Protein 4BNW (pdb70)

Organism: Pseudomonas aeruginosa (strain ATCC 15692 / DSM 22644 / CIP 104116 / JCM 14847 / LMG 12228 / 1C / PRS 101 / PAO1) (NCBI:txid208964)

Solvent-accessible surface area: 37189 Å² total; per-residue (Å²): 168,49,21,45,4,138,74,54,16,0,0,0,2,22,3,32,133,21,14,1,42,18,0,2,45,9,0,12,123,17,24,4,42,0,0,0,2,12,115,50,75,85,13,9,112,84,2,42,90,24,5,162,84,81,75,16,120,24,26,16,42,66,5,61,16,46,31,102,146,24,4,62,54,9,10,113,108,0,71,146,140,58,24,56,0,27,0,0,0,7,35,35,54,133,209,74,129,64,77,47,5,11,86,50,17,30,42,44,32,40,8,19,36,58,1,0,65,35,0,8,152,3,0,24,134,52,139,48,0,2,0,1,0,17,14,58,45,6,9,40,50,30,73,4,5,67,5,6,20,15,9,24,48,31,13,9,64,11,9,0,54,2,0,0,28,38,0,0,85,48,49,0,2,0,0,0,0,2,0,0,0,0,27,10,71,136,5,112,159,35,71,139,77,38,70,119,60,12,50,70,78,7,25,20,50,85,15,0,84,17,102,22,0,0,19,3,0,0,10,3,0,0,86,9,0,24,0,0,0,1,1,23,8,13,0,3,0,1,9,16,45,47,86,22,151,135,37,50,46,4,120,79,57,18,0,0,0,1,18,2,18,170,28,13,0,44,9,0,3,47,15,0,12,150,29,25,5,41,0,0,0,2,10,112,50,63,81,11,8,107,94,4,24,116,29,5,154,88,84,70,15,129,35,23,17,30,72,6,62,11,50,33,98,143,26,4,63,56,13,9,96,80,0,70,119,117,56,23,60,5,26,0,0,0,7,40,32,59,34,136,144,115,78,11,12,33,43,22,32,38,31,27,43,5,21,35,58,1,0,133,32,6,13,195,5,0,56,158,47,194,46,0,3,1,1,0,18,13,60,52,36,110,49,60,17,67,14,9,10,20,32,32,15,10,66,12,8,0,59,2,1,0,31,27,0,1,96,72,47,0,2,0,1,0,0,2,0,0,19,2,35,22,104,76,2,159,142,27,84,120,83,93,56,120,65,22,49,36,93,4,23,12,40,82,21,0,78,12,98,22,0,3,64,2,0,2,16,3,0,1,49,5,0,23,0,1,0,1,0,19,8,11,0,2,0,1,11,18,34,42,207,143,107,98,66,36,79,35,184,134,181,29,156,8,72,62,4,139,36,36,12,0,2,0,1,23,3,28,149,22,16,1,43,9,0,3,28,9,0,2,17,22,13,6,19,0,0,0,1,11,104,51,11,82,10,0,91,96,4,3,89,28,2,111,87,45,60,4,125,6,0,0,4,33,6,54,18,52,31,101,142,24,4,63,60,16,16,104,63,1,61,135,125,51,23,59,0,25,0,0,0,4,21,24,42,88,134,78,131,30,14,64,25,27,31,45,2,23,39,7,4,34,62,2,0,77,31,0,10,177,3,0,54,148,51,138,45,0,3,0,1,0,0,0,27,1,1,6,0,14,2,31,52,24,89,107,44,6,15,8,2,38,33,11,0,58,11,10,0,33,2,0,0,24,13,0,0,74,67,29,0,3,0,0,0,0,0,0,3,20,0,38,21,87,100,2,126,135,55,82,109,79,106,70,94,68,27,26,34,84,4,27,18,39,83,16,0,72,14,100,21,0,2,27,4,0,0,30,3,0,20,90,13,0,24,0,1,0,0,0,12,7,7,0,1,0,1,12,18,36,35,204,193,182,128,42,20,32,4,126,80,55,14,0,0,0,1,23,3,19,164,36,15,0,44,10,0,2,47,12,0,12,115,15,16,4,37,0,0,0,2,12,105,50,63,81,11,8,122,93,3,43,111,26,5,162,79,83,71,16,129,36,26,16,22,75,5,59,19,63,32,102,129,24,4,59,49,8,10,98,75,0,84,130,131,61,26,60,0,27,0,0,0,12,39,35,55,139,206,186,64,106,44,72,72,7,14,95,56,19,32,50,40,30,45,8,19,31,62,2,1,78,19,1,17,162,8,0,39,185,48,132,48,0,3,0,0,1,18,11,61,39,5,36,20,65,50,72,17,1,34,5,18,9,6,9,19,30,24,11,14,70,4,13,0,50,14,1,0,46,73,2,0,82,60,49,0,2,0,0,0,0,5,1,0,8,1,31,26,91,61,2,132,148,33,81,160,77,85,72,132,63,5,51,60,115,5,27,21,40,80,14,0,76,12,98,23,0,2,42,2,0,0,8,3,0,1,82,12,0,24,0,0,0,2,1,27,8,20,0,4,0,2,11,22,36,41

Nearest PDB structures (foldseek):
  4bnw-assembly1_B  TM=1.004E+00  e=2.068E-48  Pseudomonas aeruginosa PAO1
  4bnz-assembly1_B  TM=9.998E-01  e=1.367E-44  Pseudomonas aeruginosa PAO1
  4bo9-assembly1_A  TM=9.709E-01  e=3.426E-41  Pseudomonas aeruginosa PAO1
  4bo9-assembly1_B  TM=9.816E-01  e=1.021E-40  Pseudomonas aeruginosa PAO1
  4bo3-assembly1_A  TM=9.699E-01  e=6.696E-40  Pseudomonas aeruginosa PAO1

B-factor: mean 25.12, std 14.29, range [7.98, 104.87]

Secondary structure (DSSP, 8-state):
-TT--TT-EEEESS-SSHHHHHHHHHHHHTT-EEEEEESSHHHHHHHHHHHHTTT--EEEEE--TT-HHHHHHHHHHHHHHT----EEEE-------TT-HHHHHHHHHHHHHHHHHHHHHHHHHHT-EEEEEE-PPS--SHHHHHHHHHHHHHHHHHHHHHHHHHHGGGTEEEEEEEE-SB-STTTTTS-HHHHHHHHHT-TT-SPBPHHHHHHHHHHHHSGGGTT--S-EEEESTT----/---S--S-TT-EEEESS-SSHHHHHHHHHHHHTT-EEEEEESSHHHHHHHHHHHHHTT--EEEEE--TT-HHHHHHHHHHHHHHT---SEEEE--------HHHHHHHHHHHHHHHHHHHHHHHHHHT-EEEEEEPPP--HHHHHHHHHHHHHHHHHHHHHHHGGGTEEEEEEEE-SBSSTGGGG--HHHHHHHHHT-TT-SPBPHHHHHHHHHHHTSGGGTT--S-EEEESTT----/----EEE-----TT--STT-EEEESS-SSHHHHHHHHHHHHTT-EEEEEESSHHHHHHHHHHHHHTT--EEEEE--TT-HHHHHHHHHHHHHHT--EEEEEE------HHHHHHHHHHHHHHHHHHHHHHHHHHHT-EEEEEEGGGGT-SGGG-HHHHHHHHHHHHHHHHHHHHHHGGGTEEEEEEEE--B-SHHHHTS-HHHHHHHHTT-TT-SPBPHHHHHHHHHHHHSGGGTT--S-EEEESTT----/----TT--TT-EEEETT-SSHHHHHHHHHHHHTT-EEEEEESSHHHHHHHHHHHHHTT--EEEEE--TT-HHHHHHHHHHHHHHT----EEEE--------TT-HHHHHHHHHHHHHHHHHHHHHHHHHHT-EEEEEEPPPP-SSSHHHHHHHHHHHHHHHHHHHHHHHHHGGGTEEEEEEEE-SBSSHHHHT--HHHHHHHHTT-TTSSPBPHHHHHHHHHHHHSGGGTT--S-EEEESTT----

Structure (mmCIF, N/CA/C/O backbone):
data_4BNW
#
_entry.id   4BNW
#
_cell.length_a   53.950
_cell.length_b   107.980
_cell.length_c   146.130
_cell.angle_alpha   90.00
_cell.angle_beta   90.00
_cell.angle_gamma   90.00
#
_symmetry.space_group_name_H-M   'P 21 21 21'
#
loop_
_entity.id
_entity.type
_entity.pdbx_description
1 polymer '3-OXOACYL-[ACYL-CARRIER-PROTEIN] REDUCTASE FABG'
2 non-polymer DI(HYDROXYETHYL)ETHER
3 non-polymer 'TETRAETHYLENE GLYCOL'
4 non-polymer 'TRIETHYLENE GLYCOL'
5 water water
#
loop_
_atom_site.group_PDB
_atom_site.id
_atom_site.type_symbol
_atom_site.label_atom_id
_atom_site.label_alt_id
_atom_site.label_comp_id
_atom_site.label_asym_id
_atom_site.label_entity_id
_atom_site.label_seq_id
_atom_site.pdbx_PDB_ins_code
_atom_site.Cartn_x
_atom_site.Cartn_y
_atom_site.Cartn_z
_atom_site.occupancy
_atom_site.B_iso_or_equiv
_atom_site.auth_seq_id
_atom_site.auth_comp_id
_atom_site.auth_asym_id
_atom_site.auth_atom_id
_atom_site.pdbx_PDB_model_num
ATOM 1 N N . GLN A 1 21 ? -10.738 -11.137 69.695 1.00 71.44 -1 GLN A N 1
ATOM 2 C CA . GLN A 1 21 ? -11.381 -12.161 68.818 1.00 71.29 -1 GLN A CA 1
ATOM 3 C C . GLN A 1 21 ? -10.496 -12.484 67.588 1.00 67.06 -1 GLN A C 1
ATOM 4 O O . GLN A 1 21 ? -9.317 -12.087 67.515 1.00 66.58 -1 GLN A O 1
ATOM 10 N N . SER A 1 22 ? -11.041 -13.288 66.683 1.00 59.08 0 SER A N 1
ATOM 11 C CA . SER A 1 22 ? -10.432 -13.582 65.378 1.00 57.14 0 SER A CA 1
ATOM 12 C C . SER A 1 22 ? -10.553 -12.394 64.388 1.00 50.32 0 SER A C 1
ATOM 13 O O . SER A 1 22 ? -9.848 -12.335 63.397 1.00 58.89 0 SER A O 1
ATOM 16 N N . MET A 1 23 ? -11.425 -11.435 64.678 1.00 44.22 1 MET A N 1
ATOM 17 C CA . MET A 1 23 ? -11.545 -10.203 63.874 1.00 38.68 1 MET A CA 1
ATOM 18 C C . MET A 1 23 ? -10.543 -9.154 64.377 1.00 32.88 1 MET A C 1
ATOM 19 O O . MET A 1 23 ? -10.505 -8.049 63.873 1.00 28.24 1 MET A O 1
ATOM 24 N N . SER A 1 24 ? -9.691 -9.495 65.332 1.00 26.84 2 SER A N 1
ATOM 25 C CA . SER A 1 24 ? -8.877 -8.446 65.965 1.00 24.79 2 SER A CA 1
ATOM 26 C C . SER A 1 24 ? -7.781 -7.925 65.073 1.00 23.13 2 SER A C 1
ATOM 27 O O . SER A 1 24 ? -7.117 -8.671 64.394 1.00 25.68 2 SER A O 1
ATOM 30 N N . LEU A 1 25 ? -7.596 -6.609 65.084 1.00 22.28 3 LEU A N 1
ATOM 31 C CA . LEU A 1 25 ? -6.477 -5.985 64.465 1.00 23.42 3 LEU A CA 1
ATOM 32 C C . LEU A 1 25 ? -5.539 -5.363 65.495 1.00 23.85 3 LEU A C 1
ATOM 33 O O . LEU A 1 25 ? -4.713 -4.522 65.196 1.00 20.79 3 LEU A O 1
ATOM 38 N N . GLN A 1 26 ? -5.605 -5.869 66.732 1.00 26.33 4 GLN A N 1
ATOM 39 C CA . GLN A 1 26 ? -4.699 -5.391 67.772 1.00 28.71 4 GLN A CA 1
ATOM 40 C C . GLN A 1 26 ? -3.215 -5.575 67.394 1.00 23.37 4 GLN A C 1
ATOM 41 O O . GLN A 1 26 ? -2.819 -6.570 66.862 1.00 31.19 4 GLN A O 1
ATOM 47 N N . GLY A 1 27 ? -2.450 -4.506 67.543 1.00 24.11 5 GLY A N 1
ATOM 48 C CA . GLY A 1 27 ? -1.049 -4.462 67.208 1.00 25.81 5 GLY A CA 1
ATOM 49 C C . GLY A 1 27 ? -0.760 -4.009 65.807 1.00 27.29 5 GLY A C 1
ATOM 50 O O . GLY A 1 27 ? 0.410 -3.923 65.417 1.00 26.57 5 GLY A O 1
ATOM 51 N N . LYS A 1 28 ? -1.826 -3.791 65.012 1.00 23.37 6 LYS A N 1
ATOM 52 C CA A LYS A 1 28 ? -1.647 -3.369 63.628 0.50 21.61 6 LYS A CA 1
ATOM 53 C CA B LYS A 1 28 ? -1.631 -3.345 63.636 0.50 22.61 6 LYS A CA 1
ATOM 54 C C . LYS A 1 28 ? -1.876 -1.846 63.505 1.00 19.57 6 LYS A C 1
ATOM 55 O O . LYS A 1 28 ? -2.732 -1.300 64.197 1.00 21.88 6 LYS A O 1
ATOM 66 N N . VAL A 1 29 ? -1.129 -1.226 62.608 1.00 17.30 7 VAL A N 1
ATOM 67 C CA . VAL A 1 29 ? -1.310 0.165 62.251 1.00 15.88 7 VAL A CA 1
ATOM 68 C C . VAL A 1 29 ? -2.037 0.206 60.924 1.00 14.91 7 VAL A C 1
ATOM 69 O O . VAL A 1 29 ? -1.569 -0.456 59.948 1.00 17.14 7 VAL A O 1
ATOM 73 N N . ALA A 1 30 ? -3.033 1.028 60.832 1.00 13.35 8 ALA A N 1
ATOM 74 C CA . ALA A 1 30 ? -3.825 1.166 59.601 1.00 13.03 8 ALA A CA 1
ATOM 75 C C . ALA A 1 30 ? -3.770 2.587 59.126 1.00 15.05 8 ALA A C 1
ATOM 76 O O . ALA A 1 30 ? -3.834 3.492 59.930 1.00 18.20 8 ALA A O 1
ATOM 78 N N . LEU A 1 31 ? -3.635 2.803 57.834 1.00 12.72 9 LEU A N 1
ATOM 79 C CA . LEU A 1 31 ? -3.715 4.088 57.249 1.00 12.61 9 LEU A CA 1
ATOM 80 C C . LEU A 1 31 ? -4.956 4.155 56.371 1.00 12.87 9 LEU A C 1
ATOM 81 O O . LEU A 1 31 ? -5.135 3.285 55.470 1.00 12.40 9 LEU A O 1
ATOM 86 N N . VAL A 1 32 ? -5.821 5.117 56.619 1.00 10.96 10 VAL A N 1
ATOM 87 C CA . VAL A 1 32 ? -7.083 5.252 55.850 1.00 10.05 10 VAL A CA 1
ATOM 88 C C . VAL A 1 32 ? -7.081 6.638 55.242 1.00 11.80 10 VAL A C 1
ATOM 89 O O . VAL A 1 32 ? -7.110 7.657 55.943 1.00 13.27 10 VAL A O 1
ATOM 93 N N . THR A 1 33 ? -7.012 6.697 53.932 1.00 12.42 11 THR A N 1
ATOM 94 C CA . THR A 1 33 ? -7.036 8.010 53.271 1.00 13.21 11 THR A CA 1
ATOM 95 C C . THR A 1 33 ? -8.430 8.574 53.144 1.00 14.63 11 THR A C 1
ATOM 96 O O . THR A 1 33 ? -9.437 7.854 52.992 1.00 16.49 11 THR A O 1
ATOM 100 N N . GLY A 1 34 ? -8.526 9.916 53.227 1.00 14.30 12 GLY A N 1
ATOM 101 C CA . GLY A 1 34 ? -9.842 10.469 53.080 1.00 14.82 12 GLY A CA 1
ATOM 102 C C . GLY A 1 34 ? -10.742 10.179 54.208 1.00 14.14 12 GLY A C 1
ATOM 103 O O . GLY A 1 34 ? -11.931 9.843 53.985 1.00 16.58 12 GLY A O 1
ATOM 104 N N . ALA A 1 35 ? -10.262 10.252 55.458 1.00 12.34 13 ALA A N 1
ATOM 105 C CA . ALA A 1 35 ? -10.991 9.788 56.631 1.00 11.65 13 ALA A CA 1
ATOM 106 C C . ALA A 1 35 ? -11.814 10.835 57.397 1.00 12.63 13 ALA A C 1
ATOM 107 O O . ALA A 1 35 ? -12.266 10.553 58.526 1.00 12.73 13 ALA A O 1
ATOM 109 N N . SER A 1 36 ? -11.909 12.049 56.870 1.00 14.03 14 SER A N 1
ATOM 110 C CA . SER A 1 36 ? -12.562 13.106 57.720 1.00 16.51 14 SER A CA 1
ATOM 111 C C . SER A 1 36 ? -14.117 13.106 57.609 1.00 15.73 14 SER A C 1
ATOM 112 O O . SER A 1 36 ? -14.774 13.772 58.383 1.00 17.50 14 SER A O 1
ATOM 115 N N . ARG A 1 37 ? -14.649 12.280 56.734 1.00 17.45 15 ARG A N 1
ATOM 116 C CA . ARG A 1 37 ? -16.092 12.227 56.535 1.00 16.00 15 ARG A CA 1
ATOM 117 C C . ARG A 1 37 ? -16.493 10.920 55.864 1.00 15.73 15 ARG A C 1
ATOM 118 O O . ARG A 1 37 ? -15.678 10.202 55.270 1.00 14.51 15 ARG A O 1
ATOM 126 N N . GLY A 1 38 ? -17.799 10.652 55.882 1.00 16.32 16 GLY A N 1
ATOM 127 C CA . GLY A 1 38 ? -18.390 9.634 55.020 1.00 14.98 16 GLY A CA 1
ATOM 128 C C . GLY A 1 38 ? -17.766 8.259 55.207 1.00 13.90 16 GLY A C 1
ATOM 129 O O . GLY A 1 38 ? -17.600 7.777 56.342 1.00 13.83 16 GLY A O 1
ATOM 130 N N . ILE A 1 39 ? -17.581 7.562 54.110 1.00 13.26 17 ILE A N 1
ATOM 131 C CA . ILE A 1 39 ? -17.109 6.235 54.100 1.00 11.66 17 ILE A CA 1
ATOM 132 C C . ILE A 1 39 ? -15.728 6.115 54.739 1.00 12.48 17 ILE A C 1
ATOM 133 O O . ILE A 1 39 ? -15.475 5.195 55.541 1.00 11.21 17 ILE A O 1
ATOM 138 N N . GLY A 1 40 ? -14.833 7.046 54.414 1.00 11.33 18 GLY A N 1
ATOM 139 C CA . GLY A 1 40 ? -13.522 6.961 54.983 1.00 11.28 18 GLY A CA 1
ATOM 140 C C . GLY A 1 40 ? -13.540 7.086 56.509 1.00 10.70 18 GLY A C 1
ATOM 141 O O . GLY A 1 40 ? -12.816 6.353 57.205 1.00 10.28 18 GLY A O 1
ATOM 142 N N . GLN A 1 41 ? -14.386 8.012 57.029 1.00 10.60 19 GLN A N 1
ATOM 143 C CA . GLN A 1 41 ? -14.512 8.137 58.491 1.00 11.42 19 GLN A CA 1
ATOM 144 C C . GLN A 1 41 ? -15.007 6.804 59.082 1.00 11.74 19 GLN A C 1
ATOM 145 O O . GLN A 1 41 ? -14.547 6.364 60.085 1.00 11.43 19 GLN A O 1
ATOM 151 N N . ALA A 1 42 ? -16.051 6.253 58.482 1.00 11.70 20 ALA A N 1
ATOM 152 C CA . ALA A 1 42 ? -16.624 5.020 58.984 1.00 11.21 20 ALA A CA 1
ATOM 153 C C . ALA A 1 42 ? -15.612 3.890 58.970 1.00 10.78 20 ALA A C 1
ATOM 154 O O . ALA A 1 42 ? -15.588 3.081 59.904 1.00 10.63 20 ALA A O 1
ATOM 156 N N . ILE A 1 43 ? -14.750 3.812 57.930 1.00 10.36 21 ILE A N 1
ATOM 157 C CA . ILE A 1 43 ? -13.714 2.823 57.843 1.00 9.70 21 ILE A CA 1
ATOM 158 C C . ILE A 1 43 ? -12.737 2.975 58.993 1.00 9.93 21 ILE A C 1
ATOM 159 O O . ILE A 1 43 ? -12.348 2.075 59.669 1.00 10.40 21 ILE A O 1
ATOM 164 N N . ALA A 1 44 ? -12.309 4.244 59.190 1.00 10.38 22 ALA A N 1
ATOM 165 C CA . ALA A 1 44 ? -11.349 4.523 60.274 1.00 10.80 22 ALA A CA 1
ATOM 166 C C . ALA A 1 44 ? -11.937 4.065 61.613 1.00 11.67 22 ALA A C 1
ATOM 167 O O . ALA A 1 44 ? -11.216 3.412 62.392 1.00 12.56 22 ALA A O 1
ATOM 169 N N . LEU A 1 45 ? -13.185 4.367 61.852 1.00 11.19 23 LEU A N 1
ATOM 170 C CA . LEU A 1 45 ? -13.784 3.990 63.163 1.00 11.40 23 LEU A CA 1
ATOM 171 C C . LEU A 1 45 ? -13.939 2.482 63.281 1.00 13.11 23 LEU A C 1
ATOM 172 O O . LEU A 1 45 ? -13.701 1.887 64.327 1.00 14.17 23 LEU A O 1
ATOM 177 N N . GLU A 1 46 ? -14.273 1.796 62.198 1.00 11.99 24 GLU A N 1
ATOM 178 C CA . GLU A 1 46 ? -14.409 0.330 62.234 1.00 12.23 24 GLU A CA 1
ATOM 179 C C . GLU A 1 46 ? -13.052 -0.346 62.470 1.00 13.38 24 GLU A C 1
ATOM 180 O O . GLU A 1 46 ? -12.972 -1.268 63.270 1.00 14.04 24 GLU A O 1
ATOM 186 N N . LEU A 1 47 ? -11.979 0.072 61.792 1.00 11.81 25 LEU A N 1
ATOM 187 C CA . LEU A 1 47 ? -10.711 -0.496 62.029 1.00 11.71 25 LEU A CA 1
ATOM 188 C C . LEU A 1 47 ? -10.264 -0.260 63.517 1.00 12.92 25 LEU A C 1
ATOM 189 O O . LEU A 1 47 ? -9.634 -1.104 64.127 1.00 14.29 25 LEU A O 1
ATOM 194 N N . GLY A 1 48 ? -10.592 0.904 63.980 1.00 12.56 26 GLY A N 1
ATOM 195 C CA . GLY A 1 48 ? -10.347 1.232 65.399 1.00 13.94 26 GLY A CA 1
ATOM 196 C C . GLY A 1 48 ? -11.107 0.373 66.331 1.00 16.55 26 GLY A C 1
ATOM 197 O O . GLY A 1 48 ? -10.537 -0.080 67.371 1.00 16.66 26 GLY A O 1
ATOM 198 N N . ARG A 1 49 ? -12.339 0.067 66.011 1.00 14.73 27 ARG A N 1
ATOM 199 C CA . ARG A 1 49 ? -13.197 -0.805 66.841 1.00 17.37 27 ARG A CA 1
ATOM 200 C C . ARG A 1 49 ? -12.552 -2.144 66.963 1.00 18.92 27 ARG A C 1
ATOM 201 O O . ARG A 1 49 ? -12.685 -2.846 68.018 1.00 17.42 27 ARG A O 1
ATOM 209 N N . LEU A 1 50 ? -11.908 -2.600 65.878 1.00 16.00 28 LEU A N 1
ATOM 210 C CA . LEU A 1 50 ? -11.280 -3.925 65.812 1.00 18.30 28 LEU A CA 1
ATOM 211 C C . LEU A 1 50 ? -9.890 -3.935 66.488 1.00 15.88 28 LEU A C 1
ATOM 212 O O . LEU A 1 50 ? -9.250 -4.989 66.536 1.00 20.01 28 LEU A O 1
ATOM 217 N N . GLY A 1 51 ? -9.426 -2.765 66.951 1.00 17.62 29 GLY A N 1
ATOM 218 C CA . GLY A 1 51 ? -8.206 -2.653 67.718 1.00 18.44 29 GLY A CA 1
ATOM 219 C C . GLY A 1 51 ? -7.009 -2.113 67.007 1.00 18.33 29 GLY A C 1
ATOM 220 O O . GLY A 1 51 ? -5.900 -2.052 67.551 1.00 20.37 29 GLY A O 1
ATOM 221 N N . ALA A 1 52 ? -7.160 -1.690 65.740 1.00 16.64 30 ALA A N 1
ATOM 222 C CA . ALA A 1 52 ? -6.022 -1.090 65.091 1.00 15.56 30 ALA A CA 1
ATOM 223 C C . ALA A 1 52 ? -5.727 0.313 65.634 1.00 14.72 30 ALA A C 1
ATOM 224 O O . ALA A 1 52 ? -6.646 1.025 66.076 1.00 16.75 30 ALA A O 1
ATOM 226 N N . VAL A 1 53 ? -4.483 0.690 65.492 1.00 15.21 31 VAL A N 1
ATOM 227 C CA . VAL A 1 53 ? -4.086 2.083 65.606 1.00 13.89 31 VAL A CA 1
ATOM 228 C C . VAL A 1 53 ? -4.331 2.690 64.218 1.00 14.78 31 VAL A C 1
ATOM 229 O O . VAL A 1 53 ? -3.745 2.206 63.257 1.00 15.65 31 VAL A O 1
ATOM 233 N N . VAL A 1 54 ? -5.091 3.753 64.170 1.00 13.69 32 VAL A N 1
ATOM 234 C CA . VAL A 1 54 ? -5.518 4.287 62.881 1.00 12.96 32 VAL A CA 1
ATOM 235 C C . VAL A 1 54 ? -4.912 5.634 62.626 1.00 12.92 32 VAL A C 1
ATOM 236 O O . VAL A 1 54 ? -5.140 6.578 63.387 1.00 13.96 32 VAL A O 1
ATOM 240 N N . ILE A 1 55 ? -4.274 5.765 61.441 1.00 12.42 33 ILE A N 1
ATOM 241 C CA . ILE A 1 55 ? -3.870 7.052 60.923 1.00 12.88 33 ILE A CA 1
ATOM 242 C C . ILE A 1 55 ? -4.874 7.416 59.814 1.00 13.06 33 ILE A C 1
ATOM 243 O O . ILE A 1 55 ? -4.938 6.741 58.793 1.00 13.51 33 ILE A O 1
ATOM 248 N N . GLY A 1 56 ? -5.694 8.444 60.011 1.00 11.22 34 GLY A N 1
ATOM 249 C CA . GLY A 1 56 ? -6.590 8.926 58.979 1.00 11.33 34 GLY A CA 1
ATOM 250 C C . GLY A 1 56 ? -6.121 10.170 58.337 1.00 11.82 34 GLY A C 1
ATOM 251 O O . GLY A 1 56 ? -5.421 10.978 58.983 1.00 15.01 34 GLY A O 1
ATOM 252 N N . THR A 1 57 ? -6.316 10.321 57.025 1.00 11.36 35 THR A N 1
ATOM 253 C CA . THR A 1 57 ? -5.762 11.455 56.315 1.00 12.60 35 THR A CA 1
ATOM 254 C C . THR A 1 57 ? -6.857 12.382 55.720 1.00 12.99 35 THR A C 1
ATOM 255 O O . THR A 1 57 ? -7.994 11.989 55.424 1.00 12.61 35 THR A O 1
ATOM 259 N N . ALA A 1 58 ? -6.479 13.663 55.573 1.00 14.93 36 ALA A N 1
ATOM 260 C CA . ALA A 1 58 ? -7.268 14.687 54.916 1.00 15.93 36 ALA A CA 1
ATOM 261 C C . ALA A 1 58 ? -6.301 15.548 54.073 1.00 16.07 36 ALA A C 1
ATOM 262 O O . ALA A 1 58 ? -5.104 15.383 54.219 1.00 16.56 36 ALA A O 1
ATOM 264 N N . THR A 1 59 ? -6.868 16.372 53.185 1.00 20.66 37 THR A N 1
ATOM 265 C CA . THR A 1 59 ? -6.003 17.209 52.348 1.00 21.27 37 THR A CA 1
ATOM 266 C C . THR A 1 59 ? -5.659 18.521 53.036 1.00 22.76 37 THR A C 1
ATOM 267 O O . THR A 1 59 ? -4.779 19.236 52.519 1.00 24.15 37 THR A O 1
ATOM 271 N N . SER A 1 60 ? -6.255 18.807 54.195 1.00 20.42 38 SER A N 1
ATOM 272 C CA . SER A 1 60 ? -5.986 20.042 54.972 1.00 20.42 38 SER A CA 1
ATOM 273 C C . SER A 1 60 ? -5.699 19.782 56.437 1.00 17.97 38 SER A C 1
ATOM 274 O O . SER A 1 60 ? -6.077 18.736 57.008 1.00 18.37 38 SER A O 1
ATOM 277 N N . ALA A 1 61 ? -5.009 20.707 57.093 1.00 18.79 39 ALA A N 1
ATOM 278 C CA . ALA A 1 61 ? -4.650 20.579 58.479 1.00 19.42 39 ALA A CA 1
ATOM 279 C C . ALA A 1 61 ? -5.855 20.572 59.378 1.00 18.76 39 ALA A C 1
ATOM 280 O O . ALA A 1 61 ? -5.930 19.831 60.330 1.00 17.00 39 ALA A O 1
ATOM 282 N N . SER A 1 62 ? -6.872 21.373 59.003 1.00 22.05 40 SER A N 1
ATOM 283 C CA . SER A 1 62 ? -8.096 21.397 59.763 1.00 20.79 40 SER A CA 1
ATOM 284 C C . SER A 1 62 ? -8.806 20.025 59.691 1.00 18.20 40 SER A C 1
ATOM 285 O O . SER A 1 62 ? -9.307 19.504 60.660 1.00 17.61 40 SER A O 1
ATOM 288 N N . GLY A 1 63 ? -8.801 19.426 58.513 1.00 16.87 41 GLY A N 1
ATOM 289 C CA . GLY A 1 63 ? -9.322 18.019 58.327 1.00 16.13 41 GLY A CA 1
ATOM 290 C C . GLY A 1 63 ? -8.583 16.993 59.146 1.00 15.74 41 GLY A C 1
ATOM 291 O O . GLY A 1 63 ? -9.199 16.131 59.760 1.00 15.74 41 GLY A O 1
ATOM 292 N N . ALA A 1 64 ? -7.254 17.079 59.164 1.00 15.01 42 ALA A N 1
ATOM 293 C CA . ALA A 1 64 ? -6.437 16.198 59.974 1.00 14.65 42 ALA A CA 1
ATOM 294 C C . ALA A 1 64 ? -6.734 16.339 61.454 1.00 13.49 42 ALA A C 1
ATOM 295 O O . ALA A 1 64 ? -6.903 15.382 62.193 1.00 14.37 42 ALA A O 1
ATOM 297 N N . GLU A 1 65 ? -6.833 17.578 61.954 1.00 13.90 43 GLU A N 1
ATOM 298 C CA . GLU A 1 65 ? -7.203 17.786 63.306 1.00 14.82 43 GLU A CA 1
ATOM 299 C C . GLU A 1 65 ? -8.603 17.232 63.634 1.00 15.00 43 GLU A C 1
ATOM 300 O O . GLU A 1 65 ? -8.841 16.675 64.697 1.00 16.57 43 GLU A O 1
ATOM 306 N N . LYS A 1 66 ? -9.570 17.439 62.744 1.00 14.93 44 LYS A N 1
ATOM 307 C CA . LYS A 1 66 ? -10.885 16.891 62.912 1.00 14.93 44 LYS A CA 1
ATOM 308 C C . LYS A 1 66 ? -10.898 15.379 63.040 1.00 15.73 44 LYS A C 1
ATOM 309 O O . LYS A 1 66 ? -11.583 14.783 63.842 1.00 15.40 44 LYS A O 1
ATOM 315 N N . ILE A 1 67 ? -10.118 14.726 62.215 1.00 13.82 45 ILE A N 1
ATOM 316 C CA . ILE A 1 67 ? -9.929 13.269 62.321 1.00 12.33 45 ILE A CA 1
ATOM 317 C C . ILE A 1 67 ? -9.418 12.891 63.703 1.00 13.02 45 ILE A C 1
ATOM 318 O O . ILE A 1 67 ? -9.969 11.997 64.311 1.00 14.58 45 ILE A O 1
ATOM 323 N N . ALA A 1 68 ? -8.408 13.597 64.167 1.00 14.24 46 ALA A N 1
ATOM 324 C CA . ALA A 1 68 ? -7.880 13.264 65.503 1.00 14.06 46 ALA A CA 1
ATOM 325 C C . ALA A 1 68 ? -8.984 13.366 66.527 1.00 15.88 46 ALA A C 1
ATOM 326 O O . ALA A 1 68 ? -9.037 12.487 67.449 1.00 17.29 46 ALA A O 1
ATOM 328 N N . GLU A 1 69 ? -9.771 14.418 66.466 1.00 17.99 47 GLU A N 1
ATOM 329 C CA . GLU A 1 69 ? -10.879 14.628 67.416 1.00 20.69 47 GLU A CA 1
ATOM 330 C C . GLU A 1 69 ? -11.932 13.517 67.329 1.00 19.94 47 GLU A C 1
ATOM 331 O O . GLU A 1 69 ? -12.403 13.013 68.340 1.00 22.59 47 GLU A O 1
ATOM 337 N N . THR A 1 70 ? -12.196 13.061 66.093 1.00 19.20 48 THR A N 1
ATOM 338 C CA . THR A 1 70 ? -13.150 11.969 65.884 1.00 17.96 48 THR A CA 1
ATOM 339 C C . THR A 1 70 ? -12.640 10.648 66.466 1.00 15.69 48 THR A C 1
ATOM 340 O O . THR A 1 70 ? -13.397 9.896 67.069 1.00 17.60 48 THR A O 1
ATOM 344 N N . LEU A 1 71 ? -11.351 10.388 66.283 1.00 14.46 49 LEU A N 1
ATOM 345 C CA . LEU A 1 71 ? -10.798 9.188 66.777 1.00 15.07 49 LEU A CA 1
ATOM 346 C C . LEU A 1 71 ? -10.884 9.221 68.341 1.00 15.71 49 LEU A C 1
ATOM 347 O O . LEU A 1 71 ? -11.319 8.262 68.960 1.00 17.29 49 LEU A O 1
ATOM 352 N N . LYS A 1 72 ? -10.498 10.362 68.896 1.00 18.68 50 LYS A N 1
ATOM 353 C CA . LYS A 1 72 ? -10.603 10.517 70.395 1.00 20.73 50 LYS A CA 1
ATOM 354 C C . LYS A 1 72 ? -11.969 10.271 70.950 1.00 21.30 50 LYS A C 1
ATOM 355 O O . LYS A 1 72 ? -12.144 9.534 71.933 1.00 23.98 50 LYS A O 1
ATOM 361 N N . ALA A 1 73 ? -12.961 10.836 70.297 1.00 20.89 51 ALA A N 1
ATOM 362 C CA . ALA A 1 73 ? -14.362 10.700 70.671 1.00 25.45 51 ALA A CA 1
ATOM 363 C C . ALA A 1 73 ? -14.879 9.298 70.593 1.00 24.14 51 ALA A C 1
ATOM 364 O O . ALA A 1 73 ? -16.005 9.029 71.038 1.00 27.16 51 ALA A O 1
ATOM 366 N N . ASN A 1 74 ? -14.132 8.403 69.930 1.00 19.51 52 ASN A N 1
ATOM 367 C CA . ASN A 1 74 ? -14.523 7.029 69.758 1.00 18.84 52 ASN A CA 1
ATOM 368 C C . ASN A 1 74 ? -13.593 6.045 70.353 1.00 17.80 52 ASN A C 1
ATOM 369 O O . ASN A 1 74 ? -13.712 4.844 70.173 1.00 19.50 52 ASN A O 1
ATOM 374 N N . GLY A 1 75 ? -12.647 6.550 71.160 1.00 21.52 53 GLY A N 1
ATOM 375 C CA . GLY A 1 75 ? -11.685 5.710 71.832 1.00 22.35 53 GLY A CA 1
ATOM 376 C C . GLY A 1 75 ? -10.702 4.966 70.946 1.00 22.83 53 GLY A C 1
ATOM 377 O O . GLY A 1 75 ? -10.213 3.902 71.320 1.00 23.97 53 GLY A O 1
ATOM 378 N N . VAL A 1 76 ? -10.435 5.522 69.746 1.00 18.59 54 VAL A N 1
ATOM 379 C CA . VAL A 1 76 ? -9.495 4.923 68.850 1.00 16.79 54 VAL A CA 1
ATOM 380 C C . VAL A 1 76 ? -8.127 5.573 68.942 1.00 15.32 54 VAL A C 1
ATOM 381 O O . VAL A 1 76 ? -8.052 6.799 68.845 1.00 19.38 54 VAL A O 1
ATOM 385 N N . GLU A 1 77 ? -7.091 4.788 69.163 1.00 17.69 55 GLU A N 1
ATOM 386 C CA . GLU A 1 77 ? -5.744 5.296 69.183 1.00 18.95 55 GLU A CA 1
ATOM 387 C C . GLU A 1 77 ? -5.333 5.586 67.747 1.00 17.01 55 GLU A C 1
ATOM 388 O O . GLU A 1 77 ? -5.665 4.828 66.829 1.00 17.97 55 GLU A O 1
ATOM 394 N N . GLY A 1 78 ? -4.624 6.689 67.549 1.00 17.89 56 GLY A N 1
ATOM 395 C CA . GLY A 1 78 ? -4.053 7.045 66.245 1.00 17.72 56 GLY A CA 1
ATOM 396 C C . GLY A 1 78 ? -3.973 8.520 66.053 1.00 17.25 56 GLY A C 1
ATOM 397 O O . GLY A 1 78 ? -3.676 9.271 67.003 1.00 17.17 56 GLY A O 1
ATOM 398 N N . ALA A 1 79 ? -4.037 8.973 64.808 1.00 14.62 57 ALA A N 1
ATOM 399 C CA . ALA A 1 79 ? -3.747 10.364 64.488 1.00 12.92 57 ALA A CA 1
ATOM 400 C C . ALA A 1 79 ? -4.449 10.774 63.201 1.00 12.95 57 ALA A C 1
ATOM 401 O O . ALA A 1 79 ? -4.780 9.869 62.416 1.00 12.54 57 ALA A O 1
ATOM 403 N N . GLY A 1 80 ? -4.588 12.073 62.992 1.00 12.55 58 GLY A N 1
ATOM 404 C CA . GLY A 1 80 ? -4.921 12.643 61.695 1.00 13.78 58 GLY A CA 1
ATOM 405 C C . GLY A 1 80 ? -3.680 13.224 61.091 1.00 15.96 58 GLY A C 1
ATOM 406 O O . GLY A 1 80 ? -2.851 13.846 61.761 1.00 16.31 58 GLY A O 1
ATOM 407 N N . LEU A 1 81 ? -3.550 13.117 59.761 1.00 15.16 59 LEU A N 1
ATOM 408 C CA A LEU A 1 81 ? -2.401 13.659 59.010 0.50 19.00 59 LEU A CA 1
ATOM 409 C CA B LEU A 1 81 ? -2.483 13.889 59.100 0.50 16.75 59 LEU A CA 1
ATOM 410 C C . LEU A 1 81 ? -2.874 14.270 57.690 1.00 16.79 59 LEU A C 1
ATOM 411 O O . LEU A 1 81 ? -3.875 13.805 57.162 1.00 17.07 59 LEU A O 1
ATOM 420 N N . VAL A 1 82 ? -2.118 15.228 57.162 1.00 15.47 60 VAL A N 1
ATOM 421 C CA . VAL A 1 82 ? -2.345 15.754 55.869 1.00 16.30 60 VAL A CA 1
ATOM 422 C C . VAL A 1 82 ? -1.628 14.960 54.799 1.00 17.12 60 VAL A C 1
ATOM 423 O O . VAL A 1 82 ? -0.435 14.708 54.945 1.00 19.49 60 VAL A O 1
ATOM 427 N N . LEU A 1 83 ? -2.357 14.489 53.802 1.00 19.01 61 LEU A N 1
ATOM 428 C CA . LEU A 1 83 ? -1.766 13.691 52.728 1.00 19.50 61 LEU A CA 1
ATOM 429 C C . LEU A 1 83 ? -2.449 14.114 51.445 1.00 21.77 61 LEU A C 1
ATOM 430 O O . LEU A 1 83 ? -3.651 14.196 51.366 1.00 21.00 61 LEU A O 1
ATOM 435 N N . ASP A 1 84 ? -1.640 14.395 50.434 1.00 24.09 62 ASP A N 1
ATOM 436 C CA . ASP A 1 84 ? -2.119 14.578 49.061 1.00 27.74 62 ASP A CA 1
ATOM 437 C C . ASP A 1 84 ? -1.658 13.388 48.191 1.00 26.20 62 ASP A C 1
ATOM 438 O O . ASP A 1 84 ? -0.467 13.268 47.902 1.00 26.05 62 ASP A O 1
ATOM 443 N N . VAL A 1 85 ? -2.587 12.477 47.886 1.00 26.08 63 VAL A N 1
ATOM 444 C CA . VAL A 1 85 ? -2.198 11.205 47.293 1.00 26.75 63 VAL A CA 1
ATOM 445 C C . VAL A 1 85 ? -1.840 11.431 45.834 1.00 29.06 63 VAL A C 1
ATOM 446 O O . VAL A 1 85 ? -1.293 10.509 45.231 1.00 31.56 63 VAL A O 1
ATOM 450 N N . SER A 1 86 ? -2.056 12.656 45.337 1.00 30.95 64 SER A N 1
ATOM 451 C CA . SER A 1 86 ? -1.604 13.017 43.963 1.00 31.53 64 SER A CA 1
ATOM 452 C C . SER A 1 86 ? -0.128 13.370 43.909 1.00 34.34 64 SER A C 1
ATOM 453 O O . SER A 1 86 ? 0.425 13.529 42.816 1.00 38.58 64 SER A O 1
ATOM 456 N N . SER A 1 87 ? 0.525 13.474 45.056 1.00 32.10 65 SER A N 1
ATOM 457 C CA . SER A 1 87 ? 1.887 13.990 45.144 1.00 32.71 65 SER A CA 1
ATOM 458 C C . SER A 1 87 ? 2.872 12.960 45.616 1.00 32.13 65 SER A C 1
ATOM 459 O O . SER A 1 87 ? 2.826 12.505 46.784 1.00 31.71 65 SER A O 1
ATOM 462 N N . ASP A 1 88 ? 3.871 12.661 44.811 1.00 34.31 66 ASP A N 1
ATOM 463 C CA . ASP A 1 88 ? 4.945 11.814 45.287 1.00 33.59 66 ASP A CA 1
ATOM 464 C C . ASP A 1 88 ? 5.627 12.278 46.597 1.00 37.96 66 ASP A C 1
ATOM 465 O O . ASP A 1 88 ? 5.998 11.463 47.469 1.00 37.84 66 ASP A O 1
ATOM 470 N N . GLU A 1 89 ? 5.876 13.584 46.696 1.00 34.32 67 GLU A N 1
ATOM 471 C CA . GLU A 1 89 ? 6.536 14.165 47.844 1.00 37.58 67 GLU A CA 1
ATOM 472 C C . GLU A 1 89 ? 5.677 14.049 49.079 1.00 32.61 67 GLU A C 1
ATOM 473 O O . GLU A 1 89 ? 6.185 13.693 50.165 1.00 34.81 67 GLU A O 1
ATOM 479 N N . SER A 1 90 ? 4.379 14.302 48.910 1.00 33.47 68 SER A N 1
ATOM 480 C CA . SER A 1 90 ? 3.461 14.190 50.063 1.00 31.28 68 SER A CA 1
ATOM 481 C C . SER A 1 90 ? 3.444 12.755 50.578 1.00 27.88 68 SER A C 1
ATOM 482 O O . SER A 1 90 ? 3.485 12.496 51.778 1.00 31.63 68 SER A O 1
ATOM 485 N N . VAL A 1 91 ? 3.326 11.808 49.648 1.00 27.51 69 VAL A N 1
ATOM 486 C CA . VAL A 1 91 ? 3.287 10.422 50.043 1.00 27.42 69 VAL A CA 1
ATOM 487 C C . VAL A 1 91 ? 4.531 9.980 50.780 1.00 27.30 69 VAL A C 1
ATOM 488 O O . VAL A 1 91 ? 4.484 9.342 51.840 1.00 26.61 69 VAL A O 1
ATOM 492 N N . ALA A 1 92 ? 5.693 10.331 50.245 1.00 31.40 70 ALA A N 1
ATOM 493 C CA . ALA A 1 92 ? 6.956 9.880 50.864 1.00 33.78 70 ALA A CA 1
ATOM 494 C C . ALA A 1 92 ? 7.146 10.491 52.235 1.00 34.59 70 ALA A C 1
ATOM 495 O O . ALA A 1 92 ? 7.510 9.811 53.188 1.00 32.34 70 ALA A O 1
ATOM 497 N N . ALA A 1 93 ? 6.832 11.786 52.346 1.00 37.27 71 ALA A N 1
ATOM 498 C CA . ALA A 1 93 ? 6.987 12.498 53.617 1.00 39.06 71 ALA A CA 1
ATOM 499 C C . ALA A 1 93 ? 6.059 11.954 54.674 1.00 40.64 71 ALA A C 1
ATOM 500 O O . ALA A 1 93 ? 6.454 11.760 55.840 1.00 44.24 71 ALA A O 1
ATOM 502 N N . THR A 1 94 ? 4.820 11.690 54.273 1.00 35.96 72 THR A N 1
ATOM 503 C CA . THR A 1 94 ? 3.834 11.209 55.201 1.00 37.37 72 THR A CA 1
ATOM 504 C C . THR A 1 94 ? 4.210 9.840 55.707 1.00 33.84 72 THR A C 1
ATOM 505 O O . THR A 1 94 ? 4.077 9.532 56.893 1.00 31.43 72 THR A O 1
ATOM 509 N N . LEU A 1 95 ? 4.623 8.966 54.806 1.00 33.24 73 LEU A N 1
ATOM 510 C CA A LEU A 1 95 ? 4.959 7.614 55.234 0.50 32.91 73 LEU A CA 1
ATOM 511 C CA B LEU A 1 95 ? 4.961 7.619 55.220 0.50 33.98 73 LEU A CA 1
ATOM 512 C C . LEU A 1 95 ? 6.168 7.608 56.184 1.00 32.53 73 LEU A C 1
ATOM 513 O O . LEU A 1 95 ? 6.176 6.869 57.192 1.00 34.59 73 LEU A O 1
ATOM 522 N N . GLU A 1 96 ? 7.158 8.473 55.913 1.00 43.87 74 GLU A N 1
ATOM 523 C CA . GLU A 1 96 ? 8.337 8.607 56.845 1.00 45.15 74 GLU A CA 1
ATOM 524 C C . GLU A 1 96 ? 7.904 9.082 58.223 1.00 42.32 74 GLU A C 1
ATOM 525 O O . GLU A 1 96 ? 8.333 8.515 59.226 1.00 42.88 74 GLU A O 1
ATOM 531 N N . HIS A 1 97 ? 7.020 10.078 58.265 1.00 40.56 75 HIS A N 1
ATOM 532 C CA . HIS A 1 97 ? 6.425 10.549 59.517 1.00 44.38 75 HIS A CA 1
ATOM 533 C C . HIS A 1 97 ? 5.786 9.410 60.300 1.00 43.62 75 HIS A C 1
ATOM 534 O O . HIS A 1 97 ? 6.013 9.253 61.495 1.00 41.40 75 HIS A O 1
ATOM 541 N N . ILE A 1 98 ? 4.947 8.620 59.618 1.00 34.00 76 ILE A N 1
ATOM 542 C CA . ILE A 1 98 ? 4.233 7.567 60.279 1.00 35.81 76 ILE A CA 1
ATOM 543 C C . ILE A 1 98 ? 5.228 6.551 60.826 1.00 34.40 76 ILE A C 1
ATOM 544 O O . ILE A 1 98 ? 5.066 6.061 61.937 1.00 37.02 76 ILE A O 1
ATOM 549 N N . GLN A 1 99 ? 6.197 6.201 60.005 1.00 37.64 77 GLN A N 1
ATOM 550 C CA . GLN A 1 99 ? 7.152 5.160 60.378 1.00 44.47 77 GLN A CA 1
ATOM 551 C C . GLN A 1 99 ? 7.918 5.599 61.634 1.00 43.25 77 GLN A C 1
ATOM 552 O O . GLN A 1 99 ? 8.173 4.792 62.493 1.00 42.99 77 GLN A O 1
ATOM 558 N N . GLN A 1 100 ? 8.237 6.878 61.738 1.00 47.01 78 GLN A N 1
ATOM 559 C CA . GLN A 1 100 ? 9.030 7.378 62.883 1.00 46.11 78 GLN A CA 1
ATOM 560 C C . GLN A 1 100 ? 8.225 7.479 64.160 1.00 47.81 78 GLN A C 1
ATOM 561 O O . GLN A 1 100 ? 8.716 7.127 65.211 1.00 48.33 78 GLN A O 1
ATOM 567 N N . HIS A 1 101 ? 6.957 7.878 64.073 1.00 43.44 79 HIS A N 1
ATOM 568 C CA . HIS A 1 101 ? 6.176 8.136 65.272 1.00 48.37 79 HIS A CA 1
ATOM 569 C C . HIS A 1 101 ? 5.214 7.014 65.676 1.00 50.11 79 HIS A C 1
ATOM 570 O O . HIS A 1 101 ? 4.884 6.903 66.850 1.00 46.82 79 HIS A O 1
ATOM 577 N N . LEU A 1 102 ? 4.724 6.209 64.721 1.00 52.06 80 LEU A N 1
ATOM 578 C CA . LEU A 1 102 ? 3.634 5.257 65.011 1.00 51.61 80 LEU A CA 1
ATOM 579 C C . LEU A 1 102 ? 3.991 3.824 64.657 1.00 51.25 80 LEU A C 1
ATOM 580 O O . LEU A 1 102 ? 3.605 2.917 65.367 1.00 56.67 80 LEU A O 1
ATOM 585 N N . GLY A 1 103 ? 4.676 3.614 63.541 1.00 44.32 81 GLY A N 1
ATOM 586 C CA . GLY A 1 103 ? 5.037 2.272 63.102 1.00 39.11 81 GLY A CA 1
ATOM 587 C C . GLY A 1 103 ? 4.712 2.126 61.603 1.00 36.57 81 GLY A C 1
ATOM 588 O O . GLY A 1 103 ? 4.227 3.044 60.983 1.00 33.78 81 GLY A O 1
ATOM 589 N N . GLN A 1 104 ? 4.984 0.967 61.055 1.00 31.34 82 GLN A N 1
ATOM 590 C CA . GLN A 1 104 ? 4.756 0.693 59.644 1.00 31.83 82 GLN A CA 1
ATOM 591 C C . GLN A 1 104 ? 3.289 0.332 59.374 1.00 25.88 82 GLN A C 1
ATOM 592 O O . GLN A 1 104 ? 2.761 -0.529 60.023 1.00 24.09 82 GLN A O 1
ATOM 598 N N . PRO A 1 105 ? 2.598 1.053 58.456 1.00 19.46 83 PRO A N 1
ATOM 599 C CA . PRO A 1 105 ? 1.166 0.690 58.239 1.00 20.35 83 PRO A CA 1
ATOM 600 C C . PRO A 1 105 ? 1.067 -0.596 57.468 1.00 17.03 83 PRO A C 1
ATOM 601 O O . PRO A 1 105 ? 1.575 -0.668 56.369 1.00 19.08 83 PRO A O 1
ATOM 605 N N . LEU A 1 106 ? 0.399 -1.577 58.051 1.00 16.84 84 LEU A N 1
ATOM 606 C CA . LEU A 1 106 ? 0.315 -2.876 57.406 1.00 16.67 84 LEU A CA 1
ATOM 607 C C . LEU A 1 106 ? -1.092 -3.086 56.837 1.00 14.58 84 LEU A C 1
ATOM 608 O O . LEU A 1 106 ? -1.296 -4.016 56.091 1.00 14.66 84 LEU A O 1
ATOM 613 N N . ILE A 1 107 ? -1.992 -2.185 57.154 1.00 13.37 85 ILE A N 1
ATOM 614 C CA . ILE A 1 107 ? -3.350 -2.143 56.612 1.00 13.22 85 ILE A CA 1
ATOM 615 C C . ILE A 1 107 ? -3.521 -0.761 55.965 1.00 13.77 85 ILE A C 1
ATOM 616 O O . ILE A 1 107 ? -3.388 0.281 56.635 1.00 15.31 85 ILE A O 1
ATOM 621 N N . VAL A 1 108 ? -3.773 -0.682 54.638 1.00 12.48 86 VAL A N 1
ATOM 622 C CA . VAL A 1 108 ? -3.877 0.576 53.976 1.00 11.52 86 VAL A CA 1
ATOM 623 C C . VAL A 1 108 ? -5.149 0.610 53.135 1.00 11.73 86 VAL A C 1
ATOM 624 O O . VAL A 1 108 ? -5.365 -0.349 52.373 1.00 13.49 86 VAL A O 1
ATOM 628 N N . VAL A 1 109 ? -6.004 1.583 53.400 1.00 11.11 87 VAL A N 1
ATOM 629 C CA . VAL A 1 109 ? -7.281 1.700 52.735 1.00 11.28 87 VAL A CA 1
ATOM 630 C C . VAL A 1 109 ? -7.272 2.936 51.918 1.00 13.13 87 VAL A C 1
ATOM 631 O O . VAL A 1 109 ? -7.121 4.033 52.451 1.00 13.98 87 VAL A O 1
ATOM 635 N N . ASN A 1 110 ? -7.376 2.760 50.603 1.00 12.12 88 ASN A N 1
ATOM 636 C CA . ASN A 1 110 ? -7.252 3.865 49.617 1.00 13.98 88 ASN A CA 1
ATOM 637 C C . ASN A 1 110 ? -8.694 4.278 49.351 1.00 15.36 88 ASN A C 1
ATOM 638 O O . ASN A 1 110 ? -9.476 3.650 48.572 1.00 13.91 88 ASN A O 1
ATOM 643 N N . ASN A 1 111 ? -9.094 5.362 49.986 1.00 15.79 89 ASN A N 1
ATOM 644 C CA . ASN A 1 111 ? -10.441 5.915 49.885 1.00 16.37 89 ASN A CA 1
ATOM 645 C C . ASN A 1 111 ? -10.523 7.312 49.308 1.00 23.96 89 ASN A C 1
ATOM 646 O O . ASN A 1 111 ? -11.477 7.582 48.589 1.00 29.51 89 ASN A O 1
ATOM 651 N N . ALA A 1 112 ? -9.503 8.119 49.526 1.00 19.80 90 ALA A N 1
ATOM 652 C CA . ALA A 1 112 ? -9.385 9.487 48.970 1.00 26.10 90 ALA A CA 1
ATOM 653 C C . ALA A 1 112 ? -9.408 9.405 47.406 1.00 31.36 90 ALA A C 1
ATOM 654 O O . ALA A 1 112 ? -8.728 8.594 46.824 1.00 33.43 90 ALA A O 1
ATOM 656 N N . GLY A 1 113 ? -10.213 10.226 46.768 1.00 38.82 91 GLY A N 1
ATOM 657 C CA . GLY A 1 113 ? -10.181 10.366 45.296 1.00 45.19 91 GLY A CA 1
ATOM 658 C C . GLY A 1 113 ? -9.747 11.799 45.062 1.00 53.07 91 GLY A C 1
ATOM 659 O O . GLY A 1 113 ? -9.821 12.617 45.983 1.00 49.38 91 GLY A O 1
ATOM 660 N N . ILE A 1 114 ? -9.297 12.130 43.851 1.00 61.75 92 ILE A N 1
ATOM 661 C CA . ILE A 1 114 ? -8.791 13.507 43.577 1.00 72.34 92 ILE A CA 1
ATOM 662 C C . ILE A 1 114 ? -9.889 14.570 43.429 1.00 67.10 92 ILE A C 1
ATOM 663 O O . ILE A 1 114 ? -10.971 14.289 42.927 1.00 72.33 92 ILE A O 1
ATOM 668 N N . ARG A 1 122 ? -22.087 19.348 37.177 1.00 56.86 100 ARG A N 1
ATOM 669 C CA . ARG A 1 122 ? -22.263 17.958 36.732 1.00 62.03 100 ARG A CA 1
ATOM 670 C C . ARG A 1 122 ? -20.980 17.323 36.226 1.00 61.27 100 ARG A C 1
ATOM 671 O O . ARG A 1 122 ? -20.090 18.007 35.691 1.00 63.58 100 ARG A O 1
ATOM 679 N N . MET A 1 123 ? -20.932 15.996 36.334 1.00 58.90 101 MET A N 1
ATOM 680 C CA . MET A 1 123 ? -19.949 15.199 35.608 1.00 61.12 101 MET A CA 1
ATOM 681 C C . MET A 1 123 ? -20.102 15.481 34.117 1.00 55.35 101 MET A C 1
ATOM 682 O O . MET A 1 123 ? -21.220 15.646 33.608 1.00 57.01 101 MET A O 1
ATOM 687 N N . LYS A 1 124 ? -18.977 15.605 33.431 1.00 55.87 102 LYS A N 1
ATOM 688 C CA . LYS A 1 124 ? -19.003 15.783 31.982 1.00 57.91 102 LYS A CA 1
ATOM 689 C C . LYS A 1 124 ? -18.814 14.441 31.263 1.00 56.27 102 LYS A C 1
ATOM 690 O O . LYS A 1 124 ? -18.124 13.512 31.765 1.00 57.34 102 LYS A O 1
ATOM 696 N N . ASP A 1 125 ? -19.413 14.343 30.069 1.00 53.19 103 ASP A N 1
ATOM 697 C CA . ASP A 1 125 ? -19.354 13.082 29.299 1.00 52.01 103 ASP A CA 1
ATOM 698 C C . ASP A 1 125 ? -17.948 12.691 28.794 1.00 46.13 103 ASP A C 1
ATOM 699 O O . ASP A 1 125 ? -17.757 11.556 28.315 1.00 40.37 103 ASP A O 1
ATOM 704 N N . ASP A 1 126 ? -17.016 13.647 28.896 1.00 46.83 104 ASP A N 1
ATOM 705 C CA . ASP A 1 126 ? -15.618 13.517 28.443 1.00 56.02 104 ASP A CA 1
ATOM 706 C C . ASP A 1 126 ? -14.515 13.623 29.512 1.00 56.79 104 ASP A C 1
ATOM 707 O O . ASP A 1 126 ? -13.343 13.727 29.173 1.00 66.07 104 ASP A O 1
ATOM 712 N N . GLU A 1 127 ? -14.878 13.621 30.791 1.00 52.54 105 GLU A N 1
ATOM 713 C CA . GLU A 1 127 ? -13.872 13.694 31.865 1.00 50.95 105 GLU A CA 1
ATOM 714 C C . GLU A 1 127 ? -13.684 12.402 32.647 1.00 41.42 105 GLU A C 1
ATOM 715 O O . GLU A 1 127 ? -12.854 12.371 33.557 1.00 42.25 105 GLU A O 1
ATOM 721 N N . TRP A 1 128 ? -14.417 11.340 32.297 1.00 31.90 106 TRP A N 1
ATOM 722 C CA . TRP A 1 128 ? -14.229 10.064 32.953 1.00 31.13 106 TRP A CA 1
ATOM 723 C C . TRP A 1 128 ? -12.769 9.633 32.840 1.00 25.84 106 TRP A C 1
ATOM 724 O O . TRP A 1 128 ? -12.247 9.005 33.781 1.00 28.34 106 TRP A O 1
ATOM 735 N N . PHE A 1 129 ? -12.136 9.890 31.700 1.00 23.89 107 PHE A N 1
ATOM 736 C CA . PHE A 1 129 ? -10.801 9.315 31.530 1.00 21.53 107 PHE A CA 1
ATOM 737 C C . PHE A 1 129 ? -9.844 9.915 32.548 1.00 24.31 107 PHE A C 1
ATOM 738 O O . PHE A 1 129 ? -9.176 9.220 33.293 1.00 23.19 107 PHE A O 1
ATOM 746 N N . ASP A 1 130 ? -9.780 11.227 32.591 1.00 27.27 108 ASP A N 1
ATOM 747 C CA . ASP A 1 130 ? -8.840 11.887 33.537 1.00 30.52 108 ASP A CA 1
ATOM 748 C C . ASP A 1 130 ? -9.142 11.593 35.009 1.00 24.53 108 ASP A C 1
ATOM 749 O O . ASP A 1 130 ? -8.225 11.339 35.754 1.00 25.42 108 ASP A O 1
ATOM 754 N N . VAL A 1 131 ? -10.403 11.447 35.376 1.00 26.06 109 VAL A N 1
ATOM 755 C CA . VAL A 1 131 ? -10.768 11.054 36.732 1.00 28.65 109 VAL A CA 1
ATOM 756 C C . VAL A 1 131 ? -10.280 9.650 37.087 1.00 27.28 109 VAL A C 1
ATOM 757 O O . VAL A 1 131 ? -9.590 9.460 38.092 1.00 24.22 109 VAL A O 1
ATOM 761 N N . VAL A 1 132 ? -10.578 8.644 36.236 1.00 26.13 110 VAL A N 1
ATOM 762 C CA . VAL A 1 132 ? -10.182 7.307 36.510 1.00 23.10 110 VAL A CA 1
ATOM 763 C C . VAL A 1 132 ? -8.665 7.215 36.421 1.00 19.25 110 VAL A C 1
ATOM 764 O O . VAL A 1 132 ? -8.006 6.574 37.262 1.00 19.65 110 VAL A O 1
ATOM 768 N N . ASN A 1 133 ? -8.107 7.789 35.365 1.00 18.30 111 ASN A N 1
ATOM 769 C CA . ASN A 1 133 ? -6.675 7.759 35.232 1.00 21.47 111 ASN A CA 1
ATOM 770 C C . ASN A 1 133 ? -5.944 8.319 36.453 1.00 18.62 111 ASN A C 1
ATOM 771 O O . ASN A 1 133 ? -4.954 7.724 36.939 1.00 21.55 111 ASN A O 1
ATOM 776 N N . THR A 1 134 ? -6.376 9.495 36.886 1.00 21.71 112 THR A N 1
ATOM 777 C CA . THR A 1 134 ? -5.747 10.125 38.031 1.00 23.02 112 THR A CA 1
ATOM 778 C C . THR A 1 134 ? -5.890 9.294 39.280 1.00 22.14 112 THR A C 1
ATOM 779 O O . THR A 1 134 ? -4.916 9.091 40.021 1.00 23.23 112 THR A O 1
ATOM 783 N N . ASN A 1 135 ? -7.069 8.773 39.504 1.00 22.76 113 ASN A N 1
ATOM 784 C CA A ASN A 1 135 ? -7.331 8.019 40.707 0.50 20.83 113 ASN A CA 1
ATOM 785 C CA B ASN A 1 135 ? -7.299 7.997 40.691 0.50 23.30 113 ASN A CA 1
ATOM 786 C C . ASN A 1 135 ? -6.488 6.746 40.727 1.00 23.07 113 ASN A C 1
ATOM 787 O O . ASN A 1 135 ? -5.946 6.382 41.731 1.00 19.03 113 ASN A O 1
ATOM 796 N N . LEU A 1 136 ? -6.340 6.073 39.565 1.00 20.56 114 LEU A N 1
ATOM 797 C CA . LEU A 1 136 ? -5.531 4.860 39.582 1.00 17.43 114 LEU A CA 1
ATOM 798 C C . LEU A 1 136 ? -4.076 5.128 39.732 1.00 18.24 114 LEU A C 1
ATOM 799 O O . LEU A 1 136 ? -3.354 4.376 40.392 1.00 19.13 114 LEU A O 1
ATOM 804 N N . ASN A 1 137 ? -3.602 6.244 39.202 1.00 19.81 115 ASN A N 1
ATOM 805 C CA A ASN A 1 137 ? -2.238 6.647 39.395 0.50 20.01 115 ASN A CA 1
ATOM 806 C CA B ASN A 1 137 ? -2.235 6.662 39.396 0.50 21.27 115 ASN A CA 1
ATOM 807 C C . ASN A 1 137 ? -1.975 6.896 40.883 1.00 20.68 115 ASN A C 1
ATOM 808 O O . ASN A 1 137 ? -0.950 6.483 41.381 1.00 21.26 115 ASN A O 1
ATOM 817 N N . SER A 1 138 ? -2.969 7.435 41.567 1.00 24.03 116 SER A N 1
ATOM 818 C CA . SER A 1 138 ? -2.870 7.639 43.053 1.00 23.10 116 SER A CA 1
ATOM 819 C C . SER A 1 138 ? -2.926 6.382 43.847 1.00 24.54 116 SER A C 1
ATOM 820 O O . SER A 1 138 ? -2.192 6.250 44.827 1.00 25.33 116 SER A O 1
ATOM 823 N N . LEU A 1 139 ? -3.744 5.425 43.451 1.00 21.39 117 LEU A N 1
ATOM 824 C CA . LEU A 1 139 ? -3.730 4.132 44.085 1.00 21.87 117 LEU A CA 1
ATOM 825 C C . LEU A 1 139 ? -2.362 3.474 43.929 1.00 21.20 117 LEU A C 1
ATOM 826 O O . LEU A 1 139 ? -1.822 2.898 44.855 1.00 21.89 117 LEU A O 1
ATOM 831 N N . TYR A 1 140 ? -1.779 3.594 42.740 1.00 20.34 118 TYR A N 1
ATOM 832 C CA . TYR A 1 140 ? -0.509 2.944 42.497 1.00 20.01 118 TYR A CA 1
ATOM 833 C C . TYR A 1 140 ? 0.603 3.598 43.377 1.00 17.86 118 TYR A C 1
ATOM 834 O O . TYR A 1 140 ? 1.383 2.915 43.971 1.00 18.17 118 TYR A O 1
ATOM 843 N N . ARG A 1 141 ? 0.564 4.922 43.402 1.00 19.84 119 ARG A N 1
ATOM 844 C CA . ARG A 1 141 ? 1.563 5.725 44.093 1.00 20.89 119 ARG A CA 1
ATOM 845 C C . ARG A 1 141 ? 1.547 5.335 45.552 1.00 17.26 119 ARG A C 1
ATOM 846 O O . ARG A 1 141 ? 2.608 5.004 46.119 1.00 19.09 119 ARG A O 1
ATOM 854 N N . LEU A 1 142 ? 0.365 5.326 46.171 1.00 17.87 120 LEU A N 1
ATOM 855 C CA . LEU A 1 142 ? 0.348 5.056 47.582 1.00 17.95 120 LEU A CA 1
ATOM 856 C C . LEU A 1 142 ? 0.668 3.581 47.892 1.00 18.09 120 LEU A C 1
ATOM 857 O O . LEU A 1 142 ? 1.393 3.256 48.800 1.00 17.62 120 LEU A O 1
ATOM 862 N N . SER A 1 143 ? 0.135 2.674 47.064 1.00 18.51 121 SER A N 1
ATOM 863 C CA . SER A 1 143 ? 0.362 1.271 47.237 1.00 19.04 121 SER A CA 1
ATOM 864 C C . SER A 1 143 ? 1.844 0.944 47.119 1.00 21.15 121 SER A C 1
ATOM 865 O O . SER A 1 143 ? 2.349 0.190 47.929 1.00 20.29 121 SER A O 1
ATOM 868 N N . LYS A 1 144 ? 2.498 1.438 46.095 1.00 22.24 122 LYS A N 1
ATOM 869 C CA . LYS A 1 144 ? 3.932 1.158 45.958 1.00 24.48 122 LYS A CA 1
ATOM 870 C C . LYS A 1 144 ? 4.693 1.676 47.196 1.00 24.03 122 LYS A C 1
ATOM 871 O O . LYS A 1 144 ? 5.594 0.996 47.688 1.00 24.61 122 LYS A O 1
ATOM 877 N N . ALA A 1 145 ? 4.309 2.852 47.725 1.00 20.46 123 ALA A N 1
ATOM 878 C CA . ALA A 1 145 ? 4.997 3.396 48.904 1.00 20.57 123 ALA A CA 1
ATOM 879 C C . ALA A 1 145 ? 4.845 2.545 50.136 1.00 22.27 123 ALA A C 1
ATOM 880 O O . ALA A 1 145 ? 5.806 2.317 50.853 1.00 24.99 123 ALA A O 1
ATOM 882 N N . VAL A 1 146 ? 3.658 1.945 50.349 1.00 18.28 124 VAL A N 1
ATOM 883 C CA . VAL A 1 146 ? 3.479 1.183 51.561 1.00 17.35 124 VAL A CA 1
ATOM 884 C C . VAL A 1 146 ? 3.874 -0.296 51.439 1.00 18.46 124 VAL A C 1
ATOM 885 O O . VAL A 1 146 ? 3.980 -1.007 52.440 1.00 19.95 124 VAL A O 1
ATOM 889 N N . LEU A 1 147 ? 4.078 -0.792 50.214 1.00 19.27 125 LEU A N 1
ATOM 890 C CA . LEU A 1 147 ? 4.423 -2.173 50.002 1.00 20.40 125 LEU A CA 1
ATOM 891 C C . LEU A 1 147 ? 5.788 -2.539 50.534 1.00 21.77 125 LEU A C 1
ATOM 892 O O . LEU A 1 147 ? 5.986 -3.657 50.958 1.00 22.35 125 LEU A O 1
ATOM 897 N N . ARG A 1 148 ? 6.696 -1.591 50.643 1.00 25.50 126 ARG A N 1
ATOM 898 C CA . ARG A 1 148 ? 7.991 -1.939 51.220 1.00 29.94 126 ARG A CA 1
ATOM 899 C C . ARG A 1 148 ? 7.869 -2.456 52.636 1.00 26.17 126 ARG A C 1
ATOM 900 O O . ARG A 1 148 ? 8.394 -3.516 52.988 1.00 25.00 126 ARG A O 1
ATOM 908 N N . GLY A 1 149 ? 7.125 -1.731 53.471 1.00 24.90 127 GLY A N 1
ATOM 909 C CA . GLY A 1 149 ? 6.892 -2.179 54.847 1.00 23.55 127 GLY A CA 1
ATOM 910 C C . GLY A 1 149 ? 6.137 -3.471 54.969 1.00 22.45 127 GLY A C 1
ATOM 911 O O . GLY A 1 149 ? 6.419 -4.305 55.822 1.00 21.17 127 GLY A O 1
ATOM 912 N N . MET A 1 150 ? 5.139 -3.676 54.088 1.00 19.56 128 MET A N 1
ATOM 913 C CA . MET A 1 150 ? 4.421 -4.940 54.161 1.00 17.10 128 MET A CA 1
ATOM 914 C C . MET A 1 150 ? 5.331 -6.076 53.709 1.00 19.26 128 MET A C 1
ATOM 915 O O . MET A 1 150 ? 5.181 -7.184 54.183 1.00 21.94 128 MET A O 1
ATOM 920 N N . THR A 1 151 ? 6.131 -5.817 52.700 1.00 21.94 129 THR A N 1
ATOM 921 C CA . THR A 1 151 ? 7.067 -6.843 52.193 1.00 25.73 129 THR A CA 1
ATOM 922 C C . THR A 1 151 ? 8.059 -7.265 53.306 1.00 27.21 129 THR A C 1
ATOM 923 O O . THR A 1 151 ? 8.299 -8.482 53.523 1.00 28.57 129 THR A O 1
ATOM 927 N N . LYS A 1 152 ? 8.529 -6.306 54.096 1.00 30.25 130 LYS A N 1
ATOM 928 C CA . LYS A 1 152 ? 9.403 -6.634 55.237 1.00 31.09 130 LYS A CA 1
ATOM 929 C C . LYS A 1 152 ? 8.701 -7.464 56.275 1.00 28.93 130 LYS A C 1
ATOM 930 O O . LYS A 1 152 ? 9.261 -8.381 56.825 1.00 29.54 130 LYS A O 1
ATOM 936 N N . ALA A 1 153 ? 7.443 -7.151 56.544 1.00 26.15 131 ALA A N 1
ATOM 937 C CA . ALA A 1 153 ? 6.644 -7.856 57.526 1.00 21.30 131 ALA A CA 1
ATOM 938 C C . ALA A 1 153 ? 6.133 -9.220 56.964 1.00 21.06 131 ALA A C 1
ATOM 939 O O . ALA A 1 153 ? 5.671 -10.025 57.723 1.00 24.54 131 ALA A O 1
ATOM 941 N N . ARG A 1 154 ? 6.148 -9.378 55.663 1.00 23.95 132 ARG A N 1
ATOM 942 C CA . ARG A 1 154 ? 5.522 -10.525 54.946 1.00 25.14 132 ARG A CA 1
ATOM 943 C C . ARG A 1 154 ? 4.053 -10.660 55.382 1.00 22.93 132 ARG A C 1
ATOM 944 O O . ARG A 1 154 ? 3.528 -11.736 55.716 1.00 22.22 132 ARG A O 1
ATOM 952 N N . TRP A 1 155 ? 3.364 -9.497 55.446 1.00 19.80 133 TRP A N 1
ATOM 953 C CA . TRP A 1 155 ? 1.926 -9.472 55.756 1.00 18.32 133 TRP A CA 1
ATOM 954 C C . TRP A 1 155 ? 1.425 -8.115 55.309 1.00 18.30 133 TRP A C 1
ATOM 955 O O . TRP A 1 155 ? 2.088 -7.117 55.567 1.00 17.05 133 TRP A O 1
ATOM 966 N N . GLY A 1 156 ? 0.194 -8.043 54.802 1.00 14.28 134 GLY A N 1
ATOM 967 C CA . GLY A 1 156 ? -0.365 -6.771 54.552 1.00 13.13 134 GLY A CA 1
ATOM 968 C C . GLY A 1 156 ? -1.806 -6.922 54.053 1.00 13.04 134 GLY A C 1
ATOM 969 O O . GLY A 1 156 ? -2.232 -8.009 53.625 1.00 13.41 134 GLY A O 1
ATOM 970 N N . ARG A 1 157 ? -2.481 -5.806 54.128 1.00 13.03 135 ARG A N 1
ATOM 971 C CA . ARG A 1 157 ? -3.848 -5.643 53.531 1.00 11.60 135 ARG A CA 1
ATOM 972 C C . ARG A 1 157 ? -3.887 -4.326 52.836 1.00 12.06 135 ARG A C 1
ATOM 973 O O . ARG A 1 157 ? -3.663 -3.282 53.436 1.00 12.98 135 ARG A O 1
ATOM 981 N N . ILE A 1 158 ? -4.213 -4.337 51.540 1.00 12.12 136 ILE A N 1
ATOM 982 C CA . ILE A 1 158 ? -4.461 -3.102 50.768 1.00 10.84 136 ILE A CA 1
ATOM 983 C C . ILE A 1 158 ? -5.941 -3.251 50.289 1.00 11.17 136 ILE A C 1
ATOM 984 O O . ILE A 1 158 ? -6.327 -4.295 49.748 1.00 11.67 136 ILE A O 1
ATOM 989 N N . ILE A 1 159 ? -6.746 -2.247 50.624 1.00 11.28 137 ILE A N 1
ATOM 990 C CA . ILE A 1 159 ? -8.207 -2.277 50.290 1.00 9.35 137 ILE A CA 1
ATOM 991 C C . ILE A 1 159 ? -8.515 -0.995 49.617 1.00 10.49 137 ILE A C 1
ATOM 992 O O . ILE A 1 159 ? -8.309 0.089 50.134 1.00 11.48 137 ILE A O 1
ATOM 997 N N . ASN A 1 160 ? -8.986 -1.104 48.358 1.00 9.64 138 ASN A N 1
ATOM 998 C CA . ASN A 1 160 ? -9.305 0.044 47.580 1.00 9.52 138 ASN A CA 1
ATOM 999 C C . ASN A 1 160 ? -10.817 0.278 47.565 1.00 9.10 138 ASN A C 1
ATOM 1000 O O . ASN A 1 160 ? -11.556 -0.635 47.311 1.00 11.35 138 ASN A O 1
ATOM 1005 N N . ILE A 1 161 ? -11.270 1.512 47.777 1.00 9.87 139 ILE A N 1
ATOM 1006 C CA . ILE A 1 161 ? -12.669 1.830 47.840 1.00 9.92 139 ILE A CA 1
ATOM 1007 C C . ILE A 1 161 ? -13.098 2.522 46.559 1.00 12.19 139 ILE A C 1
ATOM 1008 O O . ILE A 1 161 ? -12.496 3.555 46.139 1.00 13.18 139 ILE A O 1
ATOM 1013 N N . GLY A 1 162 ? -14.082 1.960 45.906 1.00 11.68 140 GLY A N 1
ATOM 1014 C CA . GLY A 1 162 ? -14.620 2.582 44.717 1.00 12.44 140 GLY A CA 1
ATOM 1015 C C . GLY A 1 162 ? -15.491 3.823 44.982 1.00 12.69 140 GLY A C 1
ATOM 1016 O O . GLY A 1 162 ? -15.844 4.144 46.107 1.00 13.23 140 GLY A O 1
ATOM 1017 N N . SER A 1 163 ? -15.915 4.452 43.876 1.00 14.52 141 SER A N 1
ATOM 1018 C CA A SER A 1 163 ? -16.780 5.608 44.024 0.50 16.39 141 SER A CA 1
ATOM 1019 C CA B SER A 1 163 ? -16.852 5.608 43.891 0.50 16.51 141 SER A CA 1
ATOM 1020 C C . SER A 1 163 ? -18.248 5.197 44.296 1.00 16.49 141 SER A C 1
ATOM 1021 O O . SER A 1 163 ? -18.638 4.067 44.060 1.00 17.11 141 SER A O 1
ATOM 1026 N N . VAL A 1 164 ? -18.969 6.106 44.921 1.00 17.25 142 VAL A N 1
ATOM 1027 C CA . VAL A 1 164 ? -20.374 5.951 45.289 1.00 16.31 142 VAL A CA 1
ATOM 1028 C C . VAL A 1 164 ? -21.264 6.296 44.121 1.00 18.84 142 VAL A C 1
ATOM 1029 O O . VAL A 1 164 ? -20.971 7.246 43.356 1.00 18.48 142 VAL A O 1
ATOM 1033 N N . VAL A 1 165 ? -22.378 5.594 43.983 1.00 16.70 143 VAL A N 1
ATOM 1034 C CA . VAL A 1 165 ? -23.328 5.906 42.910 1.00 17.18 143 VAL A CA 1
ATOM 1035 C C . VAL A 1 165 ? -24.032 7.202 43.274 1.00 20.41 143 VAL A C 1
ATOM 1036 O O . VAL A 1 165 ? -24.281 7.470 44.453 1.00 20.82 143 VAL A O 1
ATOM 1040 N N . GLY A 1 166 ? -24.347 7.962 42.257 1.00 24.92 144 GLY A N 1
ATOM 1041 C CA . GLY A 1 166 ? -25.345 9.020 42.428 1.00 27.83 144 GLY A CA 1
ATOM 1042 C C . GLY A 1 166 ? -25.287 10.145 41.431 1.00 34.91 144 GLY A C 1
ATOM 1043 O O . GLY A 1 166 ? -26.306 10.800 41.162 1.00 35.82 144 GLY A O 1
ATOM 1044 N N . ALA A 1 167 ? -24.099 10.385 40.878 1.00 33.33 145 ALA A N 1
ATOM 1045 C CA . ALA A 1 167 ? -23.931 11.563 40.021 1.00 36.01 145 ALA A CA 1
ATOM 1046 C C . ALA A 1 167 ? -24.919 11.605 38.848 1.00 38.69 145 ALA A C 1
ATOM 1047 O O . ALA A 1 167 ? -25.303 10.551 38.276 1.00 35.13 145 ALA A O 1
ATOM 1049 N N . MET A 1 168 ? -25.362 12.825 38.520 1.00 37.74 146 MET A N 1
ATOM 1050 C CA . MET A 1 168 ? -26.498 13.012 37.637 1.00 39.77 146 MET A CA 1
ATOM 1051 C C . MET A 1 168 ? -26.024 12.777 36.199 1.00 40.34 146 MET A C 1
ATOM 1052 O O . MET A 1 168 ? -24.828 12.957 35.875 1.00 39.50 146 MET A O 1
ATOM 1057 N N . GLY A 1 169 ? -26.955 12.371 35.344 1.00 35.24 147 GLY A N 1
ATOM 1058 C CA . GLY A 1 169 ? -26.680 12.304 33.917 1.00 34.01 147 GLY A CA 1
ATOM 1059 C C . GLY A 1 169 ? -26.142 10.959 33.482 1.00 30.85 147 GLY A C 1
ATOM 1060 O O . GLY A 1 169 ? -25.670 10.148 34.295 1.00 35.05 147 GLY A O 1
ATOM 1061 N N . ASN A 1 170 ? -26.237 10.717 32.175 1.00 29.49 148 ASN A N 1
ATOM 1062 C CA . ASN A 1 170 ? -25.432 9.671 31.514 1.00 33.56 148 ASN A CA 1
ATOM 1063 C C . ASN A 1 170 ? -23.929 9.802 31.856 1.00 33.82 148 ASN A C 1
ATOM 1064 O O . ASN A 1 170 ? -23.238 8.775 32.004 1.00 28.08 148 ASN A O 1
ATOM 1069 N N . ALA A 1 171 ? -23.408 11.027 31.987 1.00 32.18 149 ALA A N 1
ATOM 1070 C CA . ALA A 1 171 ? -22.001 11.205 32.401 1.00 30.32 149 ALA A CA 1
ATOM 1071 C C . ALA A 1 171 ? -21.734 10.544 33.741 1.00 30.17 149 ALA A C 1
ATOM 1072 O O . ALA A 1 171 ? -20.699 9.962 33.958 1.00 31.18 149 ALA A O 1
ATOM 1074 N N . GLY A 1 172 ? -22.667 10.626 34.674 1.00 30.29 150 GLY A N 1
ATOM 1075 C CA . GLY A 1 172 ? -22.458 9.994 36.000 1.00 27.17 150 GLY A CA 1
ATOM 1076 C C . GLY A 1 172 ? -22.367 8.487 35.893 1.00 26.54 150 GLY A C 1
ATOM 1077 O O . GLY A 1 172 ? -21.584 7.856 36.606 1.00 24.27 150 GLY A O 1
ATOM 1078 N N . GLN A 1 173 ? -23.234 7.891 35.071 1.00 26.20 151 GLN A N 1
ATOM 1079 C CA . GLN A 1 173 ? -23.301 6.441 34.868 1.00 27.38 151 GLN A CA 1
ATOM 1080 C C . GLN A 1 173 ? -21.987 6.048 34.206 1.00 27.87 151 GLN A C 1
ATOM 1081 O O . GLN A 1 173 ? -21.373 4.992 34.543 1.00 25.21 151 GLN A O 1
ATOM 1087 N N . THR A 1 174 ? -21.630 6.812 33.173 1.00 23.41 152 THR A N 1
ATOM 1088 C CA . THR A 1 174 ? -20.359 6.519 32.451 1.00 24.49 152 THR A CA 1
ATOM 1089 C C . THR A 1 174 ? -19.191 6.458 33.406 1.00 22.93 152 THR A C 1
ATOM 1090 O O . THR A 1 174 ? -18.345 5.518 33.338 1.00 20.92 152 THR A O 1
ATOM 1094 N N . ASN A 1 175 ? -19.107 7.463 34.272 1.00 22.50 153 ASN A N 1
ATOM 1095 C CA . ASN A 1 175 ? -17.964 7.566 35.152 1.00 24.30 153 ASN A CA 1
ATOM 1096 C C . ASN A 1 175 ? -18.006 6.465 36.185 1.00 21.25 153 ASN A C 1
ATOM 1097 O O . ASN A 1 175 ? -16.970 5.905 36.484 1.00 21.23 153 ASN A O 1
ATOM 1102 N N . TYR A 1 176 ? -19.195 6.134 36.727 1.00 20.17 154 TYR A N 1
ATOM 1103 C CA . TYR A 1 176 ? -19.288 5.083 37.699 1.00 20.63 154 TYR A CA 1
ATOM 1104 C C . TYR A 1 176 ? -18.764 3.752 37.172 1.00 21.03 154 TYR A C 1
ATOM 1105 O O . TYR A 1 176 ? -17.926 3.106 37.805 1.00 20.11 154 TYR A O 1
ATOM 1114 N N . ALA A 1 177 ? -19.161 3.432 35.941 1.00 19.26 155 ALA A N 1
ATOM 1115 C CA . ALA A 1 177 ? -18.860 2.110 35.430 1.00 19.80 155 ALA A CA 1
ATOM 1116 C C . ALA A 1 177 ? -17.372 2.092 35.073 1.00 19.97 155 ALA A C 1
ATOM 1117 O O . ALA A 1 177 ? -16.692 1.070 35.216 1.00 18.61 155 ALA A O 1
ATOM 1119 N N . ALA A 1 178 ? -16.899 3.221 34.544 1.00 16.62 156 ALA A N 1
ATOM 1120 C CA . ALA A 1 178 ? -15.479 3.294 34.107 1.00 17.37 156 ALA A CA 1
ATOM 1121 C C . ALA A 1 178 ? -14.573 3.166 35.331 1.00 15.68 156 ALA A C 1
ATOM 1122 O O . ALA A 1 178 ? -13.552 2.437 35.331 1.00 17.09 156 ALA A O 1
ATOM 1124 N N . ALA A 1 179 ? -14.951 3.876 36.371 1.00 16.78 157 ALA A N 1
ATOM 1125 C CA . ALA A 1 179 ? -14.137 3.826 37.611 1.00 18.70 157 ALA A CA 1
ATOM 1126 C C . ALA A 1 179 ? -14.140 2.432 38.188 1.00 21.39 157 ALA A C 1
ATOM 1127 O O . ALA A 1 179 ? -13.096 1.966 38.630 1.00 21.39 157 ALA A O 1
ATOM 1129 N N . LYS A 1 180 ? -15.298 1.762 38.213 1.00 18.72 158 LYS A N 1
ATOM 1130 C CA . LYS A 1 180 ? -15.372 0.430 38.756 1.00 18.77 158 LYS A CA 1
ATOM 1131 C C . LYS A 1 180 ? -14.539 -0.601 37.956 1.00 18.18 158 LYS A C 1
ATOM 1132 O O . LYS A 1 180 ? -13.840 -1.462 38.519 1.00 18.49 158 LYS A O 1
ATOM 1138 N N . ALA A 1 181 ? -14.517 -0.426 36.608 1.00 17.30 159 ALA A N 1
ATOM 1139 C CA . ALA A 1 181 ? -13.762 -1.301 35.776 1.00 17.69 159 ALA A CA 1
ATOM 1140 C C . ALA A 1 181 ? -12.248 -1.102 35.964 1.00 17.58 159 ALA A C 1
ATOM 1141 O O . ALA A 1 181 ? -11.512 -2.116 36.057 1.00 18.05 159 ALA A O 1
ATOM 1143 N N . GLY A 1 182 ? -11.808 0.150 36.118 1.00 18.66 160 GLY A N 1
ATOM 1144 C CA . GLY A 1 182 ? -10.424 0.446 36.449 1.00 17.78 160 GLY A CA 1
ATOM 1145 C C . GLY A 1 182 ? -10.014 -0.152 37.785 1.00 18.80 160 GLY A C 1
ATOM 1146 O O . GLY A 1 182 ? -9.002 -0.806 37.875 1.00 18.25 160 GLY A O 1
ATOM 1147 N N . LEU A 1 183 ? -10.904 -0.012 38.725 1.00 15.73 161 LEU A N 1
ATOM 1148 C CA . LEU A 1 183 ? -10.684 -0.450 40.104 1.00 16.76 161 LEU A CA 1
ATOM 1149 C C . LEU A 1 183 ? -10.506 -1.964 40.109 1.00 15.55 161 LEU A C 1
ATOM 1150 O O . LEU A 1 183 ? -9.563 -2.488 40.765 1.00 14.84 161 LEU A O 1
ATOM 1155 N N . GLU A 1 184 ? -11.388 -2.713 39.459 1.00 12.42 162 GLU A N 1
ATOM 1156 C CA . GLU A 1 184 ? -11.350 -4.140 39.503 1.00 13.68 162 GLU A CA 1
ATOM 1157 C C . GLU A 1 184 ? -10.035 -4.672 38.878 1.00 14.29 162 GLU A C 1
ATOM 1158 O O . GLU A 1 184 ? -9.410 -5.623 39.380 1.00 14.99 162 GLU A O 1
ATOM 1164 N N . GLY A 1 185 ? -9.730 -4.140 37.671 1.00 15.71 163 GLY A N 1
ATOM 1165 C CA . GLY A 1 185 ? -8.530 -4.585 36.991 1.00 14.70 163 GLY A CA 1
ATOM 1166 C C . GLY A 1 185 ? -7.256 -4.311 37.776 1.00 12.48 163 GLY A C 1
ATOM 1167 O O . GLY A 1 185 ? -6.356 -5.136 37.841 1.00 14.08 163 GLY A O 1
ATOM 1168 N N . PHE A 1 186 ? -7.162 -3.096 38.283 1.00 13.07 164 PHE A N 1
ATOM 1169 C CA . PHE A 1 186 ? -5.977 -2.652 39.037 1.00 12.68 164 PHE A CA 1
ATOM 1170 C C . PHE A 1 186 ? -5.818 -3.572 40.251 1.00 13.52 164 PHE A C 1
ATOM 1171 O O . PHE A 1 186 ? -4.728 -4.020 40.556 1.00 11.86 164 PHE A O 1
ATOM 1179 N N . THR A 1 187 ? -6.909 -3.799 40.991 1.00 12.33 165 THR A N 1
ATOM 1180 C CA . THR A 1 187 ? -6.849 -4.572 42.214 1.00 11.67 165 THR A CA 1
ATOM 1181 C C . THR A 1 187 ? -6.427 -6.004 41.927 1.00 12.40 165 THR A C 1
ATOM 1182 O O . THR A 1 187 ? -5.549 -6.574 42.608 1.00 13.36 165 THR A O 1
ATOM 1186 N N . ARG A 1 188 ? -6.887 -6.586 40.832 1.00 12.75 166 ARG A N 1
ATOM 1187 C CA . ARG A 1 188 ? -6.525 -7.968 40.492 1.00 13.47 166 ARG A CA 1
ATOM 1188 C C . ARG A 1 188 ? -5.054 -8.073 40.117 1.00 13.98 166 ARG A C 1
ATOM 1189 O O . ARG A 1 188 ? -4.357 -8.994 40.535 1.00 14.37 166 ARG A O 1
ATOM 1197 N N . ALA A 1 189 ? -4.636 -7.083 39.359 1.00 13.25 167 ALA A N 1
ATOM 1198 C CA . ALA A 1 189 ? -3.217 -7.065 38.927 1.00 13.67 167 ALA A CA 1
ATOM 1199 C C . ALA A 1 189 ? -2.257 -6.931 40.115 1.00 14.11 167 ALA A C 1
ATOM 1200 O O . ALA A 1 189 ? -1.236 -7.662 40.205 1.00 15.30 167 ALA A O 1
ATOM 1202 N N . LEU A 1 190 ? -2.545 -5.978 40.995 1.00 12.32 168 LEU A N 1
ATOM 1203 C CA . LEU A 1 190 ? -1.669 -5.771 42.156 1.00 12.89 168 LEU A CA 1
ATOM 1204 C C . LEU A 1 190 ? -1.688 -7.004 43.067 1.00 12.22 168 LEU A C 1
ATOM 1205 O O . LEU A 1 190 ? -0.664 -7.389 43.557 1.00 12.63 168 LEU A O 1
ATOM 1210 N N . ALA A 1 191 ? -2.848 -7.621 43.288 1.00 13.14 169 ALA A N 1
ATOM 1211 C CA . ALA A 1 191 ? -2.941 -8.795 44.068 1.00 12.90 169 ALA A CA 1
ATOM 1212 C C . ALA A 1 191 ? -2.015 -9.882 43.531 1.00 14.74 169 ALA A C 1
ATOM 1213 O O . ALA A 1 191 ? -1.341 -10.569 44.293 1.00 15.01 169 ALA A O 1
ATOM 1215 N N . ARG A 1 192 ? -1.998 -10.052 42.215 1.00 14.49 170 ARG A N 1
ATOM 1216 C CA . ARG A 1 192 ? -1.124 -11.082 41.654 1.00 17.96 170 ARG A CA 1
ATOM 1217 C C . ARG A 1 192 ? 0.311 -10.747 41.887 1.00 18.23 170 ARG A C 1
ATOM 1218 O O . ARG A 1 192 ? 1.099 -11.689 42.116 1.00 20.12 170 ARG A O 1
ATOM 1226 N N . GLU A 1 193 ? 0.673 -9.486 41.792 1.00 17.49 171 GLU A N 1
ATOM 1227 C CA A GLU A 1 193 ? 2.062 -9.040 41.928 0.50 18.99 171 GLU A CA 1
ATOM 1228 C CA B GLU A 1 193 ? 2.058 -9.053 41.916 0.50 19.81 171 GLU A CA 1
ATOM 1229 C C . GLU A 1 193 ? 2.595 -9.291 43.340 1.00 19.47 171 GLU A C 1
ATOM 1230 O O . GLU A 1 193 ? 3.750 -9.674 43.506 1.00 21.42 171 GLU A O 1
ATOM 1241 N N . VAL A 1 194 ? 1.764 -9.076 44.374 1.00 17.65 172 VAL A N 1
ATOM 1242 C CA . VAL A 1 194 ? 2.258 -9.088 45.770 1.00 17.18 172 VAL A CA 1
ATOM 1243 C C . VAL A 1 194 ? 1.830 -10.304 46.618 1.00 19.57 172 VAL A C 1
ATOM 1244 O O . VAL A 1 194 ? 2.191 -10.409 47.791 1.00 17.68 172 VAL A O 1
ATOM 1248 N N . GLY A 1 195 ? 1.071 -11.225 46.057 1.00 18.03 173 GLY A N 1
ATOM 1249 C CA . GLY A 1 195 ? 0.519 -12.323 46.814 1.00 18.97 173 GLY A CA 1
ATOM 1250 C C . GLY A 1 195 ? 1.555 -13.266 47.411 1.00 19.44 173 GLY A C 1
ATOM 1251 O O . GLY A 1 195 ? 1.342 -13.763 48.564 1.00 19.30 173 GLY A O 1
ATOM 1252 N N . SER A 1 196 ? 2.715 -13.383 46.782 1.00 20.88 174 SER A N 1
ATOM 1253 C CA . SER A 1 196 ? 3.701 -14.315 47.351 1.00 22.51 174 SER A CA 1
ATOM 1254 C C . SER A 1 196 ? 4.244 -13.806 48.676 1.00 23.69 174 SER A C 1
ATOM 1255 O O . SER A 1 196 ? 4.858 -14.576 49.446 1.00 27.22 174 SER A O 1
ATOM 1258 N N . ARG A 1 197 ? 4.033 -12.519 48.961 1.00 22.05 175 ARG A N 1
ATOM 1259 C CA . ARG A 1 197 ? 4.374 -11.919 50.246 1.00 21.53 175 ARG A CA 1
ATOM 1260 C C . ARG A 1 197 ? 3.316 -11.971 51.369 1.00 22.15 175 ARG A C 1
ATOM 1261 O O . ARG A 1 197 ? 3.508 -11.330 52.381 1.00 22.99 175 ARG A O 1
ATOM 1269 N N . ALA A 1 198 ? 2.207 -12.673 51.170 1.00 20.11 176 ALA A N 1
ATOM 1270 C CA . ALA A 1 198 ? 1.082 -12.787 52.137 1.00 18.33 176 ALA A CA 1
ATOM 1271 C C . ALA A 1 198 ? 0.454 -11.391 52.338 1.00 15.39 176 ALA A C 1
ATOM 1272 O O . ALA A 1 198 ? 0.005 -11.045 53.394 1.00 16.46 176 ALA A O 1
ATOM 1274 N N . ILE A 1 199 ? 0.435 -10.641 51.246 1.00 15.15 177 ILE A N 1
ATOM 1275 C CA . ILE A 1 199 ? -0.198 -9.335 51.230 1.00 15.26 177 ILE A CA 1
ATOM 1276 C C . ILE A 1 199 ? -1.440 -9.551 50.382 1.00 14.31 177 ILE A C 1
ATOM 1277 O O . ILE A 1 199 ? -1.276 -9.968 49.217 1.00 15.62 177 ILE A O 1
ATOM 1282 N N . THR A 1 200 ? -2.625 -9.231 50.878 1.00 11.87 178 THR A N 1
ATOM 1283 C CA . THR A 1 200 ? -3.830 -9.259 50.036 1.00 11.51 178 THR A CA 1
ATOM 1284 C C . THR A 1 200 ? -4.178 -7.878 49.525 1.00 10.79 178 THR A C 1
ATOM 1285 O O . THR A 1 200 ? -3.934 -6.876 50.181 1.00 11.39 178 THR A O 1
ATOM 1289 N N . VAL A 1 201 ? -4.831 -7.861 48.323 1.00 9.90 179 VAL A N 1
ATOM 1290 C CA . VAL A 1 201 ? -5.223 -6.647 47.708 1.00 10.05 179 VAL A CA 1
ATOM 1291 C C . VAL A 1 201 ? -6.626 -6.843 47.174 1.00 10.72 179 VAL A C 1
ATOM 1292 O O . VAL A 1 201 ? -6.860 -7.703 46.341 1.00 11.64 179 VAL A O 1
ATOM 1296 N N . ASN A 1 202 ? -7.600 -6.078 47.756 1.00 9.86 180 ASN A N 1
ATOM 1297 C CA . ASN A 1 202 ? -9.011 -6.242 47.463 1.00 9.72 180 ASN A CA 1
ATOM 1298 C C . ASN A 1 202 ? -9.659 -4.883 47.286 1.00 10.28 180 ASN A C 1
ATOM 1299 O O . ASN A 1 202 ? -9.052 -3.847 47.623 1.00 10.35 180 ASN A O 1
ATOM 1304 N N . ALA A 1 203 ? -10.870 -4.829 46.739 1.00 9.69 181 ALA A N 1
ATOM 1305 C CA . ALA A 1 203 ? -11.580 -3.604 46.549 1.00 10.36 181 ALA A CA 1
ATOM 1306 C C . ALA A 1 203 ? -12.979 -3.784 47.055 1.00 10.27 181 ALA A C 1
ATOM 1307 O O . ALA A 1 203 ? -13.491 -4.900 47.082 1.00 11.03 181 ALA A O 1
ATOM 1309 N N . VAL A 1 204 ? -13.640 -2.667 47.410 1.00 9.78 182 VAL A N 1
ATOM 1310 C CA . VAL A 1 204 ? -15.051 -2.626 47.746 1.00 10.33 182 VAL A CA 1
ATOM 1311 C C . VAL A 1 204 ? -15.684 -1.614 46.834 1.00 11.47 182 VAL A C 1
ATOM 1312 O O . VAL A 1 204 ? -15.199 -0.477 46.738 1.00 12.73 182 VAL A O 1
ATOM 1316 N N . ALA A 1 205 ? -16.742 -2.002 46.138 1.00 10.67 183 ALA A N 1
ATOM 1317 C CA . ALA A 1 205 ? -17.470 -1.166 45.182 1.00 11.17 183 ALA A CA 1
ATOM 1318 C C . ALA A 1 205 ? -18.799 -0.782 45.766 1.00 11.34 183 ALA A C 1
ATOM 1319 O O . ALA A 1 205 ? -19.757 -1.519 45.691 1.00 11.95 183 ALA A O 1
ATOM 1321 N N . PRO A 1 206 ? -18.878 0.423 46.348 1.00 11.28 184 PRO A N 1
ATOM 1322 C CA . PRO A 1 206 ? -20.157 0.833 46.919 1.00 11.67 184 PRO A CA 1
ATOM 1323 C C . PRO A 1 206 ? -21.199 1.133 45.877 1.00 10.79 184 PRO A C 1
ATOM 1324 O O . PRO A 1 206 ? -20.891 1.552 44.745 1.00 12.98 184 PRO A O 1
ATOM 1328 N N . GLY A 1 207 ? -22.446 0.938 46.272 1.00 11.48 185 GLY A N 1
ATOM 1329 C CA . GLY A 1 207 ? -23.595 1.386 45.537 1.00 11.54 185 GLY A CA 1
ATOM 1330 C C . GLY A 1 207 ? -24.041 2.777 45.918 1.00 11.93 185 GLY A C 1
ATOM 1331 O O . GLY A 1 207 ? -23.208 3.686 46.089 1.00 12.47 185 GLY A O 1
ATOM 1332 N N . PHE A 1 208 ? -25.326 2.971 46.150 1.00 11.73 186 PHE A N 1
ATOM 1333 C CA . PHE A 1 208 ? -25.875 4.268 46.576 1.00 11.45 186 PHE A CA 1
ATOM 1334 C C . PHE A 1 208 ? -25.910 4.344 48.077 1.00 12.33 186 PHE A C 1
ATOM 1335 O O . PHE A 1 208 ? -26.713 3.672 48.762 1.00 12.92 186 PHE A O 1
ATOM 1343 N N . ILE A 1 209 ? -24.915 5.037 48.593 1.00 12.49 187 ILE A N 1
ATOM 1344 C CA . ILE A 1 209 ? -24.697 5.121 50.032 1.00 13.27 187 ILE A CA 1
ATOM 1345 C C . ILE A 1 209 ? -25.031 6.546 50.529 1.00 14.10 187 ILE A C 1
ATOM 1346 O O . ILE A 1 209 ? -24.788 7.493 49.881 1.00 15.01 187 ILE A O 1
ATOM 1351 N N . ASP A 1 210 ? -25.637 6.587 51.687 1.00 14.37 188 ASP A N 1
ATOM 1352 C CA . ASP A 1 210 ? -26.028 7.884 52.388 1.00 16.50 188 ASP A CA 1
ATOM 1353 C C . ASP A 1 210 ? -24.749 8.537 52.876 1.00 18.00 188 ASP A C 1
ATOM 1354 O O . ASP A 1 210 ? -24.091 8.036 53.783 1.00 20.56 188 ASP A O 1
ATOM 1359 N N . THR A 1 211 ? -24.370 9.602 52.201 1.00 19.99 189 THR A N 1
ATOM 1360 C CA . THR A 1 211 ? -23.178 10.358 52.542 1.00 22.12 189 THR A CA 1
ATOM 1361 C C . THR A 1 211 ? -23.580 11.810 52.422 1.00 23.16 189 THR A C 1
ATOM 1362 O O . THR A 1 211 ? -24.688 12.139 51.955 1.00 24.12 189 THR A O 1
ATOM 1366 N N . ASP A 1 212 ? -22.630 12.638 52.823 1.00 25.99 190 ASP A N 1
ATOM 1367 C CA . ASP A 1 212 ? -22.747 14.046 52.618 1.00 24.08 190 ASP A CA 1
ATOM 1368 C C . ASP A 1 212 ? -22.970 14.390 51.186 1.00 24.06 190 ASP A C 1
ATOM 1369 O O . ASP A 1 212 ? -23.584 15.408 50.921 1.00 28.85 190 ASP A O 1
ATOM 1374 N N . MET A 1 213 ? -22.451 13.623 50.227 1.00 24.25 191 MET A N 1
ATOM 1375 C CA . MET A 1 213 ? -22.603 13.893 48.811 1.00 23.48 191 MET A CA 1
ATOM 1376 C C . MET A 1 213 ? -23.930 13.410 48.182 1.00 27.08 191 MET A C 1
ATOM 1377 O O . MET A 1 213 ? -24.336 13.873 47.138 1.00 26.77 191 MET A O 1
ATOM 1382 N N . THR A 1 214 ? -24.616 12.453 48.814 1.00 24.99 192 THR A N 1
ATOM 1383 C CA . THR A 1 214 ? -25.844 11.937 48.216 1.00 22.70 192 THR A CA 1
ATOM 1384 C C . THR A 1 214 ? -27.048 12.416 48.954 1.00 21.48 192 THR A C 1
ATOM 1385 O O . THR A 1 214 ? -28.151 12.391 48.333 1.00 21.99 192 THR A O 1
ATOM 1389 N N . ARG A 1 215 ? -26.909 12.776 50.225 1.00 24.86 193 ARG A N 1
ATOM 1390 C CA . ARG A 1 215 ? -28.082 13.115 51.131 1.00 26.63 193 ARG A CA 1
ATOM 1391 C C . ARG A 1 215 ? -29.018 14.164 50.549 1.00 27.45 193 ARG A C 1
ATOM 1392 O O . ARG A 1 215 ? -30.265 14.108 50.743 1.00 29.68 193 ARG A O 1
ATOM 1400 N N . GLU A 1 216 ? -28.430 15.094 49.851 1.00 25.59 194 GLU A N 1
ATOM 1401 C CA . GLU A 1 216 ? -29.209 16.219 49.365 1.00 22.79 194 GLU A CA 1
ATOM 1402 C C . GLU A 1 216 ? -29.326 16.190 47.840 1.00 24.06 194 GLU A C 1
ATOM 1403 O O . GLU A 1 216 ? -29.610 17.189 47.224 1.00 26.46 194 GLU A O 1
ATOM 1409 N N . LEU A 1 217 ? -29.102 15.046 47.172 1.00 20.21 195 LEU A N 1
ATOM 1410 C CA . LEU A 1 217 ? -29.350 14.972 45.685 1.00 22.42 195 LEU A CA 1
ATOM 1411 C C . LEU A 1 217 ? -30.804 15.326 45.450 1.00 17.66 195 LEU A C 1
ATOM 1412 O O . LEU A 1 217 ? -31.598 15.155 46.355 1.00 20.65 195 LEU A O 1
ATOM 1417 N N . PRO A 1 218 ? -31.150 15.821 44.248 1.00 19.75 196 PRO A N 1
ATOM 1418 C CA . PRO A 1 218 ? -32.580 16.038 43.971 1.00 20.15 196 PRO A CA 1
ATOM 1419 C C . PRO A 1 218 ? -33.383 14.803 44.208 1.00 19.93 196 PRO A C 1
ATOM 1420 O O . PRO A 1 218 ? -32.962 13.674 43.881 1.00 18.84 196 PRO A O 1
ATOM 1424 N N . GLU A 1 219 ? -34.532 15.009 44.822 1.00 20.40 197 GLU A N 1
ATOM 1425 C CA A GLU A 1 219 ? -35.435 13.941 45.140 0.50 21.70 197 GLU A CA 1
ATOM 1426 C CA B GLU A 1 219 ? -35.386 13.899 45.205 0.50 22.16 197 GLU A CA 1
ATOM 1427 C C . GLU A 1 219 ? -35.744 12.979 44.034 1.00 19.99 197 GLU A C 1
ATOM 1428 O O . GLU A 1 219 ? -35.787 11.762 44.263 1.00 21.30 197 GLU A O 1
ATOM 1439 N N . ALA A 1 220 ? -35.977 13.505 42.837 1.00 21.25 198 ALA A N 1
ATOM 1440 C CA . ALA A 1 220 ? -36.300 12.676 41.655 1.00 22.11 198 ALA A CA 1
ATOM 1441 C C . ALA A 1 220 ? -35.198 11.675 41.350 1.00 21.03 198 ALA A C 1
ATOM 1442 O O . ALA A 1 220 ? -35.469 10.523 41.006 1.00 20.34 198 ALA A O 1
ATOM 1444 N N . GLN A 1 221 ? -33.953 12.129 41.471 1.00 19.62 199 GLN A N 1
ATOM 1445 C CA . GLN A 1 221 ? -32.812 11.276 41.258 1.00 21.98 199 GLN A CA 1
ATOM 1446 C C . GLN A 1 221 ? -32.673 10.245 42.346 1.00 18.34 199 GLN A C 1
ATOM 1447 O O . GLN A 1 221 ? -32.405 9.049 42.038 1.00 18.39 199 GLN A O 1
ATOM 1453 N N . ARG A 1 222 ? -32.825 10.651 43.603 1.00 17.18 200 ARG A N 1
ATOM 1454 C CA . ARG A 1 222 ? -32.764 9.723 44.723 1.00 17.84 200 ARG A CA 1
ATOM 1455 C C . ARG A 1 222 ? -33.856 8.647 44.544 1.00 18.68 200 ARG A C 1
ATOM 1456 O O . ARG A 1 222 ? -33.637 7.438 44.760 1.00 18.20 200 ARG A O 1
ATOM 1464 N N . GLU A 1 223 ? -35.072 9.099 44.174 1.00 18.60 201 GLU A N 1
ATOM 1465 C CA . GLU A 1 223 ? -36.202 8.171 44.000 1.00 21.14 201 GLU A CA 1
ATOM 1466 C C . GLU A 1 223 ? -35.936 7.199 42.873 1.00 18.33 201 GLU A C 1
ATOM 1467 O O . GLU A 1 223 ? -36.242 5.999 42.971 1.00 21.42 201 GLU A O 1
ATOM 1473 N N . ALA A 1 224 ? -35.405 7.674 41.767 1.00 20.53 202 ALA A N 1
ATOM 1474 C CA . ALA A 1 224 ? -35.081 6.822 40.640 1.00 21.10 202 ALA A CA 1
ATOM 1475 C C . ALA A 1 224 ? -34.046 5.775 41.039 1.00 20.26 202 ALA A C 1
ATOM 1476 O O . ALA A 1 224 ? -34.167 4.594 40.593 1.00 21.49 202 ALA A O 1
ATOM 1478 N N . LEU A 1 225 ? -33.057 6.214 41.792 1.00 19.98 203 LEU A N 1
ATOM 1479 C CA . LEU A 1 225 ? -32.011 5.254 42.244 1.00 20.39 203 LEU A CA 1
ATOM 1480 C C . LEU A 1 225 ? -32.614 4.246 43.144 1.00 18.32 203 LEU A C 1
ATOM 1481 O O . LEU A 1 225 ? -32.419 3.009 42.967 1.00 17.02 203 LEU A O 1
ATOM 1486 N N . LEU A 1 226 ? -33.389 4.664 44.130 1.00 17.66 204 LEU A N 1
ATOM 1487 C CA . LEU A 1 226 ? -34.023 3.690 45.013 1.00 17.07 204 LEU A CA 1
ATOM 1488 C C . LEU A 1 226 ? -34.874 2.671 44.331 1.00 18.98 204 LEU A C 1
ATOM 1489 O O . LEU A 1 226 ? -34.955 1.515 44.768 1.00 18.22 204 LEU A O 1
ATOM 1494 N N . GLY A 1 227 ? -35.540 3.078 43.246 1.00 17.26 205 GLY A N 1
ATOM 1495 C CA . GLY A 1 227 ? -36.324 2.149 42.457 1.00 20.94 205 GLY A CA 1
ATOM 1496 C C . GLY A 1 227 ? -35.560 1.041 41.782 1.00 21.64 205 GLY A C 1
ATOM 1497 O O . GLY A 1 227 ? -36.139 0.029 41.448 1.00 22.82 205 GLY A O 1
ATOM 1498 N N . GLN A 1 228 ? -34.236 1.191 41.665 1.00 18.53 206 GLN A N 1
ATOM 1499 C CA . GLN A 1 228 ? -33.368 0.218 41.073 1.00 20.94 206 GLN A CA 1
ATOM 1500 C C . GLN A 1 228 ? -32.631 -0.633 42.092 1.00 17.02 206 GLN A C 1
ATOM 1501 O O . GLN A 1 228 ? -31.734 -1.406 41.726 1.00 18.64 206 GLN A O 1
ATOM 1507 N N . ILE A 1 229 ? -32.900 -0.404 43.376 1.00 14.45 207 ILE A N 1
ATOM 1508 C CA . ILE A 1 229 ? -32.221 -1.107 44.441 1.00 13.40 207 ILE A CA 1
ATOM 1509 C C . ILE A 1 229 ? -33.129 -2.150 45.078 1.00 12.94 207 ILE A C 1
ATOM 1510 O O . ILE A 1 229 ? -34.089 -1.810 45.737 1.00 13.43 207 ILE A O 1
ATOM 1515 N N . PRO A 1 230 ? -32.811 -3.439 44.919 1.00 13.29 208 PRO A N 1
ATOM 1516 C CA . PRO A 1 230 ? -33.674 -4.474 45.532 1.00 12.96 208 PRO A CA 1
ATOM 1517 C C . PRO A 1 230 ? -33.971 -4.357 47.014 1.00 14.69 208 PRO A C 1
ATOM 1518 O O . PRO A 1 230 ? -35.136 -4.476 47.424 1.00 15.76 208 PRO A O 1
ATOM 1522 N N . LEU A 1 231 ? -32.962 -3.957 47.768 1.00 15.72 209 LEU A N 1
ATOM 1523 C CA . LEU A 1 231 ? -33.176 -3.735 49.203 1.00 14.94 209 LEU A CA 1
ATOM 1524 C C . LEU A 1 231 ? -34.079 -2.508 49.464 1.00 14.85 209 LEU A C 1
ATOM 1525 O O . LEU A 1 231 ? -34.570 -2.380 50.581 1.00 17.58 209 LEU A O 1
ATOM 1530 N N . GLY A 1 232 ? -34.249 -1.608 48.514 1.00 16.76 210 GLY A N 1
ATOM 1531 C CA . GLY A 1 232 ? -35.220 -0.475 48.687 1.00 16.71 210 GLY A CA 1
ATOM 1532 C C . GLY A 1 232 ? -34.759 0.629 49.608 1.00 17.65 210 GLY A C 1
ATOM 1533 O O . GLY A 1 232 ? -35.581 1.396 50.110 1.00 18.77 210 GLY A O 1
ATOM 1534 N N . ARG A 1 233 ? -33.436 0.719 49.840 1.00 14.51 211 ARG A N 1
ATOM 1535 C CA . ARG A 1 233 ? -32.894 1.697 50.724 1.00 13.47 211 ARG A CA 1
ATOM 1536 C C . ARG A 1 233 ? -31.473 2.061 50.350 1.00 15.16 211 ARG A C 1
ATOM 1537 O O . ARG A 1 233 ? -30.836 1.263 49.652 1.00 15.89 211 ARG A O 1
ATOM 1545 N N . LEU A 1 234 ? -31.016 3.241 50.745 1.00 15.59 212 LEU A N 1
ATOM 1546 C CA . LEU A 1 234 ? -29.591 3.556 50.650 1.00 15.72 212 LEU A CA 1
ATOM 1547 C C . LEU A 1 234 ? -28.829 2.693 51.606 1.00 13.63 212 LEU A C 1
ATOM 1548 O O . LEU A 1 234 ? -29.300 2.330 52.677 1.00 13.81 212 LEU A O 1
ATOM 1553 N N . GLY A 1 235 ? -27.572 2.459 51.301 1.00 12.31 213 GLY A N 1
ATOM 1554 C CA . GLY A 1 235 ? -26.655 1.867 52.247 1.00 13.03 213 GLY A CA 1
ATOM 1555 C C . GLY A 1 235 ? -26.075 2.880 53.216 1.00 11.91 213 GLY A C 1
ATOM 1556 O O . GLY A 1 235 ? -26.083 4.074 52.906 1.00 14.30 213 GLY A O 1
ATOM 1557 N N . GLN A 1 236 ? -25.712 2.408 54.388 1.00 13.97 214 GLN A N 1
ATOM 1558 C CA . GLN A 1 236 ? -25.053 3.248 55.368 1.00 15.15 214 GLN A CA 1
ATOM 1559 C C . GLN A 1 236 ? -23.544 3.148 55.199 1.00 13.78 214 GLN A C 1
ATOM 1560 O O . GLN A 1 236 ? -22.993 2.127 54.811 1.00 12.46 214 GLN A O 1
ATOM 1566 N N . ALA A 1 237 ? -22.824 4.236 55.526 1.00 13.79 215 ALA A N 1
ATOM 1567 C CA . ALA A 1 237 ? -21.365 4.203 55.458 1.00 13.10 215 ALA A CA 1
ATOM 1568 C C . ALA A 1 237 ? -20.756 3.059 56.246 1.00 13.55 215 ALA A C 1
ATOM 1569 O O . ALA A 1 237 ? -19.744 2.475 55.874 1.00 12.38 215 ALA A O 1
ATOM 1571 N N . GLU A 1 238 ? -21.386 2.750 57.391 1.00 13.18 216 GLU A N 1
ATOM 1572 C CA A GLU A 1 238 ? -20.923 1.714 58.269 0.40 14.38 216 GLU A CA 1
ATOM 1573 C CA B GLU A 1 238 ? -20.930 1.722 58.258 0.60 14.55 216 GLU A CA 1
ATOM 1574 C C . GLU A 1 238 ? -21.014 0.350 57.585 1.00 14.67 216 GLU A C 1
ATOM 1575 O O . GLU A 1 238 ? -20.258 -0.530 57.890 1.00 14.33 216 GLU A O 1
ATOM 1586 N N . GLU A 1 239 ? -21.951 0.220 56.661 1.00 12.57 217 GLU A N 1
ATOM 1587 C CA . GLU A 1 239 ? -22.115 -1.067 55.942 1.00 12.10 217 GLU A CA 1
ATOM 1588 C C . GLU A 1 239 ? -20.999 -1.264 54.945 1.00 11.97 217 GLU A C 1
ATOM 1589 O O . GLU A 1 239 ? -20.646 -2.440 54.658 1.00 14.92 217 GLU A O 1
ATOM 1595 N N . ILE A 1 240 ? -20.376 -0.234 54.449 1.00 11.75 218 ILE A N 1
ATOM 1596 C CA . ILE A 1 240 ? -19.173 -0.352 53.675 1.00 11.17 218 ILE A CA 1
ATOM 1597 C C . ILE A 1 240 ? -17.997 -0.686 54.589 1.00 10.30 218 ILE A C 1
ATOM 1598 O O . ILE A 1 240 ? -17.213 -1.560 54.342 1.00 9.52 218 ILE A O 1
ATOM 1603 N N . ALA A 1 241 ? -17.926 0.020 55.736 1.00 10.32 219 ALA A N 1
ATOM 1604 C CA . ALA A 1 241 ? -16.836 -0.181 56.659 1.00 11.48 219 ALA A CA 1
ATOM 1605 C C . ALA A 1 241 ? -16.765 -1.552 57.290 1.00 9.92 219 ALA A C 1
ATOM 1606 O O . ALA A 1 241 ? -15.678 -2.061 57.398 1.00 9.81 219 ALA A O 1
ATOM 1608 N N . LYS A 1 242 ? -17.954 -2.207 57.501 1.00 11.40 220 LYS A N 1
ATOM 1609 C CA . LYS A 1 242 ? -17.917 -3.568 58.014 1.00 12.13 220 LYS A CA 1
ATOM 1610 C C . LYS A 1 242 ? -17.270 -4.549 57.045 1.00 11.37 220 LYS A C 1
ATOM 1611 O O . LYS A 1 242 ? -16.504 -5.472 57.463 1.00 11.79 220 LYS A O 1
ATOM 1617 N N . VAL A 1 243 ? -17.494 -4.324 55.747 1.00 10.94 221 VAL A N 1
ATOM 1618 C CA . VAL A 1 243 ? -16.877 -5.175 54.757 1.00 9.96 221 VAL A CA 1
ATOM 1619 C C . VAL A 1 243 ? -15.372 -4.980 54.780 1.00 9.31 221 VAL A C 1
ATOM 1620 O O . VAL A 1 243 ? -14.559 -5.910 54.652 1.00 10.44 221 VAL A O 1
ATOM 1624 N N . VAL A 1 244 ? -14.956 -3.708 54.809 1.00 10.00 222 VAL A N 1
ATOM 1625 C CA . VAL A 1 244 ? -13.530 -3.394 54.818 1.00 10.10 222 VAL A CA 1
ATOM 1626 C C . VAL A 1 244 ? -12.834 -4.030 56.033 1.00 9.80 222 VAL A C 1
ATOM 1627 O O . VAL A 1 244 ? -11.762 -4.598 55.973 1.00 10.62 222 VAL A O 1
ATOM 1631 N N . GLY A 1 245 ? -13.491 -3.896 57.180 1.00 10.33 223 GLY A N 1
ATOM 1632 C CA . GLY A 1 245 ? -12.989 -4.534 58.447 1.00 10.40 223 GLY A CA 1
ATOM 1633 C C . GLY A 1 245 ? -12.824 -6.028 58.327 1.00 11.20 223 GLY A C 1
ATOM 1634 O O . GLY A 1 245 ? -11.823 -6.591 58.784 1.00 12.69 223 GLY A O 1
ATOM 1635 N N . PHE A 1 246 ? -13.764 -6.689 57.673 1.00 10.22 224 PHE A N 1
ATOM 1636 C CA . PHE A 1 246 ? -13.579 -8.131 57.416 1.00 10.58 224 PHE A CA 1
ATOM 1637 C C . PHE A 1 246 ? -12.400 -8.417 56.549 1.00 10.78 224 PHE A C 1
ATOM 1638 O O . PHE A 1 246 ? -11.617 -9.313 56.826 1.00 11.54 224 PHE A O 1
ATOM 1646 N N . LEU A 1 247 ? -12.301 -7.694 55.421 1.00 10.22 225 LEU A N 1
ATOM 1647 C CA . LEU A 1 247 ? -11.185 -7.903 54.517 1.00 10.74 225 LEU A CA 1
ATOM 1648 C C . LEU A 1 247 ? -9.847 -7.681 55.179 1.00 11.35 225 LEU A C 1
ATOM 1649 O O . LEU A 1 247 ? -8.862 -8.346 54.845 1.00 12.08 225 LEU A O 1
ATOM 1654 N N . ALA A 1 248 ? -9.773 -6.737 56.165 1.00 11.13 226 ALA A N 1
ATOM 1655 C CA . ALA A 1 248 ? -8.551 -6.452 56.843 1.00 12.02 226 ALA A CA 1
ATOM 1656 C C . ALA A 1 248 ? -8.144 -7.585 57.848 1.00 13.16 226 ALA A C 1
ATOM 1657 O O . ALA A 1 248 ? -6.985 -7.599 58.270 1.00 14.38 226 ALA A O 1
ATOM 1659 N N . SER A 1 249 ? -9.084 -8.469 58.174 1.00 12.62 227 SER A N 1
ATOM 1660 C CA . SER A 1 249 ? -8.949 -9.484 59.277 1.00 14.25 227 SER A CA 1
ATOM 1661 C C . SER A 1 249 ? -8.143 -10.671 58.763 1.00 15.96 227 SER A C 1
ATOM 1662 O O . SER A 1 249 ? -7.961 -10.904 57.562 1.00 14.72 227 SER A O 1
ATOM 1665 N N . ASP A 1 250 ? -7.634 -11.448 59.700 1.00 17.87 228 ASP A N 1
ATOM 1666 C CA A ASP A 1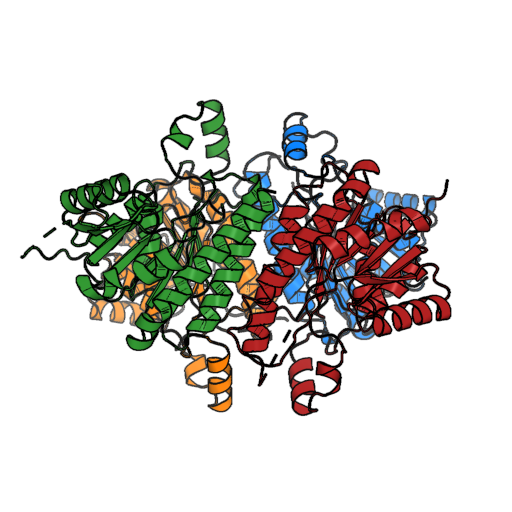 250 ? -6.993 -12.710 59.377 0.50 18.27 228 ASP A CA 1
ATOM 1667 C CA B ASP A 1 250 ? -6.976 -12.699 59.385 0.50 17.74 228 ASP A CA 1
ATOM 1668 C C . ASP A 1 250 ? -7.899 -13.717 58.711 1.00 18.41 228 ASP A C 1
ATOM 1669 O O . ASP A 1 250 ? -7.427 -14.508 57.912 1.00 19.46 228 ASP A O 1
ATOM 1678 N N . GLY A 1 251 ? -9.191 -13.657 58.999 1.00 17.74 229 GLY A N 1
ATOM 1679 C CA . GLY A 1 251 ? -10.172 -14.549 58.433 1.00 18.48 229 GLY A CA 1
ATOM 1680 C C . GLY A 1 251 ? -10.255 -14.425 56.941 1.00 19.25 229 GLY A C 1
ATOM 1681 O O . GLY A 1 251 ? -10.749 -15.336 56.256 1.00 19.71 229 GLY A O 1
ATOM 1682 N N . ALA A 1 252 ? -9.912 -13.247 56.435 1.00 15.67 230 ALA A N 1
ATOM 1683 C CA . ALA A 1 252 ? -9.975 -12.962 54.966 1.00 14.09 230 ALA A CA 1
ATOM 1684 C C . ALA A 1 252 ? -8.669 -13.220 54.236 1.00 13.01 230 ALA A C 1
ATOM 1685 O O . ALA A 1 252 ? -8.410 -12.709 53.128 1.00 13.28 230 ALA A O 1
ATOM 1687 N N . ALA A 1 253 ? -7.743 -13.988 54.853 1.00 13.82 231 ALA A N 1
ATOM 1688 C CA . ALA A 1 253 ? -6.419 -14.141 54.306 1.00 13.57 231 ALA A CA 1
ATOM 1689 C C . ALA A 1 253 ? -6.351 -14.836 52.951 1.00 12.08 231 ALA A C 1
ATOM 1690 O O . ALA A 1 253 ? -5.412 -14.628 52.230 1.00 14.49 231 ALA A O 1
ATOM 1692 N N . TYR A 1 254 ? -7.369 -15.616 52.609 1.00 12.72 232 TYR A N 1
ATOM 1693 C CA . TYR A 1 254 ? -7.390 -16.231 51.296 1.00 13.06 232 TYR A CA 1
ATOM 1694 C C . TYR A 1 254 ? -8.229 -15.480 50.246 1.00 14.31 232 TYR A C 1
ATOM 1695 O O . TYR A 1 254 ? -8.316 -15.948 49.119 1.00 13.58 232 TYR A O 1
ATOM 1704 N N . VAL A 1 255 ? -8.743 -14.323 50.599 1.00 11.52 233 VAL A N 1
ATOM 1705 C CA . VAL A 1 255 ? -9.445 -13.476 49.688 1.00 11.18 233 VAL A CA 1
ATOM 1706 C C . VAL A 1 255 ? -8.392 -12.474 49.163 1.00 11.09 233 VAL A C 1
ATOM 1707 O O . VAL A 1 255 ? -7.892 -11.629 49.914 1.00 13.32 233 VAL A O 1
ATOM 1711 N N . THR A 1 256 ? -8.114 -12.515 47.862 1.00 10.95 234 THR A N 1
ATOM 1712 C CA . THR A 1 256 ? -7.263 -11.517 47.251 1.00 10.26 234 THR A CA 1
ATOM 1713 C C . THR A 1 256 ? -7.593 -11.372 45.795 1.00 10.39 234 THR A C 1
ATOM 1714 O O . THR A 1 256 ? -8.041 -12.309 45.111 1.00 11.98 234 THR A O 1
ATOM 1718 N N . GLY A 1 257 ? -7.444 -10.154 45.306 1.00 11.66 235 GLY A N 1
ATOM 1719 C CA . GLY A 1 257 ? -7.846 -9.772 43.938 1.00 10.43 235 GLY A CA 1
ATOM 1720 C C . GLY A 1 257 ? -9.284 -9.534 43.715 1.00 11.08 235 GLY A C 1
ATOM 1721 O O . GLY A 1 257 ? -9.688 -9.422 42.545 1.00 13.23 235 GLY A O 1
ATOM 1722 N N . ALA A 1 258 ? -10.059 -9.555 44.753 1.00 10.91 236 ALA A N 1
ATOM 1723 C CA . ALA A 1 258 ? -11.498 -9.478 44.661 1.00 11.12 236 ALA A CA 1
ATOM 1724 C C . ALA A 1 258 ? -11.976 -8.048 44.703 1.00 12.35 236 ALA A C 1
ATOM 1725 O O . ALA A 1 258 ? -11.427 -7.264 45.476 1.00 13.46 236 ALA A O 1
ATOM 1727 N N . THR A 1 259 ? -13.100 -7.804 44.036 1.00 13.16 237 THR A N 1
ATOM 1728 C CA . THR A 1 259 ? -13.896 -6.554 44.203 1.00 12.89 237 THR A CA 1
ATOM 1729 C C . THR A 1 259 ? -15.297 -6.965 44.758 1.00 13.99 237 THR A C 1
ATOM 1730 O O . THR A 1 259 ? -16.026 -7.727 44.070 1.00 16.18 237 THR A O 1
ATOM 1734 N N . VAL A 1 260 ? -15.559 -6.557 45.987 1.00 11.69 238 VAL A N 1
ATOM 1735 C CA . VAL A 1 260 ? -16.783 -6.903 46.680 1.00 10.99 238 VAL A CA 1
ATOM 1736 C C . VAL A 1 260 ? -17.760 -5.817 46.442 1.00 9.94 238 VAL A C 1
ATOM 1737 O O . VAL A 1 260 ? -17.539 -4.675 46.904 1.00 10.75 238 VAL A O 1
ATOM 1741 N N . PRO A 1 261 ? -18.888 -6.076 45.736 1.00 10.58 239 PRO A N 1
ATOM 1742 C CA . PRO A 1 261 ? -19.863 -5.034 45.512 1.00 10.92 239 PRO A CA 1
ATOM 1743 C C . PRO A 1 261 ? -20.738 -4.946 46.781 1.00 10.63 239 PRO A C 1
ATOM 1744 O O . PRO A 1 261 ? -21.175 -5.961 47.284 1.00 11.24 239 PRO A O 1
ATOM 1748 N N . VAL A 1 262 ? -21.004 -3.731 47.218 1.00 10.21 240 VAL A N 1
ATOM 1749 C CA . VAL A 1 262 ? -21.803 -3.478 48.420 1.00 10.14 240 VAL A CA 1
ATOM 1750 C C . VAL A 1 262 ? -22.879 -2.480 48.041 1.00 9.24 240 VAL A C 1
ATOM 1751 O O . VAL A 1 262 ? -22.710 -1.256 48.188 1.00 10.38 240 VAL A O 1
ATOM 1755 N N . ASN A 1 263 ? -23.970 -2.961 47.416 1.00 9.64 241 ASN A N 1
ATOM 1756 C CA . ASN A 1 263 ? -24.845 -2.120 46.613 1.00 9.43 241 ASN A CA 1
ATOM 1757 C C . ASN A 1 263 ? -26.299 -2.485 46.730 1.00 9.25 241 ASN A C 1
ATOM 1758 O O . ASN A 1 263 ? -27.136 -1.966 45.964 1.00 10.61 241 ASN A O 1
ATOM 1763 N N . GLY A 1 264 ? -26.648 -3.338 47.691 1.00 9.77 242 GLY A N 1
ATOM 1764 C CA . GLY A 1 264 ? -28.100 -3.636 47.875 1.00 10.19 242 GLY A CA 1
ATOM 1765 C C . GLY A 1 264 ? -28.759 -4.315 46.736 1.00 11.24 242 GLY A C 1
ATOM 1766 O O . GLY A 1 264 ? -29.979 -4.406 46.676 1.00 11.48 242 GLY A O 1
ATOM 1767 N N . GLY A 1 265 ? -27.954 -4.886 45.864 1.00 11.01 243 GLY A N 1
ATOM 1768 C CA . GLY A 1 265 ? -28.418 -5.601 44.685 1.00 12.69 243 GLY A CA 1
ATOM 1769 C C . GLY A 1 265 ? -28.598 -4.802 43.430 1.00 12.92 243 GLY A C 1
ATOM 1770 O O . GLY A 1 265 ? -29.102 -5.296 42.439 1.00 13.92 243 GLY A O 1
ATOM 1771 N N . MET A 1 266 ? -28.185 -3.544 43.465 1.00 13.36 244 MET A N 1
ATOM 1772 C CA . MET A 1 266 ? -28.214 -2.676 42.321 1.00 17.32 244 MET A CA 1
ATOM 1773 C C . MET A 1 266 ? -26.867 -2.814 41.649 1.00 21.55 244 MET A C 1
ATOM 1774 O O . MET A 1 266 ? -25.873 -2.256 42.198 1.00 18.76 244 MET A O 1
ATOM 1779 N N . TYR A 1 267 ? -26.787 -3.394 40.470 1.00 18.83 245 TYR A N 1
ATOM 1780 C CA . TYR A 1 267 ? -25.444 -3.494 39.747 1.00 20.13 245 TYR A CA 1
ATOM 1781 C C . TYR A 1 267 ? -25.325 -2.591 38.482 1.00 25.36 245 TYR A C 1
ATOM 1782 O O . TYR A 1 267 ? -25.755 -2.988 37.401 1.00 27.61 245 TYR A O 1
ATOM 1791 N N . MET A 1 268 ? -24.775 -1.387 38.657 1.00 24.84 246 MET A N 1
ATOM 1792 C CA . MET A 1 268 ? -24.721 -0.452 37.526 1.00 28.98 246 MET A CA 1
ATOM 1793 C C . MET A 1 268 ? -23.447 -0.745 36.745 1.00 32.53 246 MET A C 1
ATOM 1794 O O . MET A 1 268 ? -22.396 -0.877 37.357 1.00 29.89 246 MET A O 1
ATOM 1799 N N . SER A 1 269 ? -23.539 -0.846 35.409 1.00 30.11 247 SER A N 1
ATOM 1800 C CA . SER A 1 269 ? -22.443 -1.223 34.546 1.00 34.30 247 SER A CA 1
ATOM 1801 C C . SER A 1 269 ? -22.602 -0.510 33.168 1.00 30.17 247 SER A C 1
ATOM 1802 O O . SER A 1 269 ? -23.660 0.117 32.959 1.00 31.73 247 SER A O 1
ATOM 1806 N N . LEU B 1 18 ? -32.452 -7.797 -0.511 1.00 45.04 -4 LEU B N 1
ATOM 1807 C CA . LEU B 1 18 ? -31.672 -8.575 0.496 1.00 43.51 -4 LEU B CA 1
ATOM 1808 C C . LEU B 1 18 ? -30.180 -8.677 0.136 1.00 44.42 -4 LEU B C 1
ATOM 1809 O O . LEU B 1 18 ? -29.291 -8.542 0.981 1.00 42.43 -4 LEU B O 1
ATOM 1814 N N . TYR B 1 19 ? -29.886 -8.937 -1.129 1.00 47.77 -3 TYR B N 1
ATOM 1815 C CA . TYR B 1 19 ? -28.509 -9.342 -1.481 1.00 50.21 -3 TYR B CA 1
ATOM 1816 C C . TYR B 1 19 ? -27.489 -8.190 -1.652 1.00 52.88 -3 TYR B C 1
ATOM 1817 O O . TYR B 1 19 ? -26.276 -8.458 -1.765 1.00 53.02 -3 TYR B O 1
ATOM 1826 N N . PHE B 1 20 ? -28.005 -6.945 -1.681 1.00 55.93 -2 PHE B N 1
ATOM 1827 C CA . PHE B 1 20 ? -27.237 -5.685 -1.862 1.00 63.79 -2 PHE B CA 1
ATOM 1828 C C . PHE B 1 20 ? -27.293 -4.617 -0.783 1.00 70.29 -2 PHE B C 1
ATOM 1829 O O . PHE B 1 20 ? -28.359 -4.202 -0.332 1.00 72.30 -2 PHE B O 1
ATOM 1837 N N . GLN B 1 21 ? -26.099 -4.138 -0.444 1.00 76.94 -1 GLN B N 1
ATOM 1838 C CA . GLN B 1 21 ? -25.886 -3.140 0.609 1.00 79.64 -1 GLN B CA 1
ATOM 1839 C C . GLN B 1 21 ? -24.377 -2.853 0.651 1.00 72.23 -1 GLN B C 1
ATOM 1840 O O . GLN B 1 21 ? -23.621 -3.252 -0.260 1.00 71.91 -1 GLN B O 1
ATOM 1846 N N . SER B 1 22 ? -23.984 -2.092 1.666 1.00 69.39 0 SER B N 1
ATOM 1847 C CA . SER B 1 22 ? -22.626 -2.000 2.148 1.00 64.39 0 SER B CA 1
ATOM 1848 C C . SER B 1 22 ? -22.361 -2.869 3.370 1.00 57.24 0 SER B C 1
ATOM 1849 O O . SER B 1 22 ? -22.841 -2.599 4.491 1.00 60.76 0 SER B O 1
ATOM 1852 N N . MET B 1 23 ? -21.627 -3.946 3.121 1.00 47.92 1 MET B N 1
ATOM 1853 C CA . MET B 1 23 ? -20.711 -4.489 4.093 1.00 38.49 1 MET B CA 1
ATOM 1854 C C . MET B 1 23 ? -19.234 -4.150 3.776 1.00 37.04 1 MET B C 1
ATOM 1855 O O . MET B 1 23 ? -18.325 -4.586 4.469 1.00 34.16 1 MET B O 1
ATOM 1860 N N . SER B 1 24 ? -19.017 -3.320 2.770 1.00 26.06 2 SER B N 1
ATOM 1861 C CA . SER B 1 24 ? -17.656 -2.962 2.322 1.00 25.98 2 SER B CA 1
ATOM 1862 C C . SER B 1 24 ? -17.344 -1.518 2.699 1.00 20.91 2 SER B C 1
ATOM 1863 O O . SER B 1 24 ? -18.156 -0.812 3.299 1.00 25.95 2 SER B O 1
ATOM 1866 N N . LEU B 1 25 ? -16.107 -1.135 2.441 1.00 19.98 3 LEU B N 1
ATOM 1867 C CA . LEU B 1 25 ? -15.568 0.098 2.951 1.00 18.54 3 LEU B CA 1
ATOM 1868 C C . LEU B 1 25 ? -15.072 1.033 1.821 1.00 19.80 3 LEU B C 1
ATOM 1869 O O . LEU B 1 25 ? -14.317 1.970 2.077 1.00 19.21 3 LEU B O 1
ATOM 1874 N N . GLN B 1 26 ? -15.615 0.902 0.571 1.00 18.29 4 GLN B N 1
ATOM 1875 C CA A GLN B 1 26 ? -15.202 1.846 -0.479 0.60 20.80 4 GLN B CA 1
ATOM 1876 C CA B GLN B 1 26 ? -15.193 1.787 -0.492 0.40 19.36 4 GLN B CA 1
ATOM 1877 C C . GLN B 1 26 ? -15.502 3.255 -0.134 1.00 19.70 4 GLN B C 1
ATOM 1878 O O . GLN B 1 26 ? -16.577 3.559 0.389 1.00 23.37 4 GLN B O 1
ATOM 1889 N N . GLY B 1 27 ? -14.582 4.114 -0.415 1.00 22.88 5 GLY B N 1
ATOM 1890 C CA . GLY B 1 27 ? -14.704 5.522 -0.162 1.00 25.68 5 GLY B CA 1
ATOM 1891 C C . GLY B 1 27 ? -14.316 5.948 1.231 1.00 24.62 5 GLY B C 1
ATOM 1892 O O . GLY B 1 27 ? -14.344 7.155 1.560 1.00 28.37 5 GLY B O 1
ATOM 1893 N N . LYS B 1 28 ? -13.962 4.973 2.076 1.00 21.47 6 LYS B N 1
ATOM 1894 C CA A LYS B 1 28 ? -13.525 5.279 3.462 0.50 18.83 6 LYS B CA 1
ATOM 1895 C CA B LYS B 1 28 ? -13.491 5.319 3.435 0.50 19.81 6 LYS B CA 1
ATOM 1896 C C . LYS B 1 28 ? -11.988 5.279 3.565 1.00 17.75 6 LYS B C 1
ATOM 1897 O O . LYS B 1 28 ? -11.302 4.506 2.894 1.00 19.43 6 LYS B O 1
ATOM 1908 N N . VAL B 1 29 ? -11.470 6.086 4.478 1.00 15.03 7 VAL B N 1
ATOM 1909 C CA . VAL B 1 29 ? -10.062 6.105 4.778 1.00 13.78 7 VAL B CA 1
ATOM 1910 C C . VAL B 1 29 ? -9.868 5.444 6.153 1.00 13.88 7 VAL B C 1
ATOM 1911 O O . VAL B 1 29 ? -10.565 5.824 7.077 1.00 14.80 7 VAL B O 1
ATOM 1915 N N . ALA B 1 30 ? -8.946 4.499 6.281 1.00 13.06 8 ALA B N 1
ATOM 1916 C CA . ALA B 1 30 ? -8.672 3.803 7.540 1.00 12.68 8 ALA B CA 1
ATOM 1917 C C . ALA B 1 30 ? -7.264 4.090 7.984 1.00 13.96 8 ALA B C 1
ATOM 1918 O O . ALA B 1 30 ? -6.342 4.100 7.154 1.00 17.20 8 ALA B O 1
ATOM 1920 N N . LEU B 1 31 ? -7.034 4.309 9.267 1.00 11.81 9 LEU B N 1
ATOM 1921 C CA . LEU B 1 31 ? -5.710 4.416 9.860 1.00 11.69 9 LEU B CA 1
ATOM 1922 C C . LEU B 1 31 ? -5.514 3.193 10.712 1.00 11.55 9 LEU B C 1
ATOM 1923 O O . LEU B 1 31 ? -6.312 2.916 11.621 1.00 11.85 9 LEU B O 1
ATOM 1928 N N . VAL B 1 32 ? -4.433 2.451 10.460 1.00 11.68 10 VAL B N 1
ATOM 1929 C CA . VAL B 1 32 ? -4.138 1.275 11.257 1.00 11.09 10 VAL B CA 1
ATOM 1930 C C . VAL B 1 32 ? -2.773 1.523 11.835 1.00 12.97 10 VAL B C 1
ATOM 1931 O O . VAL B 1 32 ? -1.747 1.562 11.114 1.00 13.14 10 VAL B O 1
ATOM 1935 N N . THR B 1 33 ? -2.711 1.725 13.140 1.00 13.32 11 THR B N 1
ATOM 1936 C CA . THR B 1 33 ? -1.397 1.943 13.796 1.00 14.80 11 THR B CA 1
ATOM 1937 C C . THR B 1 33 ? -0.706 0.602 14.083 1.00 18.06 11 THR B C 1
ATOM 1938 O O . THR B 1 33 ? -1.338 -0.415 14.361 1.00 16.72 11 THR B O 1
ATOM 1942 N N . GLY B 1 34 ? 0.600 0.545 13.935 1.00 16.48 12 GLY B N 1
ATOM 1943 C CA . GLY B 1 34 ? 1.288 -0.712 14.125 1.00 17.85 12 GLY B CA 1
ATOM 1944 C C . GLY B 1 34 ? 1.055 -1.747 13.068 1.00 17.55 12 GLY B C 1
ATOM 1945 O O . GLY B 1 34 ? 0.780 -2.902 13.384 1.00 19.83 12 GLY B O 1
ATOM 1946 N N . ALA B 1 35 ? 1.144 -1.352 11.787 1.00 16.16 13 ALA B N 1
ATOM 1947 C CA . ALA B 1 35 ? 0.792 -2.141 10.632 1.00 17.00 13 ALA B CA 1
ATOM 1948 C C . ALA B 1 35 ? 1.898 -2.917 9.907 1.00 17.29 13 ALA B C 1
ATOM 1949 O O . ALA B 1 35 ? 1.691 -3.446 8.813 1.00 17.95 13 ALA B O 1
ATOM 1951 N N . SER B 1 36 ? 3.086 -2.862 10.446 1.00 20.67 14 SER B N 1
ATOM 1952 C CA . SER B 1 36 ? 4.201 -3.414 9.653 1.00 22.10 14 SER B CA 1
ATOM 1953 C C . SER B 1 36 ? 4.372 -4.923 9.650 1.00 24.72 14 SER B C 1
ATOM 1954 O O . SER B 1 36 ? 5.112 -5.497 8.818 1.00 25.85 14 SER B O 1
ATOM 1957 N N . ARG B 1 37 ? 3.736 -5.581 10.583 1.00 21.63 15 ARG B N 1
ATOM 1958 C CA . ARG B 1 37 ? 3.862 -7.027 10.695 1.00 25.08 15 ARG B CA 1
ATOM 1959 C C . ARG B 1 37 ? 2.646 -7.599 11.392 1.00 22.49 15 ARG B C 1
ATOM 1960 O O . ARG B 1 37 ? 1.868 -6.845 11.933 1.00 20.02 15 ARG B O 1
ATOM 1968 N N . GLY B 1 38 ? 2.526 -8.931 11.388 1.00 21.49 16 GLY B N 1
ATOM 1969 C CA . GLY B 1 38 ? 1.581 -9.657 12.250 1.00 20.42 16 GLY B CA 1
ATOM 1970 C C . GLY B 1 38 ? 0.142 -9.183 12.080 1.00 17.36 16 GLY B C 1
ATOM 1971 O O . GLY B 1 38 ? -0.361 -9.041 10.963 1.00 15.57 16 GLY B O 1
ATOM 1972 N N . ILE B 1 39 ? -0.464 -9.004 13.240 1.00 16.73 17 ILE B N 1
ATOM 1973 C CA . ILE B 1 39 ? -1.875 -8.643 13.306 1.00 15.14 17 ILE B CA 1
ATOM 1974 C C . ILE B 1 39 ? -2.160 -7.321 12.594 1.00 14.39 17 ILE B C 1
ATOM 1975 O O . ILE B 1 39 ? -3.122 -7.189 11.843 1.00 14.94 17 ILE B O 1
ATOM 1980 N N . GLY B 1 40 ? -1.293 -6.340 12.826 1.00 14.62 18 GLY B N 1
ATOM 1981 C CA . GLY B 1 40 ? -1.540 -5.008 12.252 1.00 13.32 18 GLY B CA 1
ATOM 1982 C C . GLY B 1 40 ? -1.493 -5.062 10.729 1.00 11.76 18 GLY B C 1
ATOM 1983 O O . GLY B 1 40 ? -2.308 -4.436 10.043 1.00 13.61 18 GLY B O 1
ATOM 1984 N N . GLN B 1 41 ? -0.473 -5.793 10.211 1.00 14.39 19 GLN B N 1
ATOM 1985 C CA . GLN B 1 41 ? -0.382 -5.944 8.736 1.00 14.82 19 GLN B CA 1
ATOM 1986 C C . GLN B 1 41 ? -1.591 -6.608 8.172 1.00 14.23 19 GLN B C 1
ATOM 1987 O O . GLN B 1 41 ? -2.144 -6.177 7.174 1.00 13.63 19 GLN B O 1
ATOM 1993 N N . ALA B 1 42 ? -2.047 -7.707 8.823 1.00 13.19 20 ALA B N 1
ATOM 1994 C CA . ALA B 1 42 ? -3.240 -8.428 8.388 1.00 13.49 20 ALA B CA 1
ATOM 1995 C C . ALA B 1 42 ? -4.480 -7.531 8.415 1.00 11.64 20 ALA B C 1
ATOM 1996 O O . ALA B 1 42 ? -5.304 -7.607 7.548 1.00 11.62 20 ALA B O 1
ATOM 1998 N N . ILE B 1 43 ? -4.576 -6.726 9.461 1.00 11.14 21 ILE B N 1
ATOM 1999 C CA . ILE B 1 43 ? -5.693 -5.730 9.552 1.00 11.55 21 ILE B CA 1
ATOM 2000 C C . ILE B 1 43 ? -5.687 -4.761 8.401 1.00 12.18 21 ILE B C 1
ATOM 2001 O O . ILE B 1 43 ? -6.696 -4.523 7.714 1.00 12.38 21 ILE B O 1
ATOM 2006 N N . ALA B 1 44 ? -4.519 -4.214 8.132 1.00 11.93 22 ALA B N 1
ATOM 2007 C CA . ALA B 1 44 ? -4.400 -3.290 7.003 1.00 12.42 22 ALA B CA 1
ATOM 2008 C C . ALA B 1 44 ? -4.810 -3.910 5.695 1.00 13.52 22 ALA B C 1
ATOM 2009 O O . ALA B 1 44 ? -5.551 -3.292 4.902 1.00 12.40 22 ALA B O 1
ATOM 2011 N N . LEU B 1 45 ? -4.340 -5.142 5.458 1.00 12.75 23 LEU B N 1
ATOM 2012 C CA . LEU B 1 45 ? -4.709 -5.818 4.201 1.00 15.30 23 LEU B CA 1
ATOM 2013 C C . LEU B 1 45 ? -6.180 -6.123 4.118 1.00 14.66 23 LEU B C 1
ATOM 2014 O O . LEU B 1 45 ? -6.800 -5.989 3.047 1.00 16.42 23 LEU B O 1
ATOM 2019 N N . GLU B 1 46 ? -6.801 -6.543 5.225 1.00 12.71 24 GLU B N 1
ATOM 2020 C CA . GLU B 1 46 ? -8.226 -6.829 5.256 1.00 13.48 24 GLU B CA 1
ATOM 2021 C C . GLU B 1 46 ? -9.036 -5.593 4.983 1.00 11.79 24 GLU B C 1
ATOM 2022 O O . GLU B 1 46 ? -10.007 -5.641 4.199 1.00 13.39 24 GLU B O 1
ATOM 2028 N N . LEU B 1 47 ? -8.764 -4.490 5.656 1.00 11.36 25 LEU B N 1
ATOM 2029 C CA . LEU B 1 47 ? -9.479 -3.267 5.367 1.00 11.96 25 LEU B CA 1
ATOM 2030 C C . LEU B 1 47 ? -9.316 -2.797 3.888 1.00 13.11 25 LEU B C 1
ATOM 2031 O O . LEU B 1 47 ? -10.253 -2.318 3.278 1.00 15.03 25 LEU B O 1
ATOM 2036 N N . GLY B 1 48 ? -8.123 -2.993 3.395 1.00 13.44 26 GLY B N 1
ATOM 2037 C CA . GLY B 1 48 ? -7.813 -2.728 1.945 1.00 17.31 26 GLY B CA 1
ATOM 2038 C C . GLY B 1 48 ? -8.615 -3.615 1.067 1.00 17.38 26 GLY B C 1
ATOM 2039 O O . GLY B 1 48 ? -9.179 -3.116 0.073 1.00 19.00 26 GLY B O 1
ATOM 2040 N N . ARG B 1 49 ? -8.738 -4.882 1.377 1.00 19.67 27 ARG B N 1
ATOM 2041 C CA . ARG B 1 49 ? -9.557 -5.839 0.577 1.00 21.51 27 ARG B CA 1
ATOM 2042 C C . ARG B 1 49 ? -11.015 -5.424 0.537 1.00 22.76 27 ARG B C 1
ATOM 2043 O O . ARG B 1 49 ? -11.715 -5.627 -0.466 1.00 25.57 27 ARG B O 1
ATOM 2051 N N . LEU B 1 50 ? -11.496 -4.841 1.646 1.00 19.05 28 LEU B N 1
ATOM 2052 C CA . LEU B 1 50 ? -12.868 -4.425 1.763 1.00 19.52 28 LEU B CA 1
ATOM 2053 C C . LEU B 1 50 ? -13.086 -3.073 1.062 1.00 16.39 28 LEU B C 1
ATOM 2054 O O . LEU B 1 50 ? -14.236 -2.604 0.993 1.00 18.33 28 LEU B O 1
ATOM 2059 N N . GLY B 1 51 ? -12.027 -2.461 0.555 1.00 17.74 29 GLY B N 1
ATOM 2060 C CA . GLY B 1 51 ? -12.088 -1.268 -0.245 1.00 17.99 29 GLY B CA 1
ATOM 2061 C C . GLY B 1 51 ? -11.688 0.031 0.398 1.00 17.62 29 GLY B C 1
ATOM 2062 O O . GLY B 1 51 ? -11.719 1.117 -0.229 1.00 19.64 29 GLY B O 1
ATOM 2063 N N . ALA B 1 52 ? -11.205 -0.005 1.664 1.00 15.58 30 ALA B N 1
ATOM 2064 C CA . ALA B 1 52 ? -10.715 1.211 2.227 1.00 15.15 30 ALA B CA 1
ATOM 2065 C C . ALA B 1 52 ? -9.380 1.695 1.664 1.00 16.39 30 ALA B C 1
ATOM 2066 O O . ALA B 1 52 ? -8.551 0.865 1.201 1.00 16.33 30 ALA B O 1
ATOM 2068 N N . VAL B 1 53 ? -9.155 2.999 1.679 1.00 17.11 31 VAL B N 1
ATOM 2069 C CA . VAL B 1 53 ? -7.836 3.563 1.541 1.00 18.23 31 VAL B CA 1
ATOM 2070 C C . VAL B 1 53 ? -7.154 3.454 2.864 1.00 18.11 31 VAL B C 1
ATOM 2071 O O . VAL B 1 53 ? -7.700 3.924 3.862 1.00 17.41 31 VAL B O 1
ATOM 2075 N N . VAL B 1 54 ? -5.995 2.799 2.904 1.00 15.08 32 VAL B N 1
ATOM 2076 C CA . VAL B 1 54 ? -5.376 2.422 4.209 1.00 14.92 32 VAL B CA 1
ATOM 2077 C C . VAL B 1 54 ? -4.103 3.117 4.480 1.00 17.41 32 VAL B C 1
ATOM 2078 O O . VAL B 1 54 ? -3.164 3.045 3.687 1.00 17.25 32 VAL B O 1
ATOM 2082 N N . ILE B 1 55 ? -4.078 3.895 5.543 1.00 16.82 33 ILE B N 1
ATOM 2083 C CA . ILE B 1 55 ? -2.860 4.427 6.088 1.00 14.97 33 ILE B CA 1
ATOM 2084 C C . ILE B 1 55 ? -2.359 3.510 7.173 1.00 16.65 33 ILE B C 1
ATOM 2085 O O . ILE B 1 55 ? -2.968 3.421 8.255 1.00 15.75 33 ILE B O 1
ATOM 2090 N N . GLY B 1 56 ? -1.236 2.822 7.001 1.00 12.99 34 GLY B N 1
ATOM 2091 C CA . GLY B 1 56 ? -0.595 2.048 8.044 1.00 13.35 34 GLY B CA 1
ATOM 2092 C C . GLY B 1 56 ? 0.606 2.734 8.645 1.00 15.16 34 GLY B C 1
ATOM 2093 O O . GLY B 1 56 ? 1.327 3.462 7.930 1.00 17.48 34 GLY B O 1
ATOM 2094 N N . THR B 1 57 ? 0.806 2.622 9.947 1.00 14.89 35 THR B N 1
ATOM 2095 C CA . THR B 1 57 ? 1.912 3.303 10.614 1.00 16.72 35 THR B CA 1
ATOM 2096 C C . THR B 1 57 ? 2.865 2.358 11.297 1.00 20.31 35 THR B C 1
ATOM 2097 O O . THR B 1 57 ? 2.542 1.189 11.692 1.00 18.62 35 THR B O 1
ATOM 2101 N N . ALA B 1 58 ? 4.129 2.810 11.372 1.00 20.41 36 ALA B N 1
ATOM 2102 C CA . ALA B 1 58 ? 5.204 2.124 12.103 1.00 23.53 36 ALA B CA 1
ATOM 2103 C C . ALA B 1 58 ? 6.006 3.162 12.808 1.00 22.18 36 ALA B C 1
ATOM 2104 O O . ALA B 1 58 ? 5.833 4.350 12.591 1.00 22.38 36 ALA B O 1
ATOM 2106 N N . THR B 1 59 ? 6.900 2.690 13.665 1.00 30.41 37 THR B N 1
ATOM 2107 C CA . THR B 1 59 ? 7.737 3.600 14.453 1.00 33.84 37 THR B CA 1
ATOM 2108 C C . THR B 1 59 ? 9.014 4.027 13.744 1.00 32.36 37 THR B C 1
ATOM 2109 O O . THR B 1 59 ? 9.671 4.942 14.236 1.00 34.89 37 THR B O 1
ATOM 2113 N N . SER B 1 60 ? 9.326 3.399 12.618 1.00 31.71 38 SER B N 1
ATOM 2114 C CA . SER B 1 60 ? 10.558 3.654 11.851 1.00 34.62 38 SER B CA 1
ATOM 2115 C C . SER B 1 60 ? 10.290 3.833 10.388 1.00 34.39 38 SER B C 1
ATOM 2116 O O . SER B 1 60 ? 9.265 3.368 9.846 1.00 32.24 38 SER B O 1
ATOM 2119 N N . ALA B 1 61 ? 11.210 4.507 9.703 1.00 35.48 39 ALA B N 1
ATOM 2120 C CA . ALA B 1 61 ? 11.077 4.741 8.271 1.00 35.57 39 ALA B CA 1
ATOM 2121 C C . ALA B 1 61 ? 11.072 3.426 7.520 1.00 33.39 39 ALA B C 1
ATOM 2122 O O . ALA B 1 61 ? 10.326 3.263 6.576 1.00 32.88 39 ALA B O 1
ATOM 2124 N N . SER B 1 62 ? 11.897 2.473 7.958 1.00 36.93 40 SER B N 1
ATOM 2125 C CA . SER B 1 62 ? 11.946 1.169 7.302 1.00 34.85 40 SER B CA 1
ATOM 2126 C C . SER B 1 62 ? 10.614 0.422 7.439 1.00 37.17 40 SER B C 1
ATOM 2127 O O . SER B 1 62 ? 10.150 -0.188 6.503 1.00 29.93 40 SER B O 1
ATOM 2130 N N . GLY B 1 63 ? 10.003 0.520 8.609 1.00 33.84 41 GLY B N 1
ATOM 2131 C CA . GLY B 1 63 ? 8.660 -0.030 8.827 1.00 32.26 41 GLY B CA 1
ATOM 2132 C C . GLY B 1 63 ? 7.624 0.622 7.941 1.00 30.46 41 GLY B C 1
ATOM 2133 O O . GLY B 1 63 ? 6.805 -0.043 7.350 1.00 24.95 41 GLY B O 1
ATOM 2134 N N . ALA B 1 64 ? 7.679 1.937 7.819 1.00 30.82 42 ALA B N 1
ATOM 2135 C CA . ALA B 1 64 ? 6.736 2.645 6.974 1.00 27.52 42 ALA B CA 1
ATOM 2136 C C . ALA B 1 64 ? 6.919 2.224 5.537 1.00 28.74 42 ALA B C 1
ATOM 2137 O O . ALA B 1 64 ? 5.966 2.083 4.772 1.00 23.84 42 ALA B O 1
ATOM 2139 N N . GLU B 1 65 ? 8.187 2.086 5.105 1.00 31.56 43 GLU B N 1
ATOM 2140 C CA . GLU B 1 65 ? 8.482 1.635 3.742 1.00 33.07 43 GLU B CA 1
ATOM 2141 C C . GLU B 1 65 ? 7.969 0.234 3.471 1.00 25.96 43 GLU B C 1
ATOM 2142 O O . GLU B 1 65 ? 7.344 -0.004 2.454 1.00 30.75 43 GLU B O 1
ATOM 2148 N N . LYS B 1 66 ? 8.146 -0.668 4.434 1.00 32.07 44 LYS B N 1
ATOM 2149 C CA . LYS B 1 66 ? 7.587 -2.018 4.372 1.00 30.10 44 LYS B CA 1
ATOM 2150 C C . LYS B 1 66 ? 6.086 -2.018 4.235 1.00 26.35 44 LYS B C 1
ATOM 2151 O O . LYS B 1 66 ? 5.550 -2.709 3.388 1.00 27.33 44 LYS B O 1
ATOM 2157 N N . ILE B 1 67 ? 5.411 -1.176 5.039 1.00 26.16 45 ILE B N 1
ATOM 2158 C CA . ILE B 1 67 ? 3.981 -1.018 4.876 1.00 23.69 45 ILE B CA 1
ATOM 2159 C C . ILE B 1 67 ? 3.645 -0.601 3.453 1.00 21.74 45 ILE B C 1
ATOM 2160 O O . ILE B 1 67 ? 2.760 -1.169 2.832 1.00 22.89 45 ILE B O 1
ATOM 2165 N N . ALA B 1 68 ? 4.274 0.485 2.987 1.00 25.48 46 ALA B N 1
ATOM 2166 C CA . ALA B 1 68 ? 3.921 1.044 1.691 1.00 27.70 46 ALA B CA 1
ATOM 2167 C C . ALA B 1 68 ? 4.095 0.011 0.577 1.00 26.01 46 ALA B C 1
ATOM 2168 O O . ALA B 1 68 ? 3.216 -0.168 -0.280 1.00 24.73 46 ALA B O 1
ATOM 2170 N N . GLU B 1 69 ? 5.183 -0.762 0.671 1.00 32.22 47 GLU B N 1
ATOM 2171 C CA . GLU B 1 69 ? 5.468 -1.820 -0.301 1.00 35.36 47 GLU B CA 1
ATOM 2172 C C . GLU B 1 69 ? 4.444 -2.967 -0.228 1.00 30.95 47 GLU B C 1
ATOM 2173 O O . GLU B 1 69 ? 3.997 -3.488 -1.238 1.00 27.51 47 GLU B O 1
ATOM 2179 N N . THR B 1 70 ? 4.039 -3.331 0.998 1.00 29.43 48 THR B N 1
ATOM 2180 C CA . THR B 1 70 ? 3.063 -4.383 1.193 1.00 26.56 48 THR B CA 1
ATOM 2181 C C . THR B 1 70 ? 1.714 -4.001 0.671 1.00 23.12 48 THR B C 1
ATOM 2182 O O . THR B 1 70 ? 1.028 -4.793 0.045 1.00 24.97 48 THR B O 1
ATOM 2186 N N . LEU B 1 71 ? 1.317 -2.755 0.909 1.00 23.33 49 LEU B N 1
ATOM 2187 C CA . LEU B 1 71 ? 0.043 -2.304 0.400 1.00 22.25 49 LEU B CA 1
ATOM 2188 C C . LEU B 1 71 ? 0.029 -2.334 -1.141 1.00 24.07 49 LEU B C 1
ATOM 2189 O O . LEU B 1 71 ? -0.903 -2.803 -1.787 1.00 25.53 49 LEU B O 1
ATOM 2194 N N . LYS B 1 72 ? 1.093 -1.759 -1.697 1.00 28.15 50 LYS B N 1
ATOM 2195 C CA . LYS B 1 72 ? 1.236 -1.706 -3.162 1.00 31.98 50 LYS B CA 1
ATOM 2196 C C . LYS B 1 72 ? 1.190 -3.109 -3.777 1.00 29.58 50 LYS B C 1
ATOM 2197 O O . LYS B 1 72 ? 0.496 -3.341 -4.755 1.00 33.86 50 LYS B O 1
ATOM 2203 N N . ALA B 1 73 ? 1.912 -4.044 -3.181 1.00 31.53 51 ALA B N 1
ATOM 2204 C CA . ALA B 1 73 ? 1.930 -5.435 -3.683 1.00 30.05 51 ALA B CA 1
ATOM 2205 C C . ALA B 1 73 ? 0.552 -6.036 -3.688 1.00 32.06 51 ALA B C 1
ATOM 2206 O O . ALA B 1 73 ? 0.257 -6.900 -4.486 1.00 34.57 51 ALA B O 1
ATOM 2208 N N . ASN B 1 74 ? -0.335 -5.585 -2.801 1.00 25.72 52 ASN B N 1
ATOM 2209 C CA . ASN B 1 74 ? -1.648 -6.157 -2.663 1.00 23.62 52 ASN B CA 1
ATOM 2210 C C . ASN B 1 74 ? -2.765 -5.314 -3.282 1.00 27.43 52 ASN B C 1
ATOM 2211 O O . ASN B 1 74 ? -3.957 -5.600 -3.097 1.00 34.17 52 ASN B O 1
ATOM 2216 N N . GLY B 1 75 ? -2.395 -4.278 -4.028 1.00 26.77 53 GLY B N 1
ATOM 2217 C CA . GLY B 1 75 ? -3.327 -3.461 -4.730 1.00 27.30 53 GLY B CA 1
ATOM 2218 C C . GLY B 1 75 ? -4.175 -2.568 -3.842 1.00 25.08 53 GLY B C 1
ATOM 2219 O O . GLY B 1 75 ? -5.280 -2.236 -4.188 1.00 26.82 53 GLY B O 1
ATOM 2220 N N . VAL B 1 76 ? -3.660 -2.248 -2.678 1.00 24.78 54 VAL B N 1
ATOM 2221 C CA . VAL B 1 76 ? -4.372 -1.369 -1.749 1.00 22.36 54 VAL B CA 1
ATOM 2222 C C . VAL B 1 76 ? -3.838 0.048 -1.867 1.00 20.64 54 VAL B C 1
ATOM 2223 O O . VAL B 1 76 ? -2.623 0.218 -1.752 1.00 25.23 54 VAL B O 1
ATOM 2227 N N . GLU B 1 77 ? -4.719 1.035 -1.999 1.00 20.80 55 GLU B N 1
ATOM 2228 C CA . GLU B 1 77 ? -4.319 2.422 -1.997 1.00 23.05 55 GLU B CA 1
ATOM 2229 C C . GLU B 1 77 ? -4.161 2.885 -0.575 1.00 25.07 55 GLU B C 1
ATOM 2230 O O . GLU B 1 77 ? -4.875 2.400 0.295 1.00 20.58 55 GLU B O 1
ATOM 2236 N N . GLY B 1 78 ? -3.251 3.848 -0.390 1.00 22.54 56 GLY B N 1
ATOM 2237 C CA . GLY B 1 78 ? -2.987 4.393 0.911 1.00 23.08 56 GLY B CA 1
ATOM 2238 C C . GLY B 1 78 ? -1.561 4.837 1.070 1.00 24.70 56 GLY B C 1
ATOM 2239 O O . GLY B 1 78 ? -0.967 5.385 0.104 1.00 27.27 56 GLY B O 1
ATOM 2240 N N . ALA B 1 79 ? -0.989 4.608 2.245 1.00 19.59 57 ALA B N 1
ATOM 2241 C CA . ALA B 1 79 ? 0.363 5.039 2.539 1.00 21.01 57 ALA B CA 1
ATOM 2242 C C . ALA B 1 79 ? 0.906 4.382 3.769 1.00 18.55 57 ALA B C 1
ATOM 2243 O O . ALA B 1 79 ? 0.135 3.795 4.549 1.00 19.36 57 ALA B O 1
ATOM 2245 N N . GLY B 1 80 ? 2.228 4.359 3.918 1.00 20.19 58 GLY B N 1
ATOM 2246 C CA . GLY B 1 80 ? 2.933 3.956 5.120 1.00 20.60 58 GLY B CA 1
ATOM 2247 C C . GLY B 1 80 ? 3.594 5.176 5.703 1.00 23.23 58 GLY B C 1
ATOM 2248 O O . GLY B 1 80 ? 4.372 5.865 5.023 1.00 22.50 58 GLY B O 1
ATOM 2249 N N . LEU B 1 81 ? 3.313 5.453 6.968 1.00 19.27 59 LEU B N 1
ATOM 2250 C CA . LEU B 1 81 ? 3.802 6.634 7.690 1.00 20.10 59 LEU B CA 1
ATOM 2251 C C . LEU B 1 81 ? 4.430 6.285 9.028 1.00 21.80 59 LEU B C 1
ATOM 2252 O O . LEU B 1 81 ? 4.127 5.253 9.610 1.00 19.46 59 LEU B O 1
ATOM 2257 N N . VAL B 1 82 ? 5.323 7.148 9.520 1.00 20.20 60 VAL B N 1
ATOM 2258 C CA . VAL B 1 82 ? 5.939 6.987 10.824 1.00 21.68 60 VAL B CA 1
ATOM 2259 C C . VAL B 1 82 ? 5.065 7.677 11.842 1.00 23.39 60 VAL B C 1
ATOM 2260 O O . VAL B 1 82 ? 4.647 8.823 11.649 1.00 24.50 60 VAL B O 1
ATOM 2264 N N . LEU B 1 83 ? 4.690 6.961 12.920 1.00 20.75 61 LEU B N 1
ATOM 2265 C CA . LEU B 1 83 ? 3.895 7.499 13.980 1.00 19.47 61 LEU B CA 1
ATOM 2266 C C . LEU B 1 83 ? 4.322 6.955 15.286 1.00 20.15 61 LEU B C 1
ATOM 2267 O O . LEU B 1 83 ? 4.502 5.717 15.405 1.00 22.22 61 LEU B O 1
ATOM 2272 N N . ASP B 1 84 ? 4.483 7.816 16.263 1.00 21.84 62 ASP B N 1
ATOM 2273 C CA . ASP B 1 84 ? 4.795 7.423 17.617 1.00 22.22 62 ASP B CA 1
ATOM 2274 C C . ASP B 1 84 ? 3.612 7.773 18.505 1.00 23.66 62 ASP B C 1
ATOM 2275 O O . ASP B 1 84 ? 3.367 8.940 18.810 1.00 22.16 62 ASP B O 1
ATOM 2280 N N . VAL B 1 85 ? 2.775 6.773 18.876 1.00 23.27 63 VAL B N 1
ATOM 2281 C CA . VAL B 1 85 ? 1.493 7.137 19.513 1.00 22.45 63 VAL B CA 1
ATOM 2282 C C . VAL B 1 85 ? 1.679 7.592 20.942 1.00 24.15 63 VAL B C 1
ATOM 2283 O O . VAL B 1 85 ? 0.714 8.074 21.569 1.00 27.65 63 VAL B O 1
ATOM 2287 N N . SER B 1 86 ? 2.923 7.463 21.444 1.00 24.47 64 SER B N 1
ATOM 2288 C CA . SER B 1 86 ? 3.234 7.944 22.798 1.00 25.30 64 SER B CA 1
ATOM 2289 C C . SER B 1 86 ? 3.514 9.423 22.795 1.00 25.25 64 SER B C 1
ATOM 2290 O O . SER B 1 86 ? 3.598 10.049 23.879 1.00 28.47 64 SER B O 1
ATOM 2293 N N . SER B 1 87 ? 3.563 10.034 21.625 1.00 24.06 65 SER B N 1
ATOM 2294 C CA . SER B 1 87 ? 3.936 11.450 21.458 1.00 25.10 65 SER B CA 1
ATOM 2295 C C . SER B 1 87 ? 2.787 12.302 20.939 1.00 27.67 65 SER B C 1
ATOM 2296 O O . SER B 1 87 ? 2.302 12.149 19.821 1.00 25.19 65 SER B O 1
ATOM 2299 N N . ASP B 1 88 ? 2.399 13.312 21.727 1.00 27.91 66 ASP B N 1
ATOM 2300 C CA . ASP B 1 88 ? 1.432 14.307 21.284 1.00 29.89 66 ASP B CA 1
ATOM 2301 C C . ASP B 1 88 ? 1.800 14.991 19.990 1.00 26.88 66 ASP B C 1
ATOM 2302 O O . ASP B 1 88 ? 0.948 15.220 19.122 1.00 27.31 66 ASP B O 1
ATOM 2307 N N . GLU B 1 89 ? 3.078 15.314 19.844 1.00 27.85 67 GLU B N 1
ATOM 2308 C CA . GLU B 1 89 ? 3.583 15.996 18.672 1.00 28.46 67 GLU B CA 1
ATOM 2309 C C . GLU B 1 89 ? 3.526 15.105 17.429 1.00 24.51 67 GLU B C 1
ATOM 2310 O O . GLU B 1 89 ? 3.079 15.535 16.372 1.00 24.45 67 GLU B O 1
ATOM 2316 N N . SER B 1 90 ? 3.898 13.837 17.598 1.00 23.74 68 SER B N 1
ATOM 2317 C CA . SER B 1 90 ? 3.878 12.907 16.499 1.00 20.77 68 SER B CA 1
ATOM 2318 C C . SER B 1 90 ? 2.414 12.685 16.038 1.00 19.61 68 SER B C 1
ATOM 2319 O O . SER B 1 90 ? 2.117 12.669 14.833 1.00 19.78 68 SER B O 1
ATOM 2322 N N . VAL B 1 91 ? 1.542 12.421 16.982 1.00 20.44 69 VAL B N 1
ATOM 2323 C CA . VAL B 1 91 ? 0.095 12.233 16.633 1.00 21.18 69 VAL B CA 1
ATOM 2324 C C . VAL B 1 91 ? -0.521 13.451 15.900 1.00 21.72 69 VAL B C 1
ATOM 2325 O O . VAL B 1 91 ? -1.127 13.323 14.835 1.00 20.06 69 VAL B O 1
ATOM 2329 N N . ALA B 1 92 ? -0.282 14.648 16.413 1.00 23.81 70 ALA B N 1
ATOM 2330 C CA . ALA B 1 92 ? -0.859 15.828 15.769 1.00 27.65 70 ALA B CA 1
ATOM 2331 C C . ALA B 1 92 ? -0.284 16.060 14.378 1.00 24.41 70 ALA B C 1
ATOM 2332 O O . ALA B 1 92 ? -1.028 16.304 13.435 1.00 24.87 70 ALA B O 1
ATOM 2334 N N . ALA B 1 93 ? 1.044 15.931 14.258 1.00 24.20 71 ALA B N 1
ATOM 2335 C CA . ALA B 1 93 ? 1.713 16.134 12.961 1.00 25.30 71 ALA B CA 1
ATOM 2336 C C . ALA B 1 93 ? 1.276 15.116 11.930 1.00 25.42 71 ALA B C 1
ATOM 2337 O O . ALA B 1 93 ? 0.962 15.442 10.782 1.00 25.88 71 ALA B O 1
ATOM 2339 N N . THR B 1 94 ? 1.202 13.846 12.360 1.00 21.03 72 THR B N 1
ATOM 2340 C CA . THR B 1 94 ? 0.778 12.799 11.447 1.00 21.58 72 THR B CA 1
ATOM 2341 C C . THR B 1 94 ? -0.677 12.947 10.987 1.00 22.11 72 THR B C 1
ATOM 2342 O O . THR B 1 94 ? -1.006 12.795 9.800 1.00 24.59 72 THR B O 1
ATOM 2346 N N . LEU B 1 95 ? -1.570 13.265 11.899 1.00 20.72 73 LEU B N 1
ATOM 2347 C CA A LEU B 1 95 ? -2.981 13.423 11.516 0.50 21.93 73 LEU B CA 1
ATOM 2348 C CA B LEU B 1 95 ? -2.974 13.412 11.531 0.50 21.17 73 LEU B CA 1
ATOM 2349 C C . LEU B 1 95 ? -3.166 14.600 10.584 1.00 22.70 73 LEU B C 1
ATOM 2350 O O . LEU B 1 95 ? -3.950 14.516 9.613 1.00 22.63 73 LEU B O 1
ATOM 2359 N N . GLU B 1 96 ? -2.410 15.683 10.840 1.00 24.26 74 GLU B N 1
ATOM 2360 C CA . GLU B 1 96 ? -2.481 16.852 9.934 1.00 27.31 74 GLU B CA 1
ATOM 2361 C C . GLU B 1 96 ? -2.013 16.537 8.528 1.00 25.26 74 GLU B C 1
ATOM 2362 O O . GLU B 1 96 ? -2.686 16.857 7.579 1.00 27.57 74 GLU B O 1
ATOM 2368 N N . HIS B 1 97 ? -0.905 15.810 8.441 1.00 24.38 75 HIS B N 1
ATOM 2369 C CA . HIS B 1 97 ? -0.406 15.320 7.223 1.00 27.05 75 HIS B CA 1
ATOM 2370 C C . HIS B 1 97 ? -1.427 14.460 6.492 1.00 25.25 75 HIS B C 1
ATOM 2371 O O . HIS B 1 97 ? -1.688 14.656 5.301 1.00 27.54 75 HIS B O 1
ATOM 2378 N N . ILE B 1 98 ? -2.071 13.501 7.186 1.00 22.73 76 ILE B N 1
ATOM 2379 C CA . ILE B 1 98 ? -3.086 12.669 6.560 1.00 21.78 76 ILE B CA 1
ATOM 2380 C C . ILE B 1 98 ? -4.264 13.484 6.018 1.00 21.48 76 ILE B C 1
ATOM 2381 O O . ILE B 1 98 ? -4.753 13.251 4.927 1.00 25.55 76 ILE B O 1
ATOM 2386 N N . GLN B 1 99 ? -4.724 14.416 6.838 1.00 23.62 77 GLN B N 1
ATOM 2387 C CA . GLN B 1 99 ? -5.892 15.207 6.489 1.00 24.26 77 GLN B CA 1
ATOM 2388 C C . GLN B 1 99 ? -5.591 16.028 5.232 1.00 27.49 77 GLN B C 1
ATOM 2389 O O . GLN B 1 99 ? -6.451 16.129 4.364 1.00 27.99 77 GLN B O 1
ATOM 2395 N N . GLN B 1 100 ? -4.368 16.521 5.122 1.00 30.94 78 GLN B N 1
ATOM 2396 C CA . GLN B 1 100 ? -4.023 17.380 3.968 1.00 35.17 78 GLN B CA 1
ATOM 2397 C C . GLN B 1 100 ? -3.820 16.552 2.701 1.00 39.53 78 GLN B C 1
ATOM 2398 O O . GLN B 1 100 ? -4.224 16.978 1.634 1.00 45.27 78 GLN B O 1
ATOM 2404 N N . HIS B 1 101 ? -3.243 15.360 2.796 1.00 36.61 79 HIS B N 1
ATOM 2405 C CA . HIS B 1 101 ? -2.857 14.576 1.614 1.00 38.70 79 HIS B CA 1
ATOM 2406 C C . HIS B 1 101 ? -3.772 13.432 1.210 1.00 39.74 79 HIS B C 1
ATOM 2407 O O . HIS B 1 101 ? -3.788 13.046 0.031 1.00 37.68 79 HIS B O 1
ATOM 2414 N N . LEU B 1 102 ? -4.544 12.864 2.151 1.00 34.34 80 LEU B N 1
ATOM 2415 C CA . LEU B 1 102 ? -5.340 11.646 1.875 1.00 36.64 80 LEU B CA 1
ATOM 2416 C C . LEU B 1 102 ? -6.772 11.763 2.223 1.00 35.74 80 LEU B C 1
ATOM 2417 O O . LEU B 1 102 ? -7.623 11.238 1.526 1.00 39.52 80 LEU B O 1
ATOM 2422 N N . GLY B 1 103 ? -7.076 12.409 3.340 1.00 29.21 81 GLY B N 1
ATOM 2423 C CA . GLY B 1 103 ? -8.474 12.569 3.718 1.00 28.73 81 GLY B CA 1
ATOM 2424 C C . GLY B 1 103 ? -8.591 12.260 5.218 1.00 26.33 81 GLY B C 1
ATOM 2425 O O . GLY B 1 103 ? -7.628 11.999 5.862 1.00 26.14 81 GLY B O 1
ATOM 2426 N N . GLN B 1 104 ? -9.797 12.370 5.758 1.00 29.94 82 GLN B N 1
ATOM 2427 C CA . GLN B 1 104 ? -10.058 12.223 7.195 1.00 28.34 82 GLN B CA 1
ATOM 2428 C C . GLN B 1 104 ? -10.209 10.716 7.490 1.00 20.64 82 GLN B C 1
ATOM 2429 O O . GLN B 1 104 ? -11.087 10.112 6.946 1.00 19.55 82 GLN B O 1
ATOM 2435 N N . PRO B 1 105 ? -9.404 10.146 8.381 1.00 18.51 83 PRO B N 1
ATOM 2436 C CA . PRO B 1 105 ? -9.640 8.695 8.709 1.00 16.23 83 PRO B CA 1
ATOM 2437 C C . PRO B 1 105 ? -10.907 8.477 9.534 1.00 15.73 83 PRO B C 1
ATOM 2438 O O . PRO B 1 105 ? -11.041 9.061 10.602 1.00 17.17 83 PRO B O 1
ATOM 2442 N N . LEU B 1 106 ? -11.824 7.684 8.999 1.00 13.83 84 LEU B N 1
ATOM 2443 C CA . LEU B 1 106 ? -13.095 7.431 9.634 1.00 13.38 84 LEU B CA 1
ATOM 2444 C C . LEU B 1 106 ? -13.144 6.055 10.271 1.00 13.85 84 LEU B C 1
ATOM 2445 O O . LEU B 1 106 ? -13.992 5.798 11.105 1.00 12.61 84 LEU B O 1
ATOM 2450 N N . ILE B 1 107 ? -12.163 5.239 9.999 1.00 11.48 85 ILE B N 1
ATOM 2451 C CA . ILE B 1 107 ? -11.931 3.877 10.666 1.00 12.76 85 ILE B CA 1
ATOM 2452 C C . ILE B 1 107 ? -10.545 3.973 11.232 1.00 12.09 85 ILE B C 1
ATOM 2453 O O . ILE B 1 107 ? -9.543 4.266 10.516 1.00 13.46 85 ILE B O 1
ATOM 2458 N N . VAL B 1 108 ? -10.385 3.821 12.565 1.00 10.47 86 VAL B N 1
ATOM 2459 C CA . VAL B 1 108 ? -9.076 3.865 13.163 1.00 11.18 86 VAL B CA 1
ATOM 2460 C C . VAL B 1 108 ? -8.938 2.627 14.003 1.00 11.34 86 VAL B C 1
ATOM 2461 O O . VAL B 1 108 ? -9.763 2.400 14.887 1.00 11.47 86 VAL B O 1
ATOM 2465 N N . VAL B 1 109 ? -7.895 1.866 13.742 1.00 10.27 87 VAL B N 1
ATOM 2466 C CA . VAL B 1 109 ? -7.554 0.667 14.411 1.00 11.18 87 VAL B CA 1
ATOM 2467 C C . VAL B 1 109 ? -6.308 0.885 15.178 1.00 11.74 87 VAL B C 1
ATOM 2468 O O . VAL B 1 109 ? -5.244 1.193 14.621 1.00 12.63 87 VAL B O 1
ATOM 2472 N N . ASN B 1 110 ? -6.381 0.792 16.493 1.00 11.32 88 ASN B N 1
ATOM 2473 C CA . ASN B 1 110 ? -5.218 1.031 17.331 1.00 13.36 88 ASN B CA 1
ATOM 2474 C C . ASN B 1 110 ? -4.569 -0.313 17.641 1.00 13.52 88 ASN B C 1
ATOM 2475 O O . ASN B 1 110 ? -5.091 -1.077 18.467 1.00 13.05 88 ASN B O 1
ATOM 2480 N N . ASN B 1 111 ? -3.414 -0.557 17.060 1.00 13.94 89 ASN B N 1
ATOM 2481 C CA . ASN B 1 111 ? -2.660 -1.750 17.296 1.00 14.57 89 ASN B CA 1
ATOM 2482 C C . ASN B 1 111 ? -1.195 -1.445 17.712 1.00 19.39 89 ASN B C 1
ATOM 2483 O O . ASN B 1 111 ? -0.389 -2.326 17.921 1.00 23.45 89 ASN B O 1
ATOM 2488 N N . ALA B 1 112 ? -0.853 -0.196 17.755 1.00 22.56 90 ALA B N 1
ATOM 2489 C CA . ALA B 1 112 ? 0.471 0.230 18.205 1.00 25.05 90 ALA B CA 1
ATOM 2490 C C . ALA B 1 112 ? 0.591 0.104 19.684 1.00 27.37 90 ALA B C 1
ATOM 2491 O O . ALA B 1 112 ? -0.294 0.498 20.420 1.00 27.40 90 ALA B O 1
ATOM 2493 N N . GLY B 1 113 ? 1.682 -0.504 20.129 1.00 32.93 91 GLY B N 1
ATOM 2494 C CA . GLY B 1 113 ? 1.838 -0.789 21.539 1.00 35.28 91 GLY B CA 1
ATOM 2495 C C . GLY B 1 113 ? 3.019 0.083 21.950 1.00 34.43 91 GLY B C 1
ATOM 2496 O O . GLY B 1 113 ? 3.727 0.618 21.093 1.00 35.91 91 GLY B O 1
ATOM 2497 N N . ILE B 1 114 ? 3.142 0.282 23.246 1.00 28.86 92 ILE B N 1
ATOM 2498 C CA . ILE B 1 114 ? 4.247 1.036 23.797 1.00 30.02 92 ILE B CA 1
ATOM 2499 C C . ILE B 1 114 ? 4.900 0.079 24.710 1.00 29.14 92 ILE B C 1
ATOM 2500 O O . ILE B 1 114 ? 4.246 -0.519 25.577 1.00 33.80 92 ILE B O 1
ATOM 2505 N N . THR B 1 115 ? 6.232 -0.012 24.593 1.00 27.56 93 THR B N 1
ATOM 2506 C CA . THR B 1 115 ? 7.037 -0.802 25.508 1.00 35.55 93 THR B CA 1
ATOM 2507 C C . THR B 1 115 ? 7.306 -0.067 26.851 1.00 41.27 93 THR B C 1
ATOM 2508 O O . THR B 1 115 ? 7.643 1.127 26.861 1.00 42.60 93 THR B O 1
ATOM 2512 N N . ARG B 1 116 ? 7.208 -0.785 27.971 1.00 46.19 94 ARG B N 1
ATOM 2513 C CA . ARG B 1 116 ? 7.468 -0.146 29.260 1.00 54.59 94 ARG B CA 1
ATOM 2514 C C . ARG B 1 116 ? 7.781 -1.182 30.318 1.00 54.21 94 ARG B C 1
ATOM 2515 O O . ARG B 1 116 ? 8.643 -2.021 30.076 1.00 55.13 94 ARG B O 1
ATOM 2523 N N . ASP B 1 126 ? 6.160 -6.226 37.941 1.00 55.67 104 ASP B N 1
ATOM 2524 C CA . ASP B 1 126 ? 5.827 -4.864 38.349 1.00 59.03 104 ASP B CA 1
ATOM 2525 C C . ASP B 1 126 ? 5.689 -3.873 37.185 1.00 57.18 104 ASP B C 1
ATOM 2526 O O . ASP B 1 126 ? 5.595 -2.669 37.400 1.00 57.52 104 ASP B O 1
ATOM 2531 N N . GLU B 1 127 ? 5.695 -4.377 35.955 1.00 52.11 105 GLU B N 1
ATOM 2532 C CA . GLU B 1 127 ? 5.564 -3.510 34.789 1.00 43.52 105 GLU B CA 1
ATOM 2533 C C . GLU B 1 127 ? 4.140 -3.400 34.249 1.00 30.89 105 GLU B C 1
ATOM 2534 O O . GLU B 1 127 ? 3.910 -2.559 33.417 1.00 28.83 105 GLU B O 1
ATOM 2540 N N . TRP B 1 128 ? 3.220 -4.237 34.686 1.00 27.09 106 TRP B N 1
ATOM 2541 C CA . TRP B 1 128 ? 1.888 -4.215 34.187 1.00 32.32 106 TRP B CA 1
ATOM 2542 C C . TRP B 1 128 ? 1.241 -2.841 34.350 1.00 28.09 106 TRP B C 1
ATOM 2543 O O . TRP B 1 128 ? 0.530 -2.407 33.419 1.00 31.88 106 TRP B O 1
ATOM 2554 N N . PHE B 1 129 ? 1.550 -2.102 35.445 1.00 22.93 107 PHE B N 1
ATOM 2555 C CA . PHE B 1 129 ? 0.826 -0.858 35.634 1.00 19.42 107 PHE B CA 1
ATOM 2556 C C . PHE B 1 129 ? 1.216 0.127 34.575 1.00 21.60 107 PHE B C 1
ATOM 2557 O O . PHE B 1 129 ? 0.382 0.681 33.897 1.00 21.37 107 PHE B O 1
ATOM 2565 N N . ASP B 1 130 ? 2.516 0.314 34.381 1.00 20.96 108 ASP B N 1
ATOM 2566 C CA . ASP B 1 130 ? 2.989 1.291 33.427 1.00 26.87 108 ASP B CA 1
ATOM 2567 C C . ASP B 1 130 ? 2.601 0.899 32.017 1.00 29.33 108 ASP B C 1
ATOM 2568 O O . ASP B 1 130 ? 2.289 1.779 31.249 1.00 30.33 108 ASP B O 1
ATOM 2573 N N . VAL B 1 131 ? 2.575 -0.392 31.707 1.00 24.27 109 VAL B N 1
ATOM 2574 C CA . VAL B 1 131 ? 2.172 -0.834 30.357 1.00 27.18 109 VAL B CA 1
ATOM 2575 C C . VAL B 1 131 ? 0.740 -0.487 30.080 1.00 24.25 109 VAL B C 1
ATOM 2576 O O . VAL B 1 131 ? 0.512 0.235 29.107 1.00 28.78 109 VAL B O 1
ATOM 2580 N N . VAL B 1 132 ? -0.180 -0.837 31.007 1.00 20.92 110 VAL B N 1
ATOM 2581 C CA . VAL B 1 132 ? -1.573 -0.551 30.843 1.00 20.68 110 VAL B CA 1
ATOM 2582 C C . VAL B 1 132 ? -1.790 0.962 30.883 1.00 24.28 110 VAL B C 1
ATOM 2583 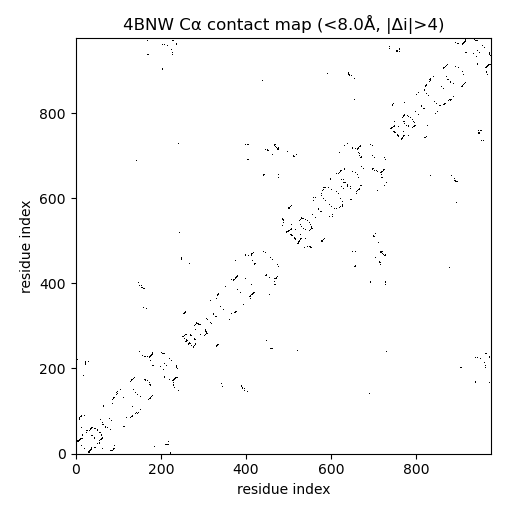O O . VAL B 1 132 ? -2.508 1.517 30.045 1.00 20.81 110 VAL B O 1
ATOM 2587 N N . ASN B 1 133 ? -1.179 1.668 31.842 1.00 22.19 111 ASN B N 1
ATOM 2588 C CA . ASN B 1 133 ? -1.344 3.140 31.931 1.00 24.21 111 ASN B CA 1
ATOM 2589 C C . ASN B 1 133 ? -0.852 3.887 30.740 1.00 26.15 111 ASN B C 1
ATOM 2590 O O . ASN B 1 133 ? -1.599 4.703 30.161 1.00 28.47 111 ASN B O 1
ATOM 2595 N N . THR B 1 134 ? 0.315 3.497 30.225 1.00 25.72 112 THR B N 1
ATOM 2596 C CA . THR B 1 134 ? 0.856 4.157 29.047 1.00 25.23 112 THR B CA 1
ATOM 2597 C C . THR B 1 134 ? -0.041 3.894 27.804 1.00 24.46 112 THR B C 1
ATOM 2598 O O . THR B 1 134 ? -0.359 4.819 27.064 1.00 28.15 112 THR B O 1
ATOM 2602 N N . ASN B 1 135 ? -0.421 2.654 27.649 1.00 21.58 113 ASN B N 1
ATOM 2603 C CA . ASN B 1 135 ? -1.155 2.221 26.542 1.00 20.59 113 ASN B CA 1
ATOM 2604 C C . ASN B 1 135 ? -2.528 2.947 26.549 1.00 23.90 113 ASN B C 1
ATOM 2605 O O . ASN B 1 135 ? -2.951 3.450 25.505 1.00 24.03 113 ASN B O 1
ATOM 2610 N N . LEU B 1 136 ? -3.220 3.062 27.708 1.00 19.44 114 LEU B N 1
ATOM 2611 C CA . LEU B 1 136 ? -4.576 3.752 27.696 1.00 16.99 114 LEU B CA 1
ATOM 2612 C C . LEU B 1 136 ? -4.450 5.219 27.495 1.00 18.34 114 LEU B C 1
ATOM 2613 O O . LEU B 1 136 ? -5.276 5.788 26.821 1.00 20.06 114 LEU B O 1
ATOM 2618 N N . ASN B 1 137 ? -3.365 5.835 28.001 1.00 19.76 115 ASN B N 1
ATOM 2619 C CA . ASN B 1 137 ? -3.045 7.205 27.698 1.00 24.34 115 ASN B CA 1
ATOM 2620 C C . ASN B 1 137 ? -2.815 7.450 26.239 1.00 23.84 115 ASN B C 1
ATOM 2621 O O . ASN B 1 137 ? -3.412 8.435 25.706 1.00 24.33 115 ASN B O 1
ATOM 2626 N N . SER B 1 138 ? -2.189 6.483 25.568 1.00 26.40 116 SER B N 1
ATOM 2627 C CA . SER B 1 138 ? -2.017 6.522 24.094 1.00 30.66 116 SER B CA 1
ATOM 2628 C C . SER B 1 138 ? -3.300 6.370 23.350 1.00 28.47 116 SER B C 1
ATOM 2629 O O . SER B 1 138 ? -3.499 7.032 22.299 1.00 29.38 116 SER B O 1
ATOM 2632 N N . LEU B 1 139 ? -4.116 5.435 23.766 1.00 25.23 117 LEU B N 1
ATOM 2633 C CA . LEU B 1 139 ? -5.373 5.248 23.116 1.00 22.04 117 LEU B CA 1
ATOM 2634 C C . LEU B 1 139 ? -6.164 6.541 23.220 1.00 20.55 117 LEU B C 1
ATOM 2635 O O . LEU B 1 139 ? -6.839 6.903 22.288 1.00 19.94 117 LEU B O 1
ATOM 2640 N N . TYR B 1 140 ? -6.178 7.148 24.389 1.00 17.29 118 TYR B N 1
ATOM 2641 C CA . TYR B 1 140 ? -7.012 8.335 24.622 1.00 18.69 118 TYR B CA 1
ATOM 2642 C C . TYR B 1 140 ? -6.521 9.472 23.727 1.00 19.54 118 TYR B C 1
ATOM 2643 O O . TYR B 1 140 ? -7.330 10.124 23.026 1.00 19.84 118 TYR B O 1
ATOM 2652 N N . ARG B 1 141 ? -5.204 9.669 23.716 1.00 22.54 119 ARG B N 1
ATOM 2653 C CA . ARG B 1 141 ? -4.534 10.659 22.848 1.00 28.61 119 ARG B CA 1
ATOM 2654 C C . ARG B 1 141 ? -4.990 10.523 21.419 1.00 22.75 119 ARG B C 1
ATOM 2655 O O . ARG B 1 141 ? -5.375 11.516 20.783 1.00 23.78 119 ARG B O 1
ATOM 2663 N N . LEU B 1 142 ? -4.815 9.348 20.845 1.00 21.56 120 LEU B N 1
ATOM 2664 C CA . LEU B 1 142 ? -5.052 9.123 19.418 1.00 20.92 120 LEU B CA 1
ATOM 2665 C C . LEU B 1 142 ? -6.538 9.276 19.187 1.00 18.06 120 LEU B C 1
ATOM 2666 O O . LEU B 1 142 ? -6.946 9.819 18.145 1.00 18.24 120 LEU B O 1
ATOM 2671 N N . SER B 1 143 ? -7.368 8.710 20.076 1.00 16.59 121 SER B N 1
ATOM 2672 C CA . SER B 1 143 ? -8.798 8.701 19.839 1.00 15.78 121 SER B CA 1
ATOM 2673 C C . SER B 1 143 ? -9.311 10.136 19.845 1.00 15.31 121 SER B C 1
ATOM 2674 O O . SER B 1 143 ? -10.096 10.482 18.985 1.00 15.52 121 SER B O 1
ATOM 2677 N N . LYS B 1 144 ? -8.890 10.962 20.807 1.00 16.67 122 LYS B N 1
ATOM 2678 C CA . LYS B 1 144 ? -9.349 12.363 20.823 1.00 20.29 122 LYS B CA 1
ATOM 2679 C C . LYS B 1 144 ? -8.957 13.043 19.515 1.00 20.07 122 LYS B C 1
ATOM 2680 O O . LYS B 1 144 ? -9.730 13.812 18.993 1.00 20.48 122 LYS B O 1
ATOM 2686 N N . ALA B 1 145 ? -7.748 12.770 19.026 1.00 17.54 123 ALA B N 1
ATOM 2687 C CA . ALA B 1 145 ? -7.272 13.408 17.814 1.00 20.28 123 ALA B CA 1
ATOM 2688 C C . ALA B 1 145 ? -8.152 13.047 16.620 1.00 20.45 123 ALA B C 1
ATOM 2689 O O . ALA B 1 145 ? -8.470 13.900 15.839 1.00 22.83 123 ALA B O 1
ATOM 2691 N N . VAL B 1 146 ? -8.541 11.793 16.471 1.00 14.83 124 VAL B N 1
ATOM 2692 C CA . VAL B 1 146 ? -9.283 11.402 15.300 1.00 14.36 124 VAL B CA 1
ATOM 2693 C C . VAL B 1 146 ? -10.758 11.638 15.351 1.00 13.81 124 VAL B C 1
ATOM 2694 O O . VAL B 1 146 ? -11.493 11.602 14.378 1.00 14.00 124 VAL B O 1
ATOM 2698 N N . LEU B 1 147 ? -11.232 11.864 16.570 1.00 13.97 125 LEU B N 1
ATOM 2699 C CA . LEU B 1 147 ? -12.630 12.031 16.725 1.00 12.27 125 LEU B CA 1
ATOM 2700 C C . LEU B 1 147 ? -13.238 13.314 16.096 1.00 13.88 125 LEU B C 1
ATOM 2701 O O . LEU B 1 147 ? -14.433 13.352 15.759 1.00 15.93 125 LEU B O 1
ATOM 2706 N N . ARG B 1 148 ? -12.431 14.338 15.938 1.00 16.39 126 ARG B N 1
ATOM 2707 C CA . ARG B 1 148 ? -12.960 15.519 15.222 1.00 16.30 126 ARG B CA 1
ATOM 2708 C C . ARG B 1 148 ? -13.488 15.246 13.871 1.00 16.96 126 ARG B C 1
ATOM 2709 O O . ARG B 1 148 ? -14.585 15.603 13.498 1.00 15.90 126 ARG B O 1
ATOM 2717 N N . GLY B 1 149 ? -12.685 14.522 13.077 1.00 14.64 127 GLY B N 1
ATOM 2718 C CA . GLY B 1 149 ? -13.110 14.148 11.759 1.00 16.00 127 GLY B CA 1
ATOM 2719 C C . GLY B 1 149 ? -14.318 13.264 11.698 1.00 14.51 127 GLY B C 1
ATOM 2720 O O . GLY B 1 149 ? -15.162 13.361 10.827 1.00 16.28 127 GLY B O 1
ATOM 2721 N N . MET B 1 150 ? -14.385 12.282 12.640 1.00 14.56 128 MET B N 1
ATOM 2722 C CA . MET B 1 150 ? -15.540 11.428 12.650 1.00 13.57 128 MET B CA 1
ATOM 2723 C C . MET B 1 150 ? -16.802 12.186 13.049 1.00 13.65 128 MET B C 1
ATOM 2724 O O . MET B 1 150 ? -17.885 11.898 12.578 1.00 14.92 128 MET B O 1
ATOM 2729 N N . THR B 1 151 ? -16.628 13.143 13.958 1.00 13.20 129 THR B N 1
ATOM 2730 C CA . THR B 1 151 ? -17.783 13.981 14.391 1.00 16.28 129 THR B CA 1
ATOM 2731 C C . THR B 1 151 ? -18.305 14.789 13.178 1.00 16.62 129 THR B C 1
ATOM 2732 O O . THR B 1 151 ? -19.499 14.876 12.938 1.00 16.24 129 THR B O 1
ATOM 2736 N N . LYS B 1 152 ? -17.407 15.296 12.339 1.00 16.69 130 LYS B N 1
ATOM 2737 C CA . LYS B 1 152 ? -17.842 16.021 11.076 1.00 19.87 130 LYS B CA 1
ATOM 2738 C C . LYS B 1 152 ? -18.561 15.149 10.141 1.00 20.03 130 LYS B C 1
ATOM 2739 O O . LYS B 1 152 ? -19.505 15.559 9.492 1.00 18.22 130 LYS B O 1
ATOM 2745 N N . ALA B 1 153 ? -18.141 13.889 10.007 1.00 17.19 131 ALA B N 1
ATOM 2746 C CA . ALA B 1 153 ? -18.753 12.987 9.113 1.00 17.13 131 ALA B CA 1
ATOM 2747 C C . ALA B 1 153 ? -20.050 12.392 9.681 1.00 15.69 131 ALA B C 1
ATOM 2748 O O . ALA B 1 153 ? -20.802 11.783 8.980 1.00 18.65 131 ALA B O 1
ATOM 2750 N N . ARG B 1 154 ? -20.242 12.542 10.979 1.00 17.06 132 ARG B N 1
ATOM 2751 C CA . ARG B 1 154 ? -21.301 11.873 11.738 1.00 17.63 132 ARG B CA 1
ATOM 2752 C C . ARG B 1 154 ? -21.244 10.351 11.563 1.00 15.32 132 ARG B C 1
ATOM 2753 O O . ARG B 1 154 ? -22.263 9.706 11.394 1.00 16.20 132 ARG B O 1
ATOM 2761 N N . TRP B 1 155 ? -20.041 9.814 11.568 1.00 14.37 133 TRP B N 1
ATOM 2762 C CA . TRP B 1 155 ? -19.826 8.387 11.419 1.00 13.19 133 TRP B CA 1
ATOM 2763 C C . TRP B 1 155 ? -18.419 8.052 11.753 1.00 13.16 133 TRP B C 1
ATOM 2764 O O . TRP B 1 155 ? -17.500 8.788 11.498 1.00 14.08 133 TRP B O 1
ATOM 2775 N N . GLY B 1 156 ? -18.188 6.912 12.428 1.00 10.89 134 GLY B N 1
ATOM 2776 C CA . GLY B 1 156 ? -16.845 6.509 12.699 1.00 9.40 134 GLY B CA 1
ATOM 2777 C C . GLY B 1 156 ? -16.788 5.137 13.249 1.00 8.99 134 GLY B C 1
ATOM 2778 O O . GLY B 1 156 ? -17.775 4.601 13.745 1.00 10.25 134 GLY B O 1
ATOM 2779 N N . ARG B 1 157 ? -15.567 4.576 13.241 1.00 9.24 135 ARG B N 1
ATOM 2780 C CA . ARG B 1 157 ? -15.270 3.300 13.835 1.00 9.12 135 ARG B CA 1
ATOM 2781 C C . ARG B 1 157 ? -13.926 3.417 14.505 1.00 9.62 135 ARG B C 1
ATOM 2782 O O . ARG B 1 157 ? -12.919 3.722 13.865 1.00 12.66 135 ARG B O 1
ATOM 2790 N N . ILE B 1 158 ? -13.856 3.163 15.804 1.00 9.63 136 ILE B N 1
ATOM 2791 C CA . ILE B 1 158 ? -12.626 3.025 16.531 1.00 9.47 136 ILE B CA 1
ATOM 2792 C C . ILE B 1 158 ? -12.592 1.593 17.033 1.00 9.56 136 ILE B C 1
ATOM 2793 O O . ILE B 1 158 ? -13.497 1.145 17.691 1.00 9.48 136 ILE B O 1
ATOM 2798 N N . ILE B 1 159 ? -11.455 0.911 16.752 1.00 8.60 137 ILE B N 1
ATOM 2799 C CA . ILE B 1 159 ? -11.295 -0.497 17.122 1.00 8.95 137 ILE B CA 1
ATOM 2800 C C . ILE B 1 159 ? -9.954 -0.598 17.776 1.00 10.53 137 ILE B C 1
ATOM 2801 O O . ILE B 1 159 ? -8.893 -0.345 17.206 1.00 11.59 137 ILE B O 1
ATOM 2806 N N . ASN B 1 160 ? -9.963 -1.023 19.017 1.00 10.17 138 ASN B N 1
ATOM 2807 C CA . ASN B 1 160 ? -8.747 -1.149 19.813 1.00 9.83 138 ASN B CA 1
ATOM 2808 C C . ASN B 1 160 ? -8.336 -2.594 19.910 1.00 10.41 138 ASN B C 1
ATOM 2809 O O . ASN B 1 160 ? -9.128 -3.466 20.235 1.00 12.78 138 ASN B O 1
ATOM 2814 N N . ILE B 1 161 ? -7.101 -2.889 19.547 1.00 10.66 139 ILE B N 1
ATOM 2815 C CA . ILE B 1 161 ? -6.610 -4.261 19.599 1.00 9.81 139 ILE B CA 1
ATOM 2816 C C . ILE B 1 161 ? -5.880 -4.473 20.938 1.00 12.66 139 ILE B C 1
ATOM 2817 O O . ILE B 1 161 ? -4.950 -3.724 21.275 1.00 14.49 139 ILE B O 1
ATOM 2822 N N . GLY B 1 162 ? -6.188 -5.552 21.622 1.00 12.44 140 GLY B N 1
ATOM 2823 C CA . GLY B 1 162 ? -5.584 -5.868 22.866 1.00 16.90 140 GLY B CA 1
ATOM 2824 C C . GLY B 1 162 ? -4.240 -6.518 22.520 1.00 20.74 140 GLY B C 1
ATOM 2825 O O . GLY B 1 162 ? -3.945 -6.927 21.374 1.00 24.70 140 GLY B O 1
ATOM 2826 N N . SER B 1 163 ? -3.468 -6.736 23.534 1.00 31.86 141 SER B N 1
ATOM 2827 C CA . SER B 1 163 ? -2.212 -7.465 23.372 1.00 35.67 141 SER B CA 1
ATOM 2828 C C . SER B 1 163 ? -2.391 -8.967 23.427 1.00 40.14 141 SER B C 1
ATOM 2829 O O . SER B 1 163 ? -3.174 -9.471 24.232 1.00 42.21 141 SER B O 1
ATOM 2832 N N . VAL B 1 164 ? -1.602 -9.672 22.619 1.00 37.36 142 VAL B N 1
ATOM 2833 C CA . VAL B 1 164 ? -1.778 -11.103 22.513 1.00 45.38 142 VAL B CA 1
ATOM 2834 C C . VAL B 1 164 ? -1.181 -11.739 23.753 1.00 46.96 142 VAL B C 1
ATOM 2835 O O . VAL B 1 164 ? -0.360 -11.137 24.458 1.00 42.30 142 VAL B O 1
ATOM 2839 N N . VAL B 1 165 ? -1.541 -12.997 23.943 1.00 49.99 143 VAL B N 1
ATOM 2840 C CA . VAL B 1 165 ? -0.793 -13.772 24.878 1.00 51.54 143 VAL B CA 1
ATOM 2841 C C . VAL B 1 165 ? 0.535 -14.191 24.193 1.00 46.35 143 VAL B C 1
ATOM 2842 O O . VAL B 1 165 ? 1.543 -13.503 24.312 1.00 52.17 143 VAL B O 1
ATOM 2846 N N . ALA B 1 171 ? 3.115 -14.367 35.525 1.00 54.35 149 ALA B N 1
ATOM 2847 C CA . ALA B 1 171 ? 3.362 -12.982 35.072 1.00 61.41 149 ALA B CA 1
ATOM 2848 C C . ALA B 1 171 ? 2.690 -12.683 33.739 1.00 58.62 149 ALA B C 1
ATOM 2849 O O . ALA B 1 171 ? 2.206 -11.576 33.507 1.00 52.76 149 ALA B O 1
ATOM 2851 N N . GLY B 1 172 ? 2.747 -13.639 32.822 1.00 54.88 150 GLY B N 1
ATOM 2852 C CA . GLY B 1 172 ? 2.113 -13.475 31.520 1.00 48.34 150 GLY B CA 1
ATOM 2853 C C . GLY B 1 172 ? 0.612 -13.294 31.666 1.00 47.36 150 GLY B C 1
ATOM 2854 O O . GLY B 1 172 ? 0.022 -12.463 30.966 1.00 48.84 150 GLY B O 1
ATOM 2855 N N . GLN B 1 173 ? 0.003 -14.095 32.548 1.00 43.19 151 GLN B N 1
ATOM 2856 C CA . GLN B 1 173 ? -1.412 -14.023 32.818 1.00 43.42 151 GLN B CA 1
ATOM 2857 C C . GLN B 1 173 ? -1.730 -12.675 33.431 1.00 45.13 151 GLN B C 1
ATOM 2858 O O . GLN B 1 173 ? -2.699 -12.038 33.038 1.00 47.00 151 GLN B O 1
ATOM 2864 N N . THR B 1 174 ? -0.930 -12.281 34.426 1.00 38.41 152 THR B N 1
ATOM 2865 C CA . THR B 1 174 ? -1.163 -11.008 35.110 1.00 36.35 152 THR B CA 1
ATOM 2866 C C . THR B 1 174 ? -1.222 -9.863 34.120 1.00 32.25 152 THR B C 1
ATOM 2867 O O . THR B 1 174 ? -2.113 -9.050 34.186 1.00 30.04 152 THR B O 1
ATOM 2871 N N . ASN B 1 175 ? -0.230 -9.807 33.234 1.00 31.71 153 ASN B N 1
ATOM 2872 C CA . ASN B 1 175 ? -0.072 -8.664 32.372 1.00 32.92 153 ASN B CA 1
ATOM 2873 C C . ASN B 1 175 ? -1.160 -8.696 31.342 1.00 30.68 153 ASN B C 1
ATOM 2874 O O . ASN B 1 175 ? -1.760 -7.651 31.042 1.00 27.24 153 ASN B O 1
ATOM 2879 N N . TYR B 1 176 ? -1.419 -9.888 30.800 1.00 28.17 154 TYR B N 1
ATOM 2880 C CA . TYR B 1 176 ? -2.480 -10.031 29.807 1.00 28.84 154 TYR B CA 1
ATOM 2881 C C . TYR B 1 176 ? -3.820 -9.612 30.325 1.00 28.36 154 TYR B C 1
ATOM 2882 O O . TYR B 1 176 ? -4.559 -8.834 29.679 1.00 27.77 154 TYR B O 1
ATOM 2891 N N . ALA B 1 177 ? -4.164 -10.113 31.497 1.00 26.85 155 ALA B N 1
ATOM 2892 C CA . ALA B 1 177 ? -5.461 -9.833 32.011 1.00 24.78 155 ALA B CA 1
ATOM 2893 C C . ALA B 1 177 ? -5.562 -8.319 32.384 1.00 27.12 155 ALA B C 1
ATOM 2894 O O . ALA B 1 177 ? -6.622 -7.709 32.315 1.00 27.12 155 ALA B O 1
ATOM 2896 N N . ALA B 1 178 ? -4.481 -7.744 32.913 1.00 26.53 156 ALA B N 1
ATOM 2897 C CA . ALA B 1 178 ? -4.590 -6.346 33.294 1.00 26.28 156 ALA B CA 1
ATOM 2898 C C . ALA B 1 178 ? -4.850 -5.505 32.024 1.00 24.18 156 ALA B C 1
ATOM 2899 O O . ALA B 1 178 ? -5.557 -4.497 32.063 1.00 22.70 156 ALA B O 1
ATOM 2901 N N . ALA B 1 179 ? -4.105 -5.840 30.968 1.00 24.22 157 ALA B N 1
ATOM 2902 C CA . ALA B 1 179 ? -4.183 -5.036 29.765 1.00 27.69 157 ALA B CA 1
ATOM 2903 C C . ALA B 1 179 ? -5.592 -5.200 29.201 1.00 27.40 157 ALA B C 1
ATOM 2904 O O . ALA B 1 179 ? -6.212 -4.210 28.818 1.00 26.74 157 ALA B O 1
ATOM 2906 N N . LYS B 1 180 ? -6.163 -6.409 29.279 1.00 27.36 158 LYS B N 1
ATOM 2907 C CA . LYS B 1 180 ? -7.553 -6.654 28.838 1.00 25.76 158 LYS B CA 1
ATOM 2908 C C . LYS B 1 180 ? -8.609 -5.898 29.693 1.00 29.05 158 LYS B C 1
ATOM 2909 O O . LYS B 1 180 ? -9.620 -5.336 29.186 1.00 25.91 158 LYS B O 1
ATOM 2915 N N . ALA B 1 181 ? -8.371 -5.847 31.000 1.00 28.76 159 ALA B N 1
ATOM 2916 C CA . ALA B 1 181 ? -9.332 -5.194 31.898 1.00 29.57 159 ALA B CA 1
ATOM 2917 C C . ALA B 1 181 ? -9.374 -3.697 31.672 1.00 24.67 159 ALA B C 1
ATOM 2918 O O . ALA B 1 181 ? -10.488 -3.104 31.620 1.00 33.33 159 ALA B O 1
ATOM 2920 N N . GLY B 1 182 ? -8.202 -3.108 31.484 1.00 30.15 160 GLY B N 1
ATOM 2921 C CA . GLY B 1 182 ? -8.107 -1.694 31.164 1.00 26.51 160 GLY B CA 1
ATOM 2922 C C . GLY B 1 182 ? -8.826 -1.409 29.901 1.00 28.18 160 GLY B C 1
ATOM 2923 O O . GLY B 1 182 ? -9.651 -0.452 29.826 1.00 26.13 160 GLY B O 1
ATOM 2924 N N . LEU B 1 183 ? -8.570 -2.284 28.940 1.00 24.23 161 LEU B N 1
ATOM 2925 C CA . LEU B 1 183 ? -9.022 -2.127 27.569 1.00 20.42 161 LEU B CA 1
ATOM 2926 C C . LEU B 1 183 ? -10.564 -2.160 27.581 1.00 18.21 161 LEU B C 1
ATOM 2927 O O . LEU B 1 183 ? -11.198 -1.310 26.925 1.00 16.93 161 LEU B O 1
ATOM 2932 N N . GLU B 1 184 ? -11.158 -3.124 28.239 1.00 16.74 162 GLU B N 1
ATOM 2933 C CA . GLU B 1 184 ? -12.630 -3.260 28.231 1.00 18.25 162 GLU B CA 1
ATOM 2934 C C . GLU B 1 184 ? -13.330 -2.044 28.797 1.00 19.00 162 GLU B C 1
ATOM 2935 O O . GLU B 1 184 ? -14.355 -1.544 28.244 1.00 18.10 162 GLU B O 1
ATOM 2941 N N . GLY B 1 185 ? -12.877 -1.621 29.983 1.00 20.18 163 GLY B N 1
ATOM 2942 C CA . GLY B 1 185 ? -13.488 -0.448 30.599 1.00 19.47 163 GLY B CA 1
ATOM 2943 C C . GLY B 1 185 ? -13.296 0.811 29.829 1.00 16.33 163 GLY B C 1
ATOM 2944 O O . GLY B 1 185 ? -14.299 1.599 29.660 1.00 17.85 163 GLY B O 1
ATOM 2945 N N . PHE B 1 186 ? -12.118 1.010 29.289 1.00 15.74 164 PHE B N 1
ATOM 2946 C CA . PHE B 1 186 ? -11.792 2.186 28.469 1.00 15.36 164 PHE B CA 1
ATOM 2947 C C . PHE B 1 186 ? -12.696 2.213 27.238 1.00 13.49 164 PHE B C 1
ATOM 2948 O O . PHE B 1 186 ? -13.296 3.256 26.900 1.00 13.78 164 PHE B O 1
ATOM 2956 N N . THR B 1 187 ? -12.843 1.083 26.594 1.00 12.06 165 THR B N 1
ATOM 2957 C CA . THR B 1 187 ? -13.570 0.980 25.328 1.00 11.02 165 THR B CA 1
ATOM 2958 C C . THR B 1 187 ? -15.037 1.292 25.600 1.00 11.14 165 THR B C 1
ATOM 2959 O O . THR B 1 187 ? -15.706 2.007 24.830 1.00 12.21 165 THR B O 1
ATOM 2963 N N . ARG B 1 188 ? -15.598 0.745 26.695 1.00 12.24 166 ARG B N 1
ATOM 2964 C CA . ARG B 1 188 ? -17.000 0.903 26.993 1.00 13.29 166 ARG B CA 1
ATOM 2965 C C . ARG B 1 188 ? -17.303 2.382 27.308 1.00 12.09 166 ARG B C 1
ATOM 2966 O O . ARG B 1 188 ? -18.291 2.962 26.846 1.00 11.48 166 ARG B O 1
ATOM 2974 N N . ALA B 1 189 ? -16.395 3.014 28.047 1.00 11.45 167 ALA B N 1
ATOM 2975 C CA . ALA B 1 189 ? -16.557 4.407 28.421 1.00 12.71 167 ALA B CA 1
ATOM 2976 C C . ALA B 1 189 ? -16.489 5.336 27.207 1.00 12.75 167 ALA B C 1
ATOM 2977 O O . ALA B 1 189 ? -17.332 6.244 27.048 1.00 13.58 167 ALA B O 1
ATOM 2979 N N . LEU B 1 190 ? -15.448 5.156 26.387 1.00 12.59 168 LEU B N 1
ATOM 2980 C CA . LEU B 1 190 ? -15.356 5.991 25.158 1.00 11.39 168 LEU B CA 1
ATOM 2981 C C . LEU B 1 190 ? -16.541 5.742 24.236 1.00 11.38 168 LEU B C 1
ATOM 2982 O O . LEU B 1 190 ? -17.093 6.691 23.704 1.00 11.88 168 LEU B O 1
ATOM 2987 N N . ALA B 1 191 ? -17.049 4.509 24.149 1.00 9.87 169 ALA B N 1
ATOM 2988 C CA . ALA B 1 191 ? -18.217 4.228 23.381 1.00 9.44 169 ALA B CA 1
ATOM 2989 C C . ALA B 1 191 ? -19.428 5.076 23.861 1.00 10.32 169 ALA B C 1
ATOM 2990 O O . ALA B 1 191 ? -20.187 5.594 23.054 1.00 11.05 169 ALA B O 1
ATOM 2992 N N . ARG B 1 192 ? -19.581 5.156 25.154 1.00 11.04 170 ARG B N 1
ATOM 2993 C CA . ARG B 1 192 ? -20.682 5.908 25.695 1.00 12.03 170 ARG B CA 1
ATOM 2994 C C . ARG B 1 192 ? -20.537 7.406 25.394 1.00 11.94 170 ARG B C 1
ATOM 2995 O O . ARG B 1 192 ? -21.554 8.081 25.167 1.00 13.75 170 ARG B O 1
ATOM 3003 N N . GLU B 1 193 ? -19.309 7.895 25.429 1.00 11.89 171 GLU B N 1
ATOM 3004 C CA . GLU B 1 193 ? -19.015 9.353 25.159 1.00 14.54 171 GLU B CA 1
ATOM 3005 C C . GLU B 1 193 ? -19.335 9.743 23.729 1.00 14.64 171 GLU B C 1
ATOM 3006 O O . GLU B 1 193 ? -19.861 10.837 23.543 1.00 16.75 171 GLU B O 1
ATOM 3012 N N . VAL B 1 194 ? -19.091 8.866 22.784 1.00 12.77 172 VAL B N 1
ATOM 3013 C CA . VAL B 1 194 ? -19.165 9.205 21.375 1.00 13.07 172 VAL B CA 1
ATOM 3014 C C . VAL B 1 194 ? -20.340 8.621 20.623 1.00 12.11 172 VAL B C 1
ATOM 3015 O O . VAL B 1 194 ? -20.569 8.919 19.459 1.00 12.89 172 VAL B O 1
ATOM 3019 N N . GLY B 1 195 ? -21.193 7.805 21.278 1.00 12.11 173 GLY B N 1
ATOM 3020 C CA . GLY B 1 195 ? -22.238 7.078 20.614 1.00 12.47 173 GLY B CA 1
ATOM 3021 C C . GLY B 1 195 ? -23.321 7.933 19.955 1.00 12.34 173 GLY B C 1
ATOM 3022 O O . GLY B 1 195 ? -23.808 7.583 18.873 1.00 13.47 173 GLY B O 1
ATOM 3023 N N . SER B 1 196 ? -23.555 9.118 20.512 1.00 12.78 174 SER B N 1
ATOM 3024 C CA . SER B 1 196 ? -24.616 9.914 19.886 1.00 13.46 174 SER B CA 1
ATOM 3025 C C . SER B 1 196 ? -24.215 10.413 18.535 1.00 12.93 174 SER B C 1
ATOM 3026 O O . SER B 1 196 ? -25.068 10.887 17.747 1.00 13.26 174 SER B O 1
ATOM 3029 N N . ARG B 1 197 ? -22.929 10.366 18.253 1.00 12.44 175 ARG B N 1
ATOM 3030 C CA . ARG B 1 197 ? -22.393 10.832 16.955 1.00 12.82 175 ARG B CA 1
ATOM 3031 C C . ARG B 1 197 ? -22.333 9.764 15.896 1.00 12.84 175 ARG B C 1
ATOM 3032 O O . ARG B 1 197 ? -21.766 9.981 14.820 1.00 12.14 175 ARG B O 1
ATOM 3040 N N . ALA B 1 198 ? -22.876 8.595 16.190 1.00 12.12 176 ALA B N 1
ATOM 3041 C CA . ALA B 1 198 ? -22.885 7.466 15.274 1.00 10.90 176 ALA B CA 1
ATOM 3042 C C . ALA B 1 198 ? -21.454 6.982 15.081 1.00 9.61 176 ALA B C 1
ATOM 3043 O O . ALA B 1 198 ? -21.100 6.465 13.964 1.00 12.51 176 ALA B O 1
ATOM 3045 N N . ILE B 1 199 ? -20.641 7.026 16.113 1.00 9.82 177 ILE B N 1
ATOM 3046 C CA . ILE B 1 199 ? -19.278 6.512 16.101 1.00 9.74 177 ILE B CA 1
ATOM 3047 C C . ILE B 1 199 ? -19.349 5.281 17.042 1.00 10.56 177 ILE B C 1
ATOM 3048 O O . ILE B 1 199 ? -19.768 5.467 18.177 1.00 11.46 177 ILE B O 1
ATOM 3053 N N . THR B 1 200 ? -18.899 4.129 16.595 1.00 9.16 178 THR B N 1
ATOM 3054 C CA . THR B 1 200 ? -18.742 2.999 17.475 1.00 9.53 178 THR B CA 1
ATOM 3055 C C . THR B 1 200 ? -17.301 2.826 17.946 1.00 9.05 178 THR B C 1
ATOM 3056 O O . THR B 1 200 ? -16.366 3.195 17.246 1.00 9.24 178 THR B O 1
ATOM 3060 N N . VAL B 1 201 ? -17.147 2.272 19.164 1.00 9.45 179 VAL B N 1
ATOM 3061 C CA . VAL B 1 201 ? -15.870 2.042 19.766 1.00 9.91 179 VAL B CA 1
ATOM 3062 C C . VAL B 1 201 ? -15.889 0.645 20.323 1.00 10.42 179 VAL B C 1
ATOM 3063 O O . VAL B 1 201 ? -16.688 0.348 21.241 1.00 9.40 179 VAL B O 1
ATOM 3067 N N . ASN B 1 202 ? -15.011 -0.221 19.815 1.00 9.55 180 ASN B N 1
ATOM 3068 C CA . ASN B 1 202 ? -15.034 -1.634 20.179 1.00 8.92 180 ASN B CA 1
ATOM 3069 C C . ASN B 1 202 ? -13.560 -2.081 20.359 1.00 10.50 180 ASN B C 1
ATOM 3070 O O . ASN B 1 202 ? -12.636 -1.394 19.913 1.00 10.39 180 ASN B O 1
ATOM 3075 N N . ALA B 1 203 ? -13.374 -3.243 20.982 1.00 10.54 181 ALA B N 1
ATOM 3076 C CA . ALA B 1 203 ? -12.060 -3.829 21.148 1.00 10.41 181 ALA B CA 1
ATOM 3077 C C . ALA B 1 203 ? -12.091 -5.277 20.691 1.00 10.61 181 ALA B C 1
ATOM 3078 O O . ALA B 1 203 ? -13.112 -5.904 20.665 1.00 10.55 181 ALA B O 1
ATOM 3080 N N . VAL B 1 204 ? -10.909 -5.764 20.315 1.00 10.08 182 VAL B N 1
ATOM 3081 C CA . VAL B 1 204 ? -10.688 -7.168 19.982 1.00 10.74 182 VAL B CA 1
ATOM 3082 C C . VAL B 1 204 ? -9.590 -7.627 20.881 1.00 11.93 182 VAL B C 1
ATOM 3083 O O . VAL B 1 204 ? -8.475 -7.061 20.834 1.00 13.07 182 VAL B O 1
ATOM 3087 N N . ALA B 1 205 ? -9.835 -8.710 21.604 1.00 10.43 183 ALA B N 1
ATOM 3088 C CA . ALA B 1 205 ? -8.919 -9.294 22.564 1.00 10.94 183 ALA B CA 1
ATOM 3089 C C . ALA B 1 205 ? -8.386 -10.607 22.034 1.00 11.02 183 ALA B C 1
ATOM 3090 O O . ALA B 1 205 ? -9.006 -11.622 22.137 1.00 12.19 183 ALA B O 1
ATOM 3092 N N . PRO B 1 206 ? -7.194 -10.580 21.382 1.00 11.15 184 PRO B N 1
ATOM 3093 C CA . PRO B 1 206 ? -6.705 -11.845 20.847 1.00 10.77 184 PRO B CA 1
ATOM 3094 C C . PRO B 1 206 ? -6.218 -12.776 21.903 1.00 14.67 184 PRO B C 1
ATOM 3095 O O . PRO B 1 206 ? -5.773 -12.354 22.965 1.00 16.37 184 PRO B O 1
ATOM 3099 N N . GLY B 1 207 ? -6.302 -14.069 21.593 1.00 12.63 185 GLY B N 1
ATOM 3100 C CA . GLY B 1 207 ? -5.673 -15.107 22.436 1.00 14.21 185 GLY B CA 1
ATOM 3101 C C . GLY B 1 207 ? -4.274 -15.349 21.940 1.00 14.87 185 GLY B C 1
ATOM 3102 O O . GLY B 1 207 ? -3.524 -14.406 21.700 1.00 18.06 185 GLY B O 1
ATOM 3103 N N . PHE B 1 208 ? -3.914 -16.616 21.800 1.00 14.18 186 PHE B N 1
ATOM 3104 C CA . PHE B 1 208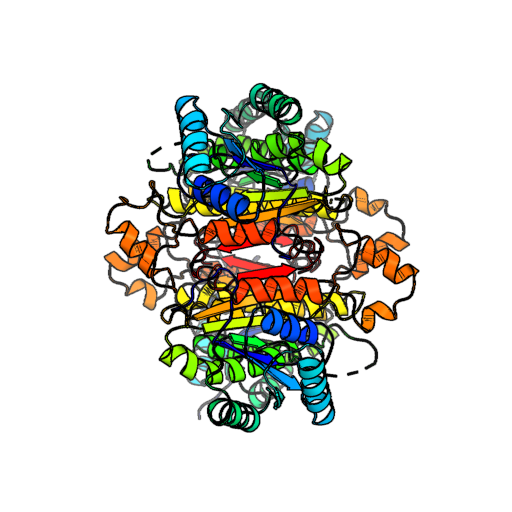 ? -2.602 -16.984 21.324 1.00 16.38 186 PHE B CA 1
ATOM 3105 C C . PHE B 1 208 ? -2.621 -17.036 19.815 1.00 15.10 186 PHE B C 1
ATOM 3106 O O . PHE B 1 208 ? -3.326 -17.876 19.206 1.00 16.82 186 PHE B O 1
ATOM 3114 N N . ILE B 1 209 ? -1.868 -16.156 19.197 1.00 16.13 187 ILE B N 1
ATOM 3115 C CA . ILE B 1 209 ? -1.868 -16.043 17.765 1.00 16.14 187 ILE B CA 1
ATOM 3116 C C . ILE B 1 209 ? -0.466 -16.430 17.220 1.00 18.92 187 ILE B C 1
ATOM 3117 O O . ILE B 1 209 ? 0.512 -16.184 17.898 1.00 20.43 187 ILE B O 1
ATOM 3122 N N . ASP B 1 210 ? -0.456 -17.001 16.044 1.00 18.12 188 ASP B N 1
ATOM 3123 C CA . ASP B 1 210 ? 0.796 -17.451 15.352 1.00 22.41 188 ASP B CA 1
ATOM 3124 C C . ASP B 1 210 ? 1.439 -16.116 14.908 1.00 26.43 188 ASP B C 1
ATOM 3125 O O . ASP B 1 210 ? 0.933 -15.483 13.998 1.00 32.05 188 ASP B O 1
ATOM 3130 N N . THR B 1 211 ? 2.400 -15.644 15.659 1.00 29.56 189 THR B N 1
ATOM 3131 C CA . THR B 1 211 ? 3.176 -14.449 15.271 1.00 36.35 189 THR B CA 1
ATOM 3132 C C . THR B 1 211 ? 4.648 -14.724 15.747 1.00 38.29 189 THR B C 1
ATOM 3133 O O . THR B 1 211 ? 4.997 -15.878 15.996 1.00 43.35 189 THR B O 1
ATOM 3137 N N . ASP B 1 212 ? 5.392 -13.658 16.024 1.00 44.74 190 ASP B N 1
ATOM 3138 C CA . ASP B 1 212 ? 6.599 -13.581 16.867 1.00 45.58 190 ASP B CA 1
ATOM 3139 C C . ASP B 1 212 ? 6.919 -14.723 17.806 1.00 46.40 190 ASP B C 1
ATOM 3140 O O . ASP B 1 212 ? 7.620 -15.625 17.474 1.00 57.39 190 ASP B O 1
ATOM 3145 N N . MET B 1 213 ? 6.394 -14.597 19.004 1.00 49.29 191 MET B N 1
ATOM 3146 C CA . MET B 1 213 ? 6.769 -15.325 20.205 1.00 51.02 191 MET B CA 1
ATOM 3147 C C . MET B 1 213 ? 6.483 -16.815 20.062 1.00 49.42 191 MET B C 1
ATOM 3148 O O . MET B 1 213 ? 7.279 -17.677 20.489 1.00 43.66 191 MET B O 1
ATOM 3153 N N . THR B 1 214 ? 5.361 -17.147 19.423 1.00 36.12 192 THR B N 1
ATOM 3154 C CA . THR B 1 214 ? 4.884 -18.489 19.597 1.00 32.87 192 THR B CA 1
ATOM 3155 C C . THR B 1 214 ? 5.687 -19.339 18.650 1.00 26.43 192 THR B C 1
ATOM 3156 O O . THR B 1 214 ? 5.803 -20.562 18.822 1.00 31.40 192 THR B O 1
ATOM 3160 N N . ARG B 1 215 ? 6.254 -18.684 17.683 1.00 26.89 193 ARG B N 1
ATOM 3161 C CA . ARG B 1 215 ? 7.119 -19.304 16.634 1.00 31.06 193 ARG B CA 1
ATOM 3162 C C . ARG B 1 215 ? 8.416 -19.800 17.233 1.00 33.91 193 ARG B C 1
ATOM 3163 O O . ARG B 1 215 ? 9.137 -20.556 16.554 1.00 32.73 193 ARG B O 1
ATOM 3171 N N . GLU B 1 216 ? 8.691 -19.453 18.505 1.00 32.97 194 GLU B N 1
ATOM 3172 C CA . GLU B 1 216 ? 9.893 -19.946 19.224 1.00 33.13 194 GLU B CA 1
ATOM 3173 C C . GLU B 1 216 ? 9.683 -20.803 20.496 1.00 33.06 194 GLU B C 1
ATOM 3174 O O . GLU B 1 216 ? 10.645 -21.199 21.139 1.00 27.53 194 GLU B O 1
ATOM 3180 N N . LEU B 1 217 ? 8.451 -21.173 20.807 1.00 27.81 195 LEU B N 1
ATOM 3181 C CA . LEU B 1 217 ? 8.189 -21.930 22.001 1.00 27.03 195 LEU B CA 1
ATOM 3182 C C . LEU B 1 217 ? 8.678 -23.373 21.977 1.00 26.73 195 LEU B C 1
ATOM 3183 O O . LEU B 1 217 ? 8.452 -24.056 20.994 1.00 28.15 195 LEU B O 1
ATOM 3188 N N . PRO B 1 218 ? 9.209 -23.882 23.092 1.00 23.38 196 PRO B N 1
ATOM 3189 C CA . PRO B 1 218 ? 9.516 -25.298 23.145 1.00 26.53 196 PRO B CA 1
ATOM 3190 C C . PRO B 1 218 ? 8.292 -26.158 22.948 1.00 29.51 196 PRO B C 1
ATOM 3191 O O . PRO B 1 218 ? 7.193 -25.790 23.373 1.00 27.36 196 PRO B O 1
ATOM 3195 N N . GLU B 1 219 ? 8.489 -27.313 22.344 1.00 31.33 197 GLU B N 1
ATOM 3196 C CA . GLU B 1 219 ? 7.414 -28.232 22.052 1.00 36.59 197 GLU B CA 1
ATOM 3197 C C . GLU B 1 219 ? 6.546 -28.578 23.251 1.00 38.14 197 GLU B C 1
ATOM 3198 O O . GLU B 1 219 ? 5.305 -28.570 23.123 1.00 36.66 197 GLU B O 1
ATOM 3204 N N . ALA B 1 220 ? 7.156 -28.847 24.399 1.00 36.45 198 ALA B N 1
ATOM 3205 C CA . ALA B 1 220 ? 6.397 -29.176 25.626 1.00 40.05 198 ALA B CA 1
ATOM 3206 C C . ALA B 1 220 ? 5.472 -28.019 26.023 1.00 39.40 198 ALA B C 1
ATOM 3207 O O . ALA B 1 220 ? 4.331 -28.249 26.476 1.00 35.02 198 ALA B O 1
ATOM 3209 N N . GLN B 1 221 ? 5.957 -26.796 25.831 1.00 30.22 199 GLN B N 1
ATOM 3210 C CA . GLN B 1 221 ? 5.176 -25.607 26.191 1.00 32.15 199 GLN B CA 1
ATOM 3211 C C . GLN B 1 221 ? 4.042 -25.389 25.165 1.00 32.14 199 GLN B C 1
ATOM 3212 O O . GLN B 1 221 ? 2.930 -25.096 25.540 1.00 30.19 199 GLN B O 1
ATOM 3218 N N . ARG B 1 222 ? 4.355 -25.529 23.875 1.00 27.17 200 ARG B N 1
ATOM 3219 C CA . ARG B 1 222 ? 3.385 -25.466 22.856 1.00 29.27 200 ARG B CA 1
ATOM 3220 C C . ARG B 1 222 ? 2.297 -26.468 23.107 1.00 29.58 200 ARG B C 1
ATOM 3221 O O . ARG B 1 222 ? 1.123 -26.158 22.869 1.00 30.10 200 ARG B O 1
ATOM 3229 N N . GLU B 1 223 ? 2.678 -27.694 23.458 1.00 30.14 201 GLU B N 1
ATOM 3230 C CA . GLU B 1 223 ? 1.687 -28.751 23.622 1.00 37.30 201 GLU B CA 1
ATOM 3231 C C . GLU B 1 223 ? 0.782 -28.427 24.801 1.00 37.38 201 GLU B C 1
ATOM 3232 O O . GLU B 1 223 ? -0.447 -28.604 24.723 1.00 32.87 201 GLU B O 1
ATOM 3238 N N . ALA B 1 224 ? 1.375 -27.922 25.874 1.00 34.46 202 ALA B N 1
ATOM 3239 C CA . ALA B 1 224 ? 0.601 -27.529 27.063 1.00 36.00 202 ALA B CA 1
ATOM 3240 C C . ALA B 1 224 ? -0.326 -26.363 26.713 1.00 36.75 202 ALA B C 1
ATOM 3241 O O . ALA B 1 224 ? -1.469 -26.310 27.161 1.00 33.96 202 ALA B O 1
ATOM 3243 N N . LEU B 1 225 ? 0.183 -25.439 25.913 1.00 32.44 203 LEU B N 1
ATOM 3244 C CA . LEU B 1 225 ? -0.564 -24.270 25.519 1.00 33.25 203 LEU B CA 1
ATOM 3245 C C . LEU B 1 225 ? -1.748 -24.640 24.653 1.00 29.48 203 LEU B C 1
ATOM 3246 O O . LEU B 1 225 ? -2.919 -24.205 24.909 1.00 27.70 203 LEU B O 1
ATOM 3251 N N . LEU B 1 226 ? -1.517 -25.473 23.672 1.00 27.13 204 LEU B N 1
ATOM 3252 C CA . LEU B 1 226 ? -2.578 -25.939 22.820 1.00 27.03 204 LEU B CA 1
ATOM 3253 C C . LEU B 1 226 ? -3.606 -26.712 23.608 1.00 28.61 204 LEU B C 1
ATOM 3254 O O . LEU B 1 226 ? -4.756 -26.689 23.267 1.00 25.48 204 LEU B O 1
ATOM 3259 N N . GLY B 1 227 ? -3.206 -27.436 24.655 1.00 29.14 205 GLY B N 1
ATOM 3260 C CA . GLY B 1 227 ? -4.205 -28.101 25.496 1.00 28.81 205 GLY B CA 1
ATOM 3261 C C . GLY B 1 227 ? -5.124 -27.189 26.278 1.00 27.82 205 GLY B C 1
ATOM 3262 O O . GLY B 1 227 ? -6.171 -27.655 26.762 1.00 39.09 205 GLY B O 1
ATOM 3263 N N . GLN B 1 228 ? -4.757 -25.913 26.450 1.00 25.07 206 GLN B N 1
ATOM 3264 C CA . GLN B 1 228 ? -5.575 -24.957 27.121 1.00 24.12 206 GLN B CA 1
ATOM 3265 C C . GLN B 1 228 ? -6.520 -24.271 26.110 1.00 20.27 206 GLN B C 1
ATOM 3266 O O . GLN B 1 228 ? -7.302 -23.367 26.501 1.00 25.45 206 GLN B O 1
ATOM 3272 N N . ILE B 1 229 ? -6.386 -24.602 24.823 1.00 17.22 207 ILE B N 1
ATOM 3273 C CA . ILE B 1 229 ? -7.158 -23.968 23.784 1.00 14.99 207 ILE B CA 1
ATOM 3274 C C . ILE B 1 229 ? -8.159 -25.012 23.226 1.00 14.73 207 ILE B C 1
ATOM 3275 O O . ILE B 1 229 ? -7.788 -25.963 22.533 1.00 15.32 207 ILE B O 1
ATOM 3280 N N . PRO B 1 230 ? -9.472 -24.811 23.420 1.00 15.19 208 PRO B N 1
ATOM 3281 C CA . PRO B 1 230 ? -10.404 -25.789 22.876 1.00 15.79 208 PRO B CA 1
ATOM 3282 C C . PRO B 1 230 ? -10.289 -26.087 21.379 1.00 14.40 208 PRO B C 1
ATOM 3283 O O . PRO B 1 230 ? -10.399 -27.264 21.007 1.00 15.58 208 PRO B O 1
ATOM 3287 N N . LEU B 1 231 ? -10.049 -25.095 20.533 1.00 14.29 209 LEU B N 1
ATOM 3288 C CA . LEU B 1 231 ? -9.896 -25.346 19.097 1.00 13.73 209 LEU B CA 1
ATOM 3289 C C . LEU B 1 231 ? -8.603 -26.128 18.792 1.00 16.28 209 LEU B C 1
ATOM 3290 O O . LEU B 1 231 ? -8.461 -26.620 17.721 1.00 17.22 209 LEU B O 1
ATOM 3295 N N . GLY B 1 232 ? -7.693 -26.152 19.733 1.00 15.67 210 GLY B N 1
ATOM 3296 C CA . GLY B 1 232 ? -6.472 -26.985 19.577 1.00 16.45 210 GLY B CA 1
ATOM 3297 C C . GLY B 1 232 ? -5.457 -26.437 18.624 1.00 17.24 210 GLY B C 1
ATOM 3298 O O . GLY B 1 232 ? -4.554 -27.201 18.143 1.00 18.79 210 GLY B O 1
ATOM 3299 N N . ARG B 1 233 ? -5.482 -25.120 18.400 1.00 15.40 211 ARG B N 1
ATOM 3300 C CA . ARG B 1 233 ? -4.558 -24.476 17.450 1.00 14.18 211 ARG B CA 1
ATOM 3301 C C . ARG B 1 233 ? -4.370 -23.033 17.792 1.00 14.15 211 ARG B C 1
ATOM 3302 O O . ARG B 1 233 ? -5.242 -22.467 18.482 1.00 15.32 211 ARG B O 1
ATOM 3310 N N . LEU B 1 234 ? -3.252 -22.452 17.422 1.00 15.77 212 LEU B N 1
ATOM 3311 C CA . LEU B 1 234 ? -3.105 -21.022 17.503 1.00 14.23 212 LEU B CA 1
ATOM 3312 C C . LEU B 1 234 ? -4.003 -20.370 16.470 1.00 13.89 212 LEU B C 1
ATOM 3313 O O . LEU B 1 234 ? -4.307 -20.914 15.411 1.00 17.10 212 LEU B O 1
ATOM 3318 N N . GLY B 1 235 ? -4.379 -19.133 16.780 1.00 14.28 213 GLY B N 1
ATOM 3319 C CA . GLY B 1 235 ? -5.067 -18.342 15.774 1.00 13.80 213 GLY B CA 1
ATOM 3320 C C . GLY B 1 235 ? -4.188 -17.759 14.687 1.00 15.21 213 GLY B C 1
ATOM 3321 O O . GLY B 1 235 ? -2.997 -17.558 14.949 1.00 15.50 213 GLY B O 1
ATOM 3322 N N . GLN B 1 236 ? -4.745 -17.480 13.522 1.00 14.90 214 GLN B N 1
ATOM 3323 C CA . GLN B 1 236 ? -4.015 -16.759 12.480 1.00 15.43 214 GLN B CA 1
ATOM 3324 C C . GLN B 1 236 ? -4.258 -15.278 12.631 1.00 14.98 214 GLN B C 1
ATOM 3325 O O . GLN B 1 236 ? -5.317 -14.818 13.026 1.00 14.20 214 GLN B O 1
ATOM 3331 N N . ALA B 1 237 ? -3.253 -14.494 12.269 1.00 13.39 215 ALA B N 1
ATOM 3332 C CA . ALA B 1 237 ? -3.454 -13.020 12.202 1.00 13.14 215 ALA B CA 1
ATOM 3333 C C . ALA B 1 237 ? -4.662 -12.634 11.415 1.00 13.60 215 ALA B C 1
ATOM 3334 O O . ALA B 1 237 ? -5.341 -11.662 11.757 1.00 12.69 215 ALA B O 1
ATOM 3336 N N . GLU B 1 238 ? -4.906 -13.325 10.340 1.00 14.41 216 GLU B N 1
ATOM 3337 C CA . GLU B 1 238 ? -6.035 -13.029 9.458 1.00 16.50 216 GLU B CA 1
ATOM 3338 C C . GLU B 1 238 ? -7.359 -13.243 10.179 1.00 14.37 216 GLU B C 1
ATOM 3339 O O . GLU B 1 238 ? -8.348 -12.561 9.854 1.00 13.62 216 GLU B O 1
ATOM 3345 N N . GLU B 1 239 ? -7.371 -14.144 11.181 1.00 12.53 217 GLU B N 1
ATOM 3346 C CA . GLU B 1 239 ? -8.603 -14.408 11.959 1.00 12.84 217 GLU B CA 1
ATOM 3347 C C . GLU B 1 239 ? -8.870 -13.245 12.905 1.00 14.31 217 GLU B C 1
ATOM 3348 O O . GLU B 1 239 ? -10.072 -12.971 13.179 1.00 17.30 217 GLU B O 1
ATOM 3354 N N . ILE B 1 240 ? -7.875 -12.509 13.349 1.00 11.77 218 ILE B N 1
ATOM 3355 C CA . ILE B 1 240 ? -8.139 -11.248 14.070 1.00 11.21 218 ILE B CA 1
ATOM 3356 C C . ILE B 1 240 ? -8.627 -10.214 13.063 1.00 11.84 218 ILE B C 1
ATOM 3357 O O . ILE B 1 240 ? -9.593 -9.481 13.277 1.00 11.21 218 ILE B O 1
ATOM 3362 N N . ALA B 1 241 ? -7.930 -10.114 11.915 1.00 10.93 219 ALA B N 1
ATOM 3363 C CA . ALA B 1 241 ? -8.290 -9.123 10.914 1.00 11.68 219 ALA B CA 1
ATOM 3364 C C . ALA B 1 241 ? -9.740 -9.225 10.385 1.00 10.10 219 ALA B C 1
ATOM 3365 O O . ALA B 1 241 ? -10.372 -8.204 10.200 1.00 11.84 219 ALA B O 1
ATOM 3367 N N . LYS B 1 242 ? -10.258 -10.457 10.215 1.00 11.44 220 LYS B N 1
ATOM 3368 C CA . LYS B 1 242 ? -11.625 -10.583 9.769 1.00 11.53 220 LYS B CA 1
ATOM 3369 C C . LYS B 1 242 ? -12.646 -10.038 10.798 1.00 10.18 220 LYS B C 1
ATOM 3370 O O . LYS B 1 242 ? -13.637 -9.429 10.382 1.00 10.72 220 LYS B O 1
ATOM 3376 N N . VAL B 1 243 ? -12.359 -10.177 12.096 1.00 9.93 221 VAL B N 1
ATOM 3377 C CA . VAL B 1 243 ? -13.248 -9.646 13.139 1.00 8.99 221 VAL B CA 1
ATOM 3378 C C . VAL B 1 243 ? -13.224 -8.127 13.037 1.00 8.54 221 VAL B C 1
ATOM 3379 O O . VAL B 1 243 ? -14.222 -7.432 13.117 1.00 9.78 221 VAL B O 1
ATOM 3383 N N . VAL B 1 244 ? -12.011 -7.564 12.891 1.00 9.10 222 VAL B N 1
ATOM 3384 C CA . VAL B 1 244 ? -11.883 -6.083 12.758 1.00 9.37 222 VAL B CA 1
ATOM 3385 C C . VAL B 1 244 ? -12.642 -5.585 11.529 1.00 9.20 222 VAL B C 1
ATOM 3386 O O . VAL B 1 244 ? -13.335 -4.557 11.593 1.00 10.80 222 VAL B O 1
ATOM 3390 N N . GLY B 1 245 ? -12.487 -6.249 10.401 1.00 9.91 223 GLY B N 1
ATOM 3391 C CA . GLY B 1 245 ? -13.199 -5.919 9.185 1.00 10.28 223 GLY B CA 1
ATOM 3392 C C . GLY B 1 245 ? -14.694 -5.892 9.391 1.00 10.55 223 GLY B C 1
ATOM 3393 O O . GLY B 1 245 ? -15.349 -5.030 8.893 1.00 11.81 223 GLY B O 1
ATOM 3394 N N . PHE B 1 246 ? -15.216 -6.875 10.123 1.00 10.81 224 PHE B N 1
ATOM 3395 C CA . PHE B 1 246 ? -16.646 -6.869 10.402 1.00 9.77 224 PHE B CA 1
ATOM 3396 C C . PHE B 1 246 ? -17.084 -5.677 11.269 1.00 10.42 224 PHE B C 1
ATOM 3397 O O . PHE B 1 246 ? -18.070 -4.988 10.974 1.00 9.86 224 PHE B O 1
ATOM 3405 N N . LEU B 1 247 ? -16.330 -5.434 12.348 1.00 8.60 225 LEU B N 1
ATOM 3406 C CA . LEU B 1 247 ? -16.608 -4.315 13.227 1.00 9.00 225 LEU B CA 1
ATOM 3407 C C . LEU B 1 247 ? -16.557 -2.992 12.504 1.00 10.21 225 LEU B C 1
ATOM 3408 O O . LEU B 1 247 ? -17.309 -2.091 12.820 1.00 10.58 225 LEU B O 1
ATOM 3413 N N . ALA B 1 248 ? -15.692 -2.882 11.470 1.00 9.39 226 ALA B N 1
ATOM 3414 C CA . ALA B 1 248 ? -15.585 -1.657 10.746 1.00 9.74 226 ALA B CA 1
ATOM 3415 C C . ALA B 1 248 ? -16.756 -1.403 9.791 1.00 10.41 226 ALA B C 1
ATOM 3416 O O . ALA B 1 248 ? -16.940 -0.273 9.279 1.00 11.88 226 ALA B O 1
ATOM 3418 N N . SER B 1 249 ? -17.580 -2.434 9.525 1.00 11.68 227 SER B N 1
ATOM 3419 C CA . SER B 1 249 ? -18.618 -2.398 8.514 1.00 13.29 227 SER B CA 1
ATOM 3420 C C . SER B 1 249 ? -19.880 -1.681 9.021 1.00 12.88 227 SER B C 1
ATOM 3421 O O . SER B 1 249 ? -20.129 -1.580 10.207 1.00 12.82 227 SER B O 1
ATOM 3424 N N . ASP B 1 250 ? -20.762 -1.379 8.088 1.00 15.34 228 ASP B N 1
ATOM 3425 C CA A ASP B 1 250 ? -22.099 -0.901 8.447 0.50 15.73 228 ASP B CA 1
ATOM 3426 C CA B ASP B 1 250 ? -22.076 -0.868 8.434 0.50 16.49 228 ASP B CA 1
ATOM 3427 C C . ASP B 1 250 ? -22.938 -1.884 9.177 1.00 15.36 228 ASP B C 1
ATOM 3428 O O . ASP B 1 250 ? -23.812 -1.483 9.966 1.00 17.19 228 ASP B O 1
ATOM 3437 N N . GLY B 1 251 ? -22.705 -3.156 8.921 1.00 15.03 229 GLY B N 1
ATOM 3438 C CA . GLY B 1 251 ? -23.490 -4.209 9.551 1.00 15.38 229 GLY B CA 1
ATOM 3439 C C . GLY B 1 251 ? -23.268 -4.259 11.083 1.00 15.37 229 GLY B C 1
ATOM 3440 O O . GLY B 1 251 ? -24.109 -4.800 11.826 1.00 18.80 229 GLY B O 1
ATOM 3441 N N . ALA B 1 252 ? -22.152 -3.695 11.536 1.00 12.14 230 ALA B N 1
ATOM 3442 C CA . ALA B 1 252 ? -21.814 -3.692 12.949 1.00 10.71 230 ALA B CA 1
ATOM 3443 C C . ALA B 1 252 ? -22.189 -2.361 13.635 1.00 11.09 230 ALA B C 1
ATOM 3444 O O . ALA B 1 252 ? -21.686 -2.066 14.726 1.00 10.49 230 ALA B O 1
ATOM 3446 N N . ALA B 1 253 ? -23.125 -1.633 13.044 1.00 10.71 231 ALA B N 1
ATOM 3447 C CA . ALA B 1 253 ? -23.419 -0.305 13.533 1.00 11.07 231 ALA B CA 1
ATOM 3448 C C . ALA B 1 253 ? -24.039 -0.268 14.939 1.00 10.33 231 ALA B C 1
ATOM 3449 O O . ALA B 1 253 ? -23.947 0.752 15.593 1.00 11.44 231 ALA B O 1
ATOM 3451 N N . TYR B 1 254 ? -24.621 -1.371 15.388 1.00 10.90 232 TYR B N 1
ATOM 3452 C CA . TYR B 1 254 ? -25.246 -1.379 16.738 1.00 9.78 232 TYR B CA 1
ATOM 3453 C C . TYR B 1 254 ? -24.321 -2.004 17.760 1.00 10.11 232 TYR B C 1
ATOM 3454 O O . TYR B 1 254 ? -24.707 -2.124 18.907 1.00 10.30 232 TYR B O 1
ATOM 3463 N N . VAL B 1 255 ? -23.146 -2.473 17.337 1.00 9.32 233 VAL B N 1
ATOM 3464 C CA . VAL B 1 255 ? -22.148 -2.992 18.255 1.00 8.97 233 VAL B CA 1
ATOM 3465 C C . VAL B 1 255 ? -21.273 -1.864 18.692 1.00 8.89 233 VAL B C 1
ATOM 3466 O O . VAL B 1 255 ? -20.536 -1.293 17.880 1.00 9.98 233 VAL B O 1
ATOM 3470 N N . THR B 1 256 ? -21.354 -1.510 19.959 1.00 9.09 234 THR B N 1
ATOM 3471 C CA . THR B 1 256 ? -20.452 -0.499 20.493 1.00 8.77 234 THR B CA 1
ATOM 3472 C C . THR B 1 256 ? -20.193 -0.796 22.003 1.00 9.09 234 THR B C 1
ATOM 3473 O O . THR B 1 256 ? -21.106 -1.258 22.702 1.00 10.15 234 THR B O 1
ATOM 3477 N N . GLY B 1 257 ? -18.969 -0.473 22.417 1.00 8.90 235 GLY B N 1
ATOM 3478 C CA . GLY B 1 257 ? -18.533 -0.752 23.730 1.00 10.32 235 GLY B CA 1
ATOM 3479 C C . GLY B 1 257 ? -18.178 -2.182 24.023 1.00 10.88 235 GLY B C 1
ATOM 3480 O O . GLY B 1 257 ? -18.031 -2.533 25.212 1.00 14.92 235 GLY B O 1
ATOM 3481 N N . ALA B 1 258 ? -18.102 -3.010 23.008 1.00 10.31 236 ALA B N 1
ATOM 3482 C CA . ALA B 1 258 ? -17.924 -4.432 23.115 1.00 11.46 236 ALA B CA 1
ATOM 3483 C C . ALA B 1 258 ? -16.388 -4.737 23.041 1.00 11.31 236 ALA B C 1
ATOM 3484 O O . ALA B 1 258 ? -15.672 -4.113 22.260 1.00 12.63 236 ALA B O 1
ATOM 3486 N N . THR B 1 259 ? -15.983 -5.765 23.805 1.00 13.12 237 THR B N 1
ATOM 3487 C CA . THR B 1 259 ? -14.626 -6.372 23.648 1.00 12.50 237 THR B CA 1
ATOM 3488 C C . THR B 1 259 ? -14.883 -7.813 23.165 1.00 14.13 237 THR B C 1
ATOM 3489 O O . THR B 1 259 ? -15.503 -8.608 23.881 1.00 17.68 237 THR B O 1
ATOM 3493 N N . VAL B 1 260 ? -14.523 -8.068 21.898 1.00 11.74 238 VAL B N 1
ATOM 3494 C CA . VAL B 1 260 ? -14.771 -9.366 21.241 1.00 12.18 238 VAL B CA 1
ATOM 3495 C C . VAL B 1 260 ? -13.505 -10.185 21.522 1.00 12.66 238 VAL B C 1
ATOM 3496 O O . VAL B 1 260 ? -12.435 -9.839 20.984 1.00 11.45 238 VAL B O 1
ATOM 3500 N N . PRO B 1 261 ? -13.595 -11.316 22.259 1.00 12.33 239 PRO B N 1
ATOM 3501 C CA . PRO B 1 261 ? -12.441 -12.185 22.489 1.00 11.72 239 PRO B CA 1
ATOM 3502 C C . PRO B 1 261 ? -12.291 -13.071 21.260 1.00 12.96 239 PRO B C 1
ATOM 3503 O O . PRO B 1 261 ? -13.294 -13.635 20.716 1.00 12.35 239 PRO B O 1
ATOM 3507 N N . VAL B 1 262 ? -11.066 -13.216 20.798 1.00 10.68 240 VAL B N 1
ATOM 3508 C CA . VAL B 1 262 ? -10.791 -14.012 19.602 1.00 11.09 240 VAL B CA 1
ATOM 3509 C C . VAL B 1 262 ? -9.605 -14.908 19.985 1.00 11.57 240 VAL B C 1
ATOM 3510 O O . VAL B 1 262 ? -8.446 -14.617 19.723 1.00 12.89 240 VAL B O 1
ATOM 3514 N N . ASN B 1 263 ? -9.944 -16.018 20.613 1.00 11.57 241 ASN B N 1
ATOM 3515 C CA . ASN B 1 263 ? -9.023 -16.782 21.402 1.00 11.07 241 ASN B CA 1
ATOM 3516 C C . ASN B 1 263 ? -9.224 -18.266 21.357 1.00 10.78 241 ASN B C 1
ATOM 3517 O O . ASN B 1 263 ? -8.599 -19.019 22.118 1.00 11.42 241 ASN B O 1
ATOM 3522 N N . GLY B 1 264 ? -10.039 -18.757 20.438 1.00 10.74 242 GLY B N 1
ATOM 3523 C CA . GLY B 1 264 ? -10.236 -20.174 20.288 1.00 11.55 242 GLY B CA 1
ATOM 3524 C C . GLY B 1 264 ? -10.787 -20.890 21.466 1.00 11.72 242 GLY B C 1
ATOM 3525 O O . GLY B 1 264 ? -10.695 -22.144 21.582 1.00 13.09 242 GLY B O 1
ATOM 3526 N N . GLY B 1 265 ? -11.392 -20.170 22.393 1.00 11.73 243 GLY B N 1
ATOM 3527 C CA . GLY B 1 265 ? -11.987 -20.676 23.566 1.00 12.31 243 GLY B CA 1
ATOM 3528 C C . GLY B 1 265 ? -11.128 -20.703 24.816 1.00 14.77 243 GLY B C 1
ATOM 3529 O O . GLY B 1 265 ? -11.557 -21.194 25.835 1.00 16.83 243 GLY B O 1
ATOM 3530 N N . MET B 1 266 ? -9.937 -20.105 24.705 1.00 15.93 244 MET B N 1
ATOM 3531 C CA A MET B 1 266 ? -8.989 -19.964 25.836 0.50 18.92 244 MET B CA 1
ATOM 3532 C CA B MET B 1 266 ? -8.989 -19.960 25.834 0.50 19.93 244 MET B CA 1
ATOM 3533 C C . MET B 1 266 ? -9.241 -18.602 26.489 1.00 20.78 244 MET B C 1
ATOM 3534 O O . MET B 1 266 ? -8.856 -17.576 25.923 1.00 22.36 244 MET B O 1
ATOM 3543 N N . TYR B 1 267 ? -9.905 -18.625 27.650 1.00 18.65 245 TYR B N 1
ATOM 3544 C CA . TYR B 1 267 ? -10.221 -17.378 28.367 1.00 20.13 245 TYR B CA 1
ATOM 3545 C C . TYR B 1 267 ? -9.386 -17.218 29.620 1.00 25.80 245 TYR B C 1
ATOM 3546 O O . TYR B 1 267 ? -9.421 -18.104 30.467 1.00 24.39 245 TYR B O 1
ATOM 3555 N N . MET B 1 268 ? -8.709 -16.092 29.730 1.00 28.73 246 MET B N 1
ATOM 3556 C CA . MET B 1 268 ? -7.924 -15.741 30.934 1.00 36.04 246 MET B CA 1
ATOM 3557 C C . MET B 1 268 ? -8.451 -14.439 31.563 1.00 39.86 246 MET B C 1
ATOM 3558 O O . MET B 1 268 ? -8.572 -13.429 30.864 1.00 39.56 246 MET B O 1
ATOM 3563 N N . SER B 1 269 ? -8.682 -14.458 32.889 1.00 40.16 247 SER B N 1
ATOM 3564 C CA . SER B 1 269 ? -9.251 -13.350 33.668 1.00 45.13 247 SER B CA 1
ATOM 3565 C C . SER B 1 269 ? -8.251 -13.019 34.779 1.00 45.54 247 SER B C 1
ATOM 3566 O O . SER B 1 269 ? -8.087 -11.907 35.312 1.00 42.01 247 SER B O 1
ATOM 3570 N N . HIS C 1 2 ? -55.576 -30.308 5.656 1.00 52.42 -20 HIS C N 1
ATOM 3571 C CA . HIS C 1 2 ? -54.514 -30.736 6.635 1.00 54.76 -20 HIS C CA 1
ATOM 3572 C C . HIS C 1 2 ? -53.682 -29.573 7.109 1.00 49.93 -20 HIS C C 1
ATOM 3573 O O . HIS C 1 2 ? -53.470 -28.644 6.350 1.00 46.60 -20 HIS C O 1
ATOM 3580 N N . HIS C 1 3 ? -53.215 -29.630 8.355 1.00 47.94 -19 HIS C N 1
ATOM 3581 C CA . HIS C 1 3 ? -52.054 -28.839 8.741 1.00 48.55 -19 HIS C CA 1
ATOM 3582 C C . HIS C 1 3 ? -50.866 -29.571 8.157 1.00 35.69 -19 HIS C C 1
ATOM 3583 O O . HIS C 1 3 ? -50.672 -30.753 8.458 1.00 39.43 -19 HIS C O 1
ATOM 3590 N N . HIS C 1 4 ? -50.070 -28.913 7.320 1.00 29.11 -18 HIS C N 1
ATOM 3591 C CA . HIS C 1 4 ? -48.822 -29.475 6.872 1.00 29.45 -18 HIS C CA 1
ATOM 3592 C C . HIS C 1 4 ? -47.709 -28.733 7.583 1.00 27.08 -18 HIS C C 1
ATOM 3593 O O . HIS C 1 4 ? -47.777 -27.504 7.798 1.00 26.25 -18 HIS C O 1
ATOM 3600 N N . HIS C 1 5 ? -46.730 -29.497 7.991 1.00 25.23 -17 HIS C N 1
ATOM 3601 C CA . HIS C 1 5 ? -45.701 -28.984 8.869 1.00 25.10 -17 HIS C CA 1
ATOM 3602 C C . HIS C 1 5 ? -44.386 -28.632 8.186 1.00 25.96 -17 HIS C C 1
ATOM 3603 O O . HIS C 1 5 ? -43.527 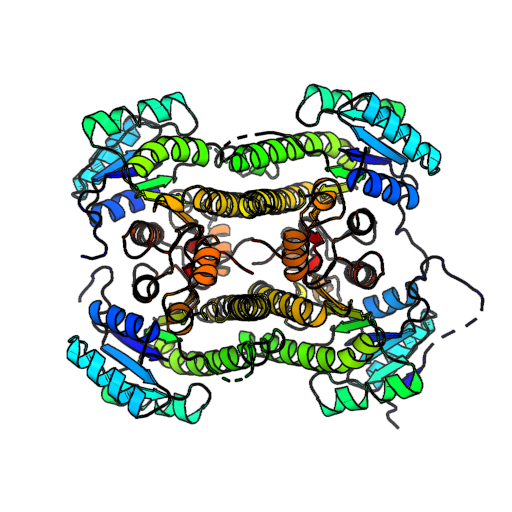-28.057 8.854 1.00 24.40 -17 HIS C O 1
ATOM 3610 N N . HIS C 1 6 ? -44.139 -29.062 6.940 1.00 22.00 -16 HIS C N 1
ATOM 3611 C CA . HIS C 1 6 ? -42.976 -28.665 6.187 1.00 24.92 -16 HIS C CA 1
ATOM 3612 C C . HIS C 1 6 ? -43.404 -27.923 4.938 1.00 26.01 -16 HIS C C 1
ATOM 3613 O O . HIS C 1 6 ? -44.218 -28.419 4.120 1.00 26.40 -16 HIS C O 1
ATOM 3620 N N . HIS C 1 7 ? -42.914 -26.717 4.807 1.00 22.13 -15 HIS C N 1
ATOM 3621 C CA . HIS C 1 7 ? -43.238 -25.834 3.678 1.00 24.05 -15 HIS C CA 1
ATOM 3622 C C . HIS C 1 7 ? -41.941 -25.413 3.025 1.00 27.03 -15 HIS C C 1
ATOM 3623 O O . HIS C 1 7 ? -41.096 -24.715 3.606 1.00 24.00 -15 HIS C O 1
ATOM 3630 N N . SER C 1 8 ? -41.800 -25.821 1.772 1.00 27.37 -14 SER C N 1
ATOM 3631 C CA . SER C 1 8 ? -40.622 -25.433 1.004 1.00 30.94 -14 SER C CA 1
ATOM 3632 C C . SER C 1 8 ? -40.730 -24.021 0.513 1.00 34.36 -14 SER C C 1
ATOM 3633 O O . SER C 1 8 ? -41.794 -23.521 0.232 1.00 33.00 -14 SER C O 1
ATOM 3636 N N . SER C 1 9 ? -39.586 -23.391 0.381 1.00 31.05 -13 SER C N 1
ATOM 3637 C CA . SER C 1 9 ? -39.424 -22.133 -0.236 1.00 33.59 -13 SER C CA 1
ATOM 3638 C C . SER C 1 9 ? -39.934 -22.088 -1.740 1.00 32.20 -13 SER C C 1
ATOM 3639 O O . SER C 1 9 ? -40.467 -21.013 -2.127 1.00 36.75 -13 SER C O 1
ATOM 3642 N N . ASN C 1 17 ? -29.223 -18.532 -12.380 1.00 42.53 -5 ASN C N 1
ATOM 3643 C CA . ASN C 1 17 ? -27.751 -18.448 -12.413 1.00 49.86 -5 ASN C CA 1
ATOM 3644 C C . ASN C 1 17 ? -27.243 -17.033 -12.077 1.00 43.71 -5 ASN C C 1
ATOM 3645 O O . ASN C 1 17 ? -26.392 -16.464 -12.783 1.00 45.61 -5 ASN C O 1
ATOM 3650 N N . LEU C 1 18 ? -27.821 -16.496 -11.004 1.00 41.10 -4 LEU C N 1
ATOM 3651 C CA . LEU C 1 18 ? -27.465 -15.236 -10.368 1.00 37.10 -4 LEU C CA 1
ATOM 3652 C C . LEU C 1 18 ? -26.677 -15.465 -9.088 1.00 33.52 -4 LEU C C 1
ATOM 3653 O O . LEU C 1 18 ? -27.233 -15.789 -8.038 1.00 36.00 -4 LEU C O 1
ATOM 3658 N N . TYR C 1 19 ? -25.386 -15.224 -9.165 1.00 22.51 -3 TYR C N 1
ATOM 3659 C CA . TYR C 1 19 ? -24.472 -15.520 -8.112 1.00 20.89 -3 TYR C CA 1
ATOM 3660 C C . TYR C 1 19 ? -24.147 -14.259 -7.367 1.00 21.03 -3 TYR C C 1
ATOM 3661 O O . TYR C 1 19 ? -23.363 -13.429 -7.824 1.00 17.36 -3 TYR C O 1
ATOM 3670 N N . PHE C 1 20 ? -24.769 -14.019 -6.201 1.00 21.80 -2 PHE C N 1
ATOM 3671 C CA . PHE C 1 20 ? -24.443 -12.851 -5.392 1.00 20.32 -2 PHE C CA 1
ATOM 3672 C C . PHE C 1 20 ? -23.144 -12.983 -4.693 1.00 18.92 -2 PHE C C 1
ATOM 3673 O O . PHE C 1 20 ? -22.836 -14.038 -4.184 1.00 18.84 -2 PHE C O 1
ATOM 3681 N N . GLN C 1 21 ? -22.379 -11.871 -4.614 1.00 18.95 -1 GLN C N 1
ATOM 3682 C CA . GLN C 1 21 ? -21.034 -11.860 -4.062 1.00 17.20 -1 GLN C CA 1
ATOM 3683 C C . GLN C 1 21 ? -21.123 -12.237 -2.585 1.00 18.58 -1 GLN C C 1
ATOM 3684 O O . GLN C 1 21 ? -20.196 -12.797 -2.030 1.00 17.64 -1 GLN C O 1
ATOM 3690 N N . SER C 1 22 ? -22.257 -11.888 -2.015 1.00 17.29 0 SER C N 1
ATOM 3691 C CA . SER C 1 22 ? -22.441 -12.107 -0.562 1.00 18.54 0 SER C CA 1
ATOM 3692 C C . SER C 1 22 ? -22.384 -13.599 -0.195 1.00 21.71 0 SER C C 1
ATOM 3693 O O . SER C 1 22 ? -22.165 -13.930 0.960 1.00 21.84 0 SER C O 1
ATOM 3696 N N . MET C 1 23 ? -22.668 -14.483 -1.135 1.00 24.27 1 MET C N 1
ATOM 3697 C CA . MET C 1 23 ? -22.765 -15.897 -0.779 1.00 27.27 1 MET C CA 1
ATOM 3698 C C . MET C 1 23 ? -21.386 -16.521 -0.488 1.00 30.55 1 MET C C 1
ATOM 3699 O O . MET C 1 23 ? -20.453 -16.452 -1.311 1.00 34.68 1 MET C O 1
ATOM 3704 N N . SER C 1 24 ? -21.182 -16.969 0.741 1.00 25.65 2 SER C N 1
ATOM 3705 C CA . SER C 1 24 ? -19.966 -17.650 1.116 1.00 26.75 2 SER C CA 1
ATOM 3706 C C . SER C 1 24 ? -20.190 -18.933 1.884 1.00 30.87 2 SER C C 1
ATOM 3707 O O . SER C 1 24 ? -19.241 -19.652 2.273 1.00 36.14 2 SER C O 1
ATOM 3710 N N . LEU C 1 25 ? -21.443 -19.170 2.224 1.00 24.35 3 LEU C N 1
ATOM 3711 C CA . LEU C 1 25 ? -21.761 -20.357 2.961 1.00 24.95 3 LEU C CA 1
ATOM 3712 C C . LEU C 1 25 ? -22.136 -21.492 2.015 1.00 26.74 3 LEU C C 1
ATOM 3713 O O . LEU C 1 25 ? -22.526 -22.520 2.511 1.00 34.39 3 LEU C O 1
ATOM 3718 N N . GLN C 1 26 ? -22.050 -21.343 0.692 1.00 27.86 4 GLN C N 1
ATOM 3719 C CA . GLN C 1 26 ? -22.102 -22.443 -0.253 1.00 36.38 4 GLN C CA 1
ATOM 3720 C C . GLN C 1 26 ? -23.114 -23.527 0.070 1.00 33.79 4 GLN C C 1
ATOM 3721 O O . GLN C 1 26 ? -22.821 -24.708 0.121 1.00 31.61 4 GLN C O 1
ATOM 3727 N N . GLY C 1 27 ? -24.340 -23.117 0.340 1.00 30.72 5 GLY C N 1
ATOM 3728 C CA . GLY C 1 27 ? -25.432 -24.057 0.376 1.00 28.95 5 GLY C CA 1
ATOM 3729 C C . GLY C 1 27 ? -25.422 -24.930 1.642 1.00 29.13 5 GLY C C 1
ATOM 3730 O O . GLY C 1 27 ? -26.262 -25.846 1.663 1.00 27.06 5 GLY C O 1
ATOM 3731 N N . LYS C 1 28 ? -24.452 -24.690 2.599 1.00 24.26 6 LYS C N 1
ATOM 3732 C CA . LYS C 1 28 ? -24.411 -25.263 3.986 1.00 19.98 6 LYS C CA 1
ATOM 3733 C C . LYS C 1 28 ? -25.828 -25.162 4.429 1.00 18.64 6 LYS C C 1
ATOM 3734 O O . LYS C 1 28 ? -26.511 -24.179 4.135 1.00 20.05 6 LYS C O 1
ATOM 3740 N N . VAL C 1 29 ? -26.265 -26.108 5.242 1.00 16.51 7 VAL C N 1
ATOM 3741 C CA . VAL C 1 29 ? -27.645 -26.008 5.730 1.00 16.57 7 VAL C CA 1
ATOM 3742 C C . VAL C 1 29 ? -27.603 -25.298 7.084 1.00 13.74 7 VAL C C 1
ATOM 3743 O O . VAL C 1 29 ? -26.786 -25.663 7.969 1.00 13.29 7 VAL C O 1
ATOM 3747 N N . ALA C 1 30 ? -28.468 -24.304 7.269 1.00 13.31 8 ALA C N 1
ATOM 3748 C CA . ALA C 1 30 ? -28.583 -23.570 8.544 1.00 13.07 8 ALA C CA 1
ATOM 3749 C C . ALA C 1 30 ? -29.971 -23.792 9.092 1.00 13.71 8 ALA C C 1
ATOM 3750 O O . ALA C 1 30 ? -30.915 -23.750 8.363 1.00 17.36 8 ALA C O 1
ATOM 3752 N N . LEU C 1 31 ? -30.033 -24.077 10.404 1.00 12.25 9 LEU C N 1
ATOM 3753 C CA . LEU C 1 31 ? -31.318 -24.209 11.101 1.00 10.89 9 LEU C CA 1
ATOM 3754 C C . LEU C 1 31 ? -31.425 -22.993 11.994 1.00 12.19 9 LEU C C 1
ATOM 3755 O O . LEU C 1 31 ? -30.540 -22.760 12.845 1.00 12.92 9 LEU C O 1
ATOM 3760 N N . VAL C 1 32 ? -32.465 -22.190 11.820 1.00 11.74 10 VAL C N 1
ATOM 3761 C CA . VAL C 1 32 ? -32.742 -21.029 12.661 1.00 10.69 10 VAL C CA 1
ATOM 3762 C C . VAL C 1 32 ? -34.074 -21.263 13.368 1.00 11.82 10 VAL C C 1
ATOM 3763 O O . VAL C 1 32 ? -35.108 -21.293 12.744 1.00 12.09 10 VAL C O 1
ATOM 3767 N N . THR C 1 33 ? -33.991 -21.460 14.677 1.00 11.04 11 THR C N 1
ATOM 3768 C CA . THR C 1 33 ? -35.227 -21.664 15.431 1.00 12.28 11 THR C CA 1
ATOM 3769 C C . THR C 1 33 ? -35.892 -20.339 15.711 1.00 13.21 11 THR C C 1
ATOM 3770 O O . THR C 1 33 ? -35.309 -19.314 15.901 1.00 14.47 11 THR C O 1
ATOM 3774 N N . GLY C 1 34 ? -37.239 -20.342 15.782 1.00 12.67 12 GLY C N 1
ATOM 3775 C CA . GLY C 1 34 ? -37.984 -19.123 16.029 1.00 13.31 12 GLY C CA 1
ATOM 3776 C C . GLY C 1 34 ? -37.809 -18.071 14.940 1.00 14.29 12 GLY C C 1
ATOM 3777 O O . GLY C 1 34 ? -37.572 -16.914 15.245 1.00 14.80 12 GLY C O 1
ATOM 3778 N N . ALA C 1 35 ? -38.020 -18.480 13.712 1.00 13.32 13 ALA C N 1
ATOM 3779 C CA . ALA C 1 35 ? -37.755 -17.650 12.568 1.00 14.46 13 ALA C CA 1
ATOM 3780 C C . ALA C 1 35 ? -38.999 -16.911 11.986 1.00 16.03 13 ALA C C 1
ATOM 3781 O O . ALA C 1 35 ? -38.861 -16.309 10.894 1.00 17.15 13 ALA C O 1
ATOM 3783 N N . SER C 1 36 ? -40.147 -16.966 12.661 1.00 19.02 14 SER C N 1
ATOM 3784 C CA A SER C 1 36 ? -41.401 -16.354 12.107 0.50 19.60 14 SER C CA 1
ATOM 3785 C CA B SER C 1 36 ? -41.345 -16.427 11.970 0.50 19.25 14 SER C CA 1
ATOM 3786 C C . SER C 1 36 ? -41.428 -14.874 12.062 1.00 22.79 14 SER C C 1
ATOM 3787 O O . SER C 1 36 ? -42.213 -14.288 11.328 1.00 25.51 14 SER C O 1
ATOM 3792 N N . ARG C 1 37 ? -40.641 -14.233 12.889 1.00 19.94 15 ARG C N 1
ATOM 3793 C CA . ARG C 1 37 ? -40.721 -12.777 13.034 1.00 21.79 15 ARG C CA 1
ATOM 3794 C C . ARG C 1 37 ? -39.457 -12.189 13.668 1.00 21.24 15 ARG C C 1
ATOM 3795 O O . ARG C 1 37 ? -38.592 -12.964 14.139 1.00 19.56 15 ARG C O 1
ATOM 3803 N N . GLY C 1 38 ? -39.332 -10.873 13.665 1.00 19.13 16 GLY C N 1
ATOM 3804 C CA . GLY C 1 38 ? -38.303 -10.190 14.407 1.00 20.43 16 GLY C CA 1
ATOM 3805 C C . GLY C 1 38 ? -36.864 -10.660 14.084 1.00 16.71 16 GLY C C 1
ATOM 3806 O O . GLY C 1 38 ? -36.483 -10.781 12.931 1.00 17.12 16 GLY C O 1
ATOM 3807 N N . ILE C 1 39 ? -36.110 -10.820 15.186 1.00 16.44 17 ILE C N 1
ATOM 3808 C CA . ILE C 1 39 ? -34.702 -11.191 15.063 1.00 14.63 17 ILE C CA 1
ATOM 3809 C C . ILE C 1 39 ? -34.544 -12.536 14.343 1.00 14.51 17 ILE C C 1
ATOM 3810 O O . ILE C 1 39 ? -33.664 -12.669 13.473 1.00 12.84 17 ILE C O 1
ATOM 3815 N N . GLY C 1 40 ? -35.362 -13.537 14.670 1.00 13.57 18 GLY C N 1
ATOM 3816 C CA . GLY C 1 40 ? -35.183 -14.832 14.015 1.00 13.13 18 GLY C CA 1
ATOM 3817 C C . GLY C 1 40 ? -35.404 -14.785 12.525 1.00 12.60 18 GLY C C 1
ATOM 3818 O O . GLY C 1 40 ? -34.684 -15.377 11.739 1.00 12.16 18 GLY C O 1
ATOM 3819 N N . GLN C 1 41 ? -36.443 -14.013 12.112 1.00 13.62 19 GLN C N 1
ATOM 3820 C CA . GLN C 1 41 ? -36.688 -13.822 10.698 1.00 13.89 19 GLN C CA 1
ATOM 3821 C C . GLN C 1 41 ? -35.504 -13.141 9.986 1.00 14.05 19 GLN C C 1
ATOM 3822 O O . GLN C 1 41 ? -35.109 -13.523 8.939 1.00 14.80 19 GLN C O 1
ATOM 3828 N N . ALA C 1 42 ? -35.001 -12.121 10.634 1.00 14.15 20 ALA C N 1
ATOM 3829 C CA . ALA C 1 42 ? -33.879 -11.372 10.096 1.00 14.47 20 ALA C CA 1
ATOM 3830 C C . ALA C 1 42 ? -32.644 -12.247 9.965 1.00 14.30 20 ALA C C 1
ATOM 3831 O O . ALA C 1 42 ? -31.939 -12.179 9.006 1.00 13.40 20 ALA C O 1
ATOM 3833 N N . ILE C 1 43 ? -32.432 -13.073 10.963 1.00 13.50 21 ILE C N 1
ATOM 3834 C CA . ILE C 1 43 ? -31.296 -14.050 10.909 1.00 12.06 21 ILE C CA 1
ATOM 3835 C C . ILE C 1 43 ? -31.483 -15.012 9.771 1.00 13.13 21 ILE C C 1
ATOM 3836 O O . ILE C 1 43 ? -30.552 -15.291 8.993 1.00 11.71 21 ILE C O 1
ATOM 3841 N N . ALA C 1 44 ? -32.676 -15.557 9.587 1.00 12.41 22 ALA C N 1
ATOM 3842 C CA . ALA C 1 44 ? -32.926 -16.454 8.499 1.00 13.34 22 ALA C CA 1
ATOM 3843 C C . ALA C 1 44 ? -32.629 -15.791 7.126 1.00 15.06 22 ALA C C 1
ATOM 3844 O O . ALA C 1 44 ? -31.979 -16.409 6.282 1.00 14.49 22 ALA C O 1
ATOM 3846 N N . LEU C 1 45 ? -33.077 -14.554 6.962 1.00 15.66 23 LEU C N 1
ATOM 3847 C CA . LEU C 1 45 ? -32.847 -13.859 5.705 1.00 16.88 23 LEU C CA 1
ATOM 3848 C C . LEU C 1 45 ? -31.326 -13.562 5.541 1.00 15.79 23 LEU C C 1
ATOM 3849 O O . LEU C 1 45 ? -30.779 -13.692 4.394 1.00 15.16 23 LEU C O 1
ATOM 3854 N N . GLU C 1 46 ? -30.669 -13.177 6.597 1.00 15.84 24 GLU C N 1
ATOM 3855 C CA . GLU C 1 46 ? -29.219 -12.909 6.540 1.00 14.69 24 GLU C CA 1
ATOM 3856 C C . GLU C 1 46 ? -28.445 -14.136 6.140 1.00 15.35 24 GLU C C 1
ATOM 3857 O O . GLU C 1 46 ? -27.516 -14.117 5.289 1.00 15.83 24 GLU C O 1
ATOM 3863 N N . LEU C 1 47 ? -28.714 -15.275 6.750 1.00 12.79 25 LEU C N 1
ATOM 3864 C CA . LEU C 1 47 ? -28.080 -16.470 6.334 1.00 13.56 25 LEU C CA 1
ATOM 3865 C C . LEU C 1 47 ? -28.360 -16.884 4.890 1.00 14.27 25 LEU C C 1
ATOM 3866 O O . LEU C 1 47 ? -27.471 -17.427 4.216 1.00 15.10 25 LEU C O 1
ATOM 3871 N N . GLY C 1 48 ? -29.574 -16.620 4.450 1.00 14.35 26 GLY C N 1
ATOM 3872 C CA . GLY C 1 48 ? -29.914 -16.786 3.046 1.00 15.97 26 GLY C CA 1
ATOM 3873 C C . GLY C 1 48 ? -29.055 -15.852 2.177 1.00 16.22 26 GLY C C 1
ATOM 3874 O O . GLY C 1 48 ? -28.539 -16.345 1.125 1.00 18.80 26 GLY C O 1
ATOM 3875 N N . ARG C 1 49 ? -28.888 -14.613 2.586 1.00 16.82 27 ARG C N 1
ATOM 3876 C CA . ARG C 1 49 ? -28.056 -13.630 1.829 1.00 18.94 27 ARG C CA 1
ATOM 3877 C C . ARG C 1 49 ? -26.646 -14.155 1.722 1.00 19.23 27 ARG C C 1
ATOM 3878 O O . ARG C 1 49 ? -25.920 -13.947 0.707 1.00 19.70 27 ARG C O 1
ATOM 3886 N N . LEU C 1 50 ? -26.208 -14.896 2.735 1.00 15.92 28 LEU C N 1
ATOM 3887 C CA . LEU C 1 50 ? -24.856 -15.408 2.766 1.00 16.39 28 LEU C CA 1
ATOM 3888 C C . LEU C 1 50 ? -24.698 -16.766 2.104 1.00 14.77 28 LEU C C 1
ATOM 3889 O O . LEU C 1 50 ? -23.567 -17.327 2.099 1.00 18.25 28 LEU C O 1
ATOM 3894 N N . GLY C 1 51 ? -25.748 -17.293 1.519 1.00 17.50 29 GLY C N 1
ATOM 3895 C CA . GLY C 1 51 ? -25.735 -18.486 0.687 1.00 16.51 29 GLY C CA 1
ATOM 3896 C C . GLY C 1 51 ? -26.041 -19.822 1.321 1.00 17.36 29 GLY C C 1
ATOM 3897 O O . GLY C 1 51 ? -25.839 -20.867 0.731 1.00 17.33 29 GLY C O 1
ATOM 3898 N N . ALA C 1 52 ? -26.580 -19.764 2.546 1.00 15.85 30 ALA C N 1
ATOM 3899 C CA . ALA C 1 52 ? -27.010 -21.026 3.164 1.00 15.52 30 ALA C CA 1
ATOM 3900 C C . ALA C 1 52 ? -28.369 -21.455 2.609 1.00 14.67 30 ALA C C 1
ATOM 3901 O O . ALA C 1 52 ? -29.166 -20.637 2.158 1.00 16.33 30 ALA C O 1
ATOM 3903 N N . VAL C 1 53 ? -28.611 -22.761 2.717 1.00 13.96 31 VAL C N 1
ATOM 3904 C CA . VAL C 1 53 ? -29.981 -23.341 2.599 1.00 15.13 31 VAL C CA 1
ATOM 3905 C C . VAL C 1 53 ? -30.572 -23.179 3.990 1.00 13.95 31 VAL C C 1
ATOM 3906 O O . VAL C 1 53 ? -29.982 -23.677 4.973 1.00 15.01 31 VAL C O 1
ATOM 3910 N N . VAL C 1 54 ? -31.624 -22.423 4.092 1.00 14.11 32 VAL C N 1
ATOM 3911 C CA . VAL C 1 54 ? -32.114 -21.966 5.427 1.00 14.53 32 VAL C CA 1
ATOM 3912 C C . VAL C 1 54 ? -33.396 -22.712 5.832 1.00 15.03 32 VAL C C 1
ATOM 3913 O O . VAL C 1 54 ? -34.398 -22.672 5.130 1.00 16.21 32 VAL C O 1
ATOM 3917 N N . ILE C 1 55 ? -33.321 -23.388 6.972 1.00 15.23 33 ILE C N 1
ATOM 3918 C CA . ILE C 1 55 ? -34.531 -23.987 7.600 1.00 15.02 33 ILE C CA 1
ATOM 3919 C C . ILE C 1 55 ? -34.893 -23.101 8.721 1.00 15.79 33 ILE C C 1
ATOM 3920 O O . ILE C 1 55 ? -34.170 -23.084 9.730 1.00 15.37 33 ILE C O 1
ATOM 3925 N N . GLY C 1 56 ? -36.024 -22.380 8.669 1.00 13.91 34 GLY C N 1
ATOM 3926 C CA . GLY C 1 56 ? -36.520 -21.611 9.766 1.00 12.90 34 GLY C CA 1
ATOM 3927 C C . GLY C 1 56 ? -37.620 -22.413 10.449 1.00 14.43 34 GLY C C 1
ATOM 3928 O O . GLY C 1 56 ? -38.397 -23.107 9.779 1.00 15.72 34 GLY C O 1
ATOM 3929 N N . THR C 1 57 ? -37.743 -22.302 11.749 1.00 12.26 35 THR C N 1
ATOM 3930 C CA . THR C 1 57 ? -38.766 -23.020 12.461 1.00 12.40 35 THR C CA 1
ATOM 3931 C C . THR C 1 57 ? -39.697 -22.162 13.248 1.00 12.29 35 THR C C 1
ATOM 3932 O O . THR C 1 57 ? -39.413 -21.039 13.677 1.00 13.25 35 THR C O 1
ATOM 3936 N N . ALA C 1 58 ? -40.929 -22.723 13.458 1.00 12.36 36 ALA C N 1
ATOM 3937 C CA . ALA C 1 58 ? -41.939 -22.209 14.319 1.00 13.71 36 ALA C CA 1
ATOM 3938 C C . ALA C 1 58 ? -42.551 -23.384 15.049 1.00 13.04 36 ALA C C 1
ATOM 3939 O O . ALA C 1 58 ? -42.238 -24.513 14.724 1.00 12.70 36 ALA C O 1
ATOM 3941 N N . THR C 1 59 ? -43.422 -23.142 16.019 1.00 16.08 37 THR C N 1
ATOM 3942 C CA . THR C 1 59 ? -44.121 -24.244 16.688 1.00 17.43 37 THR C CA 1
ATOM 3943 C C . THR C 1 59 ? -45.488 -24.611 16.138 1.00 18.33 37 THR C C 1
ATOM 3944 O O . THR C 1 59 ? -46.061 -25.584 16.607 1.00 19.49 37 THR C O 1
ATOM 3948 N N . SER C 1 60 ? -45.917 -23.873 15.119 1.00 19.38 38 SER C N 1
ATOM 3949 C CA . SER C 1 60 ? -47.170 -24.158 14.450 1.00 20.26 38 SER C CA 1
ATOM 3950 C C . SER C 1 60 ? -46.992 -24.264 12.962 1.00 17.09 38 SER C C 1
ATOM 3951 O O . SER C 1 60 ? -46.062 -23.669 12.388 1.00 16.79 38 SER C O 1
ATOM 3954 N N . ALA C 1 61 ? -47.917 -25.003 12.330 1.00 18.97 39 ALA C N 1
ATOM 3955 C CA . ALA C 1 61 ? -47.929 -25.113 10.920 1.00 17.45 39 ALA C CA 1
ATOM 3956 C C . ALA C 1 61 ? -48.072 -23.740 10.213 1.00 17.17 39 ALA C C 1
ATOM 3957 O O . ALA C 1 61 ? -47.442 -23.467 9.209 1.00 17.40 39 ALA C O 1
ATOM 3959 N N . SER C 1 62 ? -48.895 -22.851 10.807 1.00 19.71 40 SER C N 1
ATOM 3960 C CA . SER C 1 62 ? -49.084 -21.539 10.199 1.00 20.67 40 SER C CA 1
ATOM 3961 C C . SER C 1 62 ? -47.790 -20.733 10.213 1.00 18.22 40 SER C C 1
ATOM 3962 O O . SER C 1 62 ? -47.453 -20.024 9.287 1.00 18.64 40 SER C O 1
ATOM 3965 N N . GLY C 1 63 ? -47.042 -20.853 11.314 1.00 16.93 41 GLY C N 1
ATOM 3966 C CA . GLY C 1 63 ? -45.729 -20.210 11.380 1.00 18.01 41 GLY C CA 1
ATOM 3967 C C . GLY C 1 63 ? -44.779 -20.754 10.360 1.00 15.20 41 GLY C C 1
ATOM 3968 O O . GLY C 1 63 ? -44.025 -20.038 9.750 1.00 16.24 41 GLY C O 1
ATOM 3969 N N . ALA C 1 64 ? -44.791 -22.101 10.205 1.00 14.23 42 ALA C N 1
ATOM 3970 C CA . ALA C 1 64 ? -43.898 -22.732 9.214 1.00 13.84 42 ALA C CA 1
ATOM 3971 C C . ALA C 1 64 ? -44.205 -22.231 7.817 1.00 15.14 42 ALA C C 1
ATOM 3972 O O . ALA C 1 64 ? -43.321 -21.976 7.006 1.00 16.96 42 ALA C O 1
ATOM 3974 N N . GLU C 1 65 ? -45.503 -22.087 7.527 1.00 15.39 43 GLU C N 1
ATOM 3975 C CA . GLU C 1 65 ? -45.899 -21.620 6.217 1.00 17.84 43 GLU C CA 1
ATOM 3976 C C . GLU C 1 65 ? -45.507 -20.176 6.007 1.00 18.04 43 GLU C C 1
ATOM 3977 O O . GLU C 1 65 ? -45.007 -19.835 4.967 1.00 20.27 43 GLU C O 1
ATOM 3983 N N . LYS C 1 66 ? -45.670 -19.349 6.997 1.00 17.87 44 LYS C N 1
ATOM 3984 C CA . LYS C 1 66 ? -45.191 -17.943 6.962 1.00 19.29 44 LYS C CA 1
ATOM 3985 C C . LYS C 1 66 ? -43.714 -17.852 6.690 1.00 19.91 44 LYS C C 1
ATOM 3986 O O . LYS C 1 66 ? -43.291 -17.058 5.883 1.00 19.89 44 LYS C O 1
ATOM 3992 N N . ILE C 1 67 ? -42.893 -18.653 7.400 1.00 17.42 45 ILE C N 1
ATOM 3993 C CA . ILE C 1 67 ? -41.483 -18.667 7.119 1.00 16.61 45 ILE C CA 1
ATOM 3994 C C . ILE C 1 67 ? -41.226 -19.022 5.674 1.00 18.20 45 ILE C C 1
ATOM 3995 O O . ILE C 1 67 ? -40.401 -18.398 4.977 1.00 21.05 45 ILE C O 1
ATOM 4000 N N . ALA C 1 68 ? -41.865 -20.083 5.179 1.00 17.92 46 ALA C N 1
ATOM 4001 C CA . ALA C 1 68 ? -41.627 -20.533 3.761 1.00 19.53 46 ALA C CA 1
ATOM 4002 C C . ALA C 1 68 ? -41.947 -19.415 2.787 1.00 23.36 46 ALA C C 1
ATOM 4003 O O . ALA C 1 68 ? -41.202 -19.207 1.844 1.00 21.06 46 ALA C O 1
ATOM 4005 N N . GLU C 1 69 ? -43.010 -18.685 3.074 1.00 23.45 47 GLU C N 1
ATOM 4006 C CA . GLU C 1 69 ? -43.471 -17.556 2.238 1.00 29.97 47 GLU C CA 1
ATOM 4007 C C . GLU C 1 69 ? -42.478 -16.401 2.267 1.00 28.64 47 GLU C C 1
ATOM 4008 O O . GLU C 1 69 ? -42.114 -15.852 1.223 1.00 28.47 47 GLU C O 1
ATOM 4014 N N . THR C 1 70 ? -41.913 -16.150 3.445 1.00 25.03 48 THR C N 1
ATOM 4015 C CA . THR C 1 70 ? -40.883 -15.130 3.592 1.00 23.85 48 THR C CA 1
ATOM 4016 C C . THR C 1 70 ? -39.602 -15.511 2.857 1.00 23.55 48 THR C C 1
ATOM 4017 O O . THR C 1 70 ? -39.002 -14.657 2.188 1.00 24.27 48 THR C O 1
ATOM 4021 N N . LEU C 1 71 ? -39.181 -16.771 2.926 1.00 20.65 49 LEU C N 1
ATOM 4022 C CA . LEU C 1 71 ? -37.984 -17.205 2.272 1.00 21.32 49 LEU C CA 1
ATOM 4023 C C . LEU C 1 71 ? -38.223 -17.066 0.728 1.00 26.80 49 LEU C C 1
ATOM 4024 O O . LEU C 1 71 ? -37.347 -16.549 0.021 1.00 25.64 49 LEU C O 1
ATOM 4029 N N . LYS C 1 72 ? -39.374 -17.543 0.294 1.00 24.86 50 LYS C N 1
ATOM 4030 C CA . LYS C 1 72 ? -39.738 -17.443 -1.153 1.00 31.07 50 LYS C CA 1
ATOM 4031 C C . LYS C 1 72 ? -39.667 -16.038 -1.656 1.00 29.86 50 LYS C C 1
ATOM 4032 O O . LYS C 1 72 ? -39.071 -15.772 -2.705 1.00 33.50 50 LYS C O 1
ATOM 4038 N N . ALA C 1 73 ? -40.281 -15.120 -0.930 1.00 27.82 51 ALA C N 1
ATOM 4039 C CA . ALA C 1 73 ? -40.299 -13.745 -1.334 1.00 29.38 51 ALA C CA 1
ATOM 4040 C C . ALA C 1 73 ? -38.903 -13.165 -1.480 1.00 35.22 51 ALA C C 1
ATOM 4041 O O . ALA C 1 73 ? -38.688 -12.261 -2.279 1.00 33.12 51 ALA C O 1
ATOM 4043 N N . ASN C 1 74 ? -37.927 -13.717 -0.772 1.00 31.57 52 ASN C N 1
ATOM 4044 C CA . ASN C 1 74 ? -36.596 -13.157 -0.746 1.00 30.44 52 ASN C CA 1
ATOM 4045 C C . ASN C 1 74 ? -35.610 -13.981 -1.539 1.00 29.17 52 ASN C C 1
ATOM 4046 O O . ASN C 1 74 ? -34.390 -13.767 -1.464 1.00 35.64 52 ASN C O 1
ATOM 4051 N N . GLY C 1 75 ? -36.108 -14.972 -2.257 1.00 29.86 53 GLY C N 1
ATOM 4052 C CA . GLY C 1 75 ? -35.247 -15.813 -3.092 1.00 31.29 53 GLY C CA 1
ATOM 4053 C C . GLY C 1 75 ? -34.278 -16.710 -2.359 1.00 32.36 53 GLY C C 1
ATOM 4054 O O . GLY C 1 75 ? -33.233 -17.072 -2.874 1.00 31.64 53 GLY C O 1
ATOM 4055 N N . VAL C 1 76 ? -34.633 -17.126 -1.143 1.00 30.72 54 VAL C N 1
ATOM 4056 C CA . VAL C 1 76 ? -33.786 -18.024 -0.331 1.00 27.47 54 VAL C CA 1
ATOM 4057 C C . VAL C 1 76 ? -34.256 -19.468 -0.406 1.00 23.89 54 VAL C C 1
ATOM 4058 O O . VAL C 1 76 ? -35.468 -19.694 -0.182 1.00 27.25 54 VAL C O 1
ATOM 4062 N N . GLU C 1 77 ? -33.365 -20.422 -0.727 1.00 21.73 55 GLU C N 1
ATOM 4063 C CA . GLU C 1 77 ? -33.672 -21.820 -0.744 1.00 23.72 55 GLU C CA 1
ATOM 4064 C C . GLU C 1 77 ? -33.783 -22.281 0.742 1.00 24.31 55 GLU C C 1
ATOM 4065 O O . GLU C 1 77 ? -32.960 -21.864 1.564 1.00 24.57 55 GLU C O 1
ATOM 4071 N N . GLY C 1 78 ? -34.720 -23.170 1.013 1.00 24.77 56 GLY C N 1
ATOM 4072 C CA . GLY C 1 78 ? -34.868 -23.812 2.317 1.00 24.44 56 GLY C CA 1
ATOM 4073 C C . GLY C 1 78 ? -36.323 -24.117 2.584 1.00 24.86 56 GLY C C 1
ATOM 4074 O O . GLY C 1 78 ? -37.093 -24.471 1.670 1.00 28.05 56 GLY C O 1
ATOM 4075 N N . ALA C 1 79 ? -36.722 -23.995 3.855 1.00 22.06 57 ALA C N 1
ATOM 4076 C CA . ALA C 1 79 ? -38.038 -24.471 4.243 1.00 20.21 57 ALA C CA 1
ATOM 4077 C C . ALA C 1 79 ? -38.419 -23.833 5.577 1.00 20.55 57 ALA C C 1
ATOM 4078 O O . ALA C 1 79 ? -37.569 -23.400 6.293 1.00 17.07 57 ALA C O 1
ATOM 4080 N N . GLY C 1 80 ? -39.717 -23.765 5.806 1.00 16.13 58 GLY C N 1
ATOM 4081 C CA . GLY C 1 80 ? -40.275 -23.519 7.131 1.00 16.51 58 GLY C CA 1
ATOM 4082 C C . GLY C 1 80 ? -40.776 -24.829 7.670 1.00 15.00 58 GLY C C 1
ATOM 4083 O O . GLY C 1 80 ? -41.459 -25.623 7.007 1.00 14.26 58 GLY C O 1
ATOM 4084 N N . LEU C 1 81 ? -40.388 -25.153 8.904 1.00 16.08 59 LEU C N 1
ATOM 4085 C CA . LEU C 1 81 ? -40.728 -26.450 9.531 1.00 14.99 59 LEU C CA 1
ATOM 4086 C C . LEU C 1 81 ? -41.204 -26.192 10.942 1.00 14.53 59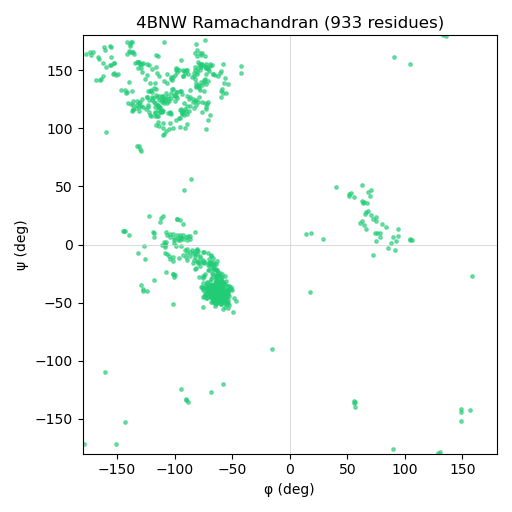 LEU C C 1
ATOM 4087 O O . LEU C 1 81 ? -40.895 -25.166 11.550 1.00 13.57 59 LEU C O 1
ATOM 4092 N N . VAL C 1 82 ? -41.979 -27.121 11.469 1.00 14.85 60 VAL C N 1
ATOM 4093 C CA . VAL C 1 82 ? -42.394 -27.110 12.839 1.00 13.46 60 VAL C CA 1
ATOM 4094 C C . VAL C 1 82 ? -41.345 -27.800 13.714 1.00 16.22 60 VAL C C 1
ATOM 4095 O O . VAL C 1 82 ? -41.030 -28.980 13.494 1.00 17.65 60 VAL C O 1
ATOM 4099 N N . LEU C 1 83 ? -40.883 -27.135 14.767 1.00 14.11 61 LEU C N 1
ATOM 4100 C CA . LEU C 1 83 ? -39.914 -27.687 15.739 1.00 13.74 61 LEU C CA 1
ATOM 4101 C C . LEU C 1 83 ? -40.255 -27.106 17.085 1.00 15.60 61 LEU C C 1
ATOM 4102 O O . LEU C 1 83 ? -40.480 -25.870 17.233 1.00 16.04 61 LEU C O 1
ATOM 4107 N N . ASP C 1 84 ? -40.320 -27.942 18.100 1.00 13.63 62 ASP C N 1
ATOM 4108 C CA . ASP C 1 84 ? -40.481 -27.533 19.476 1.00 15.32 62 ASP C CA 1
ATOM 4109 C C . ASP C 1 84 ? -39.262 -27.918 20.306 1.00 15.04 62 ASP C C 1
ATOM 4110 O O . ASP C 1 84 ? -39.092 -29.087 20.568 1.00 13.71 62 ASP C O 1
ATOM 4115 N N . VAL C 1 85 ? -38.423 -26.941 20.580 1.00 15.35 63 VAL C N 1
ATOM 4116 C CA . VAL C 1 85 ? -37.130 -27.225 21.168 1.00 14.00 63 VAL C CA 1
ATOM 4117 C C . VAL C 1 85 ? -37.256 -27.661 22.590 1.00 14.46 63 VAL C C 1
ATOM 4118 O O . VAL C 1 85 ? -36.269 -28.094 23.160 1.00 15.21 63 VAL C O 1
ATOM 4122 N N . SER C 1 86 ? -38.483 -27.583 23.162 1.00 14.52 64 SER C N 1
ATOM 4123 C CA . SER C 1 86 ? -38.698 -28.077 24.515 1.00 15.27 64 SER C CA 1
ATOM 4124 C C . SER C 1 86 ? -38.958 -29.565 24.579 1.00 16.77 64 SER C C 1
ATOM 4125 O O . SER C 1 86 ? -38.975 -30.156 25.691 1.00 20.48 64 SER C O 1
ATOM 4128 N N . SER C 1 87 ? -39.115 -30.206 23.425 1.00 15.06 65 SER C N 1
ATOM 4129 C CA . SER C 1 87 ? -39.490 -31.592 23.297 1.00 15.64 65 SER C CA 1
ATOM 4130 C C . SER C 1 87 ? -38.442 -32.487 22.712 1.00 15.90 65 SER C C 1
ATOM 4131 O O . SER C 1 87 ? -37.994 -32.305 21.595 1.00 16.10 65 SER C O 1
ATOM 4134 N N . ASP C 1 88 ? -37.987 -33.488 23.495 1.00 17.06 66 ASP C N 1
ATOM 4135 C CA . ASP C 1 88 ? -37.012 -34.416 22.924 1.00 20.32 66 ASP C CA 1
ATOM 4136 C C . ASP C 1 88 ? -37.490 -35.060 21.638 1.00 15.28 66 ASP C C 1
ATOM 4137 O O . ASP C 1 88 ? -36.701 -35.323 20.727 1.00 16.83 66 ASP C O 1
ATOM 4142 N N . GLU C 1 89 ? -38.768 -35.488 21.624 1.00 16.15 67 GLU C N 1
ATOM 4143 C CA . GLU C 1 89 ? -39.383 -36.101 20.481 1.00 18.55 67 GLU C CA 1
ATOM 4144 C C . GLU C 1 89 ? -39.381 -35.228 19.309 1.00 16.58 67 GLU C C 1
ATOM 4145 O O . GLU C 1 89 ? -38.988 -35.648 18.184 1.00 17.55 67 GLU C O 1
ATOM 4151 N N . SER C 1 90 ? -39.761 -33.975 19.504 1.00 14.58 68 SER C N 1
ATOM 4152 C CA . SER C 1 90 ? -39.795 -33.036 18.375 1.00 13.60 68 SER C CA 1
ATOM 4153 C C . SER C 1 90 ? -38.384 -32.780 17.799 1.00 12.71 68 SER C C 1
ATOM 4154 O O . SER C 1 90 ? -38.181 -32.770 16.590 1.00 12.84 68 SER C O 1
ATOM 4157 N N . VAL C 1 91 ? -37.412 -32.590 18.671 1.00 13.13 69 VAL C N 1
ATOM 4158 C CA . VAL C 1 91 ? -36.053 -32.327 18.207 1.00 12.41 69 VAL C CA 1
ATOM 4159 C C . VAL C 1 91 ? -35.484 -33.514 17.436 1.00 12.71 69 VAL C C 1
ATOM 4160 O O . VAL C 1 91 ? -35.006 -33.344 16.332 1.00 14.42 69 VAL C O 1
ATOM 4164 N N . ALA C 1 92 ? -35.653 -34.705 17.973 1.00 14.14 70 ALA C N 1
ATOM 4165 C CA . ALA C 1 92 ? -35.116 -35.900 17.262 1.00 16.35 70 ALA C CA 1
ATOM 4166 C C . ALA C 1 92 ? -35.752 -36.158 15.943 1.00 16.19 70 ALA C C 1
ATOM 4167 O O . ALA C 1 92 ? -35.119 -36.329 14.883 1.00 18.40 70 ALA C O 1
ATOM 4169 N N . ALA C 1 93 ? -37.094 -36.121 15.956 1.00 16.81 71 ALA C N 1
ATOM 4170 C CA . ALA C 1 93 ? -37.846 -36.368 14.726 1.00 19.40 71 ALA C CA 1
ATOM 4171 C C . ALA C 1 93 ? -37.610 -35.337 13.644 1.00 15.73 71 ALA C C 1
ATOM 4172 O O . ALA C 1 93 ? -37.466 -35.624 12.440 1.00 17.80 71 ALA C O 1
ATOM 4174 N N . THR C 1 94 ? -37.586 -34.045 14.018 1.00 15.50 72 THR C N 1
ATOM 4175 C CA . THR C 1 94 ? -37.373 -32.988 13.103 1.00 13.99 72 THR C CA 1
ATOM 4176 C C . THR C 1 94 ? -35.949 -32.993 12.468 1.00 14.59 72 THR C C 1
ATOM 4177 O O . THR C 1 94 ? -35.767 -32.736 11.323 1.00 16.58 72 THR C O 1
ATOM 4181 N N . LEU C 1 95 ? -34.959 -33.252 13.320 1.00 14.33 73 LEU C N 1
ATOM 4182 C CA A LEU C 1 95 ? -33.589 -33.318 12.845 0.50 14.63 73 LEU C CA 1
ATOM 4183 C CA B LEU C 1 95 ? -33.587 -33.315 12.824 0.50 14.99 73 LEU C CA 1
ATOM 4184 C C . LEU C 1 95 ? -33.441 -34.457 11.824 1.00 15.62 73 LEU C C 1
ATOM 4185 O O . LEU C 1 95 ? -32.799 -34.313 10.768 1.00 16.27 73 LEU C O 1
ATOM 4194 N N . GLU C 1 96 ? -34.121 -35.557 12.096 1.00 17.00 74 GLU C N 1
ATOM 4195 C CA . GLU C 1 96 ? -34.077 -36.697 11.153 1.00 18.40 74 GLU C CA 1
ATOM 4196 C C . GLU C 1 96 ? -34.697 -36.353 9.896 1.00 18.90 74 GLU C C 1
ATOM 4197 O O . GLU C 1 96 ? -34.206 -36.647 8.805 1.00 21.44 74 GLU C O 1
ATOM 4203 N N . HIS C 1 97 ? -35.843 -35.675 9.972 1.00 19.39 75 HIS C N 1
ATOM 4204 C CA . HIS C 1 97 ? -36.468 -35.226 8.786 1.00 20.01 75 HIS C CA 1
ATOM 4205 C C . HIS C 1 97 ? -35.606 -34.280 7.949 1.00 20.89 75 HIS C C 1
ATOM 4206 O O . HIS C 1 97 ? -35.507 -34.402 6.731 1.00 19.55 75 HIS C O 1
ATOM 4213 N N . ILE C 1 98 ? -34.931 -33.299 8.570 1.00 17.44 76 ILE C N 1
ATOM 4214 C CA . ILE C 1 98 ? -34.049 -32.401 7.894 1.00 17.68 76 ILE C CA 1
ATOM 4215 C C . ILE C 1 98 ? -32.903 -33.169 7.203 1.00 17.46 76 ILE C C 1
ATOM 4216 O O . ILE C 1 98 ? -32.562 -32.874 6.097 1.00 17.38 76 ILE C O 1
ATOM 4221 N N . GLN C 1 99 ? -32.318 -34.105 7.937 1.00 18.96 77 GLN C N 1
ATOM 4222 C CA . GLN C 1 99 ? -31.176 -34.862 7.439 1.00 21.09 77 GLN C CA 1
ATOM 4223 C C . GLN C 1 99 ? -31.613 -35.622 6.183 1.00 23.97 77 GLN C C 1
ATOM 4224 O O . GLN C 1 99 ? -30.854 -35.714 5.242 1.00 23.78 77 GLN C O 1
ATOM 4230 N N . GLN C 1 100 ? -32.826 -36.119 6.166 1.00 23.88 78 GLN C N 1
ATOM 4231 C CA . GLN C 1 100 ? -33.284 -36.928 5.022 1.00 27.65 78 GLN C CA 1
ATOM 4232 C C . GLN C 1 100 ? -33.624 -36.071 3.832 1.00 28.47 78 GLN C C 1
ATOM 4233 O O . GLN C 1 100 ? -33.334 -36.487 2.710 1.00 31.53 78 GLN C O 1
ATOM 4239 N N . HIS C 1 101 ? -34.202 -34.886 4.019 1.00 24.50 79 HIS C N 1
ATOM 4240 C CA . HIS C 1 101 ? -34.708 -34.088 2.921 1.00 29.63 79 HIS C CA 1
ATOM 4241 C C . HIS C 1 101 ? -33.850 -32.945 2.483 1.00 32.92 79 HIS C C 1
ATOM 4242 O O . HIS C 1 101 ? -33.899 -32.559 1.324 1.00 32.58 79 HIS C O 1
ATOM 4249 N N . LEU C 1 102 ? -33.005 -32.411 3.386 1.00 27.75 80 LEU C N 1
ATOM 4250 C CA . LEU C 1 102 ? -32.234 -31.210 3.075 1.00 30.79 80 LEU C CA 1
ATOM 4251 C C . LEU C 1 102 ? -30.752 -31.369 3.311 1.00 27.71 80 LEU C C 1
ATOM 4252 O O . LEU C 1 102 ? -29.968 -30.882 2.504 1.00 31.98 80 LEU C O 1
ATOM 4257 N N . GLY C 1 103 ? -30.349 -32.080 4.366 1.00 23.46 81 GLY C N 1
ATOM 4258 C CA . GLY C 1 103 ? -28.983 -32.331 4.667 1.00 23.69 81 GLY C CA 1
ATOM 4259 C C . GLY C 1 103 ? -28.703 -31.994 6.132 1.00 23.17 81 GLY C C 1
ATOM 4260 O O . GLY C 1 103 ? -29.622 -31.675 6.858 1.00 23.62 81 GLY C O 1
ATOM 4261 N N . GLN C 1 104 ? -27.475 -32.140 6.553 1.00 24.45 82 GLN C N 1
ATOM 4262 C CA . GLN C 1 104 ? -27.099 -32.004 7.965 1.00 24.15 82 GLN C CA 1
ATOM 4263 C C . GLN C 1 104 ? -26.926 -30.559 8.321 1.00 17.87 82 GLN C C 1
ATOM 4264 O O . GLN C 1 104 ? -26.186 -29.858 7.624 1.00 19.48 82 GLN C O 1
ATOM 4270 N N . PRO C 1 105 ? -27.645 -30.018 9.328 1.00 16.85 83 PRO C N 1
ATOM 4271 C CA . PRO C 1 105 ? -27.424 -28.605 9.642 1.00 15.71 83 PRO C CA 1
ATOM 4272 C C . PRO C 1 105 ? -26.084 -28.385 10.286 1.00 16.07 83 PRO C C 1
ATOM 4273 O O . PRO C 1 105 ? -25.798 -28.984 11.295 1.00 16.46 83 PRO C O 1
ATOM 4277 N N . LEU C 1 106 ? -25.258 -27.543 9.696 1.00 14.20 84 LEU C N 1
ATOM 4278 C CA . LEU C 1 106 ? -23.930 -27.282 10.234 1.00 14.39 84 LEU C CA 1
ATOM 4279 C C . LEU C 1 106 ? -23.876 -25.891 10.822 1.00 12.29 84 LEU C C 1
ATOM 4280 O O . LEU C 1 106 ? -22.869 -25.596 11.505 1.00 13.88 84 LEU C O 1
ATOM 4285 N N . ILE C 1 107 ? -24.913 -25.094 10.646 1.00 12.00 85 ILE C N 1
ATOM 4286 C CA . ILE C 1 107 ? -25.079 -23.768 11.311 1.00 12.12 85 ILE C CA 1
ATOM 4287 C C . ILE C 1 107 ? -26.395 -23.895 12.056 1.00 11.39 85 ILE C C 1
ATOM 4288 O O . ILE C 1 107 ? -27.433 -24.143 11.420 1.00 14.05 85 ILE C O 1
ATOM 4293 N N . VAL C 1 108 ? -26.375 -23.658 13.381 1.00 10.31 86 VAL C N 1
ATOM 4294 C CA . VAL C 1 108 ? -27.643 -23.749 14.161 1.00 10.70 86 VAL C CA 1
ATOM 4295 C C . VAL C 1 108 ? -27.706 -22.513 15.015 1.00 10.22 86 VAL C C 1
ATOM 4296 O O . VAL C 1 108 ? -26.767 -22.245 15.768 1.00 11.20 86 VAL C O 1
ATOM 4300 N N . VAL C 1 109 ? -28.780 -21.761 14.860 1.00 10.64 87 VAL C N 1
ATOM 4301 C CA . VAL C 1 109 ? -29.029 -20.544 15.581 1.00 10.92 87 VAL C CA 1
ATOM 4302 C C . VAL C 1 109 ? -30.217 -20.780 16.501 1.00 12.14 87 VAL C C 1
ATOM 4303 O O . VAL C 1 109 ? -31.308 -21.020 15.980 1.00 13.43 87 VAL C O 1
ATOM 4307 N N . ASN C 1 110 ? -29.960 -20.739 17.802 1.00 11.40 88 ASN C N 1
ATOM 4308 C CA . ASN C 1 110 ? -30.978 -20.930 18.818 1.00 12.74 88 ASN C CA 1
ATOM 4309 C C . ASN C 1 110 ? -31.576 -19.580 19.130 1.00 12.59 88 ASN C C 1
ATOM 4310 O O . ASN C 1 110 ? -31.026 -18.815 19.914 1.00 14.88 88 ASN C O 1
ATOM 4315 N N . ASN C 1 111 ? -32.778 -19.341 18.603 1.00 13.92 89 ASN C N 1
ATOM 4316 C CA . ASN C 1 111 ? -33.527 -18.112 18.798 1.00 14.88 89 ASN C CA 1
ATOM 4317 C C . ASN C 1 111 ? -34.934 -18.343 19.342 1.00 18.23 89 ASN C C 1
ATOM 4318 O O . ASN C 1 111 ? -35.471 -17.438 19.991 1.00 23.51 89 ASN C O 1
ATOM 4323 N N . ALA C 1 112 ? -35.385 -19.569 19.322 1.00 16.17 90 ALA C N 1
ATOM 4324 C CA . ALA C 1 112 ? -36.702 -19.939 19.933 1.00 19.17 90 ALA C CA 1
ATOM 4325 C C . ALA C 1 112 ? -36.508 -20.018 21.438 1.00 23.92 90 ALA C C 1
ATOM 4326 O O . ALA C 1 112 ? -35.522 -20.565 21.945 1.00 25.86 90 ALA C O 1
ATOM 4328 N N . GLY C 1 113 ? -37.419 -19.402 22.155 1.00 26.43 91 GLY C N 1
ATOM 4329 C CA . GLY C 1 113 ? -37.403 -19.535 23.575 1.00 29.47 91 GLY C CA 1
ATOM 4330 C C . GLY C 1 113 ? -38.820 -19.747 24.071 1.00 30.40 91 GLY C C 1
ATOM 4331 O O . GLY C 1 113 ? -39.805 -19.730 23.277 1.00 37.19 91 GLY C O 1
ATOM 4332 N N . ILE C 1 114 ? -38.877 -19.999 25.375 1.00 34.39 92 ILE C N 1
ATOM 4333 C CA . ILE C 1 114 ? -39.931 -19.465 26.268 1.00 38.62 92 ILE C CA 1
ATOM 4334 C C . ILE C 1 114 ? -39.540 -18.134 27.014 1.00 41.72 92 ILE C C 1
ATOM 4335 O O . ILE C 1 114 ? -38.343 -17.725 27.066 1.00 43.53 92 ILE C O 1
ATOM 4340 N N . THR C 1 115 ? -40.581 -17.397 27.453 1.00 45.87 93 THR C N 1
ATOM 4341 C CA . THR C 1 115 ? -40.494 -16.231 28.346 1.00 44.74 93 THR C CA 1
ATOM 4342 C C . THR C 1 115 ? -41.449 -16.453 29.538 1.00 39.68 93 THR C C 1
ATOM 4343 O O . THR C 1 115 ? -42.230 -17.443 29.526 1.00 36.92 93 THR C O 1
ATOM 4347 N N . ASP C 1 126 ? -41.854 -17.537 40.066 1.00 54.55 104 ASP C N 1
ATOM 4348 C CA . ASP C 1 126 ? -40.727 -18.405 39.698 1.00 47.30 104 ASP C CA 1
ATOM 4349 C C . ASP C 1 126 ? -40.161 -18.084 38.300 1.00 40.94 104 ASP C C 1
ATOM 4350 O O . ASP C 1 126 ? -39.231 -18.754 37.840 1.00 34.29 104 ASP C O 1
ATOM 4355 N N . GLU C 1 127 ? -40.605 -16.982 37.716 1.00 40.79 105 GLU C N 1
ATOM 4356 C CA . GLU C 1 127 ? -40.199 -16.650 36.365 1.00 42.74 105 GLU C CA 1
ATOM 4357 C C . GLU C 1 127 ? -38.717 -16.393 36.308 1.00 37.65 105 GLU C C 1
ATOM 4358 O O . GLU C 1 127 ? -38.099 -16.680 35.306 1.00 39.76 105 GLU C O 1
ATOM 4364 N N . TRP C 1 128 ? -38.179 -15.774 37.351 1.00 29.90 106 TRP C N 1
ATOM 4365 C CA . TRP C 1 128 ? -36.760 -15.428 37.452 1.00 33.39 106 TRP C CA 1
ATOM 4366 C C . TRP C 1 128 ? -35.830 -16.650 37.281 1.00 30.47 106 TRP C C 1
ATOM 4367 O O . TRP C 1 128 ? -34.647 -16.482 36.961 1.00 35.01 106 TRP C O 1
ATOM 4378 N N . PHE C 1 129 ? -36.332 -17.835 37.620 1.00 20.91 107 PHE C N 1
ATOM 4379 C CA . PHE C 1 129 ? -35.611 -19.102 37.502 1.00 19.84 107 PHE C CA 1
ATOM 4380 C C . PHE C 1 129 ? -36.047 -19.879 36.289 1.00 19.98 107 PHE C C 1
ATOM 4381 O O . PHE C 1 129 ? -35.243 -20.325 35.460 1.00 21.26 107 PHE C O 1
ATOM 4389 N N . ASP C 1 130 ? -37.359 -20.056 36.137 1.00 20.54 108 ASP C N 1
ATOM 4390 C CA . ASP C 1 130 ? -37.862 -20.963 35.124 1.00 23.64 108 ASP C CA 1
ATOM 4391 C C . ASP C 1 130 ? -37.567 -20.545 33.726 1.00 21.57 108 ASP C C 1
ATOM 4392 O O . ASP C 1 130 ? -37.280 -21.439 32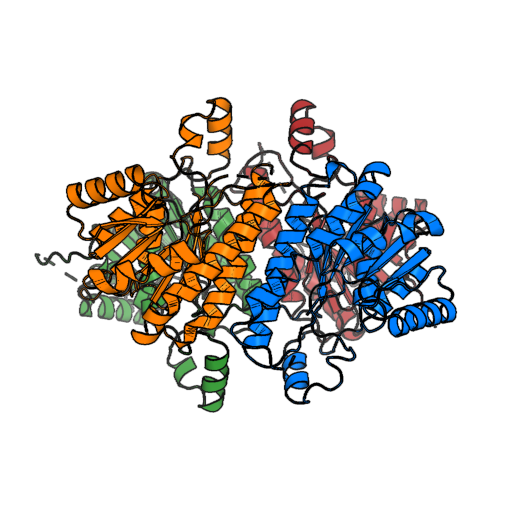.907 1.00 22.87 108 ASP C O 1
ATOM 4397 N N . VAL C 1 131 ? -37.553 -19.243 33.422 1.00 22.31 109 VAL C N 1
ATOM 4398 C CA . VAL C 1 131 ? -37.257 -18.809 32.052 1.00 21.61 109 VAL C CA 1
ATOM 4399 C C . VAL C 1 131 ? -35.838 -19.183 31.634 1.00 19.70 109 VAL C C 1
ATOM 4400 O O . VAL C 1 131 ? -35.681 -19.890 30.664 1.00 21.36 109 VAL C O 1
ATOM 4404 N N . VAL C 1 132 ? -34.868 -18.839 32.471 1.00 17.55 110 VAL C N 1
ATOM 4405 C CA . VAL C 1 132 ? -33.502 -19.182 32.161 1.00 15.52 110 VAL C CA 1
ATOM 4406 C C . VAL C 1 132 ? -33.310 -20.667 32.193 1.00 13.98 110 VAL C C 1
ATOM 4407 O O . VAL C 1 132 ? -32.672 -21.248 31.275 1.00 14.99 110 VAL C O 1
ATOM 4411 N N . ASN C 1 133 ? -33.765 -21.354 33.247 1.00 15.22 111 ASN C N 1
ATOM 4412 C CA . ASN C 1 133 ? -33.595 -22.802 33.344 1.00 15.65 111 ASN C CA 1
ATOM 4413 C C . ASN C 1 133 ? -34.185 -23.572 32.125 1.00 15.25 111 ASN C C 1
ATOM 4414 O O . ASN C 1 133 ? -33.483 -24.388 31.518 1.00 17.22 111 ASN C O 1
ATOM 4419 N N . THR C 1 134 ? -35.451 -23.254 31.807 1.00 15.21 112 THR C N 1
ATOM 4420 C CA . THR C 1 134 ? -36.074 -23.946 30.698 1.00 16.46 112 THR C CA 1
ATOM 4421 C C . THR C 1 134 ? -35.296 -23.714 29.431 1.00 16.22 112 THR C C 1
ATOM 4422 O O . THR C 1 134 ? -35.060 -24.680 28.602 1.00 17.71 112 THR C O 1
ATOM 4426 N N . ASN C 1 135 ? -34.910 -22.473 29.208 1.00 15.71 113 ASN C N 1
ATOM 4427 C CA . ASN C 1 135 ? -34.294 -22.097 27.955 1.00 16.71 113 ASN C CA 1
ATOM 4428 C C . ASN C 1 135 ? -32.884 -22.648 27.791 1.00 16.97 113 ASN C C 1
ATOM 4429 O O . ASN C 1 135 ? -32.521 -23.099 26.720 1.00 15.60 113 ASN C O 1
ATOM 4434 N N . LEU C 1 136 ? -32.100 -22.720 28.871 1.00 14.41 114 LEU C N 1
ATOM 4435 C CA . LEU C 1 136 ? -30.789 -23.375 28.758 1.00 14.07 114 LEU C CA 1
ATOM 4436 C C . LEU C 1 136 ? -30.957 -24.838 28.539 1.00 13.70 114 LEU C C 1
ATOM 4437 O O . LEU C 1 136 ? -30.151 -25.446 27.802 1.00 14.07 114 LEU C O 1
ATOM 4442 N N . ASN C 1 137 ? -31.981 -25.488 29.135 1.00 13.19 115 ASN C N 1
ATOM 4443 C CA . ASN C 1 137 ? -32.189 -26.904 28.908 1.00 14.91 115 ASN C CA 1
ATOM 4444 C C . ASN C 1 137 ? -32.480 -27.137 27.428 1.00 14.13 115 ASN C C 1
ATOM 4445 O O . ASN C 1 137 ? -31.996 -28.119 26.840 1.00 17.18 115 ASN C O 1
ATOM 4450 N N . SER C 1 138 ? -33.229 -26.222 26.816 1.00 16.20 116 SER C N 1
ATOM 4451 C CA . SER C 1 138 ? -33.559 -26.304 25.374 1.00 15.76 116 SER C CA 1
ATOM 4452 C C . SER C 1 138 ? -32.360 -26.062 24.509 1.00 15.66 116 SER C C 1
ATOM 4453 O O . SER C 1 138 ? -32.259 -26.744 23.453 1.00 16.59 116 SER C O 1
ATOM 4456 N N . LEU C 1 139 ? -31.512 -25.088 24.818 1.00 14.68 117 LEU C N 1
ATOM 4457 C CA . LEU C 1 139 ? -30.276 -24.926 24.079 1.00 15.18 117 LEU C CA 1
ATOM 4458 C C . LEU C 1 139 ? -29.459 -26.170 24.144 1.00 14.97 117 LEU C C 1
ATOM 4459 O O . LEU C 1 139 ? -28.896 -26.610 23.130 1.00 13.67 117 LEU C O 1
ATOM 4464 N N . TYR C 1 140 ? -29.381 -26.824 25.302 1.00 13.09 118 TYR C N 1
ATOM 4465 C CA . TYR C 1 140 ? -28.530 -28.006 25.448 1.00 13.89 118 TYR C CA 1
ATOM 4466 C C . TYR C 1 140 ? -29.094 -29.147 24.586 1.00 14.07 118 TYR C C 1
ATOM 4467 O O . TYR C 1 140 ? -28.364 -29.825 23.869 1.00 14.08 118 TYR C O 1
ATOM 4476 N N . ARG C 1 141 ? -30.401 -29.334 24.649 1.00 14.20 119 ARG C N 1
ATOM 4477 C CA . ARG C 1 141 ? -31.069 -30.402 23.899 1.00 13.86 119 ARG C CA 1
ATOM 4478 C C . ARG C 1 141 ? -30.834 -30.262 22.419 1.00 12.51 119 ARG C C 1
ATOM 4479 O O . ARG C 1 141 ? -30.396 -31.233 21.786 1.00 15.03 119 ARG C O 1
ATOM 4487 N N . LEU C 1 142 ? -31.046 -29.092 21.887 1.00 12.63 120 LEU C N 1
ATOM 4488 C CA . LEU C 1 142 ? -30.853 -28.963 20.429 1.00 12.74 120 LEU C CA 1
ATOM 4489 C C . LEU C 1 142 ? -29.409 -29.039 20.074 1.00 11.81 120 LEU C C 1
ATOM 4490 O O . LEU C 1 142 ? -29.041 -29.608 19.053 1.00 12.07 120 LEU C O 1
ATOM 4495 N N . SER C 1 143 ? -28.554 -28.380 20.860 1.00 11.64 121 SER C N 1
ATOM 4496 C CA . SER C 1 143 ? -27.132 -28.358 20.536 1.00 11.81 121 SER C CA 1
ATOM 4497 C C . SER C 1 143 ? -26.542 -29.801 20.543 1.00 12.40 121 SER C C 1
ATOM 4498 O O . SER C 1 143 ? -25.799 -30.137 19.639 1.00 14.38 121 SER C O 1
ATOM 4501 N N . LYS C 1 144 ? -26.846 -30.610 21.557 1.00 13.09 122 LYS C N 1
ATOM 4502 C CA . LYS C 1 144 ? -26.404 -31.994 21.585 1.00 14.22 122 LYS C CA 1
ATOM 4503 C C . LYS C 1 144 ? -26.949 -32.799 20.381 1.00 14.39 122 LYS C C 1
ATOM 4504 O O . LYS C 1 144 ? -26.215 -33.620 19.803 1.00 16.07 122 LYS C O 1
ATOM 4510 N N . ALA C 1 145 ? -28.171 -32.529 19.947 1.00 12.95 123 ALA C N 1
ATOM 4511 C CA . ALA C 1 145 ? -28.692 -33.232 18.815 1.00 12.38 123 ALA C CA 1
ATOM 4512 C C . ALA C 1 145 ? -27.942 -33.016 17.546 1.00 14.31 123 ALA C C 1
ATOM 4513 O O . ALA C 1 145 ? -27.810 -33.913 16.715 1.00 17.11 123 ALA C O 1
ATOM 4515 N N . VAL C 1 146 ? -27.473 -31.806 17.297 1.00 12.82 124 VAL C N 1
ATOM 4516 C CA . VAL C 1 146 ? -26.874 -31.482 16.047 1.00 13.31 124 VAL C CA 1
ATOM 4517 C C . VAL C 1 146 ? -25.398 -31.742 16.022 1.00 15.92 124 VAL C C 1
ATOM 4518 O O . VAL C 1 146 ? -24.770 -31.675 14.993 1.00 15.79 124 VAL C O 1
ATOM 4522 N N . LEU C 1 147 ? -24.836 -32.083 17.181 1.00 17.42 125 LEU C N 1
ATOM 4523 C CA . LEU C 1 147 ? -23.392 -32.254 17.270 1.00 20.32 125 LEU C CA 1
ATOM 4524 C C . LEU C 1 147 ? -22.822 -33.450 16.514 1.00 20.20 125 LEU C C 1
ATOM 4525 O O . LEU C 1 147 ? -21.741 -33.360 16.034 1.00 19.42 125 LEU C O 1
ATOM 4530 N N . ARG C 1 148 ? -23.580 -34.530 16.365 1.00 21.11 126 ARG C N 1
ATOM 4531 C CA . ARG C 1 148 ? -23.138 -35.657 15.591 1.00 22.45 126 ARG C CA 1
ATOM 4532 C C . ARG C 1 148 ? -22.789 -35.301 14.181 1.00 19.23 126 ARG C C 1
ATOM 4533 O O . ARG C 1 148 ? -21.714 -35.611 13.675 1.00 20.35 126 ARG C O 1
ATOM 4541 N N . GLY C 1 149 ? -23.670 -34.582 13.512 1.00 16.41 127 GLY C N 1
ATOM 4542 C CA . GLY C 1 149 ? -23.456 -34.155 12.182 1.00 16.30 127 GLY C CA 1
ATOM 4543 C C . GLY C 1 149 ? -22.297 -33.227 11.997 1.00 19.47 127 GLY C C 1
ATOM 4544 O O . GLY C 1 149 ? -21.543 -33.302 11.053 1.00 17.73 127 GLY C O 1
ATOM 4545 N N . MET C 1 150 ? -22.152 -32.282 12.938 1.00 16.69 128 MET C N 1
ATOM 4546 C CA . MET C 1 150 ? -21.061 -31.392 12.857 1.00 16.42 128 MET C CA 1
ATOM 4547 C C . MET C 1 150 ? -19.751 -32.131 13.138 1.00 17.76 128 MET C C 1
ATOM 4548 O O . MET C 1 150 ? -18.741 -31.757 12.594 1.00 22.03 128 MET C O 1
ATOM 4553 N N . THR C 1 151 ? -19.792 -33.103 14.036 1.00 20.75 129 THR C N 1
ATOM 4554 C CA . THR C 1 151 ? -18.588 -33.898 14.406 1.00 23.75 129 THR C CA 1
ATOM 4555 C C . THR C 1 151 ? -18.136 -34.668 13.168 1.00 27.94 129 THR C C 1
ATOM 4556 O O . THR C 1 151 ? -16.942 -34.667 12.825 1.00 28.55 129 THR C O 1
ATOM 4560 N N . LYS C 1 152 ? -19.083 -35.267 12.453 1.00 26.72 130 LYS C N 1
ATOM 4561 C CA . LYS C 1 152 ? -18.753 -35.930 11.156 1.00 30.30 130 LYS C CA 1
ATOM 4562 C C . LYS C 1 152 ? -18.172 -35.011 10.135 1.00 29.65 130 LYS C C 1
ATOM 4563 O O . LYS C 1 152 ? -17.212 -35.359 9.447 1.00 29.63 130 LYS C O 1
ATOM 4569 N N . ALA C 1 153 ? -18.705 -33.791 10.039 1.00 27.75 131 ALA C N 1
ATOM 4570 C CA . ALA C 1 153 ? -18.204 -32.814 9.104 1.00 27.10 131 ALA C CA 1
ATOM 4571 C C . ALA C 1 153 ? -16.891 -32.151 9.592 1.00 26.75 131 ALA C C 1
ATOM 4572 O O . ALA C 1 153 ? -16.229 -31.502 8.825 1.00 31.26 131 ALA C O 1
ATOM 4574 N N . ARG C 1 154 ? -16.581 -32.304 10.872 1.00 24.16 132 ARG C N 1
ATOM 4575 C CA . ARG C 1 154 ? -15.493 -31.604 11.531 1.00 27.69 132 ARG C CA 1
ATOM 4576 C C . ARG C 1 154 ? -15.608 -30.103 11.278 1.00 24.92 132 ARG C C 1
ATOM 4577 O O . ARG C 1 154 ? -14.621 -29.421 10.998 1.00 21.54 132 ARG C O 1
ATOM 4585 N N . TRP C 1 155 ? -16.849 -29.558 11.355 1.00 19.98 133 TRP C N 1
ATOM 4586 C CA . TRP C 1 155 ? -17.049 -28.123 11.229 1.00 16.87 133 TRP C CA 1
ATOM 4587 C C . TRP C 1 155 ? -18.458 -27.846 11.768 1.00 16.46 133 TRP C C 1
ATOM 4588 O O . TRP C 1 155 ? -19.377 -28.619 11.562 1.00 15.43 133 TRP C O 1
ATOM 4599 N N . GLY C 1 156 ? -18.633 -26.754 12.457 1.00 12.77 134 GLY C N 1
ATOM 4600 C CA . GLY C 1 156 ? -19.965 -26.361 12.847 1.00 11.51 134 GLY C CA 1
ATOM 4601 C C . GLY C 1 156 ? -19.953 -24.979 13.473 1.00 9.64 134 GLY C C 1
ATOM 4602 O O . GLY C 1 156 ? -18.895 -24.450 13.850 1.00 10.97 134 GLY C O 1
ATOM 4603 N N . ARG C 1 157 ? -21.136 -24.418 13.536 1.00 9.90 135 ARG C N 1
ATOM 4604 C CA . ARG C 1 157 ? -21.414 -23.113 14.152 1.00 10.01 135 ARG C CA 1
ATOM 4605 C C . ARG C 1 157 ? -22.703 -23.232 14.945 1.00 9.94 135 ARG C C 1
ATOM 4606 O O . ARG C 1 157 ? -23.732 -23.523 14.364 1.00 11.51 135 ARG C O 1
ATOM 4614 N N . ILE C 1 158 ? -22.588 -22.966 16.217 1.00 9.18 136 ILE C N 1
ATOM 4615 C CA . ILE C 1 158 ? -23.774 -22.874 17.104 1.00 9.33 136 ILE C CA 1
ATOM 4616 C C . ILE C 1 158 ? -23.803 -21.485 17.661 1.00 9.40 136 ILE C C 1
ATOM 4617 O O . ILE C 1 158 ? -22.795 -21.002 18.203 1.00 9.39 136 ILE C O 1
ATOM 4622 N N . ILE C 1 159 ? -24.897 -20.778 17.511 1.00 10.33 137 ILE C N 1
ATOM 4623 C CA . ILE C 1 159 ? -25.032 -19.374 17.907 1.00 10.96 137 ILE C CA 1
ATOM 4624 C C . ILE C 1 159 ? -26.301 -19.226 18.729 1.00 11.33 137 ILE C C 1
ATOM 4625 O O . ILE C 1 159 ? -27.387 -19.536 18.248 1.00 10.76 137 ILE C O 1
ATOM 4630 N N . ASN C 1 160 ? -26.129 -18.817 19.967 1.00 9.95 138 ASN C N 1
ATOM 4631 C CA . ASN C 1 160 ? -27.242 -18.663 20.904 1.00 9.07 138 ASN C CA 1
ATOM 4632 C C . ASN C 1 160 ? -27.706 -17.214 21.030 1.00 9.73 138 ASN C C 1
ATOM 4633 O O . ASN C 1 160 ? -26.894 -16.345 21.258 1.00 10.96 138 ASN C O 1
ATOM 4638 N N . ILE C 1 161 ? -28.987 -16.911 20.781 1.00 9.42 139 ILE C N 1
ATOM 4639 C CA . ILE C 1 161 ? -29.492 -15.530 20.861 1.00 9.73 139 ILE C CA 1
ATOM 4640 C C . ILE C 1 161 ? -30.043 -15.343 22.285 1.00 12.45 139 ILE C C 1
ATOM 4641 O O . ILE C 1 161 ? -30.880 -16.117 22.722 1.00 12.52 139 ILE C O 1
ATOM 4646 N N . GLY C 1 162 ? -29.605 -14.287 22.904 1.00 12.16 140 GLY C N 1
ATOM 4647 C CA . GLY C 1 162 ? -29.855 -14.030 24.292 1.00 14.91 140 GLY C CA 1
ATOM 4648 C C . GLY C 1 162 ? -31.281 -13.884 24.598 1.00 21.10 140 GLY C C 1
ATOM 4649 O O . GLY C 1 162 ? -31.709 -14.111 25.717 1.00 23.48 140 GLY C O 1
ATOM 4650 N N . SER C 1 163 ? -32.045 -13.485 23.643 1.00 21.67 141 SER C N 1
ATOM 4651 C CA A SER C 1 163 ? -33.560 -13.581 23.820 0.70 28.04 141 SER C CA 1
ATOM 4652 C CA B SER C 1 163 ? -33.537 -13.550 23.864 0.30 24.71 141 SER C CA 1
ATOM 4653 C C . SER C 1 163 ? -34.099 -14.859 24.504 1.00 27.35 141 SER C C 1
ATOM 4654 O O . SER C 1 163 ? -35.095 -14.805 25.292 1.00 30.89 141 SER C O 1
ATOM 4659 N N . VAL C 1 164 ? -33.509 -16.019 24.239 1.00 24.98 142 VAL C N 1
ATOM 4660 C CA . VAL C 1 164 ? -34.074 -17.290 24.659 1.00 26.12 142 VAL C CA 1
ATOM 4661 C C . VAL C 1 164 ? -34.137 -17.449 26.164 1.00 29.76 142 VAL C C 1
ATOM 4662 O O . VAL C 1 164 ? -35.044 -18.165 26.662 1.00 32.76 142 VAL C O 1
ATOM 4666 N N . VAL C 1 165 ? -33.240 -16.767 26.886 1.00 25.03 143 VAL C N 1
ATOM 4667 C CA . VAL C 1 165 ? -33.214 -16.827 28.368 1.00 23.28 143 VAL C CA 1
ATOM 4668 C C . VAL C 1 165 ? -33.690 -15.462 28.938 1.00 24.44 143 VAL C C 1
ATOM 4669 O O . VAL C 1 165 ? -33.627 -15.211 30.164 1.00 26.81 143 VAL C O 1
ATOM 4673 N N . GLY C 1 166 ? -34.056 -14.540 28.045 1.00 26.65 144 GLY C N 1
ATOM 4674 C CA . GLY C 1 166 ? -34.320 -13.162 28.445 1.00 30.93 144 GLY C CA 1
ATOM 4675 C C . GLY C 1 166 ? -33.072 -12.265 28.553 1.00 32.20 144 GLY C C 1
ATOM 4676 O O . GLY C 1 166 ? -33.140 -11.232 29.198 1.00 30.19 144 GLY C O 1
ATOM 4677 N N . ALA C 1 167 ? -31.908 -12.670 28.006 1.00 27.01 145 ALA C N 1
ATOM 4678 C CA . ALA C 1 167 ? -30.710 -11.798 27.957 1.00 22.79 145 ALA C CA 1
ATOM 4679 C C . ALA C 1 167 ? -30.833 -10.932 26.668 1.00 29.68 145 ALA C C 1
ATOM 4680 O O . ALA C 1 167 ? -29.937 -10.929 25.766 1.00 26.13 145 ALA C O 1
ATOM 4682 N N . MET C 1 168 ? -31.966 -10.226 26.616 1.00 31.52 146 MET C N 1
ATOM 4683 C CA . MET C 1 168 ? -32.356 -9.338 25.560 1.00 33.49 146 MET C CA 1
ATOM 4684 C C . MET C 1 168 ? -33.078 -8.110 26.170 1.00 36.45 146 MET C C 1
ATOM 4685 O O . MET C 1 168 ? -34.065 -8.301 26.899 1.00 32.27 146 MET C O 1
ATOM 4690 N N . GLY C 1 169 ? -32.676 -6.891 25.779 1.00 34.80 147 GLY C N 1
ATOM 4691 C CA . GLY C 1 169 ? -33.154 -5.659 26.468 1.00 36.72 147 GLY C CA 1
ATOM 4692 C C . GLY C 1 169 ? -34.671 -5.644 26.453 1.00 34.55 147 GLY C C 1
ATOM 4693 O O . GLY C 1 169 ? -35.324 -5.282 27.444 1.00 40.32 147 GLY C O 1
ATOM 4694 N N . ASN C 1 170 ? -35.253 -6.039 25.315 1.00 34.65 148 ASN C N 1
ATOM 4695 C CA . ASN C 1 170 ? -36.709 -6.103 25.168 1.00 32.81 148 ASN C CA 1
ATOM 4696 C C . ASN C 1 170 ? -37.442 -7.003 26.182 1.00 36.25 148 ASN C C 1
ATOM 4697 O O . ASN C 1 170 ? -38.573 -6.731 26.531 1.00 35.16 148 ASN C O 1
ATOM 4702 N N . ALA C 1 171 ? -36.805 -8.085 26.622 1.00 39.55 149 ALA C N 1
ATOM 4703 C CA . ALA C 1 171 ? -37.290 -8.924 27.766 1.00 39.44 149 ALA C CA 1
ATOM 4704 C C . ALA C 1 171 ? -37.156 -8.161 29.112 1.00 43.05 149 ALA C C 1
ATOM 4705 O O . ALA C 1 171 ? -37.713 -8.548 30.164 1.00 38.72 149 ALA C O 1
ATOM 4707 N N . GLY C 1 172 ? -36.424 -7.056 29.103 1.00 41.49 150 GLY C N 1
ATOM 4708 C CA . GLY C 1 172 ? -36.508 -6.176 30.242 1.00 42.63 150 GLY C CA 1
ATOM 4709 C C . GLY C 1 172 ? -35.309 -6.264 31.150 1.00 44.32 150 GLY C C 1
ATOM 4710 O O . GLY C 1 172 ? -34.630 -7.296 31.269 1.00 37.20 150 GLY C O 1
ATOM 4711 N N . GLN C 1 173 ? -35.101 -5.168 31.864 1.00 43.44 151 GLN C N 1
ATOM 4712 C CA . GLN C 1 173 ? -33.946 -4.999 32.698 1.00 42.74 151 GLN C CA 1
ATOM 4713 C C . GLN C 1 173 ? -33.918 -6.017 33.847 1.00 43.61 151 GLN C C 1
ATOM 4714 O O . GLN C 1 173 ? -32.833 -6.477 34.220 1.00 43.91 151 GLN C O 1
ATOM 4720 N N . THR C 1 174 ? -35.087 -6.408 34.370 1.00 40.98 152 THR C N 1
ATOM 4721 C CA . THR C 1 174 ? -35.094 -7.066 35.691 1.00 44.87 152 THR C CA 1
ATOM 4722 C C . THR C 1 174 ? -34.244 -8.356 35.752 1.00 41.83 152 THR C C 1
ATOM 4723 O O . THR C 1 174 ? -33.454 -8.546 36.689 1.00 46.27 152 THR C O 1
ATOM 4727 N N . ASN C 1 175 ? -34.418 -9.218 34.756 1.00 41.67 153 ASN C N 1
ATOM 4728 C CA . ASN C 1 175 ? -33.763 -10.518 34.691 1.00 44.07 153 ASN C CA 1
ATOM 4729 C C . ASN C 1 175 ? -32.390 -10.406 33.936 1.00 37.24 153 ASN C C 1
ATOM 4730 O O . ASN C 1 175 ? -31.502 -11.294 34.002 1.00 30.23 153 ASN C O 1
ATOM 4735 N N . TYR C 1 176 ? -32.137 -9.262 33.306 1.00 29.51 154 TYR C N 1
ATOM 4736 C CA . TYR C 1 176 ? -31.141 -9.312 32.198 1.00 27.65 154 TYR C CA 1
ATOM 4737 C C . TYR C 1 176 ? -29.751 -9.818 32.560 1.00 31.03 154 TYR C C 1
ATOM 4738 O O . TYR C 1 176 ? -29.201 -10.673 31.842 1.00 28.11 154 TYR C O 1
ATOM 4747 N N . ALA C 1 177 ? -29.107 -9.214 33.535 1.00 29.92 155 ALA C N 1
ATOM 4748 C CA . ALA C 1 177 ? -27.662 -9.429 33.745 1.00 30.09 155 ALA C CA 1
ATOM 4749 C C . ALA C 1 177 ? -27.442 -10.835 34.325 1.00 29.68 155 ALA C C 1
ATOM 4750 O O . ALA C 1 177 ? -26.475 -11.512 33.976 1.00 27.57 155 ALA C O 1
ATOM 4752 N N . ALA C 1 178 ? -28.344 -11.254 35.211 1.00 27.74 156 ALA C N 1
ATOM 4753 C CA . ALA C 1 178 ? -28.220 -12.593 35.805 1.00 23.42 156 ALA C CA 1
ATOM 4754 C C . ALA C 1 178 ? -28.416 -13.634 34.698 1.00 26.67 156 ALA C C 1
ATOM 4755 O O . ALA C 1 178 ? -27.620 -14.600 34.549 1.00 22.06 156 ALA C O 1
ATOM 4757 N N . ALA C 1 179 ? -29.423 -13.419 33.836 1.00 24.79 157 ALA C N 1
ATOM 4758 C CA . ALA C 1 179 ? -29.649 -14.307 32.714 1.00 22.91 157 ALA C CA 1
ATOM 4759 C C . ALA C 1 179 ? -28.444 -14.319 31.718 1.00 23.16 157 ALA C C 1
ATOM 4760 O O . ALA C 1 179 ? -28.086 -15.394 31.162 1.00 22.90 157 ALA C O 1
ATOM 4762 N N . LYS C 1 180 ? -27.898 -13.158 31.427 1.00 21.55 158 LYS C N 1
ATOM 4763 C CA . LYS C 1 180 ? -26.766 -13.098 30.483 1.00 21.71 158 LYS C CA 1
ATOM 4764 C C . LYS C 1 180 ? -25.608 -13.880 31.096 1.00 23.06 158 LYS C C 1
ATOM 4765 O O . LYS C 1 180 ? -24.861 -14.591 30.389 1.00 22.94 158 LYS C O 1
ATOM 4771 N N . ALA C 1 181 ? -25.434 -13.807 32.423 1.00 22.45 159 ALA C N 1
ATOM 4772 C CA . ALA C 1 181 ? -24.346 -14.543 33.084 1.00 20.99 159 ALA C CA 1
ATOM 4773 C C . ALA C 1 181 ? -24.545 -16.072 32.888 1.00 20.20 159 ALA C C 1
ATOM 4774 O O . ALA C 1 181 ? -23.595 -16.750 32.575 1.00 18.86 159 ALA C O 1
ATOM 4776 N N . GLY C 1 182 ? -25.729 -16.544 33.075 1.00 18.15 160 GLY C N 1
ATOM 4777 C CA . GLY C 1 182 ? -26.048 -17.924 32.682 1.00 19.60 160 GLY C CA 1
ATOM 4778 C C . GLY C 1 182 ? -25.712 -18.279 31.234 1.00 18.81 160 GLY C C 1
ATOM 4779 O O . GLY C 1 182 ? -25.094 -19.334 30.978 1.00 17.14 160 GLY C O 1
ATOM 4780 N N . LEU C 1 183 ? -26.235 -17.492 30.296 1.00 18.13 161 LEU C N 1
ATOM 4781 C CA . LEU C 1 183 ? -26.068 -17.714 28.838 1.00 16.75 161 LEU C CA 1
ATOM 4782 C C . LEU C 1 183 ? -24.565 -17.706 28.589 1.00 16.70 161 LEU C C 1
ATOM 4783 O O . LEU C 1 183 ? -24.038 -18.533 27.819 1.00 14.93 161 LEU C O 1
ATOM 4788 N N . GLU C 1 184 ? -23.873 -16.747 29.130 1.00 14.88 162 GLU C N 1
ATOM 4789 C CA . GLU C 1 184 ? -22.407 -16.640 28.858 1.00 14.17 162 GLU C CA 1
ATOM 4790 C C . GLU C 1 184 ? -21.651 -17.853 29.328 1.00 13.03 162 GLU C C 1
ATOM 4791 O O . GLU C 1 184 ? -20.744 -18.371 28.671 1.00 14.11 162 GLU C O 1
ATOM 4797 N N . GLY C 1 185 ? -21.951 -18.278 30.609 1.00 13.49 163 GLY C N 1
ATOM 4798 C CA . GLY C 1 185 ? -21.260 -19.425 31.118 1.00 13.81 163 GLY C CA 1
ATOM 4799 C C . GLY C 1 185 ? -21.585 -20.704 30.373 1.00 10.61 163 GLY C C 1
ATOM 4800 O O . GLY C 1 185 ? -20.702 -21.533 30.121 1.00 11.72 163 GLY C O 1
ATOM 4801 N N . PHE C 1 186 ? -22.847 -20.890 30.041 1.00 11.77 164 PHE C N 1
ATOM 4802 C CA . PHE C 1 186 ? -23.282 -22.056 29.289 1.00 11.01 164 PHE C CA 1
ATOM 4803 C C . PHE C 1 186 ? -22.583 -22.112 27.902 1.00 10.62 164 PHE C C 1
ATOM 4804 O O . PHE C 1 186 ? -22.023 -23.105 27.485 1.00 10.11 164 PHE C O 1
ATOM 4812 N N . THR C 1 187 ? -22.561 -20.979 27.242 1.00 11.19 165 THR C N 1
ATOM 4813 C CA . THR C 1 187 ? -21.959 -20.867 25.869 1.00 9.32 165 THR C CA 1
ATOM 4814 C C . THR C 1 187 ? -20.446 -21.160 25.947 1.00 8.76 165 THR C C 1
ATOM 4815 O O . THR C 1 187 ? -19.911 -21.880 25.117 1.00 10.38 165 THR C O 1
ATOM 4819 N N . ARG C 1 188 ? -19.756 -20.612 26.939 1.00 9.56 166 ARG C N 1
ATOM 4820 C CA . ARG C 1 188 ? -18.351 -20.841 27.086 1.00 9.85 166 ARG C CA 1
ATOM 4821 C C . ARG C 1 188 ? -18.041 -22.326 27.396 1.00 9.61 166 ARG C C 1
ATOM 4822 O O . ARG C 1 188 ? -17.085 -22.914 26.862 1.00 9.87 166 ARG C O 1
ATOM 4830 N N . ALA C 1 189 ? -18.840 -22.961 28.243 1.00 8.97 167 ALA C N 1
ATOM 4831 C CA . ALA C 1 189 ? -18.659 -24.380 28.563 1.00 9.52 167 ALA C CA 1
ATOM 4832 C C . ALA C 1 189 ? -18.880 -25.294 27.384 1.00 9.83 167 ALA C C 1
ATOM 4833 O O . ALA C 1 189 ? -18.047 -26.174 27.106 1.00 9.84 167 ALA C O 1
ATOM 4835 N N . LEU C 1 190 ? -19.975 -25.051 26.644 1.00 10.01 168 LEU C N 1
ATOM 4836 C CA . LEU C 1 190 ? -20.223 -25.848 25.456 1.00 9.65 168 LEU C CA 1
ATOM 4837 C C . LEU C 1 190 ? -19.143 -25.633 24.398 1.00 9.51 168 LEU C C 1
ATOM 4838 O O . LEU C 1 190 ? -18.681 -26.593 23.795 1.00 9.80 168 LEU C O 1
ATOM 4843 N N . ALA C 1 191 ? -18.655 -24.388 24.236 1.00 8.55 169 ALA C N 1
ATOM 4844 C CA . ALA C 1 191 ? -17.553 -24.151 23.362 1.00 8.86 169 ALA C CA 1
ATOM 4845 C C . ALA C 1 191 ? -16.311 -24.972 23.729 1.00 9.74 169 ALA C C 1
ATOM 4846 O O . ALA C 1 191 ? -15.664 -25.528 22.860 1.00 11.74 169 ALA C O 1
ATOM 4848 N N . ARG C 1 192 ? -16.023 -25.072 25.012 1.00 9.95 170 ARG C N 1
ATOM 4849 C CA . ARG C 1 192 ? -14.874 -25.855 25.487 1.00 11.38 170 ARG C CA 1
ATOM 4850 C C . ARG C 1 192 ? -15.046 -27.307 25.170 1.00 12.49 170 ARG C C 1
ATOM 4851 O O . ARG C 1 192 ? -14.102 -27.982 24.776 1.00 14.59 170 ARG C O 1
ATOM 4859 N N . GLU C 1 193 ? -16.232 -27.780 25.375 1.00 12.09 171 GLU C N 1
ATOM 4860 C CA . GLU C 1 193 ? -16.585 -29.198 25.157 1.00 13.54 171 GLU C CA 1
ATOM 4861 C C . GLU C 1 193 ? -16.416 -29.634 23.715 1.00 13.85 171 GLU C C 1
ATOM 4862 O O . GLU C 1 193 ? -15.898 -30.749 23.427 1.00 15.25 171 GLU C O 1
ATOM 4868 N N . VAL C 1 194 ? -16.825 -28.789 22.768 1.00 11.98 172 VAL C N 1
ATOM 4869 C CA . VAL C 1 194 ? -16.899 -29.185 21.348 1.00 11.88 172 VAL C CA 1
ATOM 4870 C C . VAL C 1 194 ? -15.830 -28.576 20.432 1.00 12.36 172 VAL C C 1
ATOM 4871 O O . VAL C 1 194 ? -15.722 -28.897 19.258 1.00 13.75 172 VAL C O 1
ATOM 4875 N N . GLY C 1 195 ? -14.912 -27.787 20.994 1.00 13.10 173 GLY C N 1
ATOM 4876 C CA . GLY C 1 195 ? -13.940 -27.078 20.223 1.00 14.21 173 GLY C CA 1
ATOM 4877 C C . GLY C 1 195 ? -12.933 -27.977 19.469 1.00 15.17 173 GLY C C 1
ATOM 4878 O O . GLY C 1 195 ? -12.555 -27.614 18.362 1.00 15.02 173 GLY C O 1
ATOM 4879 N N . SER C 1 196 ? -12.622 -29.118 20.047 1.00 16.74 174 SER C N 1
ATOM 4880 C CA . SER C 1 196 ? -11.598 -29.963 19.373 1.00 18.09 174 SER C CA 1
ATOM 4881 C C . SER C 1 196 ? -12.114 -30.423 18.007 1.00 21.61 174 SER C C 1
ATOM 4882 O O . SER C 1 196 ? -11.275 -30.818 17.138 1.00 23.63 174 SER C O 1
ATOM 4885 N N . ARG C 1 197 ? -13.445 -30.403 17.819 1.00 19.54 175 ARG C N 1
ATOM 4886 C CA . ARG C 1 197 ? -14.091 -30.735 16.543 1.00 19.35 175 ARG C CA 1
ATOM 4887 C C . ARG C 1 197 ? -14.285 -29.637 15.496 1.00 18.31 175 ARG C C 1
ATOM 4888 O O . ARG C 1 197 ? -14.953 -29.842 14.482 1.00 16.14 175 ARG C O 1
ATOM 4896 N N . ALA C 1 198 ? -13.714 -28.465 15.738 1.00 16.20 176 ALA C N 1
ATOM 4897 C CA . ALA C 1 198 ? -13.775 -27.300 14.925 1.00 15.16 176 ALA C CA 1
ATOM 4898 C C . ALA C 1 198 ? -15.247 -26.829 14.826 1.00 13.19 176 ALA C C 1
ATOM 4899 O O . ALA C 1 198 ? -15.650 -26.318 13.774 1.00 13.57 176 ALA C O 1
ATOM 4901 N N . ILE C 1 199 ? -15.974 -26.960 15.931 1.00 12.48 177 ILE C N 1
ATOM 4902 C CA . ILE C 1 199 ? -17.318 -26.397 16.084 1.00 12.70 177 ILE C CA 1
ATOM 4903 C C . ILE C 1 199 ? -17.141 -25.190 17.018 1.00 11.43 177 ILE C C 1
ATOM 4904 O O . ILE C 1 199 ? -16.595 -25.363 18.102 1.00 11.16 177 ILE C O 1
ATOM 4909 N N . THR C 1 200 ? -17.597 -23.989 16.592 1.00 10.04 178 THR C N 1
ATOM 4910 C CA . THR C 1 200 ? -17.621 -22.904 17.453 1.00 9.88 178 THR C CA 1
ATOM 4911 C C . THR C 1 200 ? -19.026 -22.698 18.055 1.00 9.14 178 THR C C 1
ATOM 4912 O O . THR C 1 200 ? -20.008 -23.046 17.431 1.00 9.91 178 THR C O 1
ATOM 4916 N N . VAL C 1 201 ? -19.036 -22.115 19.256 1.00 8.94 179 VAL C N 1
ATOM 4917 C CA . VAL C 1 201 ? -20.267 -21.867 20.044 1.00 9.40 179 VAL C CA 1
ATOM 4918 C C . VAL C 1 201 ? -20.167 -20.489 20.581 1.00 8.75 179 VAL C C 1
ATOM 4919 O O . VAL C 1 201 ? -19.235 -20.236 21.429 1.00 9.65 179 VAL C O 1
ATOM 4923 N N . ASN C 1 202 ? -21.076 -19.602 20.179 1.00 8.17 180 ASN C N 1
ATOM 4924 C CA . ASN C 1 202 ? -21.075 -18.220 20.554 1.00 7.98 180 ASN C CA 1
ATOM 4925 C C . ASN C 1 202 ? -22.490 -17.751 20.902 1.00 9.47 180 ASN C C 1
ATOM 4926 O O . ASN C 1 202 ? -23.433 -18.426 20.516 1.00 10.46 180 ASN C O 1
ATOM 4931 N N . ALA C 1 203 ? -22.585 -16.597 21.534 1.00 9.86 181 ALA C N 1
ATOM 4932 C CA . ALA C 1 203 ? -23.910 -16.008 21.860 1.00 9.13 181 ALA C CA 1
ATOM 4933 C C . ALA C 1 203 ? -23.895 -14.552 21.442 1.00 10.47 181 ALA C C 1
ATOM 4934 O O . ALA C 1 203 ? -22.857 -13.937 21.318 1.00 10.42 181 ALA C O 1
ATOM 4936 N N . VAL C 1 204 ? -25.072 -14.071 21.129 1.00 9.93 182 VAL C N 1
ATOM 4937 C CA . VAL C 1 204 ? -25.320 -12.650 20.814 1.00 10.64 182 VAL C CA 1
ATOM 4938 C C . VAL C 1 204 ? -26.307 -12.181 21.837 1.00 12.16 182 VAL C C 1
ATOM 4939 O O . VAL C 1 204 ? -27.402 -12.789 21.917 1.00 13.60 182 VAL C O 1
ATOM 4943 N N . ALA C 1 205 ? -26.005 -11.096 22.529 1.00 11.67 183 ALA C N 1
ATOM 4944 C CA . ALA C 1 205 ? -26.891 -10.520 23.541 1.00 11.66 183 ALA C CA 1
ATOM 4945 C C . ALA C 1 205 ? -27.456 -9.196 23.015 1.00 11.23 183 ALA C C 1
ATOM 4946 O O . ALA C 1 205 ? -26.799 -8.179 23.111 1.00 12.36 183 ALA C O 1
ATOM 4948 N N . PRO C 1 206 ? -28.681 -9.199 22.524 1.00 11.18 184 PRO C N 1
ATOM 4949 C CA . PRO C 1 206 ? -29.216 -7.935 22.035 1.00 11.92 184 PRO C CA 1
ATOM 4950 C C . PRO C 1 206 ? -29.653 -7.026 23.140 1.00 12.87 184 PRO C C 1
ATOM 4951 O O . PRO C 1 206 ? -30.018 -7.446 24.215 1.00 13.46 184 PRO C O 1
ATOM 4955 N N . GLY C 1 207 ? -29.603 -5.749 22.823 1.00 13.24 185 GLY C N 1
ATOM 4956 C CA . GLY C 1 207 ? -30.142 -4.693 23.681 1.00 13.88 185 GLY C CA 1
ATOM 4957 C C . GLY C 1 207 ? -31.605 -4.474 23.354 1.00 14.70 185 GLY C C 1
ATOM 4958 O O . GLY C 1 207 ? -32.359 -5.404 23.241 1.00 17.51 185 GLY C O 1
ATOM 4959 N N . PHE C 1 208 ? -31.970 -3.220 23.259 1.00 12.98 186 PHE C N 1
ATOM 4960 C CA . PHE C 1 208 ? -33.344 -2.846 22.872 1.00 13.78 186 PHE C CA 1
ATOM 4961 C C . PHE C 1 208 ? -33.478 -2.781 21.396 1.00 14.42 186 PHE C C 1
ATOM 4962 O O . PHE C 1 208 ? -32.742 -1.986 20.729 1.00 17.14 186 PHE C O 1
ATOM 4970 N N . ILE C 1 209 ? -34.358 -3.613 20.863 1.00 15.70 187 ILE C N 1
ATOM 4971 C CA . ILE C 1 209 ? -34.450 -3.780 19.451 1.00 17.34 187 ILE C CA 1
ATOM 4972 C C . ILE C 1 209 ? -35.834 -3.232 19.009 1.00 21.69 187 ILE C C 1
ATOM 4973 O O . ILE C 1 209 ? -36.800 -3.393 19.759 1.00 25.83 187 ILE C O 1
ATOM 4978 N N . ASP C 1 210 ? -35.880 -2.642 17.826 1.00 19.84 188 ASP C N 1
ATOM 4979 C CA . ASP C 1 210 ? -37.074 -1.910 17.274 1.00 25.42 188 ASP C CA 1
ATOM 4980 C C . ASP C 1 210 ? -38.068 -2.950 16.830 1.00 30.14 188 ASP C C 1
ATOM 4981 O O . ASP C 1 210 ? -37.812 -3.760 15.930 1.00 33.46 188 ASP C O 1
ATOM 4986 N N . THR C 1 211 ? -39.205 -2.978 17.526 1.00 28.88 189 THR C N 1
ATOM 4987 C CA . THR C 1 211 ? -40.252 -3.925 17.236 1.00 34.09 189 THR C CA 1
ATOM 4988 C C . THR C 1 211 ? -41.540 -3.147 17.423 1.00 32.52 189 THR C C 1
ATOM 4989 O O . THR C 1 211 ? -41.529 -1.970 17.889 1.00 30.47 189 THR C O 1
ATOM 4993 N N . ASP C 1 212 ? -42.650 -3.795 17.087 1.00 35.26 190 ASP C N 1
ATOM 4994 C CA . ASP C 1 212 ? -43.966 -3.206 17.390 1.00 35.85 190 ASP C CA 1
ATOM 4995 C C . ASP C 1 212 ? -44.059 -2.880 18.854 1.00 33.10 190 ASP C C 1
ATOM 4996 O O . ASP C 1 212 ? -44.482 -1.774 19.208 1.00 37.40 190 ASP C O 1
ATOM 5001 N N . MET C 1 213 ? -43.526 -3.759 19.701 1.00 34.08 191 MET C N 1
ATOM 5002 C CA . MET C 1 213 ? -43.637 -3.565 21.146 1.00 34.52 191 MET C CA 1
ATOM 5003 C C . MET C 1 213 ? -42.912 -2.301 21.620 1.00 33.77 191 MET C C 1
ATOM 5004 O O . MET C 1 213 ? -43.514 -1.471 22.287 1.00 32.17 191 MET C O 1
ATOM 5009 N N . THR C 1 214 ? -41.652 -2.089 21.205 1.00 33.28 192 THR C N 1
ATOM 5010 C CA . THR C 1 214 ? -40.957 -0.864 21.633 1.00 29.35 192 THR C CA 1
ATOM 5011 C C . THR C 1 214 ? -41.462 0.332 20.872 1.00 28.84 192 THR C C 1
ATOM 5012 O O . THR C 1 214 ? -41.431 1.440 21.371 1.00 33.54 192 THR C O 1
ATOM 5016 N N . ARG C 1 215 ? -41.966 0.153 19.657 1.00 28.08 193 ARG C N 1
ATOM 5017 C CA . ARG C 1 215 ? -42.545 1.291 18.950 1.00 31.37 193 ARG C CA 1
ATOM 5018 C C . ARG C 1 215 ? -43.859 1.771 19.508 1.00 31.25 193 ARG C C 1
ATOM 5019 O O . ARG C 1 215 ? -44.222 2.932 19.321 1.00 32.51 193 ARG C O 1
ATOM 5027 N N . GLU C 1 216 ? -44.559 0.891 20.228 1.00 31.86 194 GLU C N 1
ATOM 5028 C CA . GLU C 1 216 ? -45.874 1.266 20.755 1.00 30.38 194 GLU C CA 1
ATOM 5029 C C . GLU C 1 216 ? -45.715 1.817 22.138 1.00 32.40 194 GLU C C 1
ATOM 5030 O O . GLU C 1 216 ? -46.723 2.082 22.830 1.00 32.11 194 GLU C O 1
ATOM 5036 N N . LEU C 1 217 ? -44.470 2.038 22.566 1.00 29.86 195 LEU C N 1
ATOM 5037 C CA . LEU C 1 217 ? -44.259 2.736 23.821 1.00 32.86 195 LEU C CA 1
ATOM 5038 C C . LEU C 1 217 ? -44.772 4.205 23.701 1.00 36.01 195 LEU C C 1
ATOM 5039 O O . LEU C 1 217 ? -44.609 4.828 22.671 1.00 43.67 195 LEU C O 1
ATOM 5044 N N . PRO C 1 218 ? -45.310 4.778 24.786 1.00 35.32 196 PRO C N 1
ATOM 5045 C CA . PRO C 1 218 ? -45.556 6.249 24.798 1.00 36.76 196 PRO C CA 1
ATOM 5046 C C . PRO C 1 218 ? -44.265 7.027 24.602 1.00 42.45 196 PRO C C 1
ATOM 5047 O O . PRO C 1 218 ? -43.218 6.545 25.013 1.00 34.76 196 PRO C O 1
ATOM 5051 N N . GLU C 1 219 ? -44.349 8.209 23.993 1.00 45.28 197 GLU C N 1
ATOM 5052 C CA . GLU C 1 219 ? -43.202 9.075 23.733 1.00 52.47 197 GLU C CA 1
ATOM 5053 C C . GLU C 1 219 ? -42.252 9.272 24.916 1.00 51.40 197 GLU C C 1
ATOM 5054 O O . GLU C 1 219 ? -41.015 9.110 24.773 1.00 51.53 197 GLU C O 1
ATOM 5060 N N . ALA C 1 220 ? -42.810 9.591 26.082 1.00 44.93 198 ALA C N 1
ATOM 5061 C CA . ALA C 1 220 ? -41.996 9.806 27.280 1.00 43.19 198 ALA C CA 1
ATOM 5062 C C . ALA C 1 220 ? -41.167 8.574 27.653 1.00 41.36 198 ALA C C 1
ATOM 5063 O O . ALA C 1 220 ? -40.004 8.686 28.105 1.00 34.93 198 ALA C O 1
ATOM 5065 N N . GLN C 1 221 ? -41.772 7.411 27.483 1.00 35.66 199 GLN C N 1
ATOM 5066 C CA . GLN C 1 221 ? -41.180 6.144 27.854 1.00 39.90 199 GLN C CA 1
ATOM 5067 C C . GLN C 1 221 ? -40.096 5.773 26.818 1.00 37.96 199 GLN C C 1
ATOM 5068 O O . GLN C 1 221 ? -38.959 5.391 27.187 1.00 35.28 199 GLN C O 1
ATOM 5074 N N . ARG C 1 222 ? -40.423 5.936 25.532 1.00 35.53 200 ARG C N 1
ATOM 5075 C CA . ARG C 1 222 ? -39.415 5.774 24.466 1.00 39.74 200 ARG C CA 1
ATOM 5076 C C . ARG C 1 222 ? -38.235 6.724 24.681 1.00 37.33 200 ARG C C 1
ATOM 5077 O O . ARG C 1 222 ? -37.100 6.323 24.506 1.00 32.18 200 ARG C O 1
ATOM 5085 N N . GLU C 1 223 ? -38.500 7.978 25.060 1.00 37.12 201 GLU C N 1
ATOM 5086 C CA . GLU C 1 223 ? -37.430 8.952 25.304 1.00 39.57 201 GLU C CA 1
ATOM 5087 C C . GLU C 1 223 ? -36.534 8.552 26.468 1.00 35.70 201 GLU C C 1
ATOM 5088 O O . GLU C 1 223 ? -35.319 8.651 26.393 1.00 36.13 201 GLU C O 1
ATOM 5094 N N . ALA C 1 224 ? -37.140 8.109 27.544 1.00 34.28 202 ALA C N 1
ATOM 5095 C CA . ALA C 1 224 ? -36.397 7.620 28.689 1.00 35.37 202 ALA C CA 1
ATOM 5096 C C . ALA C 1 224 ? -35.536 6.439 28.307 1.00 33.13 202 ALA C C 1
ATOM 5097 O O . ALA C 1 224 ? -34.373 6.287 28.751 1.00 33.62 202 ALA C O 1
ATOM 5099 N N . LEU C 1 225 ? -36.096 5.566 27.481 1.00 29.28 203 LEU C N 1
ATOM 5100 C CA . LEU C 1 225 ? -35.341 4.417 27.061 1.00 29.72 203 LEU C CA 1
ATOM 5101 C C . LEU C 1 225 ? -34.147 4.815 26.185 1.00 27.28 203 LEU C C 1
ATOM 5102 O O . LEU C 1 225 ? -32.996 4.344 26.359 1.00 25.28 203 LEU C O 1
ATOM 5107 N N . LEU C 1 226 ? -34.409 5.669 25.223 1.00 23.29 204 LEU C N 1
ATOM 5108 C CA . LEU C 1 226 ? -33.343 6.085 24.334 1.00 23.08 204 LEU C CA 1
ATOM 5109 C C . LEU C 1 226 ? -32.254 6.808 25.097 1.00 28.16 204 LEU C C 1
ATOM 5110 O O . LEU C 1 226 ? -31.086 6.783 24.684 1.00 24.27 204 LEU C O 1
ATOM 5115 N N . GLY C 1 227 ? -32.587 7.435 26.226 1.00 26.65 205 GLY C N 1
ATOM 5116 C CA . GLY C 1 227 ? -31.587 8.100 27.052 1.00 26.62 205 GLY C CA 1
ATOM 5117 C C . GLY C 1 227 ? -30.628 7.196 27.740 1.00 24.16 205 GLY C C 1
ATOM 5118 O O . GLY C 1 227 ? -29.591 7.645 28.218 1.00 28.64 205 GLY C O 1
ATOM 5119 N N . GLN C 1 228 ? -30.957 5.934 27.807 1.00 22.72 206 GLN C N 1
ATOM 5120 C CA . GLN C 1 228 ? -30.071 4.948 28.369 1.00 25.22 206 GLN C CA 1
ATOM 5121 C C . GLN C 1 228 ? -29.158 4.304 27.306 1.00 20.90 206 GLN C C 1
ATOM 5122 O O . GLN C 1 228 ? -28.363 3.396 27.622 1.00 21.19 206 GLN C O 1
ATOM 5128 N N . ILE C 1 229 ? -29.384 4.671 26.041 1.00 17.58 207 ILE C N 1
ATOM 5129 C CA . ILE C 1 229 ? -28.657 4.064 24.950 1.00 14.56 207 ILE C CA 1
ATOM 5130 C C . ILE C 1 229 ? -27.750 5.113 24.325 1.00 16.46 207 ILE C C 1
ATOM 5131 O O . ILE C 1 229 ? -28.240 6.061 23.709 1.00 16.44 207 ILE C O 1
ATOM 5136 N N . PRO C 1 230 ? -26.434 4.956 24.421 1.00 14.78 208 PRO C N 1
ATOM 5137 C CA . PRO C 1 230 ? -25.497 5.942 23.798 1.00 14.70 208 PRO C CA 1
ATOM 5138 C C . PRO C 1 230 ? -25.736 6.211 22.337 1.00 14.76 208 PRO C C 1
ATOM 5139 O O . PRO C 1 230 ? -25.693 7.377 21.917 1.00 14.52 208 PRO C O 1
ATOM 5143 N N . LEU C 1 231 ? -26.065 5.198 21.545 1.00 13.05 209 LEU C N 1
ATOM 5144 C CA . LEU C 1 231 ? -26.339 5.419 20.138 1.00 14.85 209 LEU C CA 1
ATOM 5145 C C . LEU C 1 231 ? -27.672 6.204 19.931 1.00 14.45 209 LEU C C 1
ATOM 5146 O O . LEU C 1 231 ? -27.905 6.751 18.863 1.00 17.03 209 LEU C O 1
ATOM 5151 N N . GLY C 1 232 ? -28.491 6.286 20.959 1.00 14.64 210 GLY C N 1
ATOM 5152 C CA . GLY C 1 232 ? -29.704 7.131 20.875 1.00 16.84 210 GLY C CA 1
ATOM 5153 C C . GLY C 1 232 ? -30.788 6.599 19.999 1.00 17.70 210 GLY C C 1
ATOM 5154 O O . GLY C 1 232 ? -31.702 7.343 19.533 1.00 18.49 210 GLY C O 1
ATOM 5155 N N . ARG C 1 233 ? -30.783 5.272 19.744 1.00 15.53 211 ARG C N 1
ATOM 5156 C CA . ARG C 1 233 ? -31.750 4.655 18.893 1.00 14.94 211 ARG C CA 1
ATOM 5157 C C . ARG C 1 233 ? -31.883 3.200 19.230 1.00 14.90 211 ARG C C 1
ATOM 5158 O O . ARG C 1 233 ? -30.966 2.621 19.857 1.00 13.99 211 ARG C O 1
ATOM 5166 N N . LEU C 1 234 ? -33.028 2.643 18.933 1.00 15.25 212 LEU C N 1
ATOM 5167 C CA . LEU C 1 234 ? -33.258 1.192 19.065 1.00 17.18 212 LEU C CA 1
ATOM 5168 C C . LEU C 1 234 ? -32.454 0.518 17.953 1.00 14.63 212 LEU C C 1
ATOM 5169 O O . LEU C 1 234 ? -32.188 1.082 16.892 1.00 17.33 212 LEU C O 1
ATOM 5174 N N . GLY C 1 235 ? -32.024 -0.721 18.227 1.00 15.95 213 GLY C N 1
ATOM 5175 C CA . GLY C 1 235 ? -31.336 -1.480 17.225 1.00 14.03 213 GLY C CA 1
ATOM 5176 C C . GLY C 1 235 ? -32.302 -2.084 16.241 1.00 15.91 213 GLY C C 1
ATOM 5177 O O . GLY C 1 235 ? -33.471 -2.309 16.597 1.00 16.65 213 GLY C O 1
ATOM 5178 N N . GLN C 1 236 ? -31.874 -2.304 15.029 1.00 14.95 214 GLN C N 1
ATOM 5179 C CA . GLN C 1 236 ? -32.713 -3.026 14.053 1.00 17.76 214 GLN C CA 1
ATOM 5180 C C . GLN C 1 236 ? -32.489 -4.517 14.146 1.00 15.35 214 GLN C C 1
ATOM 5181 O O . GLN C 1 236 ? -31.366 -4.982 14.400 1.00 14.94 214 GLN C O 1
ATOM 5187 N N . ALA C 1 237 ? -33.532 -5.303 13.899 1.00 15.52 215 ALA C N 1
ATOM 5188 C CA . ALA C 1 237 ? -33.344 -6.761 13.865 1.00 14.53 215 ALA C CA 1
ATOM 5189 C C . ALA C 1 237 ? -32.226 -7.144 12.932 1.00 14.06 215 ALA C C 1
ATOM 5190 O O . ALA C 1 237 ? -31.490 -8.107 13.209 1.00 14.50 215 ALA C O 1
ATOM 5192 N N . GLU C 1 238 ? -32.097 -6.475 11.787 1.00 14.25 216 GLU C N 1
ATOM 5193 C CA . GLU C 1 238 ? -31.049 -6.763 10.804 1.00 15.36 216 GLU C CA 1
ATOM 5194 C C . GLU C 1 238 ? -29.615 -6.583 11.377 1.00 13.98 216 GLU C C 1
ATOM 5195 O O . GLU C 1 238 ? -28.700 -7.258 10.991 1.00 13.95 216 GLU C O 1
ATOM 5201 N N . GLU C 1 239 ? -29.489 -5.656 12.288 1.00 13.87 217 GLU C N 1
ATOM 5202 C CA . GLU C 1 239 ? -28.222 -5.380 13.001 1.00 15.13 217 GLU C CA 1
ATOM 5203 C C . GLU C 1 239 ? -27.855 -6.531 13.944 1.00 15.12 217 GLU C C 1
ATOM 5204 O O . GLU C 1 239 ? -26.610 -6.791 14.134 1.00 18.55 217 GLU C O 1
ATOM 5210 N N . ILE C 1 240 ? -28.780 -7.258 14.522 1.00 14.00 218 ILE C N 1
ATOM 5211 C CA . ILE C 1 240 ? -28.446 -8.464 15.217 1.00 13.59 218 ILE C CA 1
ATOM 5212 C C . ILE C 1 240 ? -28.110 -9.548 14.216 1.00 13.83 218 ILE C C 1
ATOM 5213 O O . ILE C 1 240 ? -27.110 -10.288 14.367 1.00 12.65 218 ILE C O 1
ATOM 5218 N N . ALA C 1 241 ? -28.877 -9.653 13.133 1.00 12.48 219 ALA C N 1
ATOM 5219 C CA . ALA C 1 241 ? -28.640 -10.666 12.104 1.00 11.35 219 ALA C CA 1
ATOM 5220 C C . ALA C 1 241 ? -27.253 -10.564 11.463 1.00 11.76 219 ALA C C 1
ATOM 5221 O O . ALA C 1 241 ? -26.666 -11.592 11.200 1.00 11.90 219 ALA C O 1
ATOM 5223 N N . LYS C 1 242 ? -26.766 -9.363 11.268 1.00 12.66 220 LYS C N 1
ATOM 5224 C CA . LYS C 1 242 ? -25.446 -9.238 10.629 1.00 12.76 220 LYS C CA 1
ATOM 5225 C C . LYS C 1 242 ? -24.365 -9.769 11.532 1.00 10.74 220 LYS C C 1
ATOM 5226 O O . LYS C 1 242 ? -23.412 -10.402 11.010 1.00 11.19 220 LYS C O 1
ATOM 5232 N N . VAL C 1 243 ? -24.492 -9.604 12.814 1.00 11.04 221 VAL C N 1
ATOM 5233 C CA . VAL C 1 243 ? -23.482 -10.157 13.739 1.00 10.77 221 VAL C CA 1
ATOM 5234 C C . VAL C 1 243 ? -23.530 -11.683 13.699 1.00 10.54 221 VAL C C 1
ATOM 5235 O O . VAL C 1 243 ? -22.528 -12.377 13.715 1.00 10.39 221 VAL C O 1
ATOM 5239 N N . VAL C 1 244 ? -24.776 -12.217 13.738 1.00 10.79 222 VAL C N 1
ATOM 5240 C CA . VAL C 1 244 ? -24.907 -13.682 13.658 1.00 10.39 222 VAL C CA 1
ATOM 5241 C C . VAL C 1 244 ? -24.342 -14.242 12.364 1.00 10.90 222 VAL C C 1
ATOM 5242 O O . VAL C 1 244 ? -23.616 -15.276 12.346 1.00 12.37 222 VAL C O 1
ATOM 5246 N N . GLY C 1 245 ? -24.606 -13.590 11.241 1.00 11.33 223 GLY C N 1
ATOM 5247 C CA . GLY C 1 245 ? -24.041 -13.933 9.998 1.00 11.44 223 GLY C CA 1
ATOM 5248 C C . GLY C 1 245 ? -22.519 -13.966 9.988 1.00 11.50 223 GLY C C 1
ATOM 5249 O O . GLY C 1 245 ? -21.897 -14.875 9.426 1.00 12.14 223 GLY C O 1
ATOM 5250 N N . PHE C 1 246 ? -21.933 -12.987 10.611 1.00 10.72 224 PHE C N 1
ATOM 5251 C CA . PHE C 1 246 ? -20.486 -12.987 10.733 1.00 10.22 224 PHE C CA 1
ATOM 5252 C C . PHE C 1 246 ? -19.969 -14.182 11.541 1.00 12.39 224 PHE C C 1
ATOM 5253 O O . PHE C 1 246 ? -19.013 -14.839 11.140 1.00 11.56 224 PHE C O 1
ATOM 5261 N N . LEU C 1 247 ? -20.571 -14.426 12.682 1.00 10.42 225 LEU C N 1
ATOM 5262 C CA . LEU C 1 247 ? -20.174 -15.551 13.511 1.00 10.49 225 LEU C CA 1
ATOM 5263 C C . LEU C 1 247 ? -20.311 -16.844 12.821 1.00 11.89 225 LEU C C 1
ATOM 5264 O O . LEU C 1 247 ? -19.482 -17.750 13.034 1.00 12.12 225 LEU C O 1
ATOM 5269 N N . ALA C 1 248 ? -21.251 -16.943 11.875 1.00 12.11 226 ALA C N 1
ATOM 5270 C CA . ALA C 1 248 ? -21.443 -18.195 11.090 1.00 14.33 226 ALA C CA 1
ATOM 5271 C C . ALA C 1 248 ? -20.444 -18.407 9.997 1.00 16.20 226 ALA C C 1
ATOM 5272 O O . ALA C 1 248 ? -20.296 -19.500 9.431 1.00 20.00 226 ALA C O 1
ATOM 5274 N N . SER C 1 249 ? -19.679 -17.359 9.709 1.00 14.35 227 SER C N 1
ATOM 5275 C CA . SER C 1 249 ? -18.766 -17.363 8.611 1.00 13.92 227 SER C CA 1
ATOM 5276 C C . SER C 1 249 ? -17.417 -18.044 8.914 1.00 14.53 227 SER C C 1
ATOM 5277 O O . SER C 1 249 ? -17.046 -18.197 10.067 1.00 13.73 227 SER C O 1
ATOM 5280 N N . ASP C 1 250 ? -16.660 -18.351 7.877 1.00 15.29 228 ASP C N 1
ATOM 5281 C CA A ASP C 1 250 ? -15.280 -18.813 8.061 0.60 17.63 228 ASP C CA 1
ATOM 5282 C CA B ASP C 1 250 ? -15.274 -18.828 8.029 0.40 16.74 228 ASP C CA 1
ATOM 5283 C C . ASP C 1 250 ? -14.345 -17.834 8.731 1.00 15.56 228 ASP C C 1
ATOM 5284 O O . ASP C 1 250 ? -13.428 -18.246 9.422 1.00 18.12 228 ASP C O 1
ATOM 5293 N N . GLY C 1 251 ? -14.611 -16.568 8.530 1.00 18.89 229 GLY C N 1
ATOM 5294 C CA . GLY C 1 251 ? -13.745 -15.498 9.133 1.00 19.28 229 GLY C CA 1
ATOM 5295 C C . GLY C 1 251 ? -13.825 -15.469 10.635 1.00 18.06 229 GLY C C 1
ATOM 5296 O O . GLY C 1 251 ? -12.913 -14.959 11.265 1.00 20.58 229 GLY C O 1
ATOM 5297 N N . ALA C 1 252 ? -14.925 -16.039 11.184 1.00 14.52 230 ALA C N 1
ATOM 5298 C CA . ALA C 1 252 ? -15.061 -16.058 12.599 1.00 11.27 230 ALA C CA 1
ATOM 5299 C C . ALA C 1 252 ? -14.602 -17.436 13.204 1.00 11.09 230 ALA C C 1
ATOM 5300 O O . ALA C 1 252 ? -14.945 -17.754 14.381 1.00 9.99 230 ALA C O 1
ATOM 5302 N N . ALA C 1 253 ? -13.784 -18.200 12.506 1.00 11.64 231 ALA C N 1
ATOM 5303 C CA . ALA C 1 253 ? -13.403 -19.510 12.978 1.00 11.29 231 ALA C CA 1
ATOM 5304 C C . ALA C 1 253 ? -12.674 -19.534 14.319 1.00 9.86 231 ALA C C 1
ATOM 5305 O O . ALA C 1 253 ? -12.672 -20.565 14.978 1.00 11.38 231 ALA C O 1
ATOM 5307 N N . TYR C 1 254 ? -12.014 -18.441 14.710 1.00 11.26 232 TYR C N 1
ATOM 5308 C CA . TYR C 1 254 ? -11.270 -18.476 15.970 1.00 10.72 232 TYR C CA 1
ATOM 5309 C C . TYR C 1 254 ? -12.037 -17.814 17.087 1.00 10.56 232 TYR C C 1
ATOM 5310 O O . TYR C 1 254 ? -11.519 -17.650 18.178 1.00 11.81 232 TYR C O 1
ATOM 5319 N N . VAL C 1 255 ? -13.266 -17.378 16.790 1.00 9.33 233 VAL C N 1
ATOM 5320 C CA . VAL C 1 255 ? -14.092 -16.830 17.834 1.00 9.22 233 VAL C CA 1
ATOM 5321 C C . VAL C 1 255 ? -15.007 -17.967 18.372 1.00 9.42 233 VAL C C 1
ATOM 5322 O O . VAL C 1 255 ? -15.809 -18.531 17.639 1.00 9.74 233 VAL C O 1
ATOM 5326 N N . THR C 1 256 ? -14.799 -18.304 19.622 1.00 9.49 234 THR C N 1
ATOM 5327 C CA . THR C 1 256 ? -15.618 -19.330 20.246 1.00 8.54 234 THR C CA 1
ATOM 5328 C C . THR C 1 256 ? -15.679 -19.077 21.749 1.00 8.46 234 THR C C 1
ATOM 5329 O O . THR C 1 256 ? -14.734 -18.597 22.392 1.00 9.64 234 THR C O 1
ATOM 5333 N N . GLY C 1 257 ? -16.815 -19.441 22.320 1.00 8.12 235 GLY C N 1
ATOM 5334 C CA . GLY C 1 257 ? -17.126 -19.191 23.723 1.00 8.82 235 GLY C CA 1
ATOM 5335 C C . GLY C 1 257 ? -17.476 -17.757 24.077 1.00 8.91 235 GLY C C 1
ATOM 5336 O O . GLY C 1 257 ? -17.541 -17.404 25.308 1.00 11.84 235 GLY C O 1
ATOM 5337 N N . ALA C 1 258 ? -17.669 -16.919 23.070 1.00 9.05 236 ALA C N 1
ATOM 5338 C CA . ALA C 1 258 ? -17.905 -15.495 23.229 1.00 10.10 236 ALA C CA 1
ATOM 5339 C C . ALA C 1 258 ? -19.367 -15.169 23.296 1.00 9.81 236 ALA C C 1
ATOM 5340 O O . ALA C 1 258 ? -20.146 -15.793 22.561 1.00 10.38 236 ALA C O 1
ATOM 5342 N N . THR C 1 259 ? -19.667 -14.159 24.120 1.00 11.78 237 THR C N 1
ATOM 5343 C CA . THR C 1 259 ? -21.031 -13.549 24.133 1.00 11.26 237 THR C CA 1
ATOM 5344 C C . THR C 1 259 ? -20.847 -12.105 23.633 1.00 12.54 237 THR C C 1
ATOM 5345 O O . THR C 1 259 ? -20.113 -11.319 24.327 1.00 15.23 237 THR C O 1
ATOM 5349 N N . VAL C 1 260 ? -21.348 -11.840 22.442 1.00 10.64 238 VAL C N 1
ATOM 5350 C CA . VAL C 1 260 ? -21.145 -10.498 21.788 1.00 11.64 238 VAL C CA 1
ATOM 5351 C C . VAL C 1 260 ? -22.370 -9.635 22.141 1.00 11.19 238 VAL C C 1
ATOM 5352 O O . VAL C 1 260 ? -23.485 -10.000 21.742 1.00 11.04 238 VAL C O 1
ATOM 5356 N N . PRO C 1 261 ? -22.193 -8.549 22.918 1.00 11.66 239 PRO C N 1
ATOM 5357 C CA . PRO C 1 261 ? -23.356 -7.654 23.203 1.00 12.68 239 PRO C CA 1
ATOM 5358 C C . PRO C 1 261 ? -23.620 -6.800 21.973 1.00 12.58 239 PRO C C 1
ATOM 5359 O O . PRO C 1 261 ? -22.685 -6.215 21.397 1.00 11.70 239 PRO C O 1
ATOM 5363 N N . VAL C 1 262 ? -24.885 -6.622 21.578 1.00 10.95 240 VAL C N 1
ATOM 5364 C CA . VAL C 1 262 ? -25.231 -5.798 20.454 1.00 10.66 240 VAL C CA 1
ATOM 5365 C C . VAL C 1 262 ? -26.364 -4.869 20.946 1.00 10.06 240 VAL C C 1
ATOM 5366 O O . VAL C 1 262 ? -27.519 -5.192 20.803 1.00 10.56 240 VAL C O 1
ATOM 5370 N N . ASN C 1 263 ? -25.965 -3.791 21.554 1.00 11.11 241 ASN C N 1
ATOM 5371 C CA . ASN C 1 263 ? -26.837 -3.036 22.430 1.00 10.86 241 ASN C CA 1
ATOM 5372 C C . ASN C 1 263 ? -26.654 -1.548 22.379 1.00 10.86 241 ASN C C 1
ATOM 5373 O O . ASN C 1 263 ? -27.215 -0.803 23.207 1.00 12.19 241 ASN C O 1
ATOM 5378 N N . GLY C 1 264 ? -25.921 -1.050 21.405 1.00 10.71 242 GLY C N 1
ATOM 5379 C CA . GLY C 1 264 ? -25.826 0.387 21.236 1.00 11.20 242 GLY C CA 1
ATOM 5380 C C . GLY C 1 264 ? -25.123 1.085 22.363 1.00 11.90 242 GLY C C 1
ATOM 5381 O O . GLY C 1 264 ? -25.209 2.329 22.501 1.00 12.98 242 GLY C O 1
ATOM 5382 N N . GLY C 1 265 ? -24.434 0.339 23.248 1.00 11.17 243 GLY C N 1
ATOM 5383 C CA . GLY C 1 265 ? -23.720 0.822 24.372 1.00 12.16 243 GLY C CA 1
ATOM 5384 C C . GLY C 1 265 ? -24.479 0.886 25.681 1.00 13.75 243 GLY C C 1
ATOM 5385 O O . GLY C 1 265 ? -23.963 1.437 26.633 1.00 15.76 243 GLY C O 1
ATOM 5386 N N A MET C 1 266 ? -25.628 0.257 25.687 0.50 14.02 244 MET C N 1
ATOM 5387 N N B MET C 1 266 ? -25.683 0.364 25.678 0.50 15.61 244 MET C N 1
ATOM 5388 C CA A MET C 1 266 ? -26.465 0.145 26.911 0.50 15.27 244 MET C CA 1
ATOM 5389 C CA B MET C 1 266 ? -26.659 0.711 26.776 0.50 17.15 244 MET C CA 1
ATOM 5390 C C A MET C 1 266 ? -26.126 -1.241 27.483 0.50 16.86 244 MET C C 1
ATOM 5391 C C B MET C 1 266 ? -26.094 0.499 28.183 0.50 15.70 244 MET C C 1
ATOM 5392 O O A MET C 1 266 ? -26.591 -2.246 26.929 0.50 15.44 244 MET C O 1
ATOM 5393 O O B MET C 1 266 ? -25.284 -0.374 28.449 0.50 14.64 244 MET C O 1
ATOM 5402 N N A TYR C 1 267 ? -25.409 -1.262 28.586 0.50 18.03 245 TYR C N 1
ATOM 5403 N N B TYR C 1 267 ? -26.502 1.392 29.080 0.50 15.59 245 TYR C N 1
ATOM 5404 C CA A TYR C 1 267 ? -24.992 -2.527 29.203 0.50 18.04 245 TYR C CA 1
ATOM 5405 C CA B TYR C 1 267 ? -26.303 1.208 30.519 0.50 17.44 245 TYR C CA 1
ATOM 5406 C C A TYR C 1 267 ? -25.669 -2.660 30.551 0.50 20.00 245 TYR C C 1
ATOM 5407 C C B TYR C 1 267 ? -27.115 0.093 31.138 0.50 19.50 245 TYR C C 1
ATOM 5408 O O A TYR C 1 267 ? -25.351 -1.905 31.453 0.50 24.09 245 TYR C O 1
ATOM 5409 O O B TYR C 1 267 ? -28.251 -0.202 30.703 0.50 18.97 245 TYR C O 1
ATOM 5426 N N A MET C 1 268 ? -26.625 -3.544 30.643 0.50 20.90 246 MET C N 1
ATOM 5427 N N B MET C 1 268 ? -26.556 -0.540 32.183 0.50 21.00 246 MET C N 1
ATOM 5428 C CA A MET C 1 268 ? -27.326 -3.712 31.908 0.50 27.22 246 MET C CA 1
ATOM 5429 C CA B MET C 1 268 ? -27.308 -1.542 32.950 0.50 22.74 246 MET C CA 1
ATOM 5430 C C A MET C 1 268 ? -26.666 -4.826 32.654 0.50 24.99 246 MET C C 1
ATOM 5431 C C B MET C 1 268 ? -27.376 -1.276 34.471 0.50 21.72 246 MET C C 1
ATOM 5432 O O A MET C 1 268 ? -26.309 -5.831 32.061 0.50 25.86 246 MET C O 1
ATOM 5433 O O B MET C 1 268 ? -26.754 -0.334 34.947 0.50 19.49 246 MET C O 1
ATOM 5442 N N A SER C 1 269 ? -26.516 -4.593 33.953 0.50 27.17 247 SER C N 1
ATOM 5443 N N B SER C 1 269 ? -28.124 -2.147 35.178 0.50 29.39 247 SER C N 1
ATOM 5444 C CA A SER C 1 269 ? -25.822 -5.457 34.882 0.50 29.50 247 SER C CA 1
ATOM 5445 C CA B SER C 1 269 ? -28.999 -1.815 36.384 0.50 31.49 247 SER C CA 1
ATOM 5446 C C A SER C 1 269 ? -26.719 -5.782 36.066 0.50 24.79 247 SER C C 1
ATOM 5447 C C B SER C 1 269 ? -28.654 -1.907 37.887 0.50 32.49 247 SER C C 1
ATOM 5448 O O A SER C 1 269 ? -26.327 -6.669 36.772 0.50 23.48 247 SER C O 1
ATOM 5449 O O B SER C 1 269 ? -28.869 -2.973 38.529 0.50 29.73 247 SER C O 1
ATOM 5456 N N . LEU D 1 18 ? -32.790 -6.013 74.659 1.00 70.05 -4 LEU D N 1
ATOM 5457 C CA . LEU D 1 18 ? -32.323 -6.710 73.428 1.00 68.43 -4 LEU D CA 1
ATOM 5458 C C . LEU D 1 18 ? -30.763 -6.773 73.436 1.00 66.65 -4 LEU D C 1
ATOM 5459 O O . LEU D 1 18 ? -30.080 -6.228 74.340 1.00 45.36 -4 LEU D O 1
ATOM 5464 N N . TYR D 1 19 ? -30.218 -7.425 72.410 1.00 66.69 -3 TYR D N 1
ATOM 5465 C CA . TYR D 1 19 ? -28.809 -7.736 72.277 1.00 63.07 -3 TYR D CA 1
ATOM 5466 C C . TYR D 1 19 ? -28.410 -7.183 70.956 1.00 56.82 -3 TYR D C 1
ATOM 5467 O O . TYR D 1 19 ? -29.190 -7.228 70.010 1.00 50.61 -3 TYR D O 1
ATOM 5476 N N . PHE D 1 20 ? -27.211 -6.634 70.884 1.00 47.48 -2 PHE D N 1
ATOM 5477 C CA . PHE D 1 20 ? -26.783 -5.991 69.663 1.00 41.31 -2 PHE D CA 1
ATOM 5478 C C . PHE D 1 20 ? -25.263 -5.876 69.610 1.00 39.36 -2 PHE D C 1
ATOM 5479 O O . PHE D 1 20 ? -24.644 -4.939 70.139 1.00 33.87 -2 PHE D O 1
ATOM 5487 N N . GLN D 1 21 ? -24.684 -6.851 68.925 1.00 37.66 -1 GLN D N 1
ATOM 5488 C CA . GLN D 1 21 ? -23.280 -6.993 68.858 1.00 38.22 -1 GLN D CA 1
ATOM 5489 C C . GLN D 1 21 ? -22.852 -7.387 67.468 1.00 38.81 -1 GLN D C 1
ATOM 5490 O O . GLN D 1 21 ? -23.486 -8.220 66.806 1.00 34.60 -1 GLN D O 1
ATOM 5496 N N . SER D 1 22 ? -21.756 -6.798 67.026 1.00 34.06 0 SER D N 1
ATOM 5497 C CA . SER D 1 22 ? -21.310 -7.063 65.690 1.00 33.80 0 SER D CA 1
ATOM 5498 C C . SER D 1 22 ? -21.000 -8.567 65.639 1.00 33.66 0 SER D C 1
ATOM 5499 O O . SER D 1 22 ? -20.479 -9.140 66.591 1.00 32.04 0 SER D O 1
ATOM 5502 N N . MET D 1 23 ? -21.272 -9.159 64.500 1.00 26.62 1 MET D N 1
ATOM 5503 C CA . MET D 1 23 ? -20.933 -10.560 64.224 1.00 26.86 1 MET D CA 1
ATOM 5504 C C . MET D 1 23 ? -21.770 -11.559 64.939 1.00 28.26 1 MET D C 1
ATOM 5505 O O . MET D 1 23 ? -21.722 -12.726 64.591 1.00 29.27 1 MET D O 1
ATOM 5510 N N . SER D 1 24 ? -22.604 -11.159 65.884 1.00 27.29 2 SER D N 1
ATOM 5511 C CA . SER D 1 24 ? -23.278 -12.200 66.647 1.00 29.01 2 SER D CA 1
ATOM 5512 C C . SER D 1 24 ? -24.413 -12.756 65.883 1.00 25.56 2 SER D C 1
ATOM 5513 O O . SER D 1 24 ? -25.180 -12.043 65.285 1.00 25.09 2 SER D O 1
ATOM 5516 N N . LEU D 1 25 ? -24.557 -14.082 65.895 1.00 24.11 3 LEU D N 1
ATOM 5517 C CA . LEU D 1 25 ? -25.765 -14.698 65.379 1.00 22.46 3 LEU D CA 1
ATOM 5518 C C . LEU D 1 25 ? -26.622 -15.323 66.499 1.00 23.83 3 LEU D C 1
ATOM 5519 O O . LEU D 1 25 ? -27.520 -16.134 66.268 1.00 25.62 3 LEU D O 1
ATOM 5524 N N . GLN D 1 26 ? -26.456 -14.823 67.698 1.00 24.83 4 GLN D N 1
ATOM 5525 C CA . GLN D 1 26 ? -27.336 -15.264 68.804 1.00 27.07 4 GLN D CA 1
ATOM 5526 C C . GLN D 1 26 ? -28.831 -15.079 68.523 1.00 24.73 4 GLN D C 1
ATOM 5527 O O . GLN D 1 26 ? -29.295 -14.057 68.036 1.00 29.55 4 GLN D O 1
ATOM 5533 N N . GLY D 1 27 ? -29.576 -16.126 68.758 1.00 29.50 5 GLY D N 1
ATOM 5534 C CA . GLY D 1 27 ? -31.017 -16.144 68.529 1.00 30.98 5 GLY D CA 1
ATOM 5535 C C . GLY D 1 27 ? -31.419 -16.548 67.133 1.00 29.58 5 GLY D C 1
ATOM 5536 O O . GLY D 1 27 ? -32.615 -16.525 66.797 1.00 33.96 5 GLY D O 1
ATOM 5537 N N . LYS D 1 28 ? -30.426 -16.857 66.300 1.00 24.55 6 LYS D N 1
ATOM 5538 C CA . LYS D 1 28 ? -30.726 -17.255 64.925 1.00 25.49 6 LYS D CA 1
ATOM 5539 C C . LYS D 1 28 ? -30.513 -18.760 64.765 1.00 21.49 6 LYS D C 1
ATOM 5540 O O . LYS D 1 28 ? -29.626 -19.321 65.399 1.00 21.32 6 LYS D O 1
ATOM 5546 N N . VAL D 1 29 ? -31.333 -19.346 63.919 1.00 21.53 7 VAL D N 1
ATOM 5547 C CA . VAL D 1 29 ? -31.230 -20.735 63.557 1.00 19.60 7 VAL D CA 1
ATOM 5548 C C . VAL D 1 29 ? -30.653 -20.767 62.114 1.00 17.52 7 VAL D C 1
ATOM 5549 O O . VAL D 1 29 ? -31.192 -20.073 61.241 1.00 18.39 7 VAL D O 1
ATOM 5553 N N . ALA D 1 30 ? -29.599 -21.538 61.970 1.00 16.04 8 ALA D N 1
ATOM 5554 C CA . ALA D 1 30 ? -28.902 -21.683 60.684 1.00 15.96 8 ALA D CA 1
ATOM 5555 C C . ALA D 1 30 ? -28.997 -23.117 60.169 1.00 15.58 8 ALA D C 1
ATOM 5556 O O . ALA D 1 30 ? -28.870 -24.020 60.960 1.00 20.41 8 ALA D O 1
ATOM 5558 N N . LEU D 1 31 ? -29.328 -23.265 58.894 1.00 13.42 9 LEU D N 1
ATOM 5559 C CA . LEU D 1 31 ? -29.344 -24.572 58.252 1.00 14.19 9 LEU D CA 1
ATOM 5560 C C . LEU D 1 31 ? -28.144 -24.627 57.317 1.00 15.96 9 LEU D C 1
ATOM 5561 O O . LEU D 1 31 ? -28.016 -23.698 56.478 1.00 15.88 9 LEU D O 1
ATOM 5566 N N . VAL D 1 32 ? -27.273 -25.612 57.473 1.00 13.48 10 VAL D N 1
ATOM 5567 C CA . VAL D 1 32 ? -26.110 -25.750 56.616 1.00 14.51 10 VAL D CA 1
ATOM 5568 C C . VAL D 1 32 ? -26.205 -27.079 55.954 1.00 15.72 10 VAL D C 1
ATOM 5569 O O . VAL D 1 32 ? -26.122 -28.105 56.628 1.00 15.49 10 VAL D O 1
ATOM 5573 N N . THR D 1 33 ? -26.448 -27.054 54.648 1.00 14.34 11 THR D N 1
ATOM 5574 C CA . THR D 1 33 ? -26.537 -28.388 53.910 1.00 14.70 11 THR D CA 1
ATOM 5575 C C . THR D 1 33 ? -25.143 -28.863 53.563 1.00 15.93 11 THR D C 1
ATOM 5576 O O . THR D 1 33 ? -24.179 -28.110 53.375 1.00 18.17 11 THR D O 1
ATOM 5580 N N . GLY D 1 34 ? -24.952 -30.169 53.548 1.00 16.30 12 GLY D N 1
ATOM 5581 C CA . GLY D 1 34 ? -23.690 -30.703 53.265 1.00 16.75 12 GLY D CA 1
ATOM 5582 C C . GLY D 1 34 ? -22.657 -30.423 54.324 1.00 18.63 12 GLY D C 1
ATOM 5583 O O . GLY D 1 34 ? -21.480 -30.135 54.006 1.00 19.92 12 GLY D O 1
ATOM 5584 N N . ALA D 1 35 ? -23.053 -30.618 55.595 1.00 17.29 13 ALA D N 1
ATOM 5585 C CA . ALA D 1 35 ? -22.192 -30.271 56.750 1.00 18.06 13 ALA D CA 1
ATOM 5586 C C . ALA D 1 35 ? -21.309 -31.340 57.384 1.00 18.73 13 ALA D C 1
ATOM 5587 O O . ALA D 1 35 ? -20.686 -31.114 58.473 1.00 19.17 13 ALA D O 1
ATOM 5589 N N . SER D 1 36 ? -21.265 -32.529 56.777 1.00 21.38 14 SER D N 1
ATOM 5590 C CA . SER D 1 36 ? -20.555 -33.608 57.477 1.00 24.33 14 SER D CA 1
ATOM 5591 C C . SER D 1 36 ? -19.035 -33.645 57.383 1.00 25.87 14 SER D C 1
ATOM 5592 O O . SER D 1 36 ? -18.348 -34.340 58.169 1.00 27.09 14 SER D O 1
ATOM 5595 N N . ARG D 1 37 ? -18.487 -32.885 56.458 1.00 24.84 15 ARG D N 1
ATOM 5596 C CA . ARG D 1 37 ? -17.042 -32.841 56.295 1.00 28.27 15 ARG D CA 1
ATOM 5597 C C . ARG D 1 37 ? -16.639 -31.539 55.631 1.00 25.66 15 ARG D C 1
ATOM 5598 O O . ARG D 1 37 ? -17.489 -30.786 55.184 1.00 23.06 15 ARG D O 1
ATOM 5606 N N . GLY D 1 38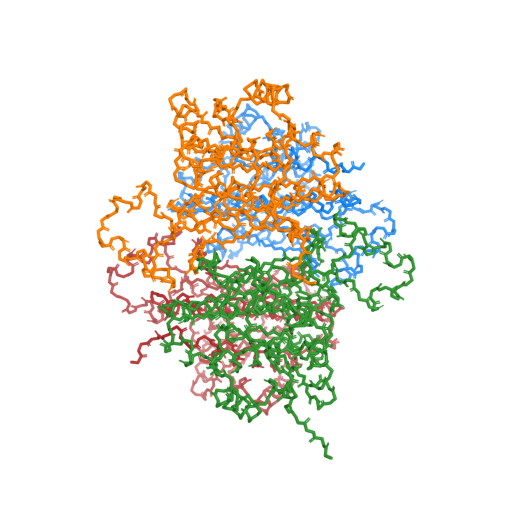 ? -15.332 -31.288 55.597 1.00 22.89 16 GLY D N 1
ATOM 5607 C CA . GLY D 1 38 ? -14.763 -30.257 54.772 1.00 21.51 16 GLY D CA 1
ATOM 5608 C C . GLY D 1 38 ? -15.318 -28.869 55.016 1.00 18.51 16 GLY D C 1
ATOM 5609 O O . GLY D 1 38 ? -15.478 -28.420 56.185 1.00 17.92 16 GLY D O 1
ATOM 5610 N N . ILE D 1 39 ? -15.588 -28.221 53.909 1.00 16.63 17 ILE D N 1
ATOM 5611 C CA . ILE D 1 39 ? -16.125 -26.872 53.962 1.00 15.72 17 ILE D CA 1
ATOM 5612 C C . ILE D 1 39 ? -17.407 -26.786 54.773 1.00 16.35 17 ILE D C 1
ATOM 5613 O O . ILE D 1 39 ? -17.637 -25.825 55.594 1.00 15.05 17 ILE D O 1
ATOM 5618 N N . GLY D 1 40 ? -18.358 -27.683 54.544 1.00 15.55 18 GLY D N 1
ATOM 5619 C CA . GLY D 1 40 ? -19.609 -27.570 55.205 1.00 14.72 18 GLY D CA 1
ATOM 5620 C C . GLY D 1 40 ? -19.480 -27.691 56.708 1.00 13.50 18 GLY D C 1
ATOM 5621 O O . GLY D 1 40 ? -20.179 -27.019 57.456 1.00 14.39 18 GLY D O 1
ATOM 5622 N N . GLN D 1 41 ? -18.630 -28.617 57.124 1.00 13.84 19 GLN D N 1
ATOM 5623 C CA . GLN D 1 41 ? -18.403 -28.798 58.592 1.00 15.98 19 GLN D CA 1
ATOM 5624 C C . GLN D 1 41 ? -17.822 -27.506 59.132 1.00 15.58 19 GLN D C 1
ATOM 5625 O O . GLN D 1 41 ? -18.226 -27.078 60.206 1.00 15.45 19 GLN D O 1
ATOM 5631 N N . ALA D 1 42 ? -16.843 -26.949 58.457 1.00 16.59 20 ALA D N 1
ATOM 5632 C CA . ALA D 1 42 ? -16.160 -25.683 58.934 1.00 15.82 20 ALA D CA 1
ATOM 5633 C C . ALA D 1 42 ? -17.142 -24.544 59.027 1.00 15.34 20 ALA D C 1
ATOM 5634 O O . ALA D 1 42 ? -17.186 -23.799 59.999 1.00 15.01 20 ALA D O 1
ATOM 5636 N N . ILE D 1 43 ? -18.086 -24.456 58.079 1.00 14.98 21 ILE D N 1
ATOM 5637 C CA . ILE D 1 43 ? -19.177 -23.485 58.132 1.00 13.24 21 ILE D CA 1
ATOM 5638 C C . ILE D 1 43 ? -20.103 -23.658 59.310 1.00 13.84 21 ILE D C 1
ATOM 5639 O O . ILE D 1 43 ? -20.403 -22.729 60.047 1.00 14.40 21 ILE D O 1
ATOM 5644 N N . ALA D 1 44 ? -20.510 -24.945 59.570 1.00 13.77 22 ALA D N 1
ATOM 5645 C CA . ALA D 1 44 ? -21.383 -25.224 60.674 1.00 15.80 22 ALA D CA 1
ATOM 5646 C C . ALA D 1 44 ? -20.704 -24.809 61.998 1.00 15.12 22 ALA D C 1
ATOM 5647 O O . ALA D 1 44 ? -21.382 -24.179 62.828 1.00 16.51 22 ALA D O 1
ATOM 5649 N N . LEU D 1 45 ? -19.438 -25.092 62.121 1.00 16.23 23 LEU D N 1
ATOM 5650 C CA . LEU D 1 45 ? -18.737 -24.775 63.365 1.00 16.48 23 LEU D CA 1
ATOM 5651 C C . LEU D 1 45 ? -18.516 -23.268 63.519 1.00 17.91 23 LEU D C 1
ATOM 5652 O O . LEU D 1 45 ? -18.743 -22.712 64.607 1.00 19.14 23 LEU D O 1
ATOM 5657 N N . GLU D 1 46 ? -18.261 -22.570 62.418 1.00 16.96 24 GLU D N 1
ATOM 5658 C CA . GLU D 1 46 ? -18.169 -21.088 62.478 1.00 16.22 24 GLU D CA 1
ATOM 5659 C C . GLU D 1 46 ? -19.485 -20.440 62.876 1.00 16.54 24 GLU D C 1
ATOM 5660 O O . GLU D 1 46 ? -19.480 -19.515 63.684 1.00 17.10 24 GLU D O 1
ATOM 5666 N N . LEU D 1 47 ? -20.592 -20.780 62.231 1.00 15.33 25 LEU D N 1
ATOM 5667 C CA . LEU D 1 47 ? -21.837 -20.252 62.572 1.00 14.08 25 LEU D CA 1
ATOM 5668 C C . LEU D 1 47 ? -22.143 -20.508 64.072 1.00 16.16 25 LEU D C 1
ATOM 5669 O O . LEU D 1 47 ? -22.743 -19.653 64.761 1.00 18.44 25 LEU D O 1
ATOM 5674 N N . GLY D 1 48 ? -21.816 -21.700 64.504 1.00 16.01 26 GLY D N 1
ATOM 5675 C CA . GLY D 1 48 ? -22.008 -22.080 65.905 1.00 17.92 26 GLY D CA 1
ATOM 5676 C C . GLY D 1 48 ? -21.166 -21.221 66.807 1.00 18.25 26 GLY D C 1
ATOM 5677 O O . GLY D 1 48 ? -21.688 -20.775 67.854 1.00 19.45 26 GLY D O 1
ATOM 5678 N N . ARG D 1 49 ? -19.922 -20.969 66.447 1.00 20.31 27 ARG D N 1
ATOM 5679 C CA . ARG D 1 49 ? -19.020 -20.113 67.226 1.00 22.77 27 ARG D CA 1
ATOM 5680 C C . ARG D 1 49 ? -19.601 -18.738 67.378 1.00 23.47 27 ARG D C 1
ATOM 5681 O O . ARG D 1 49 ? -19.452 -18.081 68.444 1.00 24.93 27 ARG D O 1
ATOM 5689 N N . LEU D 1 50 ? -20.303 -18.277 66.363 1.00 19.73 28 LEU D N 1
ATOM 5690 C CA . LEU D 1 50 ? -20.929 -16.941 66.359 1.00 19.84 28 LEU D CA 1
ATOM 5691 C C . LEU D 1 50 ? -22.222 -16.842 67.102 1.00 20.39 28 LEU D C 1
ATOM 5692 O O . LEU D 1 50 ? -22.859 -15.768 67.201 1.00 23.27 28 LEU D O 1
ATOM 5697 N N . GLY D 1 51 ? -22.709 -17.994 67.582 1.00 21.17 29 GLY D N 1
ATOM 5698 C CA . GLY D 1 51 ? -23.868 -18.078 68.417 1.00 22.62 29 GLY D CA 1
ATOM 5699 C C . GLY D 1 51 ? -25.139 -18.615 67.817 1.00 22.24 29 GLY D C 1
ATOM 5700 O O . GLY D 1 51 ? -26.183 -18.615 68.455 1.00 21.92 29 GLY D O 1
ATOM 5701 N N . ALA D 1 52 ? -25.101 -19.056 66.546 1.00 20.40 30 ALA D N 1
ATOM 5702 C CA . ALA D 1 52 ? -26.281 -19.656 65.978 1.00 17.72 30 ALA D CA 1
ATOM 5703 C C . ALA D 1 52 ? -26.547 -21.040 66.535 1.00 18.34 30 ALA D C 1
ATOM 5704 O O . ALA D 1 52 ? -25.623 -21.760 66.872 1.00 20.03 30 ALA D O 1
ATOM 5706 N N . VAL D 1 53 ? -27.818 -21.363 66.529 1.00 19.52 31 VAL D N 1
ATOM 5707 C CA . VAL D 1 53 ? -28.268 -22.783 66.655 1.00 19.91 31 VAL D CA 1
ATOM 5708 C C . VAL D 1 53 ? -28.141 -23.373 65.246 1.00 20.18 31 VAL D C 1
ATOM 5709 O O . VAL D 1 53 ? -28.730 -22.822 64.309 1.00 20.92 31 VAL D O 1
ATOM 5713 N N . VAL D 1 54 ? -27.338 -24.401 65.124 1.00 17.30 32 VAL D N 1
ATOM 5714 C CA . VAL D 1 54 ? -26.958 -24.908 63.760 1.00 16.13 32 VAL D CA 1
ATOM 5715 C C . VAL D 1 54 ? -27.591 -26.264 63.469 1.00 17.77 32 VAL D C 1
ATOM 5716 O O . VAL D 1 54 ? -27.351 -27.233 64.229 1.00 18.03 32 VAL D O 1
ATOM 5720 N N . ILE D 1 55 ? -28.324 -26.341 62.392 1.00 17.29 33 ILE D N 1
ATOM 5721 C CA . ILE D 1 55 ? -28.799 -27.649 61.875 1.00 16.62 33 ILE D CA 1
ATOM 5722 C C . ILE D 1 55 ? -27.931 -27.956 60.676 1.00 17.23 33 ILE D C 1
ATOM 5723 O O . ILE D 1 55 ? -27.961 -27.254 59.660 1.00 18.57 33 ILE D O 1
ATOM 5728 N N . GLY D 1 56 ? -27.124 -28.985 60.769 1.00 15.30 34 GLY D N 1
ATOM 5729 C CA . GLY D 1 56 ? -26.303 -29.437 59.631 1.00 15.66 34 GLY D CA 1
ATOM 5730 C C . GLY D 1 56 ? -26.931 -30.645 58.988 1.00 17.41 34 GLY D C 1
ATOM 5731 O O . GLY D 1 56 ? -27.524 -31.467 59.669 1.00 17.14 34 GLY D O 1
ATOM 5732 N N . THR D 1 57 ? -26.837 -30.749 57.685 1.00 15.45 35 THR D N 1
ATOM 5733 C CA . THR D 1 57 ? -27.469 -31.911 57.014 1.00 15.79 35 THR D CA 1
ATOM 5734 C C . THR D 1 57 ? -26.502 -32.710 56.178 1.00 15.33 35 THR D C 1
ATOM 5735 O O . THR D 1 57 ? -25.421 -32.265 55.713 1.00 16.10 35 THR D O 1
ATOM 5739 N N . ALA D 1 58 ? -26.875 -34.002 55.998 1.00 16.53 36 ALA D N 1
ATOM 5740 C CA . ALA D 1 58 ? -26.140 -34.946 55.160 1.00 16.44 36 ALA D CA 1
ATOM 5741 C C . ALA D 1 58 ? -27.248 -35.771 54.455 1.00 16.36 36 ALA D C 1
ATOM 5742 O O . ALA D 1 58 ? -28.398 -35.709 54.892 1.00 15.15 36 ALA D O 1
ATOM 5744 N N . THR D 1 59 ? -26.822 -36.455 53.407 1.00 18.73 37 THR D N 1
ATOM 5745 C CA . THR D 1 59 ? -27.760 -37.312 52.659 1.00 18.84 37 THR D CA 1
ATOM 5746 C C . THR D 1 59 ? -27.940 -38.674 53.322 1.00 20.69 37 THR D C 1
ATOM 5747 O O . THR D 1 59 ? -28.875 -39.412 52.911 1.00 21.20 37 THR D O 1
ATOM 5751 N N . SER D 1 60 ? -27.169 -38.975 54.311 1.00 17.11 38 SER D N 1
ATOM 5752 C CA . SER D 1 60 ? -27.220 -40.289 55.016 1.00 17.91 38 SER D CA 1
ATOM 5753 C C . SER D 1 60 ? -27.368 -40.144 56.515 1.00 18.11 38 SER D C 1
ATOM 5754 O O . SER D 1 60 ? -26.960 -39.140 57.139 1.00 17.49 38 SER D O 1
ATOM 5757 N N . ALA D 1 61 ? -27.892 -41.176 57.129 1.00 16.25 39 ALA D N 1
ATOM 5758 C CA . ALA D 1 61 ? -28.021 -41.221 58.551 1.00 15.29 39 ALA D CA 1
ATOM 5759 C C . ALA D 1 61 ? -26.650 -41.139 59.221 1.00 16.42 39 ALA D C 1
ATOM 5760 O O . ALA D 1 61 ? -26.495 -40.463 60.263 1.00 17.41 39 ALA D O 1
ATOM 5762 N N . SER D 1 62 ? -25.671 -41.808 58.665 1.00 18.66 40 SER D N 1
ATOM 5763 C CA . SER D 1 62 ? -24.328 -41.803 59.292 1.00 20.64 40 SER D CA 1
ATOM 5764 C C . SER D 1 62 ? -23.742 -40.384 59.250 1.00 20.13 40 SER D C 1
ATOM 5765 O O . SER D 1 62 ? -23.092 -39.969 60.230 1.00 20.22 40 SER D O 1
ATOM 5768 N N . GLY D 1 63 ? -23.931 -39.701 58.122 1.00 18.82 41 GLY D N 1
ATOM 5769 C CA . GLY D 1 63 ? -23.502 -38.306 58.056 1.00 19.62 41 GLY D CA 1
ATOM 5770 C C . GLY D 1 63 ? -24.181 -37.454 59.056 1.00 19.02 41 GLY D C 1
ATOM 5771 O O . GLY D 1 63 ? -23.567 -36.583 59.663 1.00 17.51 41 GLY D O 1
ATOM 5772 N N . ALA D 1 64 ? -25.480 -37.621 59.257 1.00 17.23 42 ALA D N 1
ATOM 5773 C CA . ALA D 1 64 ? -26.226 -36.811 60.169 1.00 16.49 42 ALA D CA 1
ATOM 5774 C C . ALA D 1 64 ? -25.689 -37.037 61.574 1.00 16.90 42 ALA D C 1
ATOM 5775 O O . ALA D 1 64 ? -25.584 -36.101 62.414 1.00 18.98 42 ALA D O 1
ATOM 5777 N N . GLU D 1 65 ? -25.380 -38.306 61.875 1.00 18.14 43 GLU D N 1
ATOM 5778 C CA . GLU D 1 65 ? -24.880 -38.628 63.200 1.00 19.23 43 GLU D CA 1
ATOM 5779 C C . GLU D 1 65 ? -23.522 -37.993 63.453 1.00 22.07 43 GLU D C 1
ATOM 5780 O O . GLU D 1 65 ? -23.280 -37.468 64.523 1.00 22.07 43 GLU D O 1
ATOM 5786 N N . LYS D 1 66 ? -22.678 -38.035 62.445 1.00 21.90 44 LYS D N 1
ATOM 5787 C CA . LYS D 1 66 ? -21.353 -37.375 62.496 1.00 21.74 44 LYS D CA 1
ATOM 5788 C C . LYS D 1 66 ? -21.505 -35.886 62.729 1.00 20.62 44 LYS D C 1
ATOM 5789 O O . LYS D 1 66 ? -20.813 -35.317 63.622 1.00 21.49 44 LYS D O 1
ATOM 5795 N N . ILE D 1 67 ? -22.433 -35.238 62.020 1.00 20.45 45 ILE D N 1
ATOM 5796 C CA . ILE D 1 67 ? -22.726 -33.840 62.266 1.00 17.84 45 ILE D CA 1
ATOM 5797 C C . ILE D 1 67 ? -23.112 -33.591 63.755 1.00 20.88 45 ILE D C 1
ATOM 5798 O O . ILE D 1 67 ? -22.575 -32.701 64.411 1.00 20.10 45 ILE D O 1
ATOM 5803 N N . ALA D 1 68 ? -24.062 -34.364 64.266 1.00 20.10 46 ALA D N 1
ATOM 5804 C CA . ALA D 1 68 ? -24.547 -34.159 65.610 1.00 21.6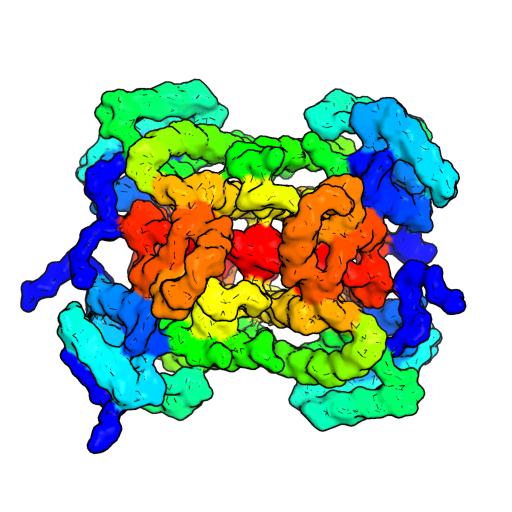2 46 ALA D CA 1
ATOM 5805 C C . ALA D 1 68 ? -23.443 -34.298 66.614 1.00 23.65 46 ALA D C 1
ATOM 5806 O O . ALA D 1 68 ? -23.328 -33.461 67.534 1.00 23.85 46 ALA D O 1
ATOM 5808 N N . GLU D 1 69 ? -22.602 -35.290 66.414 1.00 23.35 47 GLU D N 1
ATOM 5809 C CA . GLU D 1 69 ? -21.495 -35.499 67.323 1.00 29.92 47 GLU D CA 1
ATOM 5810 C C . GLU D 1 69 ? -20.498 -34.361 67.253 1.00 30.93 47 GLU D C 1
ATOM 5811 O O . GLU D 1 69 ? -19.923 -34.001 68.274 1.00 27.08 47 GLU D O 1
ATOM 5817 N N . THR D 1 70 ? -20.236 -33.884 66.031 1.00 26.72 48 THR D N 1
ATOM 5818 C CA . THR D 1 70 ? -19.286 -32.805 65.830 1.00 24.59 48 THR D CA 1
ATOM 5819 C C . THR D 1 70 ? -19.765 -31.536 66.481 1.00 23.21 48 THR D C 1
ATOM 5820 O O . THR D 1 70 ? -18.961 -30.844 67.124 1.00 25.92 48 THR D O 1
ATOM 5824 N N . LEU D 1 71 ? -21.057 -31.260 66.391 1.00 19.35 49 LEU D N 1
ATOM 5825 C CA . LEU D 1 71 ? -21.622 -30.050 67.006 1.00 20.78 49 LEU D CA 1
ATOM 5826 C C . LEU D 1 71 ? -21.516 -30.141 68.515 1.00 23.25 49 LEU D C 1
ATOM 5827 O O . LEU D 1 71 ? -20.986 -29.223 69.195 1.00 24.86 49 LEU D O 1
ATOM 5832 N N . LYS D 1 72 ? -21.906 -31.302 69.036 1.00 24.43 50 LYS D N 1
ATOM 5833 C CA . LYS D 1 72 ? -21.762 -31.537 70.510 1.00 28.87 50 LYS D CA 1
ATOM 5834 C C . LYS D 1 72 ? -20.345 -31.356 71.013 1.00 28.33 50 LYS D C 1
ATOM 5835 O O . LYS D 1 72 ? -20.112 -30.687 72.033 1.00 30.53 50 LYS D O 1
ATOM 5841 N N . ALA D 1 73 ? -19.390 -31.935 70.336 1.00 23.90 51 ALA D N 1
ATOM 5842 C CA . ALA D 1 73 ? -18.016 -31.910 70.768 1.00 27.65 51 ALA D CA 1
ATOM 5843 C C . ALA D 1 73 ? -17.528 -30.470 70.866 1.00 30.64 51 ALA D C 1
ATOM 5844 O O . ALA D 1 73 ? -16.639 -30.197 71.626 1.00 29.91 51 ALA D O 1
ATOM 5846 N N . ASN D 1 74 ? -18.077 -29.578 70.029 1.00 27.05 52 ASN D N 1
ATOM 5847 C CA . ASN D 1 74 ? -17.628 -28.213 69.924 1.00 25.32 52 ASN D CA 1
ATOM 5848 C C . ASN D 1 74 ? -18.518 -27.234 70.658 1.00 27.36 52 ASN D C 1
ATOM 5849 O O . ASN D 1 74 ? -18.410 -25.982 70.515 1.00 27.63 52 ASN D O 1
ATOM 5854 N N . GLY D 1 75 ? -19.446 -27.753 71.439 1.00 30.22 53 GLY D N 1
ATOM 5855 C CA . GLY D 1 75 ? -20.358 -26.908 72.229 1.00 27.32 53 GLY D CA 1
ATOM 5856 C C . GLY D 1 75 ? -21.321 -26.061 71.456 1.00 31.36 53 GLY D C 1
ATOM 5857 O O . GLY D 1 75 ? -21.753 -25.026 71.919 1.00 30.44 53 GLY D O 1
ATOM 5858 N N . VAL D 1 76 ? -21.685 -26.530 70.252 1.00 27.54 54 VAL D N 1
ATOM 5859 C CA . VAL D 1 76 ? -22.691 -25.879 69.470 1.00 26.63 54 VAL D CA 1
ATOM 5860 C C . VAL D 1 76 ? -24.024 -26.542 69.634 1.00 22.89 54 VAL D C 1
ATOM 5861 O O . VAL D 1 76 ? -24.138 -27.750 69.443 1.00 26.15 54 VAL D O 1
ATOM 5865 N N . GLU D 1 77 ? -25.064 -25.772 69.897 1.00 25.13 55 GLU D N 1
ATOM 5866 C CA . GLU D 1 77 ? -26.415 -26.255 69.962 1.00 25.77 55 GLU D CA 1
ATOM 5867 C C . GLU D 1 77 ? -26.927 -26.462 68.547 1.00 27.01 55 GLU D C 1
ATOM 5868 O O . GLU D 1 77 ? -26.665 -25.617 67.662 1.00 24.11 55 GLU D O 1
ATOM 5874 N N . GLY D 1 78 ? -27.666 -27.550 68.345 1.00 25.22 56 GLY D N 1
ATOM 5875 C CA . GLY D 1 78 ? -28.309 -27.779 67.067 1.00 24.73 56 GLY D CA 1
ATOM 5876 C C . GLY D 1 78 ? -28.598 -29.230 66.841 1.00 25.96 56 GLY D C 1
ATOM 5877 O O . GLY D 1 78 ? -28.953 -29.958 67.787 1.00 28.63 56 GLY D O 1
ATOM 5878 N N . ALA D 1 79 ? -28.434 -29.676 65.611 1.00 22.54 57 ALA D N 1
ATOM 5879 C CA . ALA D 1 79 ? -28.782 -31.093 65.262 1.00 21.55 57 ALA D CA 1
ATOM 5880 C C . ALA D 1 79 ? -28.197 -31.437 63.902 1.00 19.68 57 ALA D C 1
ATOM 5881 O O . ALA D 1 79 ? -27.791 -30.553 63.149 1.00 18.39 57 ALA D O 1
ATOM 5883 N N . GLY D 1 80 ? -28.080 -32.760 63.626 1.00 18.14 58 GLY D N 1
ATOM 5884 C CA . GLY D 1 80 ? -27.709 -33.274 62.344 1.00 19.38 58 GLY D CA 1
ATOM 5885 C C . GLY D 1 80 ? -28.946 -33.937 61.788 1.00 19.17 58 GLY D C 1
ATOM 5886 O O . GLY D 1 80 ? -29.513 -34.843 62.482 1.00 21.37 58 GLY D O 1
ATOM 5887 N N . LEU D 1 81 ? -29.328 -33.585 60.582 1.00 19.35 59 LEU D N 1
ATOM 5888 C CA . LEU D 1 81 ? -30.507 -34.121 59.926 1.00 18.93 59 LEU D CA 1
ATOM 5889 C C . LEU D 1 81 ? -30.227 -34.617 58.556 1.00 19.01 59 LEU D C 1
ATOM 5890 O O . LEU D 1 81 ? -29.223 -34.293 57.947 1.00 18.15 59 LEU D O 1
ATOM 5895 N N . VAL D 1 82 ? -31.039 -35.624 58.121 1.00 17.29 60 VAL D N 1
ATOM 5896 C CA . VAL D 1 82 ? -30.922 -36.164 56.777 1.00 16.98 60 VAL D CA 1
ATOM 5897 C C . VAL D 1 82 ? -31.791 -35.405 55.798 1.00 20.96 60 VAL D C 1
ATOM 5898 O O . VAL D 1 82 ? -33.014 -35.306 55.989 1.00 19.98 60 VAL D O 1
ATOM 5902 N N . LEU D 1 83 ? -31.156 -34.810 54.786 1.00 20.73 61 LEU D N 1
ATOM 5903 C CA . LEU D 1 83 ? -31.821 -33.977 53.802 1.00 19.16 61 LEU D CA 1
ATOM 5904 C C . LEU D 1 83 ? -31.241 -34.353 52.445 1.00 19.38 61 LEU D C 1
ATOM 5905 O O . LEU D 1 83 ? -30.049 -34.400 52.246 1.00 20.82 61 LEU D O 1
ATOM 5910 N N . ASP D 1 84 ? -32.159 -34.570 51.495 1.00 19.74 62 ASP D N 1
ATOM 5911 C CA . ASP D 1 84 ? -31.846 -34.712 50.063 1.00 20.69 62 ASP D CA 1
ATOM 5912 C C . ASP D 1 84 ? -32.461 -33.535 49.330 1.00 20.51 62 ASP D C 1
ATOM 5913 O O . ASP D 1 84 ? -33.702 -33.459 49.119 1.00 20.69 62 ASP D O 1
ATOM 5918 N N . VAL D 1 85 ? -31.587 -32.589 48.925 1.00 21.47 63 VAL D N 1
ATOM 5919 C CA . VAL D 1 85 ? -32.104 -31.390 48.320 1.00 21.35 63 VAL D CA 1
ATOM 5920 C C . VAL D 1 85 ? -32.726 -31.649 46.948 1.00 21.75 63 VAL D C 1
ATOM 5921 O O . VAL D 1 85 ? -33.332 -30.723 46.403 1.00 22.39 63 VAL D O 1
ATOM 5925 N N . SER D 1 86 ? -32.568 -32.850 46.398 1.00 24.07 64 SER D N 1
ATOM 5926 C CA . SER D 1 86 ? -33.205 -33.187 45.109 1.00 23.28 64 SER D CA 1
ATOM 5927 C C . SER D 1 86 ? -34.713 -33.500 45.262 1.00 24.17 64 SER D C 1
ATOM 5928 O O . SER D 1 86 ? -35.428 -33.644 44.271 1.00 25.04 64 SER D O 1
ATOM 5931 N N . SER D 1 87 ? -35.181 -33.627 46.499 1.00 23.47 65 SER D N 1
ATOM 5932 C CA . SER D 1 87 ? -36.535 -34.132 46.791 1.00 23.83 65 SER D CA 1
ATOM 5933 C C . SER D 1 87 ? -37.447 -33.110 47.433 1.00 24.79 65 SER D C 1
ATOM 5934 O O . SER D 1 87 ? -37.157 -32.651 48.514 1.00 25.07 65 SER D O 1
ATOM 5937 N N . ASP D 1 88 ? -38.554 -32.777 46.799 1.00 25.81 66 ASP D N 1
ATOM 5938 C CA . ASP D 1 88 ? -39.517 -31.866 47.413 1.00 27.16 66 ASP D CA 1
ATOM 5939 C C . ASP D 1 88 ? -39.995 -32.339 48.782 1.00 29.29 66 ASP D C 1
ATOM 5940 O O . ASP D 1 88 ? -40.193 -31.554 49.696 1.00 26.50 66 ASP D O 1
ATOM 5945 N N . GLU D 1 89 ? -40.247 -33.645 48.895 1.00 28.07 67 GLU D N 1
ATOM 5946 C CA . GLU D 1 89 ? -40.691 -34.252 50.138 1.00 28.41 67 GLU D CA 1
ATOM 5947 C C . GLU D 1 89 ? -39.641 -34.152 51.218 1.00 23.99 67 GLU D C 1
ATOM 5948 O O . GLU D 1 89 ? -39.936 -33.792 52.361 1.00 22.99 67 GLU D O 1
ATOM 5954 N N . SER D 1 90 ? -38.390 -34.403 50.863 1.00 22.73 68 SER D N 1
ATOM 5955 C CA . SER D 1 90 ? -37.292 -34.306 51.844 1.00 21.62 68 SER D CA 1
ATOM 5956 C C . SER D 1 90 ? -37.108 -32.858 52.360 1.00 20.92 68 SER D C 1
ATOM 5957 O O . SER D 1 90 ? -36.999 -32.622 53.536 1.00 20.91 68 SER D O 1
ATOM 5960 N N . VAL D 1 91 ? -37.170 -31.910 51.435 1.00 21.06 69 VAL D N 1
ATOM 5961 C CA . VAL D 1 91 ? -37.056 -30.521 51.814 1.00 23.11 69 VAL D CA 1
ATOM 5962 C C . VAL D 1 91 ? -38.219 -30.095 52.722 1.00 22.18 69 VAL D C 1
ATOM 5963 O O . VAL D 1 91 ? -38.046 -29.460 53.745 1.00 22.04 69 VAL D O 1
ATOM 5967 N N . ALA D 1 92 ? -39.461 -30.420 52.346 1.00 22.21 70 ALA D N 1
ATOM 5968 C CA . ALA D 1 92 ? -40.586 -30.025 53.159 1.00 23.12 70 ALA D CA 1
ATOM 5969 C C . ALA D 1 92 ? -40.511 -30.673 54.559 1.00 23.16 70 ALA D C 1
ATOM 5970 O O . ALA D 1 92 ? -40.798 -30.049 55.570 1.00 24.32 70 ALA D O 1
ATOM 5972 N N . ALA D 1 93 ? -40.175 -31.964 54.583 1.00 24.35 71 ALA D N 1
ATOM 5973 C CA . ALA D 1 93 ? -40.089 -32.689 55.852 1.00 24.52 71 ALA D CA 1
ATOM 5974 C C . ALA D 1 93 ? -38.996 -32.114 56.748 1.00 23.35 71 ALA D C 1
ATOM 5975 O O . ALA D 1 93 ? -39.175 -31.957 57.974 1.00 22.28 71 ALA D O 1
ATOM 5977 N N . THR D 1 94 ? -37.871 -31.752 56.150 1.00 21.49 72 THR D N 1
ATOM 5978 C CA . THR D 1 94 ? -36.782 -31.230 56.922 1.00 20.98 72 THR D CA 1
ATOM 5979 C C . THR D 1 94 ? -37.106 -29.881 57.502 1.00 20.40 72 THR D C 1
ATOM 5980 O O . THR D 1 94 ? -36.911 -29.630 58.676 1.00 20.98 72 THR D O 1
ATOM 5984 N N . LEU D 1 95 ? -37.768 -29.034 56.709 1.00 21.79 73 LEU D N 1
ATOM 5985 C CA A LEU D 1 95 ? -38.113 -27.731 57.222 0.50 22.06 73 LEU D CA 1
ATOM 5986 C CA B LEU D 1 95 ? -38.169 -27.711 57.181 0.50 23.29 73 LEU D CA 1
ATOM 5987 C C . LEU D 1 95 ? -39.212 -27.811 58.305 1.00 23.71 73 LEU D C 1
ATOM 5988 O O . LEU D 1 95 ? -39.124 -27.118 59.334 1.00 24.57 73 LEU D O 1
ATOM 5997 N N . GLU D 1 96 ? -40.170 -28.714 58.127 1.00 22.39 74 GLU D N 1
ATOM 5998 C CA . GLU D 1 96 ? -41.160 -28.952 59.191 1.00 26.75 74 GLU D CA 1
ATOM 5999 C C . GLU D 1 96 ? -40.517 -29.369 60.508 1.00 24.46 74 GLU D C 1
ATOM 6000 O O . GLU D 1 96 ? -40.924 -28.898 61.559 1.00 33.94 74 GLU D O 1
ATOM 6006 N N . HIS D 1 97 ? -39.571 -30.292 60.467 1.00 26.72 75 HIS D N 1
ATOM 6007 C CA . HIS D 1 97 ? -38.894 -30.823 61.648 1.00 25.05 75 HIS D CA 1
ATOM 6008 C C . HIS D 1 97 ? -38.209 -29.709 62.360 1.00 28.43 75 HIS D C 1
ATOM 6009 O O . HIS D 1 97 ? -38.346 -29.541 63.554 1.00 26.16 75 HIS D O 1
ATOM 6016 N N . ILE D 1 98 ? -37.506 -28.879 61.584 1.00 25.24 76 ILE D N 1
ATOM 6017 C CA . ILE D 1 98 ? -36.820 -27.773 62.188 1.00 25.52 76 ILE D CA 1
ATOM 6018 C C . ILE D 1 98 ? -37.789 -26.783 62.842 1.00 24.51 76 ILE D C 1
ATOM 6019 O O . ILE D 1 98 ? -37.551 -26.323 63.944 1.00 24.73 76 ILE D O 1
ATOM 6024 N N . GLN D 1 99 ? -38.853 -26.444 62.137 1.00 28.14 77 GLN D N 1
ATOM 6025 C CA . GLN D 1 99 ? -39.809 -25.457 62.580 1.00 29.78 77 GLN D CA 1
ATOM 6026 C C . GLN D 1 99 ? -40.452 -25.925 63.893 1.00 34.43 77 GLN D C 1
ATOM 6027 O O . GLN D 1 99 ? -40.637 -25.137 64.798 1.00 33.67 77 GLN D O 1
ATOM 6033 N N . GLN D 1 100 ? -40.696 -27.222 64.014 1.00 35.71 78 GLN D N 1
ATOM 6034 C CA . GLN D 1 100 ? -41.353 -27.750 65.220 1.00 38.10 78 GLN D CA 1
ATOM 6035 C C . GLN D 1 100 ? -40.412 -27.803 66.406 1.00 39.32 78 GLN D C 1
ATOM 6036 O O . GLN D 1 100 ? -40.831 -27.516 67.513 1.00 44.77 78 GLN D O 1
ATOM 6042 N N . HIS D 1 101 ? -39.149 -28.170 66.202 1.00 42.44 79 HIS D N 1
ATOM 6043 C CA . HIS D 1 101 ? -38.242 -28.404 67.335 1.00 44.53 79 HIS D CA 1
ATOM 6044 C C . HIS D 1 101 ? -37.306 -27.279 67.669 1.00 52.64 79 HIS D C 1
ATOM 6045 O O . HIS D 1 101 ? -36.854 -27.190 68.802 1.00 50.83 79 HIS D O 1
ATOM 6052 N N . LEU D 1 102 ? -36.975 -26.433 66.688 1.00 50.08 80 LEU D N 1
ATOM 6053 C CA . LEU D 1 102 ? -35.881 -25.472 66.874 1.00 47.91 80 LEU D CA 1
ATOM 6054 C C . LEU D 1 102 ? -36.282 -24.067 66.523 1.00 42.71 80 LEU D C 1
ATOM 6055 O O . LEU D 1 102 ? -35.843 -23.160 67.171 1.00 53.00 80 LEU D O 1
ATOM 6060 N N . GLY D 1 103 ? -37.127 -23.872 65.520 1.00 39.44 81 GLY D N 1
ATOM 6061 C CA . GLY D 1 103 ? -37.543 -22.534 65.084 1.00 35.64 81 GLY D CA 1
ATOM 6062 C C . GLY D 1 103 ? -37.339 -22.393 63.558 1.00 34.13 81 GLY D C 1
ATOM 6063 O O . GLY D 1 103 ? -36.891 -23.295 62.903 1.00 33.43 81 GLY D O 1
ATOM 6064 N N . GLN D 1 104 ? -37.657 -21.246 62.994 1.00 35.55 82 GLN D N 1
ATOM 6065 C CA . GLN D 1 104 ? -37.531 -21.032 61.531 1.00 33.44 82 GLN D CA 1
ATOM 6066 C C . GLN D 1 104 ? -36.057 -20.745 61.135 1.00 25.51 82 GLN D C 1
ATOM 6067 O O . GLN D 1 104 ? -35.461 -19.900 61.719 1.00 26.56 82 GLN D O 1
ATOM 6073 N N . PRO D 1 105 ? -35.453 -21.481 60.172 1.00 21.72 83 PRO D N 1
ATOM 6074 C CA . PRO D 1 105 ? -34.059 -21.148 59.804 1.00 21.63 83 PRO D CA 1
ATOM 6075 C C . PRO D 1 105 ? -34.029 -19.834 59.012 1.00 20.22 83 PRO D C 1
ATOM 6076 O O . PRO D 1 105 ? -34.617 -19.752 57.942 1.00 23.34 83 PRO D O 1
ATOM 6080 N N . LEU D 1 106 ? -33.347 -18.835 59.562 1.00 21.68 84 LEU D N 1
ATOM 6081 C CA . LEU D 1 106 ? -33.238 -17.563 58.888 1.00 19.34 84 LEU D CA 1
ATOM 6082 C C . LEU D 1 106 ? -31.889 -17.377 58.195 1.00 16.80 84 LEU D C 1
ATOM 6083 O O . LEU D 1 106 ? -31.755 -16.417 57.461 1.00 17.06 84 LEU D O 1
ATOM 6088 N N . ILE D 1 107 ? -30.927 -18.255 58.451 1.00 15.29 85 ILE D N 1
ATOM 6089 C CA . ILE D 1 107 ? -29.644 -18.341 57.773 1.00 15.76 85 ILE D CA 1
ATOM 6090 C C . ILE D 1 107 ? -29.617 -19.694 57.087 1.00 15.19 85 ILE D C 1
ATOM 6091 O O . ILE D 1 107 ? -29.710 -20.724 57.765 1.00 17.45 85 ILE D O 1
ATOM 6096 N N . VAL D 1 108 ? -29.438 -19.724 55.773 1.00 13.12 86 VAL D N 1
ATOM 6097 C CA . VAL D 1 108 ? -29.400 -21.020 55.070 1.00 12.77 86 VAL D CA 1
ATOM 6098 C C . VAL D 1 108 ? -28.167 -20.985 54.197 1.00 13.49 86 VAL D C 1
ATOM 6099 O O . VAL D 1 108 ? -28.022 -20.064 53.415 1.00 14.52 86 VAL D O 1
ATOM 6103 N N . VAL D 1 109 ? -27.271 -21.942 54.394 1.00 11.58 87 VAL D N 1
ATOM 6104 C CA . VAL D 1 109 ? -26.062 -22.089 53.649 1.00 12.85 87 VAL D CA 1
ATOM 6105 C C . VAL D 1 109 ? -26.118 -23.340 52.831 1.00 15.59 87 VAL D C 1
ATOM 6106 O O . VAL D 1 109 ? -26.271 -24.446 53.357 1.00 14.61 87 VAL D O 1
ATOM 6110 N N . ASN D 1 110 ? -26.039 -23.170 51.502 1.00 15.40 88 ASN D N 1
ATOM 6111 C CA . ASN D 1 110 ? -26.188 -24.285 50.575 1.00 16.06 88 ASN D CA 1
ATOM 6112 C C . ASN D 1 110 ? -24.802 -24.786 50.201 1.00 17.43 88 ASN D C 1
ATOM 6113 O O . ASN D 1 110 ? -24.174 -24.166 49.373 1.00 17.36 88 ASN D O 1
ATOM 6118 N N . ASN D 1 111 ? -24.436 -25.961 50.685 1.00 17.57 89 ASN D N 1
ATOM 6119 C CA . ASN D 1 111 ? -23.194 -26.588 50.318 1.00 18.08 89 ASN D CA 1
ATOM 6120 C C . ASN D 1 111 ? -23.391 -28.095 49.841 1.00 22.24 89 ASN D C 1
ATOM 6121 O O . ASN D 1 111 ? -22.451 -28.832 49.701 1.00 28.10 89 ASN D O 1
ATOM 6126 N N A ALA D 1 112 ? -24.614 -28.516 49.590 0.50 25.45 90 ALA D N 1
ATOM 6127 N N B ALA D 1 112 ? -24.629 -28.511 49.792 0.50 20.13 90 ALA D N 1
ATOM 6128 C CA A ALA D 1 112 ? -24.886 -29.937 49.210 0.50 27.49 90 ALA D CA 1
ATOM 6129 C CA B ALA D 1 112 ? -25.025 -29.769 49.147 0.50 20.67 90 ALA D CA 1
ATOM 6130 C C A ALA D 1 112 ? -24.981 -30.336 47.697 0.50 30.42 90 ALA D C 1
ATOM 6131 C C B ALA D 1 112 ? -24.702 -29.541 47.667 0.50 23.60 90 ALA D C 1
ATOM 6132 O O A ALA D 1 112 ? -26.016 -30.813 47.123 0.50 28.64 90 ALA D O 1
ATOM 6133 O O B ALA D 1 112 ? -25.115 -28.553 47.116 0.50 27.93 90 ALA D O 1
ATOM 6136 N N . GLY D 1 113 ? -23.840 -30.337 47.065 1.00 35.98 91 GLY D N 1
ATOM 6137 C CA . GLY D 1 113 ? -23.868 -30.447 45.612 1.00 34.72 91 GLY D CA 1
ATOM 6138 C C . GLY D 1 113 ? -23.614 -31.894 45.302 1.00 40.97 91 GLY D C 1
ATOM 6139 O O . GLY D 1 113 ? -23.017 -32.608 46.127 1.00 41.27 91 GLY D O 1
ATOM 6140 N N . ILE D 1 114 ? -24.038 -32.346 44.127 1.00 31.79 92 ILE D N 1
ATOM 6141 C CA . ILE D 1 114 ? -23.979 -33.808 43.858 1.00 34.97 92 ILE D CA 1
ATOM 6142 C C . ILE D 1 114 ? -22.566 -34.445 43.719 1.00 33.78 92 ILE D C 1
ATOM 6143 O O . ILE D 1 114 ? -21.637 -33.883 43.164 1.00 38.19 92 ILE D O 1
ATOM 6148 N N . VAL D 1 121 ? -12.608 -43.702 34.216 1.00 53.25 99 VAL D N 1
ATOM 6149 C CA . VAL D 1 121 ? -13.614 -42.999 34.999 1.00 46.88 99 VAL D CA 1
ATOM 6150 C C . VAL D 1 121 ? -13.247 -41.503 35.166 1.00 42.86 99 VAL D C 1
ATOM 6151 O O . VAL D 1 121 ? -13.949 -40.807 35.892 1.00 39.66 99 VAL D O 1
ATOM 6155 N N . ARG D 1 122 ? -12.164 -41.015 34.528 1.00 40.02 100 ARG D N 1
ATOM 6156 C CA . ARG D 1 122 ? -11.606 -39.650 34.822 1.00 44.21 100 ARG D CA 1
ATOM 6157 C C . ARG D 1 122 ? -12.578 -38.532 34.404 1.00 40.01 100 ARG D C 1
ATOM 6158 O O . ARG D 1 122 ? -13.281 -38.681 33.396 1.00 37.42 100 ARG D O 1
ATOM 6166 N N . MET D 1 123 ? -12.589 -37.421 35.151 1.00 35.11 101 MET D N 1
ATOM 6167 C CA . MET D 1 123 ? -13.553 -36.347 34.900 1.00 33.76 101 MET D CA 1
ATOM 6168 C C . MET D 1 123 ? -13.379 -35.836 33.499 1.00 30.64 101 MET D C 1
ATOM 6169 O O . MET D 1 123 ? -12.257 -35.533 33.056 1.00 29.14 101 MET D O 1
ATOM 6174 N N . LYS D 1 124 ? -14.506 -35.667 32.795 1.00 26.42 102 LYS D N 1
ATOM 6175 C CA A LYS D 1 124 ? -14.458 -35.220 31.421 0.50 25.36 102 LYS D CA 1
ATOM 6176 C CA B LYS D 1 124 ? -14.434 -35.202 31.429 0.50 26.77 102 LYS D CA 1
ATOM 6177 C C . LYS D 1 124 ? -15.181 -33.867 31.275 1.00 22.75 102 LYS D C 1
ATOM 6178 O O . LYS D 1 124 ? -15.976 -33.502 32.132 1.00 24.11 102 LYS D O 1
ATOM 6189 N N . ASP D 1 125 ? -14.848 -33.172 30.192 1.00 23.46 103 ASP D N 1
ATOM 6190 C CA . ASP D 1 125 ? -15.366 -31.821 29.943 1.00 22.77 103 ASP D CA 1
ATOM 6191 C C . ASP D 1 125 ? -16.765 -31.836 29.330 1.00 22.05 103 ASP D C 1
ATOM 6192 O O . ASP D 1 125 ? -17.234 -30.782 28.910 1.00 21.91 103 ASP D O 1
ATOM 6197 N N . ASP D 1 126 ? -17.448 -33.004 29.290 1.00 18.12 104 ASP D N 1
ATOM 6198 C CA . ASP D 1 126 ? -18.876 -33.038 28.995 1.00 17.73 104 ASP D CA 1
ATOM 6199 C C . ASP D 1 126 ? -19.753 -33.183 30.203 1.00 16.22 104 ASP D C 1
ATOM 6200 O O . ASP D 1 126 ? -20.942 -33.353 30.063 1.00 22.56 104 ASP D O 1
ATOM 6205 N N . GLU D 1 127 ? -19.233 -33.154 31.410 1.00 16.58 105 GLU D N 1
ATOM 6206 C CA . GLU D 1 127 ? -20.082 -33.381 32.580 1.00 16.50 105 GLU D CA 1
ATOM 6207 C C . GLU D 1 127 ? -20.671 -32.164 33.219 1.00 15.82 105 GLU D C 1
ATOM 6208 O O . GLU D 1 127 ? -21.530 -32.239 34.127 1.00 17.65 105 GLU D O 1
ATOM 6214 N N . TRP D 1 128 ? -20.227 -31.012 32.780 1.00 16.18 106 TRP D N 1
ATOM 6215 C CA . TRP D 1 128 ? -20.657 -29.767 33.341 1.00 14.84 106 TRP D CA 1
ATOM 6216 C C . TRP D 1 128 ? -22.169 -29.536 33.373 1.00 14.29 106 TRP D C 1
ATOM 6217 O O . TRP D 1 128 ? -22.683 -28.998 34.341 1.00 15.73 106 TRP D O 1
ATOM 6228 N N . PHE D 1 129 ? -22.864 -29.834 32.288 1.00 13.62 107 PHE D N 1
ATOM 6229 C CA . PHE D 1 129 ? -24.240 -29.433 32.216 1.00 13.20 107 PHE D CA 1
ATOM 6230 C C . PHE D 1 129 ? -25.105 -30.172 33.251 1.00 15.33 107 PHE D C 1
ATOM 6231 O O . PHE D 1 129 ? -25.802 -29.571 34.000 1.00 15.22 107 PHE D O 1
ATOM 6239 N N . ASP D 1 130 ? -24.991 -31.496 33.319 1.00 16.74 108 ASP D N 1
ATOM 6240 C CA A ASP D 1 130 ? -25.878 -32.149 34.225 0.40 17.41 108 ASP D CA 1
ATOM 6241 C CA B ASP D 1 130 ? -25.736 -32.327 34.248 0.60 17.64 108 ASP D CA 1
ATOM 6242 C C . ASP D 1 130 ? -25.534 -31.856 35.663 1.00 15.51 108 ASP D C 1
ATOM 6243 O O . ASP D 1 130 ? -26.462 -31.680 36.461 1.00 17.94 108 ASP D O 1
ATOM 6252 N N . VAL D 1 131 ? -24.270 -31.657 35.988 1.00 16.59 109 VAL D N 1
ATOM 6253 C CA . VAL D 1 131 ? -23.923 -31.278 37.354 1.00 16.47 109 VAL D CA 1
ATOM 6254 C C . VAL D 1 131 ? -24.416 -29.891 37.758 1.00 15.47 109 VAL D C 1
ATOM 6255 O O . VAL D 1 131 ? -25.157 -29.747 38.738 1.00 18.13 109 VAL D O 1
ATOM 6259 N N . VAL D 1 132 ? -24.208 -28.855 36.906 1.00 14.46 110 VAL D N 1
ATOM 6260 C CA . VAL D 1 132 ? -24.664 -27.562 37.216 1.00 14.46 110 VAL D CA 1
ATOM 6261 C C . VAL D 1 132 ? -26.170 -27.466 37.206 1.00 13.29 110 VAL D C 1
ATOM 6262 O O . VAL D 1 132 ? -26.793 -26.859 38.045 1.00 13.43 110 VAL D O 1
ATOM 6266 N N . ASN D 1 133 ? -26.786 -28.055 36.152 1.00 13.42 111 ASN D N 1
ATOM 6267 C CA . ASN D 1 133 ? -28.197 -28.028 36.052 1.00 13.37 111 ASN D CA 1
ATOM 6268 C C . ASN D 1 133 ? -28.849 -28.671 37.281 1.00 15.13 111 ASN D C 1
ATOM 6269 O O . ASN D 1 133 ? -29.809 -28.114 37.834 1.00 17.20 111 ASN D O 1
ATOM 6274 N N . THR D 1 134 ? -28.373 -29.829 37.648 1.00 16.62 112 THR D N 1
ATOM 6275 C CA . THR D 1 134 ? -28.969 -30.492 38.813 1.00 19.19 112 THR D CA 1
ATOM 6276 C C . THR D 1 134 ? -28.831 -29.642 40.086 1.00 17.11 112 THR D C 1
ATOM 6277 O O . THR D 1 134 ? -29.792 -29.452 40.845 1.00 19.18 112 THR D O 1
ATOM 6281 N N . ASN D 1 135 ? -27.629 -29.146 40.310 1.00 16.26 113 ASN D N 1
ATOM 6282 C CA . ASN D 1 135 ? -27.341 -28.360 41.465 1.00 18.09 113 ASN D CA 1
ATOM 6283 C C . ASN D 1 135 ? -28.130 -27.057 41.588 1.00 17.43 113 ASN D C 1
ATOM 6284 O O . ASN D 1 135 ? -28.663 -26.739 42.629 1.00 17.94 113 ASN D O 1
ATOM 6289 N N . LEU D 1 136 ? -28.355 -26.346 40.477 1.00 16.25 114 LEU D N 1
ATOM 6290 C CA . LEU D 1 136 ? -29.144 -25.149 40.520 1.00 15.68 114 LEU D CA 1
ATOM 6291 C C . LEU D 1 136 ? -30.632 -25.451 40.713 1.00 16.11 114 LEU D C 1
ATOM 6292 O O . LEU D 1 136 ? -31.288 -24.710 41.392 1.00 16.99 114 LEU D O 1
ATOM 6297 N N . ASN D 1 137 ? -31.143 -26.558 40.152 1.00 17.54 115 ASN D N 1
ATOM 6298 C CA . ASN D 1 137 ? -32.536 -26.957 40.325 1.00 18.70 115 ASN D CA 1
ATOM 6299 C C . ASN D 1 137 ? -32.794 -27.346 41.781 1.00 22.20 115 ASN D C 1
ATOM 6300 O O . ASN D 1 137 ? -33.771 -26.876 42.357 1.00 23.46 115 ASN D O 1
ATOM 6305 N N . SER D 1 138 ? -31.818 -27.980 42.414 1.00 22.36 116 SER D N 1
ATOM 6306 C CA . SER D 1 138 ? -31.949 -28.312 43.828 1.00 24.08 116 SER D CA 1
ATOM 6307 C C . SER D 1 138 ? -31.762 -27.088 44.695 1.00 23.23 116 SER D C 1
ATOM 6308 O O . SER D 1 138 ? -32.417 -26.914 45.741 1.00 22.03 116 SER D O 1
ATOM 6311 N N . LEU D 1 139 ? -30.916 -26.171 44.282 1.00 21.73 117 LEU D N 1
ATOM 6312 C CA . LEU D 1 139 ? -30.789 -24.924 44.965 1.00 19.42 117 LEU D CA 1
ATOM 6313 C C . LEU D 1 139 ? -32.057 -24.046 44.956 1.00 19.55 117 LEU D C 1
ATOM 6314 O O . LEU D 1 139 ? -32.427 -23.386 45.960 1.00 21.01 117 LEU D O 1
ATOM 6319 N N . TYR D 1 140 ? -32.753 -24.032 43.805 1.00 17.37 118 TYR D N 1
ATOM 6320 C CA . TYR D 1 140 ? -33.995 -23.365 43.673 1.00 18.35 118 TYR D CA 1
ATOM 6321 C C . TYR D 1 140 ? -35.012 -23.972 44.630 1.00 17.69 118 TYR D C 1
ATOM 6322 O O . TYR D 1 140 ? -35.712 -23.259 45.349 1.00 19.38 118 TYR D O 1
ATOM 6331 N N . ARG D 1 141 ? -35.007 -25.293 44.658 1.00 18.78 119 ARG D N 1
ATOM 6332 C CA . ARG D 1 141 ? -36.029 -25.984 45.541 1.00 20.71 119 ARG D CA 1
ATOM 6333 C C . ARG D 1 141 ? -35.866 -25.593 46.979 1.00 19.38 119 ARG D C 1
ATOM 6334 O O . ARG D 1 141 ? -36.849 -25.220 47.653 1.00 22.07 119 ARG D O 1
ATOM 6342 N N . LEU D 1 142 ? -34.646 -25.698 47.481 1.00 19.56 120 LEU D N 1
ATOM 6343 C CA . LEU D 1 142 ? -34.384 -25.391 48.881 1.00 20.01 120 LEU D CA 1
ATOM 6344 C C . LEU D 1 142 ? -34.648 -23.942 49.187 1.00 21.19 120 LEU D C 1
ATOM 6345 O O . LEU D 1 142 ? -35.233 -23.561 50.234 1.00 18.47 120 LEU D O 1
ATOM 6350 N N . SER D 1 143 ? -34.136 -23.058 48.327 1.00 20.08 121 SER D N 1
ATOM 6351 C CA . SER D 1 143 ? -34.312 -21.658 48.566 1.00 18.50 121 SER D CA 1
ATOM 6352 C C . SER D 1 143 ? -35.765 -21.250 48.603 1.00 18.86 121 SER D C 1
ATOM 6353 O O . SER D 1 143 ? -36.169 -20.497 49.471 1.00 21.87 121 SER D O 1
ATOM 6356 N N . LYS D 1 144 ? -36.548 -21.737 47.661 1.00 21.87 122 LYS D N 1
ATOM 6357 C CA . LYS D 1 144 ? -37.960 -21.378 47.644 1.00 24.18 122 LYS D CA 1
ATOM 6358 C C . LYS D 1 144 ? -38.623 -21.839 48.948 1.00 23.90 122 LYS D C 1
ATOM 6359 O O . LYS D 1 144 ? -39.468 -21.155 49.509 1.00 24.46 122 LYS D O 1
ATOM 6365 N N . ALA D 1 145 ? -38.232 -22.997 49.426 1.00 21.22 123 ALA D N 1
ATOM 6366 C CA . ALA D 1 145 ? -38.845 -23.504 50.635 1.00 20.51 123 ALA D CA 1
ATOM 6367 C C . ALA D 1 145 ? -38.539 -22.648 51.859 1.00 22.11 123 ALA D C 1
ATOM 6368 O O . ALA D 1 145 ? -39.403 -22.442 52.696 1.00 22.69 123 ALA D O 1
ATOM 6370 N N . VAL D 1 146 ? -37.291 -22.168 52.006 1.00 21.37 124 VAL D N 1
ATOM 6371 C CA . VAL D 1 146 ? -36.901 -21.438 53.204 1.00 21.13 124 VAL D CA 1
ATOM 6372 C C . VAL D 1 146 ? -37.283 -19.996 53.148 1.00 22.15 124 VAL D C 1
ATOM 6373 O O . VAL D 1 146 ? -37.360 -19.322 54.174 1.00 23.35 124 VAL D O 1
ATOM 6377 N N . LEU D 1 147 ? -37.645 -19.521 51.967 1.00 25.34 125 LEU D N 1
ATOM 6378 C CA . LEU D 1 147 ? -38.033 -18.140 51.823 1.00 25.33 125 LEU D CA 1
ATOM 6379 C C . LEU D 1 147 ? -39.327 -17.753 52.518 1.00 26.05 125 LEU D C 1
ATOM 6380 O O . LEU D 1 147 ? -39.480 -16.656 52.927 1.00 24.82 125 LEU D O 1
ATOM 6385 N N . ARG D 1 148 ? -40.259 -18.701 52.693 1.00 28.00 126 ARG D N 1
ATOM 6386 C CA . ARG D 1 148 ? -41.490 -18.371 53.374 1.00 32.76 126 ARG D CA 1
ATOM 6387 C C . ARG D 1 148 ? -41.251 -17.884 54.785 1.00 25.59 126 ARG D C 1
ATOM 6388 O O . ARG D 1 148 ? -41.716 -16.812 55.172 1.00 28.60 126 ARG D O 1
ATOM 6396 N N . GLY D 1 149 ? -40.429 -18.600 55.540 1.00 22.97 127 GLY D N 1
ATOM 6397 C CA . GLY D 1 149 ? -40.081 -18.205 56.872 1.00 22.98 127 GLY D CA 1
ATOM 6398 C C . GLY D 1 149 ? -39.342 -16.894 56.945 1.00 26.06 127 GLY D C 1
ATOM 6399 O O . GLY D 1 149 ? -39.552 -16.081 57.837 1.00 23.61 127 GLY D O 1
ATOM 6400 N N . MET D 1 150 ? -38.397 -16.713 56.015 1.00 21.32 128 MET D N 1
ATOM 6401 C CA . MET D 1 150 ? -37.649 -15.461 56.006 1.00 21.29 128 MET D CA 1
ATOM 6402 C C . MET D 1 150 ? -38.538 -14.293 55.620 1.00 23.04 128 MET D C 1
ATOM 6403 O O . MET D 1 150 ? -38.354 -13.205 56.157 1.00 23.74 128 MET D O 1
ATOM 6408 N N . THR D 1 151 ? -39.458 -14.526 54.709 1.00 26.18 129 THR D N 1
ATOM 6409 C CA . THR D 1 151 ? -40.411 -13.483 54.305 1.00 30.56 129 THR D CA 1
ATOM 6410 C C . THR D 1 151 ? -41.259 -13.064 55.520 1.00 32.59 129 THR D C 1
ATOM 6411 O O . THR D 1 151 ? -41.492 -11.880 55.757 1.00 33.61 129 THR D O 1
ATOM 6415 N N . LYS D 1 152 ? -41.703 -14.037 56.313 1.00 31.61 130 LYS D N 1
ATOM 6416 C CA . LYS D 1 152 ? -42.481 -13.733 57.510 1.00 36.13 130 LYS D CA 1
ATOM 6417 C C . LYS D 1 152 ? -41.679 -12.890 58.471 1.00 37.41 130 LYS D C 1
ATOM 6418 O O . LYS D 1 152 ? -42.207 -11.979 59.102 1.00 33.31 130 LYS D O 1
ATOM 6424 N N . ALA D 1 153 ? -40.416 -13.257 58.662 1.00 30.56 131 ALA D N 1
ATOM 6425 C CA . ALA D 1 153 ? -39.550 -12.603 59.594 1.00 28.80 131 ALA D CA 1
ATOM 6426 C C . ALA D 1 153 ? -39.072 -11.256 59.048 1.00 27.72 131 ALA D C 1
ATOM 6427 O O . ALA D 1 153 ? -38.537 -10.460 59.795 1.00 26.54 131 ALA D O 1
ATOM 6429 N N . ARG D 1 154 ? -39.250 -11.053 57.743 1.00 30.21 132 ARG D N 1
ATOM 6430 C CA . ARG D 1 154 ? -38.674 -9.914 57.030 1.00 29.12 132 ARG D CA 1
ATOM 6431 C C . ARG D 1 154 ? -37.148 -9.781 57.296 1.00 25.45 132 ARG D C 1
ATOM 6432 O O . ARG D 1 154 ? -36.614 -8.705 57.515 1.00 25.77 132 ARG D O 1
ATOM 6440 N N . TRP D 1 155 ? -36.459 -10.914 57.262 1.00 24.98 133 TRP D N 1
ATOM 6441 C CA . TRP D 1 155 ? -35.009 -10.935 57.440 1.00 18.66 133 TRP D CA 1
ATOM 6442 C C . TRP D 1 155 ? -34.512 -12.289 56.977 1.00 18.74 133 TRP D C 1
ATOM 6443 O O . TRP D 1 155 ? -35.173 -13.312 57.237 1.00 23.06 133 TRP D O 1
ATOM 6454 N N . GLY D 1 156 ? -33.359 -12.350 56.325 1.00 16.35 134 GLY D N 1
ATOM 6455 C CA . GLY D 1 156 ? -32.763 -13.645 56.029 1.00 14.91 134 GLY D CA 1
ATOM 6456 C C . GLY D 1 156 ? -31.398 -13.486 55.428 1.00 13.99 134 GLY D C 1
ATOM 6457 O O . GLY D 1 156 ? -31.021 -12.429 54.956 1.00 14.50 134 GLY D O 1
ATOM 6458 N N . ARG D 1 157 ? -30.698 -14.602 55.417 1.00 13.24 135 ARG D N 1
ATOM 6459 C CA . ARG D 1 157 ? -29.394 -14.788 54.740 1.00 12.87 135 ARG D CA 1
ATOM 6460 C C . ARG D 1 157 ? -29.391 -16.096 54.016 1.00 13.97 135 ARG D C 1
ATOM 6461 O O . ARG D 1 157 ? -29.600 -17.156 54.637 1.00 14.69 135 ARG D O 1
ATOM 6469 N N . ILE D 1 158 ? -29.209 -16.070 52.693 1.00 13.30 136 ILE D N 1
ATOM 6470 C CA . ILE D 1 158 ? -28.986 -17.284 51.896 1.00 14.16 136 ILE D CA 1
ATOM 6471 C C . ILE D 1 158 ? -27.593 -17.147 51.345 1.00 13.03 136 ILE D C 1
ATOM 6472 O O . ILE D 1 158 ? -27.271 -16.090 50.751 1.00 11.55 136 ILE D O 1
ATOM 6477 N N . ILE D 1 159 ? -26.770 -18.147 51.567 1.00 11.80 137 ILE D N 1
ATOM 6478 C CA . ILE D 1 159 ? -25.347 -18.118 51.201 1.00 11.69 137 ILE D CA 1
ATOM 6479 C C . ILE D 1 159 ? -25.068 -19.421 50.456 1.00 12.33 137 ILE D C 1
ATOM 6480 O O . ILE D 1 159 ? -25.244 -20.522 50.990 1.00 12.26 137 ILE D O 1
ATOM 6485 N N . ASN D 1 160 ? -24.731 -19.274 49.163 1.00 12.21 138 ASN D N 1
ATOM 6486 C CA . ASN D 1 160 ? -24.495 -20.406 48.285 1.00 12.54 138 ASN D CA 1
ATOM 6487 C C . ASN D 1 160 ? -23.019 -20.656 48.168 1.00 10.93 138 ASN D C 1
ATOM 6488 O O . ASN D 1 160 ? -22.236 -19.766 47.815 1.00 12.49 138 ASN D O 1
ATOM 6493 N N . ILE D 1 161 ? -22.569 -21.901 48.403 1.00 11.08 139 ILE D N 1
ATOM 6494 C CA . ILE D 1 161 ? -21.220 -22.193 48.339 1.00 11.39 139 ILE D CA 1
ATOM 6495 C C . ILE D 1 161 ? -20.913 -22.862 46.978 1.00 13.74 139 ILE D C 1
ATOM 6496 O O . ILE D 1 161 ? -21.518 -23.917 46.600 1.00 13.50 139 ILE D O 1
ATOM 6501 N N . GLY D 1 162 ? -19.910 -22.337 46.285 1.00 11.84 140 GLY D N 1
ATOM 6502 C CA . GLY D 1 162 ? -19.496 -22.915 45.034 1.00 13.99 140 GLY D CA 1
ATOM 6503 C C . GLY D 1 162 ? -18.646 -24.178 45.188 1.00 13.65 140 GLY D C 1
ATOM 6504 O O . GLY D 1 162 ? -18.144 -24.507 46.236 1.00 15.14 140 GLY D O 1
ATOM 6505 N N . SER D 1 163 ? -18.532 -24.898 44.077 1.00 18.14 141 SER D N 1
ATOM 6506 C CA . SER D 1 163 ? -17.713 -26.074 44.072 1.00 17.65 141 SER D CA 1
ATOM 6507 C C . SER D 1 163 ? -16.247 -25.792 43.897 1.00 19.11 141 SER D C 1
ATOM 6508 O O . SER D 1 163 ? -15.836 -24.985 43.054 1.00 19.89 141 SER D O 1
ATOM 6511 N N . VAL D 1 164 ? -15.406 -26.494 44.637 1.00 17.85 142 VAL D N 1
ATOM 6512 C CA . VAL D 1 164 ? -13.976 -26.306 44.538 1.00 19.57 142 VAL D CA 1
ATOM 6513 C C . VAL D 1 164 ? -13.456 -26.930 43.197 1.00 20.43 142 VAL D C 1
ATOM 6514 O O . VAL D 1 164 ? -14.127 -27.788 42.613 1.00 22.82 142 VAL D O 1
ATOM 6518 N N . VAL D 1 165 ? -12.255 -26.548 42.773 1.00 21.87 143 VAL D N 1
ATOM 6519 C CA . VAL D 1 165 ? -11.710 -27.179 41.590 1.00 25.66 143 VAL D CA 1
ATOM 6520 C C . VAL D 1 165 ? -11.603 -28.659 41.886 1.00 28.19 143 VAL D C 1
ATOM 6521 O O . VAL D 1 165 ? -11.051 -28.992 42.927 1.00 27.57 143 VAL D O 1
ATOM 6525 N N . GLY D 1 166 ? -12.169 -29.509 41.022 1.00 27.62 144 GLY D N 1
ATOM 6526 C CA . GLY D 1 166 ? -12.391 -30.947 41.289 1.00 30.89 144 GLY D CA 1
ATOM 6527 C C . GLY D 1 166 ? -11.402 -31.863 40.587 1.00 37.14 144 GLY D C 1
ATOM 6528 O O . GLY D 1 166 ? -11.328 -33.074 40.898 1.00 35.08 144 GLY D O 1
ATOM 6529 N N . ALA D 1 167 ? -10.664 -31.294 39.645 1.00 32.06 145 ALA D N 1
ATOM 6530 C CA . ALA D 1 167 ? -9.625 -32.016 38.943 1.00 34.03 145 ALA D CA 1
ATOM 6531 C C . ALA D 1 167 ? -8.638 -31.048 38.311 1.00 36.11 145 ALA D C 1
ATOM 6532 O O . ALA D 1 167 ? -8.949 -29.886 38.015 1.00 30.95 145 ALA D O 1
ATOM 6534 N N . MET D 1 168 ? -7.408 -31.520 38.138 1.00 34.89 146 MET D N 1
ATOM 6535 C CA . MET D 1 168 ? -6.373 -30.779 37.419 1.00 34.75 146 MET D CA 1
ATOM 6536 C C . MET D 1 168 ? -6.693 -30.913 35.914 1.00 38.80 146 MET D C 1
ATOM 6537 O O . MET D 1 168 ? -7.372 -31.865 35.521 1.00 39.33 146 MET D O 1
ATOM 6542 N N . GLY D 1 169 ? -6.236 -29.955 35.101 1.00 39.01 147 GLY D N 1
ATOM 6543 C CA . GLY D 1 169 ? -6.421 -30.051 33.652 1.00 41.54 147 GLY D CA 1
ATOM 6544 C C . GLY D 1 169 ? -7.720 -29.434 33.118 1.00 35.86 147 GLY D C 1
ATOM 6545 O O . GLY D 1 169 ? -8.511 -28.854 33.865 1.00 34.12 147 GLY D O 1
ATOM 6546 N N . ASN D 1 170 ? -7.930 -29.597 31.816 1.00 33.22 148 ASN D N 1
ATOM 6547 C CA . ASN D 1 170 ? -9.026 -28.917 31.147 1.00 31.17 148 ASN D CA 1
ATOM 6548 C C . ASN D 1 170 ? -10.445 -29.227 31.596 1.00 26.15 148 ASN D C 1
ATOM 6549 O O . ASN D 1 170 ? -11.244 -28.309 31.700 1.00 24.17 148 ASN D O 1
ATOM 6554 N N . ALA D 1 171 ? -10.772 -30.507 31.840 1.00 22.47 149 ALA D N 1
ATOM 6555 C CA . ALA D 1 171 ? -12.118 -30.852 32.212 1.00 25.57 149 ALA D CA 1
ATOM 6556 C C . ALA D 1 171 ? -12.379 -30.220 33.546 1.00 22.61 149 ALA D C 1
ATOM 6557 O O . ALA D 1 171 ? -13.470 -29.741 33.787 1.00 21.30 149 ALA D O 1
ATOM 6559 N N . GLY D 1 172 ? -11.365 -30.227 34.410 1.00 23.36 150 GLY D N 1
ATOM 6560 C CA . GLY D 1 172 ? -11.542 -29.671 35.705 1.00 19.48 150 GLY D CA 1
ATOM 6561 C C . GLY D 1 172 ? -11.846 -28.183 35.631 1.00 18.90 150 GLY D C 1
ATOM 6562 O O . GLY D 1 172 ? -12.708 -27.700 36.347 1.00 18.24 150 GLY D O 1
ATOM 6563 N N . GLN D 1 173 ? -11.128 -27.471 34.779 1.00 17.94 151 GLN D N 1
ATOM 6564 C CA . GLN D 1 173 ? -11.368 -26.079 34.588 1.00 19.74 151 GLN D CA 1
ATOM 6565 C C . GLN D 1 173 ? -12.738 -25.820 33.958 1.00 18.07 151 GLN D C 1
ATOM 6566 O O . GLN D 1 173 ? -13.483 -24.934 34.408 1.00 16.22 151 GLN D O 1
ATOM 6572 N N . THR D 1 174 ? -13.050 -26.569 32.919 1.00 17.90 152 THR D N 1
ATOM 6573 C CA . THR D 1 174 ? -14.386 -26.412 32.261 1.00 15.89 152 THR D CA 1
ATOM 6574 C C . THR D 1 174 ? -15.504 -26.529 33.305 1.00 15.13 152 THR D C 1
ATOM 6575 O O . THR D 1 174 ? -16.508 -25.728 33.326 1.00 13.79 152 THR D O 1
ATOM 6579 N N . ASN D 1 175 ? -15.471 -27.597 34.085 1.00 15.06 153 ASN D N 1
ATOM 6580 C CA . ASN D 1 175 ? -16.538 -27.880 34.968 1.00 14.24 153 ASN D CA 1
ATOM 6581 C C . ASN D 1 175 ? -16.581 -26.847 36.135 1.00 13.57 153 ASN D C 1
ATOM 6582 O O . ASN D 1 175 ? -17.681 -26.451 36.571 1.00 13.05 153 ASN D O 1
ATOM 6587 N N . TYR D 1 176 ? -15.411 -26.436 36.610 1.00 13.30 154 TYR D N 1
ATOM 6588 C CA . TYR D 1 176 ? -15.341 -25.443 37.702 1.00 13.59 154 TYR D CA 1
ATOM 6589 C C . TYR D 1 176 ? -15.875 -24.063 37.270 1.00 13.53 154 TYR D C 1
ATOM 6590 O O . TYR D 1 176 ? -16.714 -23.489 37.950 1.00 13.24 154 TYR D O 1
ATOM 6599 N N . ALA D 1 177 ? -15.534 -23.664 36.043 1.00 13.50 155 ALA D N 1
ATOM 6600 C CA . ALA D 1 177 ? -15.951 -22.359 35.535 1.00 10.85 155 ALA D CA 1
ATOM 6601 C C . ALA D 1 177 ? -17.438 -22.361 35.248 1.00 11.22 155 ALA D C 1
ATOM 6602 O O . ALA D 1 177 ? -18.167 -21.395 35.492 1.00 12.03 155 ALA D O 1
ATOM 6604 N N . ALA D 1 178 ? -17.954 -23.501 34.737 1.00 10.66 156 ALA D N 1
ATOM 6605 C CA . ALA D 1 178 ? -19.366 -23.568 34.407 1.00 10.59 156 ALA D CA 1
ATOM 6606 C C . ALA D 1 178 ? -20.198 -23.459 35.694 1.00 11.04 156 ALA D C 1
ATOM 6607 O O . ALA D 1 178 ? -21.178 -22.736 35.756 1.00 11.70 156 ALA D O 1
ATOM 6609 N N . ALA D 1 179 ? -19.774 -24.165 36.717 1.00 10.57 157 ALA D N 1
ATOM 6610 C CA . ALA D 1 179 ? -20.478 -24.186 37.994 1.00 11.81 157 ALA D CA 1
ATOM 6611 C C . ALA D 1 179 ? -20.422 -22.767 38.606 1.00 11.75 157 ALA D C 1
ATOM 6612 O O . ALA D 1 179 ? -21.431 -22.333 39.130 1.00 12.60 157 ALA D O 1
ATOM 6614 N N . LYS D 1 180 ? -19.263 -22.132 38.547 1.00 12.14 158 LYS D N 1
ATOM 6615 C CA . LYS D 1 180 ? -19.094 -20.790 39.099 1.00 12.97 158 LYS D CA 1
ATOM 6616 C C . LYS D 1 180 ? -19.966 -19.773 38.375 1.00 12.36 158 LYS D C 1
ATOM 6617 O O . LYS D 1 180 ? -20.687 -18.938 38.984 1.00 12.69 158 LYS D O 1
ATOM 6623 N N . ALA D 1 181 ? -20.048 -19.875 37.047 1.00 11.91 159 ALA D N 1
ATOM 6624 C CA . ALA D 1 181 ? -20.926 -19.013 36.266 1.00 11.98 159 ALA D CA 1
ATOM 6625 C C . ALA D 1 181 ? -22.390 -19.182 36.581 1.00 13.02 159 ALA D C 1
ATOM 6626 O O . ALA D 1 181 ? -23.146 -18.211 36.712 1.00 12.93 159 ALA D O 1
ATOM 6628 N N . GLY D 1 182 ? -22.845 -20.430 36.658 1.00 12.63 160 GLY D N 1
ATOM 6629 C CA . GLY D 1 182 ? -24.194 -20.727 37.028 1.00 13.05 160 GLY D CA 1
ATOM 6630 C C . GLY D 1 182 ? -24.567 -20.153 38.357 1.00 13.06 160 GLY D C 1
ATOM 6631 O O . GLY D 1 182 ? -25.615 -19.522 38.514 1.00 15.77 160 GLY D O 1
ATOM 6632 N N . LEU D 1 183 ? -23.678 -20.403 39.290 1.00 13.63 161 LEU D N 1
ATOM 6633 C CA A LEU D 1 183 ? -23.847 -19.982 40.695 0.50 12.96 161 LEU D CA 1
ATOM 6634 C CA B LEU D 1 183 ? -23.944 -20.007 40.668 0.50 14.40 161 LEU D CA 1
ATOM 6635 C C . LEU D 1 183 ? -23.944 -18.480 40.769 1.00 13.61 161 LEU D C 1
ATOM 6636 O O . LEU D 1 183 ? -24.868 -17.914 41.425 1.00 13.57 161 LEU D O 1
ATOM 6645 N N . GLU D 1 184 ? -23.061 -17.790 40.055 1.00 13.68 162 GLU D N 1
ATOM 6646 C CA A GLU D 1 184 ? -23.132 -16.321 40.056 0.70 15.07 162 GLU D CA 1
ATOM 6647 C CA B GLU D 1 184 ? -23.105 -16.323 40.027 0.30 14.18 162 GLU D CA 1
ATOM 6648 C C . GLU D 1 184 ? -24.431 -15.759 39.518 1.00 14.14 162 GLU D C 1
ATOM 6649 O O . GLU D 1 184 ? -25.019 -14.791 40.117 1.00 14.66 162 GLU D O 1
ATOM 6660 N N . GLY D 1 185 ? -24.897 -16.263 38.386 1.00 12.63 163 GLY D N 1
ATOM 6661 C CA . GLY D 1 185 ? -26.112 -15.760 37.773 1.00 14.81 163 GLY D CA 1
ATOM 6662 C C . GLY D 1 185 ? -27.365 -16.036 38.622 1.00 12.75 163 GLY D C 1
ATOM 6663 O O . GLY D 1 185 ? -28.200 -15.180 38.837 1.00 13.21 163 GLY D O 1
ATOM 6664 N N . PHE D 1 186 ? -27.463 -17.266 39.121 1.00 12.86 164 PHE D N 1
ATOM 6665 C CA . PHE D 1 186 ? -28.538 -17.727 39.979 1.00 11.82 164 PHE D CA 1
ATOM 6666 C C . PHE D 1 186 ? -28.616 -16.857 41.227 1.00 12.25 164 PHE D C 1
ATOM 6667 O O . PHE D 1 186 ? -29.680 -16.369 41.598 1.00 11.38 164 PHE D O 1
ATOM 6675 N N . THR D 1 187 ? -27.492 -16.626 41.846 1.00 11.73 165 THR D N 1
ATOM 6676 C CA . THR D 1 187 ? -27.374 -15.828 43.108 1.00 10.90 165 THR D CA 1
ATOM 6677 C C . THR D 1 187 ? -27.866 -14.397 42.866 1.00 11.62 165 THR D C 1
ATOM 6678 O O . THR D 1 187 ? -28.604 -13.831 43.664 1.00 13.39 165 THR D O 1
ATOM 6682 N N . ARG D 1 188 ? -27.427 -13.811 41.742 1.00 12.74 166 ARG D N 1
ATOM 6683 C CA . ARG D 1 188 ? -27.755 -12.427 41.452 1.00 13.67 166 ARG D CA 1
ATOM 6684 C C . ARG D 1 188 ? -29.259 -12.323 41.222 1.00 13.71 166 ARG D C 1
ATOM 6685 O O . ARG D 1 188 ? -29.915 -11.377 41.744 1.00 14.86 166 ARG D O 1
ATOM 6693 N N . ALA D 1 189 ? -29.782 -13.297 40.502 1.00 13.71 167 ALA D N 1
ATOM 6694 C CA . ALA D 1 189 ? -31.278 -13.281 40.153 1.00 13.64 167 ALA D CA 1
ATOM 6695 C C . ALA D 1 189 ? -32.125 -13.426 41.427 1.00 14.19 167 ALA D C 1
ATOM 6696 O O . ALA D 1 189 ? -33.074 -12.660 41.605 1.00 14.85 167 ALA D O 1
ATOM 6698 N N . LEU D 1 190 ? -31.770 -14.403 42.237 1.00 12.40 168 LEU D N 1
ATOM 6699 C CA . LEU D 1 190 ? -32.535 -14.647 43.464 1.00 11.46 168 LEU D CA 1
ATOM 6700 C C . LEU D 1 190 ? -32.422 -13.383 44.356 1.00 13.23 168 LEU D C 1
ATOM 6701 O O . LEU D 1 190 ? -33.377 -12.971 44.985 1.00 13.22 168 LEU D O 1
ATOM 6706 N N . ALA D 1 191 ? -31.231 -12.821 44.473 1.00 11.58 169 ALA D N 1
ATOM 6707 C CA . ALA D 1 191 ? -31.076 -11.627 45.317 1.00 12.50 169 ALA D CA 1
ATOM 6708 C C . ALA D 1 191 ? -31.998 -10.534 44.914 1.00 13.87 169 ALA D C 1
ATOM 6709 O O . ALA D 1 191 ? -32.597 -9.850 45.747 1.00 13.72 169 ALA D O 1
ATOM 6711 N N . ARG D 1 192 ? -32.150 -10.350 43.621 1.00 13.14 170 ARG D N 1
ATOM 6712 C CA A ARG D 1 192 ? -33.014 -9.288 43.127 0.50 14.97 170 ARG D CA 1
ATOM 6713 C CA B ARG D 1 192 ? -32.986 -9.266 43.110 0.50 16.45 170 ARG D CA 1
ATOM 6714 C C . ARG D 1 192 ? -34.443 -9.550 43.416 1.00 15.35 170 ARG D C 1
ATOM 6715 O O . ARG D 1 192 ? -35.191 -8.648 43.745 1.00 18.08 170 ARG D O 1
ATOM 6730 N N . GLU D 1 193 ? -34.821 -10.825 43.366 1.00 15.45 171 GLU D N 1
ATOM 6731 C CA A GLU D 1 193 ? -36.190 -11.242 43.678 0.70 15.84 171 GLU D CA 1
ATOM 6732 C CA B GLU D 1 193 ? -36.207 -11.228 43.669 0.30 15.52 171 GLU D CA 1
ATOM 6733 C C . GLU D 1 193 ? -36.618 -10.986 45.094 1.00 15.30 171 GLU D C 1
ATOM 6734 O O . GLU D 1 193 ? -37.776 -10.601 45.346 1.00 17.43 171 GLU D O 1
ATOM 6745 N N . VAL D 1 194 ? -35.749 -11.206 46.054 1.00 14.36 172 VAL D N 1
ATOM 6746 C CA . VAL D 1 194 ? -36.116 -11.217 47.462 1.00 16.73 172 VAL D CA 1
ATOM 6747 C C . VAL D 1 194 ? -35.579 -10.047 48.301 1.00 14.90 172 VAL D C 1
ATOM 6748 O O . VAL D 1 194 ? -35.856 -9.966 49.456 1.00 16.02 172 VAL D O 1
ATOM 6752 N N . GLY D 1 195 ? -34.840 -9.147 47.674 1.00 14.23 173 GLY D N 1
ATOM 6753 C CA . GLY D 1 195 ? -34.228 -8.043 48.387 1.00 14.35 173 GLY D CA 1
ATOM 6754 C C . GLY D 1 195 ? -35.253 -7.150 49.115 1.00 15.03 173 GLY D C 1
ATOM 6755 O O . GLY D 1 195 ? -34.955 -6.584 50.163 1.00 16.19 173 GLY D O 1
ATOM 6756 N N . SER D 1 196 ? -36.441 -7.005 48.546 1.00 17.63 174 SER D N 1
ATOM 6757 C CA . SER D 1 196 ? -37.398 -6.083 49.146 1.00 18.65 174 SER D CA 1
ATOM 6758 C C . SER D 1 196 ? -37.841 -6.601 50.511 1.00 21.34 174 SER D C 1
ATOM 6759 O O . SER D 1 196 ? -38.440 -5.854 51.299 1.00 23.51 174 SER D O 1
ATOM 6762 N N . ARG D 1 197 ? -37.564 -7.879 50.786 1.00 19.38 175 ARG D N 1
ATOM 6763 C CA . ARG D 1 197 ? -37.893 -8.504 52.101 1.00 20.81 175 ARG D CA 1
ATOM 6764 C C . ARG D 1 197 ? -36.778 -8.514 53.116 1.00 18.47 175 ARG D C 1
ATOM 6765 O O . ARG D 1 197 ? -36.890 -9.186 54.144 1.00 19.25 175 ARG D O 1
ATOM 6773 N N . ALA D 1 198 ? -35.690 -7.816 52.790 1.00 16.63 176 ALA D N 1
ATOM 6774 C CA . ALA D 1 198 ? -34.513 -7.714 53.657 1.00 15.66 176 ALA D CA 1
ATOM 6775 C C . ALA D 1 198 ? -33.849 -9.092 53.826 1.00 13.94 176 ALA D C 1
ATOM 6776 O O . ALA D 1 198 ? -33.304 -9.405 54.849 1.00 15.19 176 ALA D O 1
ATOM 6778 N N . ILE D 1 199 ? -33.865 -9.868 52.725 1.00 14.45 177 ILE D N 1
ATOM 6779 C CA . ILE D 1 199 ? -33.198 -11.140 52.659 1.00 13.56 177 ILE D CA 1
ATOM 6780 C C . ILE D 1 199 ? -32.042 -10.941 51.686 1.00 12.60 177 ILE D C 1
ATOM 6781 O O . ILE D 1 199 ? -32.261 -10.489 50.550 1.00 14.06 177 ILE D O 1
ATOM 6786 N N . THR D 1 200 ? -30.816 -11.199 52.160 1.00 12.21 178 THR D N 1
ATOM 6787 C CA . THR D 1 200 ? -29.663 -11.141 51.230 1.00 10.53 178 THR D CA 1
ATOM 6788 C C . THR D 1 200 ? -29.310 -12.527 50.755 1.00 10.91 178 THR D C 1
ATOM 6789 O O . THR D 1 200 ? -29.559 -13.538 51.390 1.00 11.12 178 THR D O 1
ATOM 6793 N N . VAL D 1 201 ? -28.795 -12.587 49.501 1.00 11.16 179 VAL D N 1
ATOM 6794 C CA . VAL D 1 201 ? -28.444 -13.852 48.797 1.00 11.84 179 VAL D CA 1
ATOM 6795 C C . VAL D 1 201 ? -27.093 -13.582 48.155 1.00 12.55 179 VAL D C 1
ATOM 6796 O O . VAL D 1 201 ? -26.972 -12.710 47.293 1.00 11.30 179 VAL D O 1
ATOM 6800 N N . ASN D 1 202 ? -26.133 -14.338 48.640 1.00 11.10 180 ASN D N 1
ATOM 6801 C CA . ASN D 1 202 ? -24.769 -14.229 48.201 1.00 11.37 180 ASN D CA 1
ATOM 6802 C C . ASN D 1 202 ? -24.129 -15.570 47.945 1.00 12.95 180 ASN D C 1
ATOM 6803 O O . ASN D 1 202 ? -24.690 -16.585 48.383 1.00 12.15 180 ASN D O 1
ATOM 6808 N N . ALA D 1 203 ? -23.011 -15.591 47.244 1.00 12.62 181 ALA D N 1
ATOM 6809 C CA . ALA D 1 203 ? -22.275 -16.845 46.953 1.00 12.01 181 ALA D CA 1
ATOM 6810 C C . ALA D 1 203 ? -20.827 -16.661 47.363 1.00 12.96 181 ALA D C 1
ATOM 6811 O O . ALA D 1 203 ? -20.319 -15.538 47.416 1.00 12.51 181 ALA D O 1
ATOM 6813 N N . VAL D 1 204 ? -20.215 -17.742 47.791 1.00 11.71 182 VAL D N 1
ATOM 6814 C CA . VAL D 1 204 ? -18.786 -17.811 48.045 1.00 12.32 182 VAL D CA 1
ATOM 6815 C C . VAL D 1 204 ? -18.154 -18.794 47.128 1.00 12.96 182 VAL D C 1
ATOM 6816 O O . VAL D 1 204 ? -18.617 -19.963 47.093 1.00 15.05 182 VAL D O 1
ATOM 6820 N N . ALA D 1 205 ? -17.232 -18.356 46.288 1.00 12.01 183 ALA D N 1
ATOM 6821 C CA . ALA D 1 205 ? -16.628 -19.190 45.239 1.00 14.02 183 ALA D CA 1
ATOM 6822 C C . ALA D 1 205 ? -15.248 -19.582 45.648 1.00 12.87 183 ALA D C 1
ATOM 6823 O O . ALA D 1 205 ? -14.285 -18.790 45.474 1.00 12.45 183 ALA D O 1
ATOM 6825 N N . PRO D 1 206 ? -15.064 -20.774 46.154 1.00 13.83 184 PRO D N 1
ATOM 6826 C CA . PRO D 1 206 ? -13.712 -21.269 46.476 1.00 13.62 184 PRO D CA 1
ATOM 6827 C C . PRO D 1 206 ? -12.863 -21.546 45.261 1.00 15.31 184 PRO D C 1
ATOM 6828 O O . PRO D 1 206 ? -13.442 -21.772 44.169 1.00 17.06 184 PRO D O 1
ATOM 6832 N N . GLY D 1 207 ? -11.563 -21.477 45.481 1.00 16.24 185 GLY D N 1
ATOM 6833 C CA . GLY D 1 207 ? -10.604 -21.895 44.541 1.00 19.09 185 GLY D CA 1
ATOM 6834 C C . GLY D 1 207 ? -10.184 -23.319 44.814 1.00 20.21 185 GLY D C 1
ATOM 6835 O O . GLY D 1 207 ? -10.964 -24.245 44.716 1.00 22.81 185 GLY D O 1
ATOM 6836 N N . PHE D 1 208 ? -8.891 -23.461 44.975 1.00 17.47 186 PHE D N 1
ATOM 6837 C CA . PHE D 1 208 ? -8.317 -24.721 45.436 1.00 18.77 186 PHE D CA 1
ATOM 6838 C C . PHE D 1 208 ? -8.208 -24.673 46.947 1.00 18.55 186 PHE D C 1
ATOM 6839 O O . PHE D 1 208 ? -7.462 -23.886 47.529 1.00 22.07 186 PHE D O 1
ATOM 6847 N N . ILE D 1 209 ? -8.856 -25.633 47.554 1.00 22.64 187 ILE D N 1
ATOM 6848 C CA . ILE D 1 209 ? -8.983 -25.722 48.991 1.00 25.79 187 ILE D CA 1
ATOM 6849 C C . ILE D 1 209 ? -8.443 -27.062 49.362 1.00 27.13 187 ILE D C 1
ATOM 6850 O O . ILE D 1 209 ? -8.448 -28.020 48.576 1.00 31.94 187 ILE D O 1
ATOM 6855 N N . ASP D 1 210 ? -7.825 -27.099 50.529 1.00 30.69 188 ASP D N 1
ATOM 6856 C CA . ASP D 1 210 ? -7.239 -28.319 51.064 1.00 33.43 188 ASP D CA 1
ATOM 6857 C C . ASP D 1 210 ? -8.429 -29.215 51.417 1.00 36.11 188 ASP D C 1
ATOM 6858 O O . ASP D 1 210 ? -9.206 -28.912 52.346 1.00 39.79 188 ASP D O 1
ATOM 6863 N N . THR D 1 211 ? -8.551 -30.293 50.651 1.00 33.95 189 THR D N 1
ATOM 6864 C CA . THR D 1 211 ? -9.645 -31.266 50.759 1.00 46.39 189 THR D CA 1
ATOM 6865 C C . THR D 1 211 ? -9.060 -32.607 50.295 1.00 51.84 189 THR D C 1
ATOM 6866 O O . THR D 1 211 ? -7.841 -32.706 49.989 1.00 44.27 189 THR D O 1
ATOM 6870 N N . ASP D 1 212 ? -9.935 -33.605 50.150 1.00 60.43 190 ASP D N 1
ATOM 6871 C CA . ASP D 1 212 ? -9.530 -34.968 49.873 1.00 63.72 190 ASP D CA 1
ATOM 6872 C C . ASP D 1 212 ? -8.823 -35.149 48.519 1.00 61.89 190 ASP D C 1
ATOM 6873 O O . ASP D 1 212 ? -7.807 -35.857 48.453 1.00 63.96 190 ASP D O 1
ATOM 6878 N N . MET D 1 213 ? -9.319 -34.480 47.472 1.00 59.15 191 MET D N 1
ATOM 6879 C CA . MET D 1 213 ? -8.675 -34.565 46.165 1.00 60.21 191 MET D CA 1
ATOM 6880 C C . MET D 1 213 ? -7.258 -34.047 46.296 1.00 61.48 191 MET D C 1
ATOM 6881 O O . MET D 1 213 ? -6.318 -34.702 45.834 1.00 62.19 191 MET D O 1
ATOM 6886 N N . THR D 1 214 ? -7.099 -32.878 46.936 1.00 58.58 192 THR D N 1
ATOM 6887 C CA . THR D 1 214 ? -5.825 -32.182 46.835 1.00 52.33 192 THR D CA 1
ATOM 6888 C C . THR D 1 214 ? -4.847 -32.839 47.765 1.00 47.91 192 THR D C 1
ATOM 6889 O O . THR D 1 214 ? -3.668 -32.853 47.466 1.00 37.32 192 THR D O 1
ATOM 6893 N N . ARG D 1 215 ? -5.374 -33.432 48.839 1.00 44.13 193 ARG D N 1
ATOM 6894 C CA . ARG D 1 215 ? -4.549 -34.165 49.809 1.00 48.87 193 ARG D CA 1
ATOM 6895 C C . ARG D 1 215 ? -3.864 -35.371 49.187 1.00 52.32 193 ARG D C 1
ATOM 6896 O O . ARG D 1 215 ? -2.850 -35.816 49.708 1.00 56.88 193 ARG D O 1
ATOM 6904 N N . GLU D 1 216 ? -4.397 -35.877 48.072 1.00 53.41 194 GLU D N 1
ATOM 6905 C CA . GLU D 1 216 ? -3.838 -37.087 47.439 1.00 57.43 194 GLU D CA 1
ATOM 6906 C C . GLU D 1 216 ? -3.069 -36.823 46.124 1.00 60.98 194 GLU D C 1
ATOM 6907 O O . GLU D 1 216 ? -2.712 -37.765 45.419 1.00 62.95 194 GLU D O 1
ATOM 6913 N N . LEU D 1 217 ? -2.788 -35.558 45.811 1.00 63.09 195 LEU D N 1
ATOM 6914 C CA . LEU D 1 217 ? -2.032 -35.205 44.600 1.00 73.29 195 LEU D CA 1
ATOM 6915 C C . LEU D 1 217 ? -0.551 -35.617 44.680 1.00 76.34 195 LEU D C 1
ATOM 6916 O O . LEU D 1 217 ? 0.020 -35.615 45.762 1.00 80.45 195 LEU D O 1
ATOM 6921 N N . PRO D 1 218 ? 0.083 -35.946 43.532 1.00 75.83 196 PRO D N 1
ATOM 6922 C CA . PRO D 1 218 ? 1.556 -36.054 43.477 1.00 76.22 196 PRO D CA 1
ATOM 6923 C C . PRO D 1 218 ? 2.267 -34.724 43.683 1.00 77.22 196 PRO D C 1
ATOM 6924 O O . PRO D 1 218 ? 1.764 -33.699 43.255 1.00 77.44 196 PRO D O 1
ATOM 6928 N N . GLU D 1 219 ? 3.444 -34.756 44.301 1.00 77.27 197 GLU D N 1
ATOM 6929 C CA . GLU D 1 219 ? 4.252 -33.549 44.563 1.00 81.34 197 GLU D CA 1
ATOM 6930 C C . GLU D 1 219 ? 4.444 -32.604 43.367 1.00 84.57 197 GLU D C 1
ATOM 6931 O O . GLU D 1 219 ? 4.259 -31.374 43.496 1.00 91.31 197 GLU D O 1
ATOM 6937 N N . ALA D 1 220 ? 4.782 -33.171 42.212 1.00 78.98 198 ALA D N 1
ATOM 6938 C CA . ALA D 1 220 ? 4.986 -32.367 40.994 1.00 84.53 198 ALA D CA 1
ATOM 6939 C C . ALA D 1 220 ? 3.721 -31.610 40.587 1.00 83.47 198 ALA D C 1
ATOM 6940 O O . ALA D 1 220 ? 3.785 -30.450 40.151 1.00 89.77 198 ALA D O 1
ATOM 6942 N N . GLN D 1 221 ? 2.578 -32.271 40.764 1.00 80.72 199 GLN D N 1
ATOM 6943 C CA . GLN D 1 221 ? 1.267 -31.704 40.453 1.00 84.15 199 GLN D CA 1
ATOM 6944 C C . GLN D 1 221 ? 0.897 -30.605 41.488 1.00 78.03 199 GLN D C 1
ATOM 6945 O O . GLN D 1 221 ? 0.474 -29.500 41.113 1.00 70.58 199 GLN D O 1
ATOM 6951 N N . ARG D 1 222 ? 1.109 -30.905 42.775 1.00 72.04 200 ARG D N 1
ATOM 6952 C CA . ARG D 1 222 ? 0.939 -29.926 43.854 1.00 68.13 200 ARG D CA 1
ATOM 6953 C C . ARG D 1 222 ? 1.806 -28.690 43.621 1.00 63.03 200 ARG D C 1
ATOM 6954 O O . ARG D 1 222 ? 1.333 -27.560 43.765 1.00 50.70 200 ARG D O 1
ATOM 6962 N N . GLU D 1 223 ? 3.057 -28.900 43.241 1.00 59.33 201 GLU D N 1
ATOM 6963 C CA . GLU D 1 223 ? 3.971 -27.787 43.023 1.00 64.67 201 GLU D CA 1
ATOM 6964 C C . GLU D 1 223 ? 3.528 -26.917 41.843 1.00 63.98 201 GLU D C 1
ATOM 6965 O O . GLU D 1 223 ? 3.546 -25.676 41.910 1.00 63.71 201 GLU D O 1
ATOM 6971 N N . ALA D 1 224 ? 3.101 -27.565 40.766 1.00 60.37 202 ALA D N 1
ATOM 6972 C CA . ALA D 1 224 ? 2.580 -26.843 39.611 1.00 60.31 202 ALA D CA 1
ATOM 6973 C C . ALA D 1 224 ? 1.330 -26.051 39.973 1.00 54.04 202 ALA D C 1
ATOM 6974 O O . ALA D 1 224 ? 1.120 -24.926 39.499 1.00 56.68 202 ALA D O 1
ATOM 6976 N N . LEU D 1 225 ? 0.471 -26.675 40.766 1.00 46.65 203 LEU D N 1
ATOM 6977 C CA . LEU D 1 225 ? -0.762 -26.048 41.174 1.00 43.72 203 LEU D CA 1
ATOM 6978 C C . LEU D 1 225 ? -0.487 -24.807 42.025 1.00 41.71 203 LEU D C 1
ATOM 6979 O O . LEU D 1 225 ? -1.055 -23.709 41.809 1.00 43.66 203 LEU D O 1
ATOM 6984 N N . LEU D 1 226 ? 0.393 -24.971 42.993 1.00 35.40 204 LEU D N 1
ATOM 6985 C CA . LEU D 1 226 ? 0.712 -23.853 43.862 1.00 37.10 204 LEU D CA 1
ATOM 6986 C C . LEU D 1 226 ? 1.334 -22.715 43.085 1.00 39.01 204 LEU D C 1
ATOM 6987 O O . LEU D 1 226 ? 1.156 -21.555 43.449 1.00 38.89 204 LEU D O 1
ATOM 6992 N N . GLY D 1 227 ? 2.050 -23.008 42.004 1.00 37.84 205 GLY D N 1
ATOM 6993 C CA . GLY D 1 227 ? 2.556 -21.942 41.144 1.00 34.65 205 GLY D CA 1
ATOM 6994 C C . GLY D 1 227 ? 1.520 -21.114 40.388 1.00 34.12 205 GLY D C 1
ATOM 6995 O O . GLY D 1 227 ? 1.848 -20.062 39.872 1.00 35.10 205 GLY D O 1
ATOM 6996 N N . GLN D 1 228 ? 0.296 -21.595 40.287 1.00 35.22 206 GLN D N 1
ATOM 6997 C CA A GLN D 1 228 ? -0.761 -20.836 39.658 0.60 35.46 206 GLN D CA 1
ATOM 6998 C CA B GLN D 1 228 ? -0.854 -20.917 39.653 0.40 33.55 206 GLN D CA 1
ATOM 6999 C C . GLN D 1 228 ? -1.537 -19.994 40.687 1.00 29.52 206 GLN D C 1
ATOM 7000 O O . GLN D 1 228 ? -2.480 -19.291 40.369 1.00 30.97 206 GLN D O 1
ATOM 7011 N N . ILE D 1 229 ? -1.138 -20.115 41.945 1.00 22.06 207 ILE D N 1
ATOM 7012 C CA . ILE D 1 229 ? -1.855 -19.410 43.013 1.00 19.86 207 ILE D CA 1
ATOM 7013 C C . ILE D 1 229 ? -0.950 -18.308 43.552 1.00 20.31 207 ILE D C 1
ATOM 7014 O O . ILE D 1 229 ? 0.057 -18.616 44.173 1.00 18.87 207 ILE D O 1
ATOM 7019 N N . PRO D 1 230 ? -1.331 -17.025 43.400 1.00 17.89 208 PRO D N 1
ATOM 7020 C CA . PRO D 1 230 ? -0.459 -15.967 43.935 1.00 18.62 208 PRO D CA 1
ATOM 7021 C C . PRO D 1 230 ? -0.086 -16.113 45.388 1.00 18.52 208 PRO D C 1
ATOM 7022 O O . PRO D 1 230 ? 1.113 -15.928 45.720 1.00 21.90 208 PRO D O 1
ATOM 7026 N N . LEU D 1 231 ? -1.004 -16.493 46.271 1.00 16.40 209 LEU D N 1
ATOM 7027 C CA . LEU D 1 231 ? -0.659 -16.667 47.683 1.00 15.60 209 LEU D CA 1
ATOM 7028 C C . LEU D 1 231 ? 0.265 -17.897 47.931 1.00 17.52 209 LEU D C 1
ATOM 7029 O O . LEU D 1 231 ? 0.831 -18.013 49.012 1.00 19.63 209 LEU D O 1
ATOM 7034 N N . GLY D 1 232 ? 0.356 -18.801 46.970 1.00 19.33 210 GLY D N 1
ATOM 7035 C CA . GLY D 1 232 ? 1.371 -19.899 47.035 1.00 20.77 210 GLY D CA 1
ATOM 7036 C C . GLY D 1 232 ? 0.980 -21.049 47.914 1.00 21.78 210 GLY D C 1
ATOM 7037 O O . GLY D 1 232 ? 1.832 -21.827 48.355 1.00 23.12 210 GLY D O 1
ATOM 7038 N N . ARG D 1 233 ? -0.296 -21.142 48.230 1.00 17.78 211 ARG D N 1
ATOM 7039 C CA . ARG D 1 233 ? -0.833 -22.109 49.108 1.00 17.55 211 ARG D CA 1
ATOM 7040 C C . ARG D 1 233 ? -2.257 -22.439 48.819 1.00 19.20 211 ARG D C 1
ATOM 7041 O O . ARG D 1 233 ? -2.977 -21.621 48.222 1.00 17.39 211 ARG D O 1
ATOM 7049 N N . LEU D 1 234 ? -2.698 -23.615 49.222 1.00 19.25 212 LEU D N 1
ATOM 7050 C CA . LEU D 1 234 ? -4.147 -23.966 49.165 1.00 20.13 212 LEU D CA 1
ATOM 7051 C C . LEU D 1 234 ? -4.894 -23.250 50.227 1.00 17.50 212 LEU D C 1
ATOM 7052 O O . LEU D 1 234 ? -4.313 -22.887 51.271 1.00 20.22 212 LEU D O 1
ATOM 7057 N N . GLY D 1 235 ? -6.233 -23.005 50.008 1.00 17.56 213 GLY D N 1
ATOM 7058 C CA . GLY D 1 235 ? -7.025 -22.437 51.032 1.00 17.63 213 GLY D CA 1
ATOM 7059 C C . GLY D 1 235 ? -7.418 -23.473 52.064 1.00 18.55 213 GLY D C 1
ATOM 7060 O O . GLY D 1 235 ? -7.508 -24.648 51.760 1.00 19.03 213 GLY D O 1
ATOM 7061 N N . GLN D 1 236 ? -7.697 -23.036 53.258 1.00 19.61 214 GLN D N 1
ATOM 7062 C CA . GLN D 1 236 ? -8.325 -23.906 54.276 1.00 21.36 214 GLN D CA 1
ATOM 7063 C C . GLN D 1 236 ? -9.854 -23.810 54.277 1.00 20.21 214 GLN D C 1
ATOM 7064 O O . GLN D 1 236 ? -10.407 -22.744 54.018 1.00 17.44 214 GLN D O 1
ATOM 7070 N N . ALA D 1 237 ? -10.544 -24.896 54.650 1.00 18.00 215 ALA D N 1
ATOM 7071 C CA . ALA D 1 237 ? -11.967 -24.864 54.819 1.00 15.19 215 ALA D CA 1
ATOM 7072 C C . ALA D 1 237 ? -12.389 -23.727 55.697 1.00 16.55 215 ALA D C 1
ATOM 7073 O O . ALA D 1 237 ? -13.470 -23.120 55.525 1.00 15.93 215 ALA D O 1
ATOM 7075 N N . GLU D 1 238 ? -11.594 -23.431 56.756 1.00 17.94 216 GLU D N 1
ATOM 7076 C CA . GLU D 1 238 ? -11.987 -22.432 57.752 1.00 18.22 216 GLU D CA 1
ATOM 7077 C C . GLU D 1 238 ? -11.930 -21.024 57.119 1.00 16.99 216 GLU D C 1
ATOM 7078 O O . GLU D 1 238 ? -12.720 -20.170 57.553 1.00 18.01 216 GLU D O 1
ATOM 7084 N N . GLU D 1 239 ? -11.148 -20.903 56.054 1.00 17.37 217 GLU D N 1
ATOM 7085 C CA . GLU D 1 239 ? -11.061 -19.606 55.339 1.00 19.16 217 GLU D CA 1
ATOM 7086 C C . GLU D 1 239 ? -12.278 -19.379 54.523 1.00 18.01 217 GLU D C 1
ATOM 7087 O O . GLU D 1 239 ? -12.713 -18.231 54.339 1.00 22.21 217 GLU D O 1
ATOM 7093 N N . ILE D 1 240 ? -12.929 -20.405 54.048 1.00 14.89 218 ILE D N 1
ATOM 7094 C CA . ILE D 1 240 ? -14.209 -20.226 53.466 1.00 14.30 218 ILE D CA 1
ATOM 7095 C C . ILE D 1 240 ? -15.250 -19.914 54.494 1.00 14.76 218 ILE D C 1
ATOM 7096 O O . ILE D 1 240 ? -16.116 -19.050 54.350 1.00 15.58 218 ILE D O 1
ATOM 7101 N N . ALA D 1 241 ? -15.206 -20.641 55.620 1.00 13.98 219 ALA D N 1
ATOM 7102 C CA . ALA D 1 241 ? -16.206 -20.492 56.696 1.00 14.31 219 ALA D CA 1
ATOM 7103 C C . ALA D 1 241 ? -16.205 -19.090 57.296 1.00 11.94 219 ALA D C 1
ATOM 7104 O O . ALA D 1 241 ? -17.293 -18.566 57.597 1.00 13.85 219 ALA D O 1
ATOM 7106 N N . LYS D 1 242 ? -15.044 -18.465 57.406 1.00 14.61 220 LYS D N 1
ATOM 7107 C CA . LYS D 1 242 ? -15.007 -17.105 57.914 1.00 15.16 220 LYS D CA 1
ATOM 7108 C C . LYS D 1 242 ? -15.726 -16.105 57.032 1.00 14.50 220 LYS D C 1
ATOM 7109 O O . LYS D 1 242 ? -16.406 -15.208 57.528 1.00 14.52 220 LYS D O 1
ATOM 7115 N N . VAL D 1 243 ? -15.599 -16.271 55.713 1.00 14.04 221 VAL D N 1
ATOM 7116 C CA . VAL D 1 243 ? -16.330 -15.394 54.785 1.00 12.13 221 VAL D CA 1
ATOM 7117 C C . VAL D 1 243 ? -17.826 -15.592 54.899 1.00 12.17 221 VAL D C 1
ATOM 7118 O O . VAL D 1 243 ? -18.605 -14.670 54.935 1.00 12.22 221 VAL D O 1
ATOM 7122 N N . VAL D 1 244 ? -18.222 -16.874 55.005 1.00 11.81 222 VAL D N 1
ATOM 7123 C CA . VAL D 1 244 ? -19.629 -17.139 55.247 1.00 11.17 222 VAL D CA 1
ATOM 7124 C C . VAL D 1 244 ? -20.183 -16.510 56.523 1.00 10.12 222 VAL D C 1
ATOM 7125 O O . VAL D 1 244 ? -21.293 -15.948 56.555 1.00 12.53 222 VAL D O 1
ATOM 7129 N N . GLY D 1 245 ? -19.406 -16.620 57.556 1.00 12.32 223 GLY D N 1
ATOM 7130 C CA . GLY D 1 245 ? -19.782 -16.066 58.848 1.00 12.55 223 GLY D CA 1
ATOM 7131 C C . GLY D 1 245 ? -19.999 -14.543 58.807 1.00 12.08 223 GLY D C 1
ATOM 7132 O O . GLY D 1 245 ? -20.968 -14.000 59.362 1.00 13.76 223 GLY D O 1
ATOM 7133 N N . PHE D 1 246 ? -19.135 -13.905 58.052 1.00 11.76 224 PHE D N 1
ATOM 7134 C CA . PHE D 1 246 ? -19.285 -12.482 57.815 1.00 11.38 224 PHE D CA 1
ATOM 7135 C C . PHE D 1 246 ? -20.557 -12.145 57.024 1.00 11.92 224 PHE D C 1
ATOM 7136 O O . PHE D 1 246 ? -21.325 -11.270 57.369 1.00 12.25 224 PHE D O 1
ATOM 7144 N N . LEU D 1 247 ? -20.781 -12.894 55.937 1.00 11.73 225 LEU D N 1
ATOM 7145 C CA . LEU D 1 247 ? -21.943 -12.648 55.124 1.00 11.06 225 LEU D CA 1
ATOM 7146 C C . LEU D 1 247 ? -23.224 -12.864 55.914 1.00 12.20 225 LEU D C 1
ATOM 7147 O O . LEU D 1 247 ? -24.241 -12.194 55.629 1.00 11.61 225 LEU D O 1
ATOM 7152 N N . ALA D 1 248 ? -23.242 -13.793 56.878 1.00 13.42 226 ALA D N 1
ATOM 7153 C CA . ALA D 1 248 ? -24.440 -14.045 57.712 1.00 14.50 226 ALA D CA 1
ATOM 7154 C C . ALA D 1 248 ? -24.765 -12.918 58.724 1.00 14.29 226 ALA D C 1
ATOM 7155 O O . ALA D 1 248 ? -25.871 -12.917 59.246 1.00 15.59 226 ALA D O 1
ATOM 7157 N N . SER D 1 249 ? -23.750 -12.059 58.976 1.00 15.64 227 SER D N 1
ATOM 7158 C CA . SER D 1 249 ? -23.821 -11.077 60.024 1.00 14.72 227 SER D CA 1
ATOM 7159 C C . SER D 1 249 ? -24.692 -9.885 59.605 1.00 15.21 227 SER D C 1
ATOM 7160 O O . SER D 1 249 ? -24.945 -9.638 58.420 1.00 15.02 227 SER D O 1
ATOM 7163 N N . ASP D 1 250 ? -25.104 -9.120 60.611 1.00 16.50 228 ASP D N 1
ATOM 7164 C CA A ASP D 1 250 ? -25.794 -7.880 60.358 0.70 18.84 228 ASP D CA 1
ATOM 7165 C CA B ASP D 1 250 ? -25.814 -7.858 60.407 0.30 16.85 228 ASP D CA 1
ATOM 7166 C C . ASP D 1 250 ? -24.968 -6.862 59.589 1.00 16.23 228 ASP D C 1
ATOM 7167 O O . ASP D 1 250 ? -25.484 -6.057 58.826 1.00 17.33 228 ASP D O 1
ATOM 7176 N N . GLY D 1 251 ? -23.663 -6.898 59.776 1.00 17.90 229 GLY D N 1
ATOM 7177 C CA . GLY D 1 251 ? -22.731 -5.982 59.091 1.00 16.71 229 GLY D CA 1
ATOM 7178 C C . GLY D 1 251 ? -22.707 -6.120 57.614 1.00 17.38 229 GLY D C 1
ATOM 7179 O O . GLY D 1 251 ? -22.366 -5.183 56.921 1.00 18.81 229 GLY D O 1
ATOM 7180 N N . ALA D 1 252 ? -23.083 -7.308 57.118 1.00 13.21 230 ALA D N 1
ATOM 7181 C CA . ALA D 1 252 ? -23.129 -7.570 55.664 1.00 13.39 230 ALA D CA 1
ATOM 7182 C C . ALA D 1 252 ? -24.527 -7.348 55.075 1.00 13.09 230 ALA D C 1
ATOM 7183 O O . ALA D 1 252 ? -24.853 -7.808 53.963 1.00 11.95 230 ALA D O 1
ATOM 7185 N N . ALA D 1 253 ? -25.404 -6.572 55.727 1.00 13.21 231 ALA D N 1
ATOM 7186 C CA . ALA D 1 253 ? -26.796 -6.386 55.302 1.00 12.75 231 ALA D CA 1
ATOM 7187 C C . ALA D 1 253 ? -26.934 -5.717 53.945 1.00 12.10 231 ALA D C 1
ATOM 7188 O O . ALA D 1 253 ? -27.950 -5.864 53.308 1.00 13.58 231 ALA D O 1
ATOM 7190 N N . TYR D 1 254 ? -25.948 -4.913 53.510 1.00 10.93 232 TYR D N 1
ATOM 7191 C CA . TYR D 1 254 ? -26.041 -4.264 52.220 1.00 10.85 232 TYR D CA 1
ATOM 7192 C C . TYR D 1 254 ? -25.332 -4.982 51.130 1.00 10.47 232 TYR D C 1
ATOM 7193 O O . TYR D 1 254 ? -25.312 -4.518 49.996 1.00 11.00 232 TYR D O 1
ATOM 7202 N N . VAL D 1 255 ? -24.778 -6.160 51.428 1.00 10.06 233 VAL D N 1
ATOM 7203 C CA . VAL D 1 255 ? -24.127 -7.040 50.410 1.00 9.93 233 VAL D CA 1
ATOM 7204 C C . VAL D 1 255 ? -25.209 -8.018 49.935 1.00 10.66 233 VAL D C 1
ATOM 7205 O O . VAL D 1 255 ? -25.624 -8.839 50.771 1.00 12.02 233 VAL D O 1
ATOM 7209 N N . THR D 1 256 ? -25.614 -7.920 48.690 1.00 10.18 234 THR D N 1
ATOM 7210 C CA . THR D 1 256 ? -26.540 -8.938 48.165 1.00 9.53 234 THR D CA 1
ATOM 7211 C C . THR D 1 256 ? -26.296 -9.080 46.658 1.00 9.97 234 THR D C 1
ATOM 7212 O O . THR D 1 256 ? -25.969 -8.093 45.981 1.00 10.75 234 THR D O 1
ATOM 7216 N N . GLY D 1 257 ? -26.454 -10.312 46.190 1.00 10.51 235 GLY D N 1
ATOM 7217 C CA . GLY D 1 257 ? -26.231 -10.654 44.823 1.00 10.24 235 GLY D CA 1
ATOM 7218 C C . GLY D 1 257 ? -24.785 -10.821 44.437 1.00 11.04 235 GLY D C 1
ATOM 7219 O O . GLY D 1 257 ? -24.482 -11.021 43.268 1.00 13.87 235 GLY D O 1
ATOM 7220 N N . ALA D 1 258 ? -23.957 -10.834 45.442 1.00 11.55 236 ALA D N 1
ATOM 7221 C CA . ALA D 1 258 ? -22.492 -10.909 45.250 1.00 13.28 236 ALA D CA 1
ATOM 7222 C C . ALA D 1 258 ? -21.985 -12.318 45.192 1.00 13.80 236 ALA D C 1
ATOM 7223 O O . ALA D 1 258 ? -22.513 -13.160 45.981 1.00 15.28 236 ALA D O 1
ATOM 7225 N N . THR D 1 259 ? -20.897 -12.515 44.438 1.00 14.66 237 THR D N 1
ATOM 7226 C CA . THR D 1 259 ? -20.129 -13.780 44.556 1.00 14.19 237 THR D CA 1
ATOM 7227 C C . THR D 1 259 ? -18.737 -13.360 45.061 1.00 15.86 237 THR D C 1
ATOM 7228 O O . THR D 1 259 ? -18.027 -12.594 44.327 1.00 16.17 237 THR D O 1
ATOM 7232 N N . VAL D 1 260 ? -18.406 -13.773 46.292 1.00 12.96 238 VAL D N 1
ATOM 7233 C CA . VAL D 1 260 ? -17.089 -13.440 46.893 1.00 11.52 238 VAL D CA 1
ATOM 7234 C C . VAL D 1 260 ? -16.156 -14.564 46.503 1.00 12.86 238 VAL D C 1
ATOM 7235 O O . VAL D 1 260 ? -16.319 -15.702 46.977 1.00 12.82 238 VAL D O 1
ATOM 7239 N N . PRO D 1 261 ? -15.134 -14.251 45.700 1.00 11.68 239 PRO D N 1
ATOM 7240 C CA . PRO D 1 261 ? -14.144 -15.292 45.401 1.00 12.55 239 PRO D CA 1
ATOM 7241 C C . PRO D 1 261 ? -13.120 -15.509 46.547 1.00 13.00 239 PRO D C 1
ATOM 7242 O O . PRO D 1 261 ? -12.622 -14.501 47.091 1.00 13.56 239 PRO D O 1
ATOM 7246 N N . VAL D 1 262 ? -12.837 -16.753 46.898 1.00 12.22 240 VAL D N 1
ATOM 7247 C CA . VAL D 1 262 ? -11.922 -17.079 47.971 1.00 12.84 240 VAL D CA 1
ATOM 7248 C C . VAL D 1 262 ? -10.954 -18.103 47.408 1.00 13.85 240 VAL D C 1
ATOM 7249 O O . VAL D 1 262 ? -11.148 -19.280 47.585 1.00 14.01 240 VAL D O 1
ATOM 7253 N N . ASN D 1 263 ? -9.941 -17.595 46.692 1.00 12.13 241 ASN D N 1
ATOM 7254 C CA . ASN D 1 263 ? -9.150 -18.394 45.826 1.00 12.40 241 ASN D CA 1
ATOM 7255 C C . ASN D 1 263 ? -7.678 -18.095 45.829 1.00 12.75 241 ASN D C 1
ATOM 7256 O O . ASN D 1 263 ? -6.938 -18.513 44.944 1.00 13.73 241 ASN D O 1
ATOM 7261 N N . GLY D 1 264 ? -7.221 -17.233 46.750 1.00 12.97 242 GLY D N 1
ATOM 7262 C CA . GLY D 1 264 ? -5.819 -16.887 46.835 1.00 14.46 242 GLY D CA 1
ATOM 7263 C C . GLY D 1 264 ? -5.240 -16.191 45.643 1.00 13.89 242 GLY D C 1
ATOM 7264 O O . GLY D 1 264 ? -3.998 -16.187 45.438 1.00 13.89 242 GLY D O 1
ATOM 7265 N N . GLY D 1 265 ? -6.071 -15.566 44.790 1.00 12.09 243 GLY D N 1
ATOM 7266 C CA . GLY D 1 265 ? -5.693 -14.894 43.577 1.00 13.60 243 GLY D CA 1
ATOM 7267 C C . GLY D 1 265 ? -5.719 -15.699 42.302 1.00 14.69 243 GLY D C 1
ATOM 7268 O O . GLY D 1 265 ? -5.267 -15.205 41.292 1.00 17.28 243 GLY D O 1
ATOM 7269 N N . MET D 1 266 ? -6.154 -16.954 42.433 1.00 15.24 244 MET D N 1
ATOM 7270 C CA A MET D 1 266 ? -6.244 -17.872 41.264 0.50 16.40 244 MET D CA 1
ATOM 7271 C CA B MET D 1 266 ? -6.265 -17.884 41.304 0.50 18.98 244 MET D CA 1
ATOM 7272 C C . MET D 1 266 ? -7.650 -17.678 40.716 1.00 17.99 244 MET D C 1
ATOM 7273 O O . MET D 1 266 ? -8.619 -18.187 41.321 1.00 18.84 244 MET D O 1
ATOM 7282 N N . TYR D 1 267 ? -7.747 -16.975 39.601 1.00 15.40 245 TYR D N 1
ATOM 7283 C CA . TYR D 1 267 ? -9.027 -16.679 38.917 1.00 16.08 245 TYR D CA 1
ATOM 7284 C C . TYR D 1 267 ? -9.085 -17.474 37.606 1.00 21.18 245 TYR D C 1
ATOM 7285 O O . TYR D 1 267 ? -8.196 -17.324 36.759 1.00 23.55 245 TYR D O 1
ATOM 7294 N N . MET D 1 268 ? -10.027 -18.402 37.549 1.00 21.89 246 MET D N 1
ATOM 7295 C CA . MET D 1 268 ? -10.290 -19.175 36.294 1.00 26.55 246 MET D CA 1
ATOM 7296 C C . MET D 1 268 ? -11.743 -18.979 35.930 1.00 22.98 246 MET D C 1
ATOM 7297 O O . MET D 1 268 ? -12.556 -19.123 36.819 1.00 25.66 246 MET D O 1
ATOM 7302 N N . SER D 1 269 ? -12.058 -18.653 34.653 1.00 25.43 247 SER D N 1
ATOM 7303 C CA . SER D 1 269 ? -13.446 -18.584 34.154 1.00 25.40 247 SER D CA 1
ATOM 7304 C C . SER D 1 269 ? -13.487 -19.199 32.763 1.00 28.97 247 SER D C 1
ATOM 7305 O O . SER D 1 269 ? -12.419 -19.632 32.296 1.00 32.31 247 SER D O 1
#

InterPro domains:
  IPR002347 Short-chain dehydrogenase/reductase SDR [PF13561] (12-244)
  IPR002347 Short-chain dehydrogenase/reductase SDR [PR00080] (81-92)
  IPR002347 Short-chain dehydrogenase/reductase SDR [PR00080] (134-142)
  IPR002347 Short-chain dehydrogenase/reductase SDR [PR00080] (154-173)
  IPR002347 Short-chain dehydrogenase/reductase SDR [PR00081] (7-24)
  IPR002347 Short-chain dehydrogenase/reductase SDR [PR00081] (81-92)
  IPR002347 Short-chain dehydrogenase/reductase SDR [PR00081] (128-144)
  IPR002347 Short-chain dehydrogenase/reductase SDR [PR00081] (154-173)
  IPR002347 Short-chain dehydrogenase/reductase SDR [PR00081] (175-192)
  IPR002347 Short-chain dehydrogenase/reductase SDR [PR00081] (208-228)
  IPR011284 3-oxoacyl-(acyl-carrier-protein) reductase [TIGR01830] (8-245)
  IPR020904 Short-chain dehydrogenase/reductase, conserved site [PS00061] (141-169)
  IPR036291 NAD(P)-binding domain superfamily [SSF51735] (4-246)
  IPR050259 Short-chain dehydrogenases/reductases [PTHR42879] (2-246)
  IPR057326 Ketoreductase domain [SM00822] (6-185)

CATH classification: 3.40.50.720

Radius of gyration: 28.43 Å; Cα contacts (8 Å, |Δi|>4): 2419; chains: 4; bounding box: 66×64×86 Å

Foldseek 3Di:
DLLAPAPAEEEFEPCLWFLSVLLQLLNQVSHHAYEYEDQDPVSFVSSQVSCVVNVGHYGYYHADLLDLVRLLVVQVVCCVPPRQHQEYEAEDFPLQDLPCLVVRLVSRLVSLVSNCVNRVVVLLVVLAHEYEYEFDEQFNDDVNSLVNLVSNVVSQLVSQLVVQVVCVVSLYAGEYEYEYHADTPVHVPRPPVRVVVSLVQAQQSDHHYSNQSSVVSSNCRGPVVSVDHSYYHYHHNPRDRD/DPDDWLADAPAEEEQEPCQFFLSVLLQLLNQVSHHQYEYEDQDPVSQVSSQVSCVVSVGHYGRYHADLLDLVRLLVVQVVCCVPPRQHQEYEYDDADDEVGLVVRLVSRLVSVVSNCVNRVVRLLVVLAHEYEYEFDEAVRLVNLVSNVVSQLVSQLVVQVVCVVSLYAGEYEREYAAPGPPVVDDDPVVLQVVLVLAQVSDHHYSNQSSVVSSSCGIPVVSVDHSYYHYHYNRRDGD/DLDFKFWAVDDDPLADCAQAAEEQEPCLDFLSVLLQLLVQSNPYQYEYEDQGSVSFNSSRHSCNVSVGGHIYGHADLLDLVRLQVVQVVCCVPRRQHQEYEADDADCVNLVCQLVSLLVSLVSNVVNRLVVLLVVLAHEYEYELVRSCCEQVSHQPNNPVSVVSVLVSQLVVQVVRVVSLYAGEYEREHAADDPVLVPDPPVVNQVQLVQAQQSDHHYSNQSSVVSSVSRDPVVSVDHSYYHYHYNRGDHD/DDDDWLAPAPAAEEQEPCQDFLSVLQQLLNQVSHHQYEYEDQDPVSQVSSQVSCVVSVGHYGRYHADLLDLVRLVVVQVVCCVPPRQHQEYEYPDFPVDQALPPQPVRLVSRLVSVVSNVVSSVVRLLVVLAHEYEYEADEQDDPDDSSLNNRVSNVVSQLVSQLVVQVVCVVSLYAGEYEREYFAPDDRLVPDDPVSVQVVLVLAQQSDHHYSNQSSVVSSNCRTPNVSVDHSYYHYDYNRNDGD

Sequence (977 aa):
QSMSLQGKKVALVTGASRGIGQAIALELGRLGAVVIGTATSASGAEKIAETLKANGVEGAGLLVLDVSSDESVAATLLEHIQQHLGQPLIVVNNAGIRMKDDEWFDVVNTNNLNNSLYRLSKAVLRGMTKARWGRIINIGSSVVGAMGNAGQTNYAAAKAGLEGFTRALAREEVGSRAITVNAVAPGFIDTDMTRELPEEAQREALLGQIPLGRLGQAEEEIAKVVGFLASDDGAAYVTGATVPVNGGMYMSLYFQSMSLQQGKKVALVTGASRGIGQAIALELGRLGAVVIGTATSASGAEKIAETLKANGVEGAGLVLDVSSDESVAATLLEHIQQHLGQPLIVVNNAGITRDEWFDVVNTNLNSLYRLSKAVLRGMTKARWGRIINIGSVVAGQTNYAAAKAGLEGFTRALAREVGSRAITVNAVAPGFIDTDMTRELPEAQREALLGQIPLGRLGQAEEIAKVVGFLASDDGAAYVTGATVPVNGGMMYMSHHHHHHSSNLYFQSMSLQGKVALVTGASSRGIGQAIALELGRLGAVVIGTATSASGAEKIAETLKANGVEGAGLVLDVSSDESVAATLLEHIQQHLGQPLIVVNNAGITDEWFDVVNTNLNSLYRLSKAVLRGMTKARWGRIINIGSSVVGAMGNAGQTNYAAAKAGLEGFTRALAREVGSRAITVNAVAPGFIDTDMTRELPEAQREALLGQIPLGRLGQAEEIAKVVGFLASDDGAAYVTGATVPVNGGMMYYMMSSLYFQSMSLQGKVALVTGASRGIGQAIALELGRLGAVVIGTATSASGAEKIAETLKANGVEGAGLVLDVSSDESVAATLLEHIQQHLGQPLIVVNNAAGIVRMKKDDEWFDDVVNTNLNSLYRLSKAVLRGMTKARWGRIINIGSVVGAMGNAGQTNYAAAKAGLLEEGFTRALARREEVGSRAITVNAVAPGFIDTDMTRELPEAQREALLGQQIPLGRLGQAEEIAKVVGFLASDDGAAYVTGATVPVNGGMMYMS